Protein AF-A0A1G6CIU2-F1 (afdb_monomer)

InterPro domains:
  IPR025584 Carbohydrate-binding domain-containing protein Cthe_2159 [PF14262] (328-530)

Mean predicted aligned error: 15.53 Å

Radius of gyration: 34.11 Å; Cα contacts (8 Å, |Δi|>4): 2620; chains: 1; bounding box: 101×77×110 Å

Nearest PDB structures (foldseek):
  7skp-assembly1_A  TM=5.265E-01  e=2.917E+00  synthetic construct
  4tkx-assembly1_L  TM=5.436E-01  e=4.770E+00  Porphyromonas gingivalis
  3eb8-assembly3_B-2  TM=4.768E-01  e=6.522E+00  Shigella flexneri
  3p4g-assembly4_D  TM=2.470E-01  e=4.171E+00  Marinomonas primoryensis

Solvent-accessible surface area (backbone atoms only — not comparable to full-atom values): 42690 Å² total; per-residue (Å²): 132,91,84,93,81,88,84,81,89,86,84,86,86,85,80,90,81,92,79,95,77,94,74,90,77,75,74,53,44,83,54,62,42,79,55,99,52,35,37,30,67,43,41,62,39,47,30,59,48,55,48,75,36,42,42,33,22,32,80,63,14,25,31,34,39,33,62,53,87,59,74,56,43,71,87,42,61,42,54,57,60,36,72,47,79,50,73,39,65,58,66,36,38,38,38,41,37,75,44,58,56,87,61,93,78,48,51,74,55,49,71,32,67,76,40,55,78,60,41,48,75,38,52,36,40,41,46,72,74,84,77,82,89,79,92,82,90,85,89,80,89,83,82,90,78,90,89,86,82,90,87,83,83,91,81,91,78,97,75,91,76,90,75,86,66,74,88,65,54,42,40,73,85,71,78,70,71,45,78,45,46,70,69,79,62,69,73,45,77,63,85,50,36,35,31,48,73,55,97,78,31,37,40,36,37,41,68,44,66,44,26,38,35,38,28,29,49,33,100,92,52,50,39,60,32,63,32,39,37,30,71,37,50,34,34,41,32,40,37,38,23,21,38,42,22,43,90,38,83,38,46,66,35,38,36,36,34,47,33,40,37,36,40,34,23,27,53,61,25,34,48,31,20,29,28,42,72,51,99,89,53,85,54,23,74,5,36,34,25,36,68,32,61,88,29,40,42,36,38,16,4,21,68,88,36,65,81,12,28,40,38,35,32,51,44,48,59,90,84,64,84,60,83,96,52,74,56,41,16,17,40,21,23,32,5,23,35,35,34,26,25,21,36,39,36,27,36,10,41,8,28,20,32,32,8,35,55,57,2,37,35,31,54,24,29,41,36,41,28,29,9,71,61,18,16,35,35,37,13,76,53,14,36,34,40,35,52,27,31,38,39,37,34,75,25,12,42,27,25,37,31,30,8,62,62,21,38,34,34,30,53,27,32,37,40,37,37,32,57,14,43,19,20,35,31,30,14,21,25,33,41,30,52,25,32,39,40,39,27,35,30,54,53,98,62,59,83,64,55,63,65,49,91,87,56,96,52,100,54,40,28,46,78,50,76,62,82,80,35,45,41,36,42,51,48,78,87,66,72,90,30,24,30,31,34,12,34,38,65,50,45,38,33,31,25,67,38,63,64,99,84,53,99,69,53,54,73,43,80,46,76,44,80,56,41,50,26,31,41,37,49,36,26,33,38,40,29,30,12,52,28,34,16,34,41,19,14,29,36,39,33,32,40,69,43,62,83,59,78,28,49,34,41,24,18,3,62,28,28,14,29,37,17,58,32,36,31,36,39,40,22,15,30,40,41,24,30,14,52,29,29,20,31,37,16,61,31,40,29,40,37,22,34,49,15,28,40,34,28,70,31,16,28,35,17,34,40,13,16,35,35,34,32,24,77,63,83,43,49,14,38,42,36,28,27,11,19,25,26,19,33,32,10,44,30,66,51,64,38,37,41,22,56,34,86,84,52,88,48,38,39,40,40,36,32,73,48,85,81,12,21,36,36,31,32,19,22,37,39,40,28,35,36,31,62,80,46,81,46,69,45,69,37,54,44,90,97,46,81,47,76,50,72,46,67,22,81,30,24,18,31,34,15,58,18,33,37,36,39,47,21,33,35,41,39,25,34,9,25,36,79,43,78,84,25,17,31,33,46,48,66,64,52,26,38,35,34,63,54,22,32,39,41,34,33,5,18,68,44,59,66,68,50,64,46,60,76,40,63,62,37,22,31,32,58,41,73,65,90,74,72,66,99,79,69,90,74,78,86,87,76,86,69,53,88,50,80,44,55,53,67,29,28,37,33,41,22,57,83,93,41,66,78,47,24,40,49,35,80,44,29,18,44,33,40,41,41,32,29,74,88,49,50,62,76,41,72,31,35,44,31,32,46,49,46,70,58,57,58,74,57,100,53,92,76,51,46,31,78,33,71,46,75,55,76,46,77,46,83,37,59,20,44,102

Secondary structure (DSSP, 8-state):
--------------------------------EE-SSEEESS-SEEEES-EEEEEEEPTTEEEEEEESSPPP-SSSEEPTT-EEEEEESS-EEEEEEEEETTS---HHHHTSHHHHHT-EEEEEEEEPPP----------------------------------PPPPS-B---S-SEEEETTTPPPEE-SSEEEEEETTEEEEEE-S-EEEEEEE-BTTB-B-SEEEEESS-EEEEEEEEEEE-TTS-----SEEESS-EEEEEESEEEEE--SS--TTSPPPS-SEEE--TTSEEEEEEBSS-SS-EEEEE--S-TT---TTSPPPPSEEESSEEEE-SSEEEEEESS-SEEE-SS-EEE-S-EEEEEESSS-SEE-SSS-EEE-SSEEEEEEBSS-SEEEEEEEEEE-SSEEEEEEESS-SEEEEEEEE-SSEEEEEE--TTTT--S--TT---TT--EEEEETBEEEEEEP--S----SEEES---EEEEES---TT-SS-TT--EEE----EEEE-S--EEEEESS-SEEESEEEE--S-TTSS-EEEEE-SS-SEEESS-EEE-SSEEEEE-SS-SEEEEEEEEE-SS-EEEEEE-SSSEEEEEEEE--SS---EEEEEESS-SEEE--EEEEEEESSSS---EEEEEEE-S-EEEEE-SSEEEEEEPPSS---EEE--TT--EEE-------SEEESEEEEEEEEEEEEE--SS-SS--S---SS-EEEEEEEEEEEEE-SSSTTTTS-SEESS-EEES---PPSTT----PPPPP----B-TT-EEEEEETTEEEEEEE-SS-BSEEEEE-TT--TT-EEEEEESSEE--BSSSSTT--BS-EE--SEEEEEE-B-

Foldseek 3Di:
DDDDDDDDDDDDDDDDDDDDDDDDPPDPQDDKADDPFKIKRGAFDEDEQKDKIKIFGAAQKKKFKDKAPDFTAPVRIDAHGGIDIDMDRAWIKMKIAMDGRPDDDHRVNSPDPVNVVRIDIGIYHYDYDDDDDDDDDDDDDDDDDDDDDDDDDDDDDDDDDCPPDDPALADAQDPAPEEDEPAPDDQDDDQAWGWDDDPNAIEIEGEDEGEYEYEYAAPVGAAERAAYEYAYHYEYEDAHHGYAPQVDEEAEASYEYAAAYEYEFHAEYEQEDYAAYDPPDAHYLANHEHEYAPYEYEYAYHPVHQAGEYEFYYNYDLPDDNDPHAFHEGHEYNHEYEYREYAYEYETCEEPYEHERHAYEYNEYEYEAEHSNYEDGEYNAEEYYYAAYEHEYPAGAAENAYQANYEYAHAEYEAAAERYLAAPHHYQEYHAAAYAYEHAHDDPCQPPAPADPPDDDLQYKHWDDDPQKIKIWHDDPPSAYENYEHWAAKAWEAACDEDDPDPHDHPDIDIDDITGEYEAAFYEYHDAYSAEHEEYQEYYYHYDAPPDGAEYEAFYQAEPEEHSAEYEAAAGAYEAEYQAEPYEHQAEYEHEANYEHHYPEHQEYAEHQEYAYYDLPHAYHAEAEHQAENHAFWHWDWYWYHHYPPDPTTMIMIGTDPRTEHAYNEHEAEGEHDEFDWDWGQTDHPVDGDTDIDGRAYEQYHTAYEYHHNAYEHETETYADDQPYYNDAYDDFHADALHYWYKYFHECRPVPGVPGPHDRFKKWKQDDDPDPPPPPDDDDDDRQWDKAAAQKKKFKADVQHTPWIWGRNHIGRMMMTTHNPADAQDKIKIFIHFDFDAAPDPDHGGIGPDTDDTDDITITGIHD

pLDDT: mean 80.97, std 21.19, range [22.84, 98.88]

Sequence (864 aa):
MKNVRKLFALALAVVVVAGFTPMMNTQAATGKVNTTKYTISKKAGTYKDKVTIKIKAKKGYKIYYTTGSKKLTTKKVIKSGKTKKLTFTKTTKLKIYAVKSSKKVTNRKLKTTKVKKATKTYKYTIKKSSSTTDSSSSTSDDTTTDDTTTDDTETDDITTDDTTGTTENYLTVGTITESVDLESVADTTDDNMTIATSDEIRTITITAAGTYELTGGSLSNPLTGIEITSDVEVTLVLNDLYIDNSSFEGNNPVIQTSANTTIVLRGDSIIKGYGTYTNTSEPASGVIYQSAKKYSLILGADIEDKDASLSVIDAIDVTTDFGDYDPTDGITTKGGLTINSGAISITSNGDCLKGTNSGITVAGGELTLTSNLGGALKSKSSNITITDGTITTNGTYDDGINAKSGTATISGGTVTISNCYGDGIQAENVDISGGTINIETLYQYAATNFYASNSISSTANALSESGDTKTETINYDTGSHKGIKAGTKAKTYSYTSVEDGSDYTAGTQYTKEASGSLTISGGTITIDTTQTGVKANSLSTSGYSATGTGVYIIGSPECAIQANNSGSISGGTLTLAAADEGITAANDLSISGDTMVKVTTAYEGIEAKAITIGNGSDSPQVRVYSNDDGINASSKTLVYTYEDETEETYVKKSTSQDGNSLTINSGYVNVTIGADQTHSVTVPNGSSTKTITYSSDGDGLDCNGSLYIYGGTTIVYGVGASTSNSPIDKDDDFVLESGATVLTLGSSSMQGDGTPTTVNQAYISSSSQTGGPGSSGHGGQSSSSVSISSGAAVAILSGSTTLIAVKAPMSASSVFYSSPSLTNGSSYTLSTGGTLSSQYTDYTYDYYNGYTGGTSSTSLTAKQ

Structure (mmCIF, N/CA/C/O backbone):
data_AF-A0A1G6CIU2-F1
#
_entry.id   AF-A0A1G6CIU2-F1
#
loop_
_atom_site.group_PDB
_atom_site.id
_atom_site.type_symbol
_atom_site.label_atom_id
_atom_site.label_alt_id
_atom_site.label_comp_id
_atom_site.label_asym_id
_atom_site.label_entity_id
_atom_site.label_seq_id
_atom_site.pdbx_PDB_ins_code
_atom_site.Cartn_x
_atom_site.Cartn_y
_atom_site.Cartn_z
_atom_site.occupancy
_atom_site.B_iso_or_equiv
_atom_site.auth_seq_id
_atom_site.auth_comp_id
_atom_site.auth_asym_id
_atom_site.auth_atom_id
_atom_site.pdbx_PDB_model_num
ATOM 1 N N . MET A 1 1 ? -63.979 -30.522 17.120 1.00 32.69 1 MET A N 1
ATOM 2 C CA . MET A 1 1 ? -63.940 -31.944 16.686 1.00 32.69 1 MET A CA 1
ATOM 3 C C . MET A 1 1 ? -62.674 -32.174 15.860 1.00 32.69 1 MET A C 1
ATOM 5 O O . MET A 1 1 ? -62.225 -31.202 15.278 1.00 32.69 1 MET A O 1
ATOM 9 N N . LYS A 1 2 ? -62.140 -33.412 15.844 1.00 30.16 2 LYS A N 1
ATOM 10 C CA . LYS A 1 2 ? -61.256 -34.083 14.844 1.00 30.16 2 LYS A CA 1
ATOM 11 C C . LYS A 1 2 ? -60.442 -33.215 13.849 1.00 30.16 2 LYS A C 1
ATOM 13 O O . LYS A 1 2 ? -61.048 -32.444 13.121 1.00 30.16 2 LYS A O 1
ATOM 18 N N . ASN A 1 3 ? -59.133 -33.373 13.599 1.00 31.83 3 ASN A N 1
ATOM 19 C CA . ASN A 1 3 ? -57.992 -34.173 14.119 1.00 31.83 3 ASN A CA 1
ATOM 20 C C . ASN A 1 3 ? -56.718 -33.343 13.759 1.00 31.83 3 ASN A C 1
ATOM 22 O O . ASN A 1 3 ? -56.736 -32.695 12.721 1.00 31.83 3 ASN A O 1
ATOM 26 N N . VAL A 1 4 ? -55.619 -33.187 14.514 1.00 30.39 4 VAL A N 1
ATOM 27 C CA . VAL A 1 4 ? -54.755 -34.093 15.312 1.00 30.39 4 VAL A CA 1
ATOM 28 C C . VAL A 1 4 ? -53.824 -35.004 14.483 1.00 30.39 4 VAL A C 1
ATOM 30 O O . VAL A 1 4 ? -54.241 -36.093 14.096 1.00 30.39 4 VAL A O 1
ATOM 33 N N . ARG A 1 5 ? -52.553 -34.572 14.309 1.00 31.00 5 ARG A N 1
ATOM 34 C CA . ARG A 1 5 ? -51.242 -35.307 14.302 1.00 31.00 5 ARG A CA 1
ATOM 35 C C . ARG A 1 5 ? -50.157 -34.376 13.687 1.00 31.00 5 ARG A C 1
ATOM 37 O O . ARG A 1 5 ? -50.485 -33.690 12.730 1.00 31.00 5 ARG A O 1
ATOM 44 N N . LYS A 1 6 ? -48.940 -34.128 14.219 1.00 29.69 6 LYS A N 1
ATOM 45 C CA . LYS A 1 6 ? -47.893 -34.923 14.935 1.00 29.69 6 LYS A CA 1
ATOM 46 C C . LYS A 1 6 ? -47.238 -35.997 14.026 1.00 29.69 6 LYS A C 1
ATOM 48 O O . LYS A 1 6 ? -47.956 -36.594 13.240 1.00 29.69 6 LYS A O 1
ATOM 53 N N . LEU A 1 7 ? -45.925 -36.287 14.066 1.00 26.77 7 LEU A N 1
ATOM 54 C CA . LEU A 1 7 ? -44.898 -36.035 15.100 1.00 26.77 7 LEU A CA 1
ATOM 55 C C . LEU A 1 7 ? -43.454 -35.876 14.522 1.00 26.77 7 LEU A C 1
ATOM 57 O O . LEU A 1 7 ? -43.201 -36.155 13.359 1.00 26.77 7 LEU A O 1
ATOM 61 N N . PHE A 1 8 ? -42.560 -35.435 15.410 1.00 25.53 8 PHE A N 1
ATOM 62 C CA . PHE A 1 8 ? -41.096 -35.270 15.440 1.00 25.53 8 PHE A CA 1
ATOM 63 C C . PHE A 1 8 ? -40.160 -36.178 14.603 1.00 25.53 8 PHE A C 1
ATOM 65 O O . PHE A 1 8 ? -40.351 -37.383 14.507 1.00 25.53 8 PHE A O 1
ATOM 72 N N . ALA A 1 9 ? -39.076 -35.532 14.143 1.00 26.94 9 ALA A N 1
ATOM 73 C CA . ALA A 1 9 ? -37.638 -35.815 14.334 1.00 26.94 9 ALA A CA 1
ATOM 74 C C . ALA A 1 9 ? -37.084 -37.238 14.581 1.00 26.94 9 ALA A C 1
ATOM 76 O O . ALA A 1 9 ? -37.572 -37.991 15.418 1.00 26.94 9 ALA A O 1
ATOM 77 N N . LEU A 1 10 ? -35.873 -37.455 14.046 1.00 23.05 10 LEU A N 1
ATOM 78 C CA . LEU A 1 10 ? -34.769 -38.060 14.799 1.00 23.05 10 LEU A CA 1
ATOM 79 C C . LEU A 1 10 ? -33.438 -37.400 14.396 1.00 23.05 10 LEU A C 1
ATOM 81 O O . LEU A 1 10 ? -33.250 -37.059 13.229 1.00 23.05 10 LEU A O 1
ATOM 85 N N . ALA A 1 11 ? -32.526 -37.232 15.352 1.00 29.72 11 ALA A N 1
ATOM 86 C CA . ALA A 1 11 ? -31.128 -36.889 15.108 1.00 29.72 11 ALA A CA 1
ATOM 87 C C . ALA A 1 11 ? -30.247 -38.038 15.613 1.00 29.72 11 ALA A C 1
ATOM 89 O O . ALA A 1 11 ? -30.579 -38.662 16.620 1.00 29.72 11 ALA A O 1
ATOM 90 N N . LEU A 1 12 ? -29.122 -38.293 14.947 1.00 23.34 12 LEU A N 1
ATOM 91 C CA . LEU A 1 12 ? -28.055 -39.124 15.493 1.00 23.34 12 LEU A CA 1
ATOM 92 C C . LEU A 1 12 ? -26.711 -38.596 14.992 1.00 23.34 12 LEU A C 1
ATOM 94 O O . LEU A 1 12 ? -26.518 -38.436 13.788 1.00 23.34 12 LEU A O 1
ATOM 98 N N . ALA A 1 13 ? -25.808 -38.310 15.924 1.00 26.03 13 ALA A N 1
ATOM 99 C CA . ALA A 1 13 ? -24.435 -37.932 15.629 1.00 26.03 13 ALA A CA 1
ATOM 100 C C . ALA A 1 13 ? -23.514 -39.148 15.784 1.00 26.03 13 ALA A C 1
ATOM 102 O O . ALA A 1 13 ? -23.725 -39.983 16.662 1.00 26.03 13 ALA A O 1
ATOM 103 N N . VAL A 1 14 ? -22.463 -39.198 14.969 1.00 24.39 14 VAL A N 1
ATOM 104 C CA . VAL A 1 14 ? -21.259 -39.996 15.221 1.00 24.39 14 VAL A CA 1
ATOM 105 C C . VAL A 1 14 ? -20.070 -39.053 15.037 1.00 24.39 14 VAL A C 1
ATOM 107 O O . VAL A 1 14 ? -20.057 -38.239 14.115 1.00 24.39 14 VAL A O 1
ATOM 110 N N . VAL A 1 15 ? -19.124 -39.117 15.969 1.00 26.86 15 VAL A N 1
ATOM 111 C CA . VAL A 1 15 ? -17.919 -38.272 16.070 1.00 26.86 15 VAL A CA 1
ATOM 112 C C . VAL A 1 15 ? -16.689 -39.149 15.753 1.00 26.86 15 VAL A C 1
ATOM 114 O O . VAL A 1 15 ? -16.861 -40.352 15.578 1.00 26.86 15 VAL A O 1
ATOM 117 N N . VAL A 1 16 ? -15.472 -38.574 15.757 1.00 26.11 16 VAL A N 1
ATOM 118 C CA . VAL A 1 16 ? -14.146 -39.233 15.595 1.00 26.11 16 VAL A CA 1
ATOM 119 C C . VAL A 1 16 ? -13.745 -39.424 14.114 1.00 26.11 16 VAL A C 1
ATOM 121 O O . VAL A 1 16 ? -14.489 -40.025 13.352 1.00 26.11 16 VAL A O 1
ATOM 124 N N . VAL A 1 17 ? -12.592 -38.935 13.622 1.00 24.95 17 VAL A N 1
ATOM 125 C CA . VAL A 1 17 ? -11.563 -38.042 14.216 1.00 24.95 17 VAL A CA 1
ATOM 126 C C . VAL A 1 17 ? -10.917 -37.154 13.132 1.00 24.95 17 VAL A C 1
ATOM 128 O O . VAL A 1 17 ? -11.161 -37.348 11.943 1.00 24.95 17 VAL A O 1
ATOM 131 N N . ALA A 1 18 ? -10.119 -36.161 13.535 1.00 28.69 18 ALA A N 1
ATOM 132 C CA . ALA A 1 18 ? -9.419 -35.252 12.624 1.00 28.69 18 ALA A CA 1
ATOM 133 C C . ALA A 1 18 ? -8.295 -35.922 11.803 1.00 28.69 18 ALA A C 1
ATOM 135 O O . ALA A 1 18 ? -7.627 -36.843 12.268 1.00 28.69 18 ALA A O 1
ATOM 136 N N . GLY A 1 19 ? -8.032 -35.379 10.611 1.00 24.19 19 GLY A N 1
ATOM 137 C CA . GLY A 1 19 ? -6.866 -35.700 9.784 1.00 24.19 19 GLY A CA 1
ATOM 138 C C . GLY A 1 19 ? -6.549 -34.542 8.837 1.00 24.19 19 GLY A C 1
ATOM 139 O O . GLY A 1 19 ? -7.309 -34.276 7.909 1.00 24.19 19 GLY A O 1
ATOM 140 N N . PHE A 1 20 ? -5.449 -33.828 9.086 1.00 27.69 20 PHE A N 1
ATOM 141 C CA . PHE A 1 20 ? -5.001 -32.705 8.254 1.00 27.69 20 PHE A CA 1
ATOM 142 C C . PHE A 1 20 ? -4.415 -33.203 6.924 1.00 27.69 20 PHE A C 1
ATOM 144 O O . PHE A 1 20 ? -3.393 -33.878 6.926 1.00 27.69 20 PHE A O 1
ATOM 151 N N . THR A 1 21 ? -5.002 -32.804 5.791 1.00 29.05 21 THR A N 1
ATOM 152 C CA . THR A 1 21 ? -4.307 -32.673 4.491 1.00 29.05 21 THR A CA 1
ATOM 153 C C . THR A 1 21 ? -4.983 -31.581 3.642 1.00 29.05 21 THR A C 1
ATOM 155 O O . THR A 1 21 ? -6.212 -31.472 3.664 1.00 29.05 21 THR A O 1
ATOM 158 N N . PRO A 1 22 ? -4.231 -30.755 2.888 1.00 35.69 22 PRO A N 1
ATOM 159 C CA . PRO A 1 22 ? -4.811 -29.701 2.058 1.00 35.69 22 PRO A CA 1
ATOM 160 C C . PRO A 1 22 ? -5.094 -30.172 0.620 1.00 35.69 22 PRO A C 1
ATOM 162 O O . PRO A 1 22 ? -4.175 -30.412 -0.156 1.00 35.69 22 PRO A O 1
ATOM 165 N N . MET A 1 23 ? -6.366 -30.202 0.206 1.00 27.77 23 MET A N 1
ATOM 166 C CA . MET A 1 23 ? -6.737 -30.174 -1.220 1.00 27.77 23 MET A CA 1
ATOM 167 C C . MET A 1 23 ? -8.067 -29.446 -1.455 1.00 27.77 23 MET A C 1
ATOM 169 O O . MET A 1 23 ? -9.139 -29.927 -1.083 1.00 27.77 23 MET A O 1
ATOM 173 N N . MET A 1 24 ? -8.027 -28.310 -2.164 1.00 31.78 24 MET A N 1
ATOM 174 C CA . MET A 1 24 ? -9.236 -27.637 -2.660 1.00 31.78 24 MET A CA 1
ATOM 175 C C . MET A 1 24 ? -9.871 -28.422 -3.819 1.00 31.78 24 MET A C 1
ATOM 177 O O . MET A 1 24 ? -9.679 -28.100 -4.995 1.00 31.78 24 MET A O 1
ATOM 181 N N . ASN A 1 25 ? -10.689 -29.427 -3.503 1.00 32.97 25 ASN A N 1
ATOM 182 C CA . ASN A 1 25 ? -11.485 -30.136 -4.504 1.00 32.97 25 ASN A CA 1
ATOM 183 C C . ASN A 1 25 ? -12.592 -29.212 -5.062 1.00 32.97 25 ASN A C 1
ATOM 185 O O . ASN A 1 25 ? -13.671 -29.062 -4.485 1.00 32.97 25 ASN A O 1
ATOM 189 N N . THR A 1 26 ? -12.302 -28.535 -6.178 1.00 42.59 26 THR A N 1
ATOM 190 C CA . THR A 1 26 ? -13.120 -27.451 -6.756 1.00 42.59 26 THR A CA 1
ATOM 191 C C . THR A 1 26 ? -14.354 -27.966 -7.507 1.00 42.59 26 THR A C 1
ATOM 193 O O . THR A 1 26 ? -14.500 -27.813 -8.722 1.00 42.59 26 THR A O 1
ATOM 196 N N . GLN A 1 27 ? -15.284 -28.570 -6.764 1.00 45.38 27 GLN A N 1
ATOM 197 C CA . GLN A 1 27 ? -16.485 -29.191 -7.317 1.00 45.38 27 GLN A CA 1
ATOM 198 C C . GLN A 1 27 ? -17.341 -28.184 -8.113 1.00 45.38 27 GLN A C 1
ATOM 200 O O . GLN A 1 27 ? -17.818 -27.170 -7.597 1.00 45.38 27 GLN A O 1
ATOM 205 N N . ALA A 1 28 ? -17.545 -28.476 -9.399 1.00 54.25 28 ALA A N 1
ATOM 206 C CA . ALA A 1 28 ? -18.238 -27.588 -10.327 1.00 54.25 28 ALA A CA 1
ATOM 207 C C . ALA A 1 28 ? -19.715 -27.369 -9.947 1.00 54.25 28 ALA A C 1
ATOM 209 O O . ALA A 1 28 ? -20.428 -28.304 -9.585 1.00 54.25 28 ALA A O 1
ATOM 210 N N . ALA A 1 29 ? -20.213 -26.139 -10.098 1.00 57.88 29 ALA A N 1
ATOM 211 C CA . ALA A 1 29 ? -21.524 -25.739 -9.582 1.00 57.88 29 ALA A CA 1
ATOM 212 C C . ALA A 1 29 ? -22.722 -26.498 -10.222 1.00 57.88 29 ALA A C 1
ATOM 214 O O . ALA A 1 29 ? -23.270 -26.112 -11.256 1.00 57.88 29 ALA A O 1
ATOM 215 N N . THR A 1 30 ? -23.208 -27.552 -9.560 1.00 52.28 30 THR A N 1
ATOM 216 C CA . THR A 1 30 ? -24.313 -28.413 -10.029 1.00 52.28 30 THR A CA 1
ATOM 217 C C . THR A 1 30 ? -25.698 -27.755 -9.906 1.00 52.28 30 THR A C 1
ATOM 219 O O . THR A 1 30 ? -26.063 -27.207 -8.866 1.00 52.28 30 THR A O 1
ATOM 222 N N . GLY A 1 31 ? -26.508 -27.800 -10.971 1.00 68.38 31 GLY A N 1
ATOM 223 C CA . GLY A 1 31 ? -27.895 -27.297 -10.981 1.00 68.38 31 GLY A CA 1
ATOM 224 C C . GLY A 1 31 ? -28.271 -26.519 -12.248 1.00 68.38 31 GLY A C 1
ATOM 225 O O . GLY A 1 31 ? -27.417 -26.205 -13.071 1.00 68.38 31 GLY A O 1
ATOM 226 N N . LYS A 1 32 ? -29.562 -26.202 -12.423 1.00 81.75 32 LYS A N 1
ATOM 227 C CA . LYS A 1 32 ? -30.121 -25.496 -13.598 1.00 81.75 32 LYS A CA 1
ATOM 228 C C . LYS A 1 32 ? -30.952 -24.293 -13.150 1.00 81.75 32 LYS A C 1
ATOM 230 O O . LYS A 1 32 ? -31.732 -24.407 -12.211 1.00 81.75 32 LYS A O 1
ATOM 235 N N . VAL A 1 33 ? -30.858 -23.162 -13.852 1.00 89.75 33 VAL A N 1
ATOM 236 C CA . VAL A 1 33 ? -31.738 -22.005 -13.600 1.00 89.75 33 VAL A CA 1
ATOM 237 C C . VAL A 1 33 ? -33.054 -22.213 -14.348 1.00 89.75 33 VAL A C 1
ATOM 239 O O . VAL A 1 33 ? -33.047 -22.369 -15.570 1.00 89.75 33 VAL A O 1
ATOM 242 N N . ASN A 1 34 ? -34.188 -22.171 -13.648 1.00 91.50 34 ASN A N 1
ATOM 243 C CA . ASN A 1 34 ? -35.523 -22.306 -14.237 1.00 91.50 34 ASN A CA 1
ATOM 244 C C . ASN A 1 34 ? -36.443 -21.189 -13.723 1.00 91.50 34 ASN A C 1
ATOM 246 O O . ASN A 1 34 ? -36.792 -21.160 -12.551 1.00 91.50 34 ASN A O 1
ATOM 250 N N . THR A 1 35 ? -36.838 -20.260 -14.597 1.00 93.31 35 THR A N 1
ATOM 251 C CA . THR A 1 35 ? -37.759 -19.155 -14.266 1.00 93.31 35 THR A CA 1
ATOM 252 C C . THR A 1 35 ? -39.025 -19.243 -15.115 1.00 93.31 35 THR A C 1
ATOM 254 O O . THR A 1 35 ? -39.065 -19.958 -16.118 1.00 93.31 35 THR A O 1
ATOM 257 N N . THR A 1 36 ? -40.060 -18.462 -14.807 1.00 91.19 36 THR A N 1
ATOM 258 C CA . THR A 1 36 ? -41.257 -18.340 -15.666 1.00 91.19 36 THR A CA 1
ATOM 259 C C . THR A 1 36 ? -40.965 -17.762 -17.061 1.00 91.19 36 THR A C 1
ATOM 261 O O . THR A 1 36 ? -41.776 -17.925 -17.968 1.00 91.19 36 THR A O 1
ATOM 264 N N . LYS A 1 37 ? -39.795 -17.137 -17.273 1.00 95.44 37 LYS A N 1
ATOM 265 C CA . LYS A 1 37 ? -39.438 -16.407 -18.507 1.00 95.44 37 LYS A CA 1
ATOM 266 C C . LYS A 1 37 ? -38.372 -17.116 -19.358 1.00 95.44 37 LYS A C 1
ATOM 268 O O . LYS A 1 37 ? -38.373 -16.987 -20.582 1.00 95.44 37 LYS A O 1
ATOM 273 N N . TYR A 1 38 ? -37.450 -17.845 -18.727 1.00 97.44 38 TYR A N 1
ATOM 274 C CA . TYR A 1 38 ? -36.305 -18.501 -19.375 1.00 97.44 38 TYR A CA 1
ATOM 275 C C . TYR A 1 38 ? -35.685 -19.612 -18.517 1.00 97.44 38 TYR A C 1
ATOM 277 O O . TYR A 1 38 ? -35.947 -19.698 -17.315 1.00 97.44 38 TYR A O 1
ATOM 285 N N . THR A 1 39 ? -34.818 -20.425 -19.124 1.00 94.12 39 THR A N 1
ATOM 286 C CA . THR A 1 39 ? -33.961 -21.401 -18.427 1.00 94.12 39 THR A CA 1
ATOM 287 C C . THR A 1 39 ? -32.486 -21.237 -18.806 1.00 94.12 39 THR A C 1
ATOM 289 O O . THR A 1 39 ? -32.190 -20.815 -19.926 1.00 94.12 39 THR A O 1
ATOM 292 N N . ILE A 1 40 ? -31.569 -21.628 -17.915 1.00 96.75 40 ILE A N 1
ATOM 293 C CA . ILE A 1 40 ? -30.123 -21.749 -18.181 1.00 96.75 40 ILE A CA 1
ATOM 294 C C . ILE A 1 40 ? -29.653 -23.144 -17.743 1.00 96.75 40 ILE A C 1
ATOM 296 O O . ILE A 1 40 ? -29.996 -23.599 -16.652 1.00 96.75 40 ILE A O 1
ATOM 300 N N . SER A 1 41 ? -28.899 -23.842 -18.598 1.00 91.81 41 SER A N 1
ATOM 301 C CA . SER A 1 41 ? -28.574 -25.270 -18.414 1.00 91.81 41 SER A CA 1
ATOM 302 C C . SER A 1 41 ? -27.533 -25.605 -17.340 1.00 91.81 41 SER A C 1
ATOM 304 O O . SER A 1 41 ? -27.356 -26.787 -17.060 1.00 91.81 41 SER A O 1
ATOM 306 N N . LYS A 1 42 ? -26.844 -24.608 -16.777 1.00 91.06 42 LYS A N 1
ATOM 307 C CA . LYS A 1 42 ? -26.008 -24.719 -15.571 1.00 91.06 42 LYS A CA 1
ATOM 308 C C . LYS A 1 42 ? -26.249 -23.483 -14.682 1.00 91.06 42 LYS A C 1
ATOM 310 O O . LYS A 1 42 ? -26.756 -22.480 -15.196 1.00 91.06 42 LYS A O 1
ATOM 315 N N . LYS A 1 43 ? -25.944 -23.538 -13.378 1.00 89.50 43 LYS A N 1
ATOM 316 C CA . LYS A 1 43 ? -26.095 -22.396 -12.446 1.00 89.50 43 LYS A CA 1
ATOM 317 C C . LYS A 1 43 ? -24.852 -21.490 -12.427 1.00 89.50 43 LYS A C 1
ATOM 319 O O . LYS A 1 43 ? -23.788 -21.885 -12.896 1.00 89.50 43 LYS A O 1
ATOM 324 N N . ALA A 1 44 ? -24.991 -20.278 -11.890 1.00 91.25 44 ALA A N 1
ATOM 325 C CA . ALA A 1 44 ? -23.845 -19.429 -11.550 1.00 91.25 44 ALA A CA 1
ATOM 326 C C . ALA A 1 44 ? -22.967 -20.103 -10.475 1.00 91.25 44 ALA A C 1
ATOM 328 O O . ALA A 1 44 ? -23.478 -20.894 -9.681 1.00 91.25 44 ALA A O 1
ATOM 329 N N . GLY A 1 45 ? -21.671 -19.792 -10.459 1.00 85.94 45 GLY A N 1
ATOM 330 C CA . GLY A 1 45 ? -20.677 -20.429 -9.589 1.00 85.94 45 GLY A CA 1
ATOM 331 C C . GLY A 1 45 ? -19.374 -20.757 -10.323 1.00 85.94 45 GLY A C 1
ATOM 332 O O . GLY A 1 45 ? -19.160 -20.294 -11.447 1.00 85.94 45 GLY A O 1
ATOM 333 N N . THR A 1 46 ? -18.516 -21.542 -9.674 1.00 84.44 46 THR A N 1
ATOM 334 C CA . THR A 1 46 ? -17.181 -21.910 -10.171 1.00 84.44 46 THR A CA 1
ATOM 335 C C . THR A 1 46 ? -17.205 -23.178 -11.027 1.00 84.44 46 THR A C 1
ATOM 337 O O . THR A 1 46 ? -17.988 -24.100 -10.780 1.00 84.44 46 THR A O 1
ATOM 340 N N . TYR A 1 47 ? -16.341 -23.205 -12.041 1.00 85.31 47 TYR A N 1
ATOM 341 C CA . TYR A 1 47 ? -16.090 -24.327 -12.942 1.00 85.31 47 TYR A CA 1
ATOM 342 C C . TYR A 1 47 ? -14.593 -24.423 -13.251 1.00 85.31 47 TYR A C 1
ATOM 344 O O . TYR A 1 47 ? -13.909 -23.400 -13.308 1.00 85.31 47 TYR A O 1
ATOM 352 N N . LYS A 1 48 ? -14.110 -25.643 -13.491 1.00 88.69 48 LYS A N 1
ATOM 353 C CA . LYS A 1 48 ? -12.760 -25.899 -13.995 1.00 88.69 48 LYS A CA 1
ATOM 354 C C . LYS A 1 48 ? -12.708 -25.673 -15.515 1.00 88.69 48 LYS A C 1
ATOM 356 O O . LYS A 1 48 ? -13.649 -26.070 -16.207 1.00 88.69 48 LYS A O 1
ATOM 361 N N . ASP A 1 49 ? -11.654 -25.017 -15.997 1.00 88.75 49 ASP A N 1
ATOM 362 C CA . ASP A 1 49 ? -11.209 -24.813 -17.394 1.00 88.75 49 ASP A CA 1
ATOM 363 C C . ASP A 1 49 ? -12.190 -24.132 -18.374 1.00 88.75 49 ASP A C 1
ATOM 365 O O . ASP A 1 49 ? -11.838 -23.160 -19.040 1.00 88.75 49 ASP A O 1
ATOM 369 N N . LYS A 1 50 ? -13.436 -24.608 -18.497 1.00 92.31 50 LYS A N 1
ATOM 370 C CA . LYS A 1 50 ? -14.484 -23.985 -19.324 1.00 92.31 50 LYS A CA 1
ATOM 371 C C . LYS A 1 50 ? -15.896 -24.383 -18.901 1.00 92.31 50 LYS A C 1
ATOM 373 O O . LYS A 1 50 ? -16.202 -25.554 -18.677 1.00 92.31 50 LYS A O 1
ATOM 378 N N . VAL A 1 51 ? -16.828 -23.425 -18.914 1.00 94.25 51 VAL A N 1
ATOM 379 C CA . VAL A 1 51 ? -18.266 -23.705 -18.753 1.00 94.25 51 VAL A CA 1
ATOM 380 C C . VAL A 1 51 ? -19.039 -23.438 -20.039 1.00 94.25 51 VAL A C 1
ATOM 382 O O . VAL A 1 51 ? -19.047 -22.333 -20.569 1.00 94.25 51 VAL A O 1
ATOM 385 N N . THR A 1 52 ? -19.752 -24.454 -20.530 1.00 95.25 52 THR A N 1
ATOM 386 C CA . THR A 1 52 ? -20.756 -24.299 -21.594 1.00 95.25 52 THR A CA 1
ATOM 387 C C . THR A 1 52 ? -22.159 -24.236 -20.991 1.00 95.25 52 THR A C 1
ATOM 389 O O . THR A 1 52 ? -22.563 -25.133 -20.243 1.00 95.25 52 THR A O 1
ATOM 392 N N . ILE A 1 53 ? -22.930 -23.213 -21.364 1.00 95.56 53 ILE A N 1
ATOM 393 C CA . ILE A 1 53 ? -24.336 -23.029 -20.988 1.00 95.56 53 ILE A CA 1
ATOM 394 C C . ILE A 1 53 ? -25.246 -22.913 -22.217 1.00 95.56 53 ILE A C 1
ATOM 396 O O . ILE A 1 53 ? -24.865 -22.401 -23.268 1.00 95.56 53 ILE A O 1
ATOM 400 N N . LYS A 1 54 ? -26.496 -23.360 -22.073 1.00 96.12 54 LYS A N 1
ATOM 401 C CA . LYS A 1 54 ? -27.588 -23.161 -23.034 1.00 96.12 54 LYS A CA 1
ATOM 402 C C . LYS A 1 54 ? -28.663 -22.296 -22.369 1.00 96.12 54 LYS A C 1
ATOM 404 O O . LYS A 1 54 ? -29.255 -22.718 -21.374 1.00 96.12 54 LYS A O 1
ATOM 409 N N . ILE A 1 55 ? -28.912 -21.100 -22.903 1.00 97.25 55 ILE A N 1
ATOM 410 C CA . ILE A 1 55 ? -29.963 -20.172 -22.448 1.00 97.25 55 ILE A CA 1
ATOM 411 C C . ILE A 1 55 ? -31.171 -20.329 -23.377 1.00 97.25 55 ILE A C 1
ATOM 413 O O . ILE A 1 55 ? -31.024 -20.125 -24.582 1.00 97.25 55 ILE A O 1
ATOM 417 N N . LYS A 1 56 ? -32.359 -20.660 -22.852 1.00 96.06 56 LYS A N 1
ATOM 418 C CA . LYS A 1 56 ? -33.600 -20.826 -23.640 1.00 96.06 56 LYS A CA 1
ATOM 419 C C . LYS A 1 56 ? -34.681 -19.844 -23.197 1.00 96.06 56 LYS A C 1
ATOM 421 O O . LYS A 1 56 ? -35.027 -19.794 -22.016 1.00 96.06 56 LYS A O 1
ATOM 426 N N . ALA A 1 57 ? -35.251 -19.100 -24.143 1.00 96.81 57 ALA A N 1
ATOM 427 C CA . ALA A 1 57 ? -36.412 -18.243 -23.900 1.00 96.81 57 ALA A CA 1
ATOM 428 C C . ALA A 1 57 ? -37.698 -19.084 -23.877 1.00 96.81 57 ALA A C 1
ATOM 430 O O . ALA A 1 57 ? -37.952 -19.848 -24.812 1.00 96.81 57 ALA A O 1
ATOM 431 N N . LYS A 1 58 ? -38.537 -18.949 -22.840 1.00 93.75 58 LYS A N 1
ATOM 432 C CA . LYS A 1 58 ? -39.848 -19.626 -22.813 1.00 93.75 58 LYS A CA 1
ATOM 433 C C . LYS A 1 58 ? -40.808 -18.974 -23.823 1.00 93.75 58 LYS A C 1
ATOM 435 O O . LYS A 1 58 ? -40.641 -17.810 -24.192 1.00 93.75 58 LYS A O 1
ATOM 440 N N . LYS A 1 59 ? -41.788 -19.744 -24.316 1.00 92.94 59 LYS A N 1
ATOM 441 C CA . LYS A 1 59 ? -42.756 -19.293 -25.337 1.00 92.94 59 LYS A CA 1
ATOM 442 C C . LYS A 1 59 ? -43.466 -18.022 -24.841 1.00 92.94 59 LYS A C 1
ATOM 444 O O . LYS A 1 59 ? -43.925 -17.980 -23.706 1.00 92.94 59 LYS A O 1
ATOM 449 N N . GLY A 1 60 ? -43.495 -16.973 -25.665 1.00 90.94 60 GLY A N 1
ATOM 450 C CA . GLY A 1 60 ? -44.055 -15.660 -25.307 1.00 90.94 60 GLY A CA 1
ATOM 451 C C . GLY A 1 60 ? -43.060 -14.650 -24.711 1.00 90.94 60 GLY A C 1
ATOM 452 O O . GLY A 1 60 ? -43.429 -13.492 -24.512 1.00 90.94 60 GLY A O 1
ATOM 453 N N . TYR A 1 61 ? -41.796 -15.025 -24.482 1.00 96.94 61 TYR A N 1
ATOM 454 C CA . TYR A 1 61 ? -40.738 -14.129 -23.993 1.00 96.94 61 TYR A CA 1
ATOM 455 C C . TYR A 1 61 ? -39.582 -14.006 -24.990 1.00 96.94 61 TYR A C 1
ATOM 457 O O . TYR A 1 61 ? -39.335 -14.905 -25.784 1.00 96.94 61 TYR A O 1
ATOM 465 N N . LYS A 1 62 ? -38.843 -12.897 -24.938 1.00 96.56 62 LYS A N 1
ATOM 466 C CA . LYS A 1 62 ? -37.530 -12.734 -25.583 1.00 96.56 62 LYS A CA 1
ATOM 467 C C . LYS A 1 62 ? -36.508 -12.259 -24.556 1.00 96.56 62 LYS A C 1
ATOM 469 O O . LYS A 1 62 ? -36.871 -11.567 -23.601 1.00 96.56 62 LYS A O 1
ATOM 474 N N . ILE A 1 63 ? -35.253 -12.649 -24.748 1.00 97.75 63 ILE A N 1
ATOM 475 C CA . ILE A 1 63 ? -34.148 -12.332 -23.837 1.00 97.75 63 ILE A CA 1
ATOM 476 C C . ILE A 1 63 ? -33.162 -11.424 -24.558 1.00 97.75 63 ILE A C 1
ATOM 478 O O . ILE A 1 63 ? -32.623 -11.824 -25.583 1.00 97.75 63 ILE A O 1
ATOM 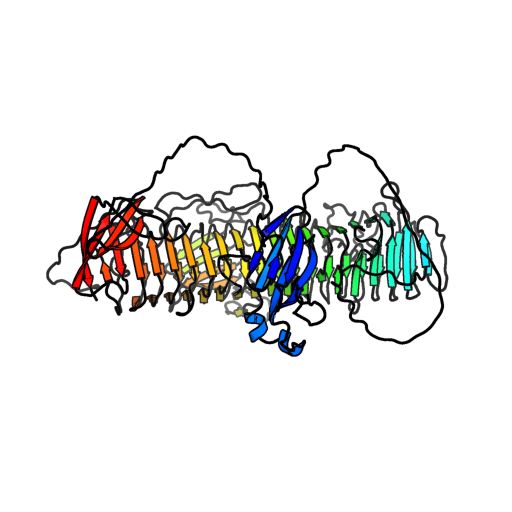482 N N . TYR A 1 64 ? -32.881 -10.255 -23.996 1.00 97.12 64 TYR A N 1
ATOM 483 C CA . TYR A 1 64 ? -31.685 -9.483 -24.329 1.00 97.12 64 TYR A CA 1
ATOM 484 C C . TYR A 1 64 ? -30.583 -9.889 -23.351 1.00 97.12 64 TYR A C 1
ATOM 486 O O . TYR A 1 64 ? -30.845 -9.991 -22.148 1.00 97.12 64 TYR A O 1
ATOM 494 N N . TYR A 1 65 ? -29.379 -10.165 -23.850 1.00 96.88 65 TYR A N 1
ATOM 495 C CA . TYR A 1 65 ? -28.269 -10.635 -23.019 1.00 96.88 65 TYR A CA 1
ATOM 496 C C . TYR A 1 65 ? -26.944 -9.966 -23.384 1.00 96.88 65 TYR A C 1
ATOM 498 O O . TYR A 1 65 ? -26.752 -9.490 -24.500 1.00 96.88 65 TYR A O 1
ATOM 506 N N . THR A 1 66 ? -26.022 -9.928 -22.428 1.00 95.06 66 THR A N 1
ATOM 507 C CA . THR A 1 66 ? -24.648 -9.446 -22.620 1.00 95.06 66 THR A CA 1
ATOM 508 C C . THR A 1 66 ? -23.711 -10.119 -21.613 1.00 95.06 66 THR A C 1
ATOM 510 O O . THR A 1 66 ? -24.163 -10.676 -20.609 1.00 95.06 66 THR A O 1
ATOM 513 N N . THR A 1 67 ? -22.415 -10.106 -21.901 1.00 92.62 67 THR A N 1
ATOM 514 C CA . THR A 1 67 ? -21.352 -10.792 -21.156 1.00 92.62 67 THR A CA 1
ATOM 515 C C . THR A 1 67 ? -20.257 -9.792 -20.791 1.00 92.62 67 THR A C 1
ATOM 517 O O . THR A 1 67 ? -19.900 -8.944 -21.606 1.00 92.62 67 THR A O 1
ATOM 520 N N . GLY A 1 68 ? -19.743 -9.877 -19.563 1.00 79.62 68 GLY A N 1
ATOM 521 C CA . GLY A 1 68 ? -18.753 -8.944 -19.022 1.00 79.62 68 GLY A CA 1
ATOM 522 C C . GLY A 1 68 ? -19.353 -7.598 -18.590 1.00 79.62 68 GLY A C 1
ATOM 523 O O . GLY A 1 68 ? -20.494 -7.507 -18.116 1.00 79.62 68 GLY A O 1
ATOM 524 N N . SER A 1 69 ? -18.568 -6.531 -18.735 1.00 73.12 69 SER A N 1
ATOM 525 C CA . SER A 1 69 ? -18.963 -5.149 -18.435 1.00 73.12 69 SER A CA 1
ATOM 526 C C . SER A 1 69 ? -20.029 -4.618 -19.409 1.00 73.12 69 SER A C 1
ATOM 528 O O . SER A 1 69 ? -21.002 -3.999 -18.960 1.00 73.12 69 SER A O 1
ATOM 530 N N . LYS A 1 70 ? -19.895 -4.930 -20.710 1.00 78.94 70 LYS A N 1
ATOM 531 C CA . LYS A 1 70 ? -20.630 -4.344 -21.853 1.00 78.94 70 LYS A CA 1
ATOM 532 C C . LYS A 1 70 ? -22.159 -4.246 -21.634 1.00 78.94 70 LYS A C 1
ATOM 534 O O . LYS A 1 70 ? -22.801 -5.159 -21.108 1.00 78.94 70 LYS A O 1
ATOM 539 N N . LYS A 1 71 ? -22.752 -3.109 -22.032 1.00 83.50 71 LYS A N 1
ATOM 540 C CA . LYS A 1 71 ? -24.174 -2.730 -21.818 1.00 83.50 71 LYS A CA 1
ATOM 541 C C . LYS A 1 71 ? -25.134 -3.578 -22.692 1.00 83.50 71 LYS A C 1
ATOM 543 O O . LYS A 1 71 ? -24.726 -4.133 -23.705 1.00 83.50 71 LYS A O 1
ATOM 548 N N . LEU A 1 72 ? -26.416 -3.695 -22.312 1.00 89.06 72 LEU A N 1
ATOM 549 C CA . LEU A 1 72 ? -27.426 -4.438 -23.095 1.00 89.06 72 LEU A CA 1
ATOM 550 C C . LEU A 1 72 ? -27.780 -3.711 -24.408 1.00 89.06 72 LEU A C 1
ATOM 552 O O . LEU A 1 72 ? -28.075 -2.516 -24.390 1.00 89.06 72 LEU A O 1
ATOM 556 N N . THR A 1 73 ? -27.832 -4.447 -25.523 1.00 91.31 73 THR A N 1
ATOM 557 C CA . THR A 1 73 ? -28.176 -3.929 -26.863 1.00 91.31 73 THR A CA 1
ATOM 558 C C . THR A 1 73 ? -29.220 -4.803 -27.562 1.00 91.31 73 THR A C 1
ATOM 560 O O . THR A 1 73 ? -29.482 -5.937 -27.155 1.00 91.31 73 THR A O 1
ATOM 563 N N . THR A 1 74 ? -29.824 -4.297 -28.640 1.00 90.62 74 THR A N 1
ATOM 564 C CA . THR A 1 74 ? -30.732 -5.080 -29.488 1.00 90.62 74 THR A CA 1
ATOM 565 C C . THR A 1 74 ? -30.013 -6.071 -30.406 1.00 90.62 74 THR A C 1
ATOM 567 O O . THR A 1 74 ? -30.674 -7.014 -30.835 1.00 90.62 74 THR A O 1
ATOM 570 N N . LYS A 1 75 ? -28.694 -5.919 -30.655 1.00 88.44 75 LYS A N 1
ATOM 571 C CA . LYS A 1 75 ? -27.880 -6.879 -31.436 1.00 88.44 75 LYS A CA 1
ATOM 572 C C . LYS A 1 75 ? -27.913 -8.286 -30.788 1.00 88.44 75 LYS A C 1
ATOM 574 O O . LYS A 1 75 ? -28.114 -9.280 -31.478 1.00 88.44 75 LYS A O 1
ATOM 579 N N . LYS A 1 76 ? -27.796 -8.395 -29.453 1.00 93.12 76 LYS A N 1
ATOM 580 C CA . LYS A 1 76 ? -27.729 -9.685 -28.720 1.00 93.12 76 LYS A CA 1
ATOM 581 C C . LYS A 1 76 ? -29.087 -10.097 -28.113 1.00 93.12 76 LYS A C 1
ATOM 583 O O . LYS A 1 76 ? -29.357 -9.873 -26.930 1.00 93.12 76 LYS A O 1
ATOM 588 N N . VAL A 1 77 ? -29.952 -10.719 -28.929 1.00 96.06 77 VAL A N 1
ATOM 589 C CA . VAL A 1 77 ? -31.317 -11.149 -28.541 1.00 96.06 77 VAL A CA 1
ATOM 590 C C . VAL A 1 77 ? -31.634 -12.621 -28.861 1.00 96.06 77 VAL A C 1
ATOM 592 O O . VAL A 1 77 ? -31.406 -13.104 -29.966 1.00 96.06 77 VAL A O 1
ATOM 595 N N . ILE A 1 78 ? -32.243 -13.335 -27.908 1.00 96.56 78 ILE A N 1
ATOM 596 C CA . ILE A 1 78 ? -32.799 -14.688 -28.086 1.00 96.56 78 ILE A CA 1
ATOM 597 C C . ILE A 1 78 ? -34.314 -14.568 -28.319 1.00 96.56 78 ILE A C 1
ATOM 599 O O . ILE A 1 78 ? -35.056 -14.103 -27.445 1.00 96.56 78 ILE A O 1
ATOM 603 N N . LYS A 1 79 ? -34.772 -14.979 -29.511 1.00 95.56 79 LYS A N 1
ATOM 604 C CA . LYS A 1 79 ? -36.190 -14.979 -29.927 1.00 95.56 79 LYS A CA 1
ATOM 605 C C . LYS A 1 79 ? -37.012 -16.027 -29.142 1.00 95.56 79 LYS A C 1
ATOM 607 O O . LYS A 1 79 ? -36.471 -17.005 -28.632 1.00 95.56 79 LYS A O 1
ATOM 612 N N . SER A 1 80 ? -38.333 -15.833 -29.059 1.00 96.25 80 SER A N 1
ATOM 613 C CA . SER A 1 80 ? -39.256 -16.697 -28.293 1.00 96.25 80 SER A CA 1
ATOM 614 C C . SER A 1 80 ? -39.149 -18.178 -28.658 1.00 96.25 80 SER A C 1
ATOM 616 O O . SER A 1 80 ? -39.209 -18.536 -29.830 1.00 96.25 80 SER A O 1
ATOM 618 N N . GLY A 1 81 ? -39.018 -19.038 -27.643 1.00 86.06 81 GLY A N 1
ATOM 619 C CA . GLY A 1 81 ? -38.881 -20.492 -27.789 1.00 86.06 81 GLY A CA 1
ATOM 620 C C . GLY A 1 81 ? -37.488 -20.980 -28.211 1.00 86.06 81 GLY A C 1
ATOM 621 O O . GLY A 1 81 ? -37.216 -22.176 -28.091 1.00 86.06 81 GLY A O 1
ATOM 622 N N . LYS A 1 82 ? -36.605 -20.088 -28.684 1.00 96.06 82 LYS A N 1
ATOM 623 C CA . LYS A 1 82 ? -35.262 -20.427 -29.178 1.00 96.06 82 LYS A CA 1
ATOM 624 C C . LYS A 1 82 ? -34.227 -20.469 -28.042 1.00 96.06 82 LYS A C 1
ATOM 626 O O . LYS A 1 82 ? -34.465 -19.996 -26.926 1.00 96.06 82 LYS A O 1
ATOM 631 N N . THR A 1 83 ? -33.065 -21.039 -28.358 1.00 94.44 83 THR A N 1
ATOM 632 C CA . THR A 1 83 ? -31.948 -21.296 -27.438 1.00 94.44 83 THR A CA 1
ATOM 633 C C . THR A 1 83 ? -30.652 -20.718 -28.013 1.00 94.44 83 THR A C 1
ATOM 635 O O . THR A 1 83 ? -30.457 -20.786 -29.223 1.00 94.44 83 THR A O 1
ATOM 638 N N . LYS A 1 84 ? -29.742 -20.210 -27.173 1.00 96.31 84 LYS A N 1
ATOM 639 C CA . LYS A 1 84 ? -28.354 -19.872 -27.549 1.00 96.31 84 LYS A CA 1
ATOM 640 C C . LYS A 1 84 ? -27.371 -20.630 -26.647 1.00 96.31 84 LYS A C 1
ATOM 642 O O . LYS A 1 84 ? -27.553 -20.655 -25.429 1.00 96.31 84 LYS A O 1
ATOM 647 N N . LYS A 1 85 ? -26.355 -21.256 -27.252 1.00 96.12 85 LYS A N 1
ATOM 648 C CA . LYS A 1 85 ? -25.162 -21.801 -26.575 1.00 96.12 85 LYS A CA 1
ATOM 649 C C . LYS A 1 85 ? -24.185 -20.644 -26.327 1.00 96.12 85 LYS A C 1
ATOM 651 O O . LYS A 1 85 ? -23.989 -19.833 -27.231 1.00 96.12 85 LYS A O 1
ATOM 656 N N . LEU A 1 86 ? -23.605 -20.572 -25.134 1.00 94.19 86 LEU A N 1
ATOM 657 C CA . LEU A 1 86 ? -22.454 -19.728 -24.799 1.00 94.19 86 LEU A CA 1
ATOM 658 C C . LEU A 1 86 ? -21.424 -20.597 -24.070 1.00 94.19 86 LEU A C 1
ATOM 660 O O . LEU A 1 86 ? -21.814 -21.473 -23.295 1.00 94.19 86 LEU A O 1
ATOM 664 N N . THR A 1 87 ? -20.144 -20.327 -24.294 1.00 94.44 87 THR A N 1
ATOM 665 C CA . THR A 1 87 ? -19.028 -20.955 -23.579 1.00 94.44 87 THR A CA 1
ATOM 666 C C . THR A 1 87 ? -18.191 -19.851 -22.947 1.00 94.44 87 THR A C 1
ATOM 668 O O . THR A 1 87 ? -17.981 -18.822 -23.586 1.00 94.44 87 THR A O 1
ATOM 671 N N . PHE A 1 88 ? -17.739 -20.045 -21.709 1.00 91.19 88 PHE A N 1
ATOM 672 C CA . PHE A 1 88 ? -16.812 -19.142 -21.026 1.00 91.19 88 PHE A CA 1
ATOM 673 C C . PHE A 1 88 ? -15.571 -19.931 -20.595 1.00 91.19 88 PHE A C 1
ATOM 675 O O . PHE A 1 88 ? -15.705 -20.925 -19.880 1.00 91.19 88 PHE A O 1
ATOM 682 N N . THR A 1 89 ? -14.400 -19.484 -21.045 1.00 91.56 89 THR A N 1
ATOM 683 C CA . THR A 1 89 ? -13.054 -19.947 -20.648 1.00 91.56 89 THR A CA 1
ATOM 684 C C . THR A 1 89 ? -12.408 -19.027 -19.605 1.00 91.56 89 THR A C 1
ATOM 686 O O . THR A 1 89 ? -11.525 -19.456 -18.880 1.00 91.56 89 THR A O 1
ATOM 689 N N . LYS A 1 90 ? -12.895 -17.784 -19.466 1.00 86.94 90 LYS A N 1
ATOM 690 C CA . LYS A 1 90 ? -12.523 -16.848 -18.391 1.00 86.94 90 LYS A CA 1
ATOM 691 C C . LYS A 1 90 ? -13.733 -16.365 -17.586 1.00 86.94 90 LYS A C 1
ATOM 693 O O . LYS A 1 90 ? -14.879 -16.431 -18.050 1.00 86.94 90 LYS A O 1
ATOM 698 N N . THR A 1 91 ? -13.490 -15.914 -16.355 1.00 91.44 91 THR A N 1
ATOM 699 C CA . THR A 1 91 ? -14.533 -15.534 -15.384 1.00 91.44 91 THR A CA 1
ATOM 700 C C . THR A 1 91 ? -15.477 -14.463 -15.947 1.00 91.44 91 THR A C 1
ATOM 702 O O . THR A 1 91 ? -15.087 -13.330 -16.205 1.00 91.44 91 THR A O 1
ATOM 705 N N . THR A 1 92 ? -16.753 -14.813 -16.139 1.00 91.19 92 THR A N 1
ATOM 706 C CA . THR A 1 92 ? -17.711 -14.023 -16.929 1.00 91.19 92 THR A CA 1
ATOM 707 C C . THR A 1 92 ? -18.983 -13.683 -16.147 1.00 91.19 92 THR A C 1
ATOM 709 O O . THR A 1 92 ? -19.712 -14.561 -15.681 1.00 91.19 92 THR A O 1
ATOM 712 N N . LYS A 1 93 ? -19.319 -12.386 -16.068 1.00 93.75 93 LYS A N 1
ATOM 713 C CA . LYS A 1 93 ? -20.632 -11.888 -15.608 1.00 93.75 93 LYS A CA 1
ATOM 714 C C . LYS A 1 93 ? -21.626 -11.886 -16.787 1.00 93.75 93 LYS A C 1
ATOM 716 O O . LYS A 1 93 ? -21.496 -11.078 -17.701 1.00 93.75 93 LYS A O 1
ATOM 721 N N . LEU A 1 94 ? -22.630 -12.763 -16.778 1.00 95.19 94 LEU A N 1
ATOM 722 C CA . LEU A 1 94 ? -23.726 -12.819 -17.760 1.00 95.19 94 LEU A CA 1
ATOM 723 C C . LEU A 1 94 ? -24.922 -11.991 -17.271 1.00 95.19 94 LEU A C 1
ATOM 725 O O . LEU A 1 94 ? -25.514 -12.318 -16.244 1.00 95.19 94 LEU A O 1
ATOM 729 N N . LYS A 1 95 ? -25.324 -10.960 -18.019 1.00 96.06 95 LYS A N 1
ATOM 730 C CA . LYS A 1 95 ? -26.479 -10.095 -17.713 1.00 96.06 95 LYS A CA 1
ATOM 731 C C . LYS A 1 95 ? -27.650 -10.446 -18.641 1.00 96.06 95 LYS A C 1
ATOM 733 O O . LYS A 1 95 ? -27.471 -10.514 -19.856 1.00 96.06 95 LYS A O 1
ATOM 738 N N . ILE A 1 96 ? -28.843 -10.659 -18.083 1.00 96.75 96 ILE A N 1
ATOM 739 C CA . ILE A 1 96 ? -30.061 -11.111 -18.780 1.00 96.75 96 ILE A CA 1
ATOM 740 C C . ILE A 1 96 ? -31.250 -10.199 -18.450 1.00 96.75 96 ILE A C 1
ATOM 742 O O . ILE A 1 96 ? -31.636 -10.055 -17.289 1.00 96.75 96 ILE A O 1
ATOM 746 N N . TYR A 1 97 ? -31.899 -9.659 -19.484 1.00 96.88 97 TYR A N 1
ATOM 747 C CA . TYR A 1 97 ? -33.189 -8.972 -19.391 1.00 96.88 97 TYR A CA 1
ATOM 748 C C . TYR A 1 97 ? -34.247 -9.703 -20.229 1.00 96.88 97 TYR A C 1
ATOM 750 O O . TYR A 1 97 ? -34.142 -9.788 -21.454 1.00 96.88 97 TYR A O 1
ATOM 758 N N . ALA A 1 98 ? -35.281 -10.234 -19.570 1.00 96.56 98 ALA A N 1
ATOM 759 C CA . ALA A 1 98 ? -36.327 -11.040 -20.203 1.00 96.56 98 ALA A CA 1
ATOM 760 C C . ALA A 1 98 ? -37.700 -10.347 -20.165 1.00 96.56 98 ALA A C 1
ATOM 762 O O . ALA A 1 98 ? -38.215 -10.003 -19.096 1.00 96.56 98 ALA A O 1
ATOM 763 N N . VAL A 1 99 ? -38.314 -10.187 -21.339 1.00 96.06 99 VAL A N 1
ATOM 764 C CA . VAL A 1 99 ? -39.521 -9.372 -21.570 1.00 96.06 99 VAL A CA 1
ATOM 765 C C . VAL A 1 99 ? -40.510 -10.099 -22.491 1.00 96.06 99 VAL A C 1
ATOM 767 O O . VAL A 1 99 ? -40.093 -10.940 -23.288 1.00 96.06 99 VAL A O 1
ATOM 770 N N . LYS A 1 100 ? -41.819 -9.803 -22.401 1.00 95.12 100 LYS A N 1
ATOM 771 C CA . LYS A 1 100 ? -42.824 -10.358 -23.333 1.00 95.12 100 LYS A CA 1
ATOM 772 C C . LYS A 1 100 ? -42.424 -10.050 -24.785 1.00 95.12 100 LYS A C 1
ATOM 774 O O . LYS A 1 100 ? -42.038 -8.919 -25.095 1.00 95.12 100 LYS A O 1
ATOM 779 N N . SER A 1 101 ? -42.521 -11.042 -25.670 1.00 91.19 101 SER A N 1
ATOM 780 C CA . SER A 1 101 ? -42.056 -10.965 -27.064 1.00 91.19 101 SER A CA 1
ATOM 781 C C . SER A 1 101 ? -42.677 -9.796 -27.839 1.00 91.19 101 SER A C 1
ATOM 783 O O . SER A 1 101 ? -41.963 -9.114 -28.577 1.00 91.19 101 SER A O 1
ATOM 785 N N . SER A 1 102 ? -43.958 -9.509 -27.589 1.00 87.50 102 SER A N 1
ATOM 786 C CA . SER A 1 102 ? -44.754 -8.440 -28.209 1.00 87.50 102 SER A CA 1
ATOM 787 C C . SER A 1 102 ? -44.365 -7.005 -27.821 1.00 87.50 102 SER A C 1
ATOM 789 O O . SER A 1 102 ? -44.798 -6.060 -28.474 1.00 87.50 102 SER A O 1
ATOM 791 N N . LYS A 1 103 ? -43.534 -6.774 -26.792 1.00 90.75 103 LYS A N 1
ATOM 792 C CA . LYS A 1 103 ? -43.108 -5.405 -26.437 1.00 90.75 103 LYS A CA 1
ATOM 793 C C . LYS A 1 103 ? -42.023 -4.897 -27.405 1.00 90.75 103 LYS A C 1
ATOM 795 O O . LYS A 1 103 ? -40.956 -5.508 -27.515 1.00 90.75 103 LYS A O 1
ATOM 800 N N . LYS A 1 104 ? -42.250 -3.751 -28.069 1.00 87.94 104 LYS A N 1
ATOM 801 C CA . LYS A 1 104 ? -41.240 -3.048 -28.894 1.00 87.94 104 LYS A CA 1
ATOM 802 C C . LYS A 1 104 ? -40.159 -2.427 -27.993 1.00 87.94 104 LYS A C 1
ATOM 804 O O . LYS A 1 104 ? -40.430 -1.500 -27.218 1.00 87.94 104 LYS A O 1
ATOM 809 N N . VAL A 1 105 ? -38.943 -2.966 -28.090 1.00 91.25 105 VAL A N 1
ATOM 810 C CA . VAL A 1 105 ? -37.754 -2.613 -27.296 1.00 91.25 105 VAL A CA 1
ATOM 811 C C . VAL A 1 105 ? -36.670 -2.092 -28.237 1.00 91.25 105 VAL A C 1
ATOM 813 O O . VAL A 1 105 ? -36.453 -2.670 -29.296 1.00 91.25 105 VAL A O 1
ATOM 816 N N . THR A 1 106 ? -36.013 -1.003 -27.845 1.00 91.94 106 THR A N 1
ATOM 817 C CA . THR A 1 106 ? -34.956 -0.310 -28.601 1.00 91.94 106 THR A CA 1
ATOM 818 C C . THR A 1 106 ? -33.705 -0.165 -27.733 1.00 91.94 106 THR A C 1
ATOM 820 O O . THR A 1 106 ? -33.796 -0.275 -26.507 1.00 91.94 106 THR A O 1
ATOM 823 N N . ASN A 1 107 ? -32.553 0.156 -28.335 1.00 88.12 107 ASN A N 1
ATOM 824 C CA . ASN A 1 107 ? -31.317 0.447 -27.594 1.00 88.12 107 ASN A CA 1
ATOM 825 C C . ASN A 1 107 ? -31.519 1.535 -26.519 1.00 88.12 107 ASN A C 1
ATOM 827 O O . ASN A 1 107 ? -31.062 1.364 -25.390 1.00 88.12 107 ASN A O 1
ATOM 831 N N . ARG A 1 108 ? -32.286 2.602 -26.812 1.00 84.44 108 ARG A N 1
ATOM 832 C CA . ARG A 1 108 ? -32.634 3.642 -25.821 1.00 84.44 108 ARG A CA 1
ATOM 833 C C . ARG A 1 108 ? -33.387 3.051 -24.617 1.00 84.44 108 ARG A C 1
ATOM 835 O O . ARG A 1 108 ? -33.023 3.335 -23.482 1.00 84.44 108 ARG A O 1
ATOM 842 N N . LYS A 1 109 ? -34.371 2.163 -24.836 1.00 88.56 109 LYS A N 1
ATOM 843 C CA . LYS A 1 109 ? -35.109 1.499 -23.739 1.00 88.56 109 LYS A CA 1
ATOM 844 C C . LYS A 1 109 ? -34.220 0.568 -22.905 1.00 88.56 109 LYS A C 1
ATOM 846 O O . LYS A 1 109 ? -34.356 0.565 -21.683 1.00 88.56 109 LYS A O 1
ATOM 851 N N . LEU A 1 110 ? -33.303 -0.179 -23.526 1.00 89.25 110 LEU A N 1
ATOM 852 C CA . LEU A 1 110 ? -32.401 -1.105 -22.819 1.00 89.25 110 LEU A CA 1
ATOM 853 C C . LEU A 1 110 ? -31.410 -0.404 -21.874 1.00 89.25 110 LEU A C 1
ATOM 855 O O . LEU A 1 110 ? -31.004 -1.000 -20.880 1.00 89.25 110 LEU A O 1
ATOM 859 N N . LYS A 1 111 ? -31.065 0.863 -22.139 1.00 85.75 111 LYS A N 1
ATOM 860 C CA . LYS A 1 111 ? -30.186 1.676 -21.279 1.00 85.75 111 LYS A CA 1
ATOM 861 C C . LYS A 1 111 ? -30.894 2.258 -20.032 1.00 85.75 111 LYS A C 1
ATOM 863 O O . LYS A 1 111 ? -30.213 2.716 -19.117 1.00 85.75 111 LYS A O 1
ATOM 868 N N . THR A 1 112 ? -32.233 2.230 -19.961 1.00 87.12 112 THR A N 1
ATOM 869 C CA . THR A 1 112 ? -33.016 2.876 -18.878 1.00 87.12 112 THR A CA 1
ATOM 870 C C . THR A 1 112 ? -32.855 2.213 -17.505 1.00 87.12 112 THR A C 1
ATOM 872 O O . THR A 1 112 ? -32.760 0.991 -17.392 1.00 87.12 112 THR A O 1
ATOM 875 N N . THR A 1 113 ? -32.947 3.004 -16.430 1.00 79.75 113 THR A N 1
ATOM 876 C CA . THR A 1 113 ? -32.883 2.531 -15.030 1.00 79.75 113 THR A CA 1
ATOM 877 C C . THR A 1 113 ? -33.931 1.459 -14.707 1.00 79.75 113 THR A C 1
ATOM 879 O O . THR A 1 113 ? -33.640 0.508 -13.982 1.00 79.75 113 THR A O 1
ATOM 882 N N . LYS A 1 114 ? -35.122 1.529 -15.320 1.00 83.19 114 LYS A N 1
ATOM 883 C CA . LYS A 1 114 ? -36.176 0.505 -15.190 1.00 83.19 114 LYS A CA 1
ATOM 884 C C . LYS A 1 114 ? -35.783 -0.844 -15.811 1.00 83.19 114 LYS A C 1
ATOM 886 O O . LYS A 1 114 ? -36.200 -1.881 -15.304 1.00 83.19 114 LYS A O 1
ATOM 891 N N . VAL A 1 115 ? -34.961 -0.853 -16.866 1.00 88.12 115 VAL A N 1
ATOM 892 C CA . VAL A 1 115 ? -34.362 -2.087 -17.409 1.00 88.12 115 VAL A CA 1
ATOM 893 C C . VAL A 1 115 ? -33.157 -2.529 -16.578 1.00 88.12 115 VAL A C 1
ATOM 895 O O . VAL A 1 115 ? -33.054 -3.723 -16.303 1.00 88.12 115 VAL A O 1
ATOM 898 N N . LYS A 1 116 ? -32.309 -1.604 -16.093 1.00 82.81 116 LYS A N 1
ATOM 899 C CA . LYS A 1 116 ? -31.205 -1.924 -15.162 1.00 82.81 116 LYS A CA 1
ATOM 900 C C . LYS A 1 116 ? -31.723 -2.696 -13.935 1.00 82.81 116 LYS A C 1
ATOM 902 O O . LYS A 1 116 ? -31.330 -3.843 -13.749 1.00 82.81 116 LYS A O 1
ATOM 907 N N . LYS A 1 117 ? -32.691 -2.140 -13.185 1.00 80.56 117 LYS A N 1
ATOM 908 C CA . LYS A 1 117 ? -33.309 -2.790 -12.002 1.00 80.56 117 LYS A CA 1
ATOM 909 C C . LYS A 1 117 ? -34.023 -4.121 -12.322 1.00 80.56 117 LYS A C 1
ATOM 911 O O . LYS A 1 117 ? -34.169 -4.965 -11.447 1.00 80.56 117 LYS A O 1
ATOM 916 N N . ALA A 1 118 ? -34.454 -4.335 -13.569 1.00 85.88 118 ALA A N 1
ATOM 917 C CA . ALA A 1 118 ? -35.129 -5.562 -14.014 1.00 85.88 118 ALA A CA 1
ATOM 918 C C . ALA A 1 118 ? -34.198 -6.602 -14.681 1.00 85.88 118 ALA A C 1
ATOM 920 O O . ALA A 1 118 ? -34.672 -7.648 -15.136 1.00 85.88 118 ALA A O 1
ATOM 921 N N . THR A 1 119 ? -32.896 -6.322 -14.770 1.00 93.56 119 THR A N 1
ATOM 922 C CA . THR A 1 119 ? -31.877 -7.232 -15.314 1.00 93.56 119 THR A CA 1
ATOM 923 C C . THR A 1 119 ? -31.372 -8.160 -14.207 1.00 93.56 119 THR A C 1
ATOM 925 O O . THR A 1 119 ? -31.195 -7.735 -13.069 1.00 93.56 119 THR A O 1
ATOM 928 N N . LYS A 1 120 ? -31.136 -9.439 -14.518 1.00 93.62 120 LYS A N 1
ATOM 929 C CA . LYS A 1 120 ? -30.491 -10.397 -13.603 1.00 93.62 120 LYS A CA 1
ATOM 930 C C . LYS A 1 120 ? -29.081 -10.723 -14.085 1.00 93.62 120 LYS A C 1
ATOM 932 O O . LYS A 1 120 ? -28.861 -10.863 -15.287 1.00 93.62 120 LYS A O 1
ATOM 937 N N . THR A 1 121 ? -28.149 -10.845 -13.145 1.00 93.38 121 THR A N 1
ATOM 938 C CA . THR A 1 121 ? -26.723 -11.078 -13.406 1.00 93.38 121 THR A CA 1
ATOM 939 C C . THR A 1 121 ? -26.302 -12.421 -12.816 1.00 93.38 121 THR A C 1
ATOM 941 O O . THR A 1 121 ? -26.719 -12.769 -11.717 1.00 93.38 121 THR A O 1
ATOM 944 N N . TYR A 1 122 ? -25.472 -13.163 -13.545 1.00 92.62 122 TYR A N 1
ATOM 945 C CA . TYR A 1 122 ? -24.969 -14.485 -13.181 1.00 92.62 122 TYR A CA 1
ATOM 946 C C . TYR A 1 122 ? -23.440 -14.497 -13.346 1.00 92.62 122 TYR A C 1
ATOM 948 O O . TYR A 1 122 ? -22.961 -14.340 -14.470 1.00 92.62 122 TYR A O 1
ATOM 956 N N . LYS A 1 123 ? -22.668 -14.648 -12.259 1.00 92.62 123 LYS A N 1
ATOM 957 C CA . LYS A 1 123 ? -21.198 -14.798 -12.311 1.00 92.62 123 LYS A CA 1
ATOM 958 C C . LYS A 1 123 ? -20.855 -16.272 -12.553 1.00 92.62 123 LYS A C 1
ATOM 960 O O . LYS A 1 123 ? -21.274 -17.138 -11.789 1.00 92.62 123 LYS A O 1
ATOM 965 N N . TYR A 1 124 ? -20.115 -16.547 -13.619 1.00 90.00 124 TYR A N 1
ATOM 966 C CA . TYR A 1 124 ? -19.499 -17.844 -13.882 1.00 90.00 124 TYR A CA 1
ATOM 967 C C . TYR A 1 124 ? -18.000 -17.670 -13.677 1.00 90.00 124 TYR A C 1
ATOM 969 O O . TYR A 1 124 ? -17.361 -16.992 -14.477 1.00 90.00 124 TYR A O 1
ATOM 977 N N . THR A 1 125 ? -17.462 -18.211 -12.590 1.00 86.88 125 THR A N 1
ATOM 978 C CA . THR A 1 125 ? -16.021 -18.181 -12.314 1.00 86.88 125 THR A CA 1
ATOM 979 C C . THR A 1 125 ? -15.376 -19.366 -13.019 1.00 86.88 125 THR A C 1
ATOM 981 O O . THR A 1 125 ? -15.881 -20.483 -12.903 1.00 86.88 125 THR A O 1
ATOM 984 N N . ILE A 1 126 ? -14.282 -19.134 -13.740 1.00 91.25 126 ILE A N 1
ATOM 985 C CA . ILE A 1 126 ? -13.449 -20.207 -14.287 1.00 91.25 126 ILE A CA 1
ATOM 986 C C . ILE A 1 126 ? -12.132 -20.213 -13.518 1.00 91.25 126 ILE A C 1
ATOM 988 O O . ILE A 1 126 ? -11.504 -19.163 -13.399 1.00 91.25 126 ILE A O 1
ATOM 992 N N . LYS A 1 127 ? -11.735 -21.377 -12.999 1.00 83.12 127 LYS A N 1
ATOM 993 C CA . LYS A 1 127 ? -10.357 -21.648 -12.570 1.00 83.12 127 LYS A CA 1
ATOM 994 C C . LYS A 1 127 ? -9.703 -22.526 -13.643 1.00 83.12 127 LYS A C 1
ATOM 996 O O . LYS A 1 127 ? -10.245 -23.591 -13.944 1.00 83.12 127 LYS A O 1
ATOM 1001 N N . LYS A 1 128 ? -8.593 -22.069 -14.229 1.00 74.12 128 LYS A N 1
ATOM 1002 C CA . LYS A 1 128 ? -7.703 -22.889 -15.074 1.00 74.12 128 LYS A CA 1
ATOM 1003 C C . LYS A 1 128 ? -7.055 -23.940 -14.161 1.00 74.12 128 LYS A C 1
ATOM 1005 O O . LYS A 1 128 ? -6.725 -23.613 -13.021 1.00 74.12 128 LYS A O 1
ATOM 1010 N N . SER A 1 129 ? -6.908 -25.183 -14.606 1.00 50.94 129 SER A N 1
ATOM 1011 C CA . SER A 1 129 ? -5.964 -26.101 -13.959 1.00 50.94 129 SER A CA 1
ATOM 1012 C C . SER A 1 129 ? -4.549 -25.552 -14.111 1.00 50.94 129 SER A C 1
ATOM 1014 O O . SER A 1 129 ? -4.183 -25.153 -15.215 1.00 50.94 129 SER A O 1
ATOM 1016 N N . SER A 1 130 ? -3.726 -25.631 -13.068 1.00 40.34 130 SER A N 1
ATOM 1017 C CA . SER A 1 130 ? -2.317 -25.930 -13.313 1.00 40.34 130 SER A CA 1
ATOM 1018 C C . SER A 1 130 ? -2.231 -27.336 -13.917 1.00 40.34 130 SER A C 1
ATOM 1020 O O . SER A 1 130 ? -3.036 -28.218 -13.588 1.00 40.34 130 SER A O 1
ATOM 1022 N N . SER A 1 131 ? -1.304 -27.528 -14.846 1.00 33.50 131 SER A N 1
ATOM 1023 C CA . SER A 1 131 ? -1.014 -28.813 -15.475 1.00 33.50 131 SER A CA 1
ATOM 1024 C C . SER A 1 131 ? 0.399 -29.228 -15.099 1.00 33.50 131 SER A C 1
ATOM 1026 O O . SER A 1 131 ? 1.354 -28.843 -15.765 1.00 33.50 131 SER A O 1
ATOM 1028 N N . THR A 1 132 ? 0.527 -30.017 -14.035 1.00 27.59 132 THR A N 1
ATOM 1029 C CA . THR A 1 132 ? 1.673 -30.920 -13.905 1.00 27.59 132 THR A CA 1
ATOM 1030 C C . THR A 1 132 ? 1.588 -31.931 -15.043 1.00 27.59 132 THR A C 1
ATOM 1032 O O . THR A 1 132 ? 0.547 -32.572 -15.213 1.00 27.59 132 THR A O 1
ATOM 1035 N N . THR A 1 133 ? 2.645 -32.027 -15.843 1.00 26.98 133 THR A N 1
ATOM 1036 C CA . THR A 1 133 ? 2.724 -32.945 -16.982 1.00 26.98 133 THR A CA 1
ATOM 1037 C C . THR A 1 133 ? 2.676 -34.390 -16.504 1.00 26.98 133 THR A C 1
ATOM 1039 O O . THR A 1 133 ? 3.444 -34.767 -15.627 1.00 26.98 133 THR A O 1
ATOM 1042 N N . ASP A 1 134 ? 1.819 -35.200 -17.122 1.00 26.02 134 ASP A N 1
ATOM 1043 C CA . ASP A 1 134 ? 1.935 -36.654 -17.066 1.00 26.02 134 ASP A CA 1
ATOM 1044 C C . ASP A 1 134 ? 1.448 -37.231 -18.403 1.00 26.02 134 ASP A C 1
ATOM 1046 O O . ASP A 1 134 ? 0.338 -36.933 -18.858 1.00 26.02 134 ASP A O 1
ATOM 1050 N N . SER A 1 135 ? 2.318 -37.967 -19.092 1.00 25.86 135 SER A N 1
ATOM 1051 C CA . SER A 1 135 ? 2.132 -38.322 -20.504 1.00 25.86 135 SER A CA 1
ATOM 1052 C C . SER A 1 135 ? 1.413 -39.655 -20.672 1.00 25.86 135 SER A C 1
ATOM 1054 O O . SER A 1 135 ? 1.885 -40.689 -20.207 1.00 25.86 135 SER A O 1
ATOM 1056 N N . SER A 1 136 ? 0.329 -39.674 -21.451 1.00 25.14 136 SER A N 1
ATOM 1057 C CA . SER A 1 136 ? -0.191 -40.919 -22.023 1.00 25.14 136 SER A CA 1
ATOM 1058 C C . SER A 1 136 ? -0.843 -40.687 -23.384 1.00 25.14 136 SER A C 1
ATOM 1060 O O . SER A 1 136 ? -1.586 -39.727 -23.583 1.00 25.14 136 SER A O 1
ATOM 1062 N N . SER A 1 137 ? -0.525 -41.567 -24.332 1.00 25.25 137 SER A N 1
ATOM 1063 C CA . SER A 1 137 ? -0.930 -41.472 -25.735 1.00 25.25 137 SER A CA 1
ATOM 1064 C C . SER A 1 137 ? -2.288 -42.125 -25.991 1.00 25.25 137 SER A C 1
ATOM 1066 O O . SER A 1 137 ? -2.572 -43.208 -25.482 1.00 25.25 137 SER A O 1
ATOM 1068 N N . SER A 1 138 ? -3.091 -41.520 -26.868 1.00 25.12 138 SER A N 1
ATOM 1069 C CA . SER A 1 138 ? -3.937 -42.280 -27.798 1.00 25.12 138 SER A CA 1
ATOM 1070 C C . SER A 1 138 ? -4.249 -41.449 -29.047 1.00 25.12 138 SER A C 1
ATOM 1072 O O . SER A 1 138 ? -4.495 -40.247 -28.965 1.00 25.12 138 SER A O 1
ATOM 1074 N N . THR A 1 139 ? -4.198 -42.097 -30.208 1.00 24.39 139 THR A N 1
ATOM 1075 C CA . THR A 1 139 ? -4.483 -41.537 -31.537 1.00 24.39 139 THR A CA 1
ATOM 1076 C C . THR A 1 139 ? -5.959 -41.692 -31.914 1.00 24.39 139 THR A C 1
ATOM 1078 O O . THR A 1 139 ? -6.628 -42.569 -31.363 1.00 24.39 139 THR A O 1
ATOM 1081 N N . SER A 1 140 ? -6.446 -40.884 -32.871 1.00 25.45 140 SER A N 1
ATOM 1082 C CA . SER A 1 140 ? -7.366 -41.250 -33.984 1.00 25.45 140 SER A CA 1
ATOM 1083 C C . SER A 1 140 ? -7.977 -39.993 -34.639 1.00 25.45 140 SER A C 1
ATOM 1085 O O . SER A 1 140 ? -8.581 -39.192 -33.931 1.00 25.45 140 SER A O 1
ATOM 1087 N N . ASP A 1 141 ? -7.809 -39.858 -35.961 1.00 23.23 141 ASP A N 1
ATOM 1088 C CA . ASP A 1 141 ? -8.837 -39.682 -37.017 1.00 23.23 141 ASP A CA 1
ATOM 1089 C C . ASP A 1 141 ? -10.031 -38.696 -36.846 1.00 23.23 141 ASP A C 1
ATOM 1091 O O . ASP A 1 141 ? -10.639 -38.598 -35.783 1.00 23.23 141 ASP A O 1
ATOM 1095 N N . ASP A 1 142 ? -10.546 -38.009 -37.884 1.00 23.59 142 ASP A N 1
ATOM 1096 C CA . ASP A 1 142 ? -10.141 -37.823 -39.303 1.00 23.59 142 ASP A CA 1
ATOM 1097 C C . ASP A 1 142 ? -11.065 -36.756 -39.981 1.00 23.59 142 ASP A C 1
ATOM 1099 O O . ASP A 1 142 ? -12.107 -36.384 -39.434 1.00 23.59 142 ASP A O 1
ATOM 1103 N N . THR A 1 143 ? -10.750 -36.353 -41.220 1.00 24.64 143 THR A N 1
ATOM 1104 C CA . THR A 1 143 ? -11.628 -35.841 -42.307 1.00 24.64 143 THR A CA 1
ATOM 1105 C C . THR A 1 143 ? -12.276 -34.441 -42.255 1.00 24.64 143 THR A C 1
ATOM 1107 O O . THR A 1 143 ? -13.345 -34.270 -41.679 1.00 24.64 143 THR A O 1
ATOM 1110 N N . THR A 1 144 ? -11.730 -33.531 -43.093 1.00 24.73 144 THR A N 1
ATOM 1111 C CA . THR A 1 144 ? -12.402 -32.735 -44.179 1.00 24.73 144 THR A CA 1
ATOM 1112 C C . THR A 1 144 ? -13.624 -31.824 -43.879 1.00 24.73 144 THR A C 1
ATOM 1114 O O . THR A 1 144 ? -14.297 -31.979 -42.870 1.00 24.73 144 THR A O 1
ATOM 1117 N N . THR A 1 145 ? -14.051 -30.870 -44.723 1.00 25.86 145 THR A N 1
ATOM 1118 C CA . THR A 1 145 ? -13.547 -30.231 -45.973 1.00 25.86 145 THR A CA 1
ATOM 1119 C C . THR A 1 145 ? -13.364 -28.721 -45.675 1.00 25.86 145 THR A C 1
ATOM 1121 O O . THR A 1 145 ? -14.009 -28.205 -44.762 1.00 25.86 145 THR A O 1
ATOM 1124 N N . ASP A 1 146 ? -12.433 -27.959 -46.250 1.00 23.59 146 ASP A N 1
ATOM 1125 C CA . ASP A 1 146 ? -12.230 -27.614 -47.672 1.00 23.59 146 ASP A CA 1
ATOM 1126 C C . ASP A 1 146 ? -13.449 -26.938 -48.347 1.00 23.59 146 ASP A C 1
ATOM 1128 O O . ASP A 1 146 ? -14.517 -27.541 -48.469 1.00 23.59 146 ASP A O 1
ATOM 1132 N N . ASP A 1 147 ? -13.262 -25.668 -48.727 1.00 25.33 147 ASP A N 1
ATOM 1133 C CA . ASP A 1 147 ? -13.836 -24.988 -49.900 1.00 25.33 147 ASP A CA 1
ATOM 1134 C C . ASP A 1 147 ? -13.007 -23.705 -50.165 1.00 25.33 147 ASP A C 1
ATOM 1136 O O . ASP A 1 147 ? -12.501 -23.085 -49.223 1.00 25.33 147 ASP A O 1
ATOM 1140 N N . THR A 1 148 ? -12.856 -23.299 -51.426 1.00 25.12 148 THR A N 1
ATOM 1141 C CA . THR A 1 148 ? -11.998 -22.176 -51.880 1.00 25.12 148 THR A CA 1
ATOM 1142 C C . THR A 1 148 ? -12.827 -21.184 -52.714 1.00 25.12 148 THR A C 1
ATOM 1144 O O . THR A 1 148 ? -13.861 -21.547 -53.263 1.00 25.12 148 THR A O 1
ATOM 1147 N N . THR A 1 149 ? -12.513 -19.886 -52.808 1.00 25.33 149 THR A N 1
ATOM 1148 C CA . THR A 1 149 ? -11.619 -19.322 -53.847 1.00 25.33 149 THR A CA 1
ATOM 1149 C C . THR A 1 149 ? -11.592 -17.773 -53.799 1.00 25.33 149 THR A C 1
ATOM 1151 O O . THR A 1 149 ? -12.582 -17.159 -53.407 1.00 25.33 149 THR A O 1
ATOM 1154 N N . THR A 1 150 ? -10.448 -17.194 -54.197 1.00 25.41 150 THR A N 1
ATOM 1155 C CA . THR A 1 150 ? -10.171 -15.949 -54.983 1.00 25.41 150 THR A CA 1
ATOM 1156 C C . THR A 1 150 ? -11.327 -15.022 -55.434 1.00 25.41 150 THR A C 1
ATOM 1158 O O . THR A 1 150 ? -12.377 -15.542 -55.807 1.00 25.41 150 THR A O 1
ATOM 1161 N N . ASP A 1 151 ? -11.228 -13.692 -55.635 1.00 24.28 151 ASP A N 1
ATOM 1162 C CA . ASP A 1 151 ? -10.251 -12.579 -55.389 1.00 24.28 151 ASP A CA 1
ATOM 1163 C C . ASP A 1 151 ? -11.084 -11.232 -55.483 1.00 24.28 151 ASP A C 1
ATOM 1165 O O . ASP A 1 151 ? -12.308 -11.320 -55.345 1.00 24.28 151 ASP A O 1
ATOM 1169 N N . ASP A 1 152 ? -10.654 -9.962 -55.670 1.00 24.48 152 ASP A N 1
ATOM 1170 C CA . ASP A 1 152 ? -9.391 -9.301 -56.089 1.00 24.48 152 ASP A CA 1
ATOM 1171 C C . ASP A 1 152 ? -9.353 -7.772 -55.721 1.00 24.48 152 ASP A C 1
ATOM 1173 O O . ASP A 1 152 ? -10.357 -7.230 -55.260 1.00 24.48 152 ASP A O 1
ATOM 1177 N N . THR A 1 153 ? -8.202 -7.106 -55.938 1.00 24.44 153 THR A N 1
ATOM 1178 C CA . THR A 1 153 ? -7.838 -5.648 -56.007 1.00 24.44 153 THR A CA 1
ATOM 1179 C C . THR A 1 153 ? -8.771 -4.494 -55.541 1.00 24.44 153 THR A C 1
ATOM 1181 O O . THR A 1 153 ? -9.867 -4.341 -56.069 1.00 24.44 153 THR A O 1
ATOM 1184 N N . GLU A 1 154 ? -8.174 -3.559 -54.762 1.00 24.72 154 GLU A N 1
ATOM 1185 C CA . GLU A 1 154 ? -8.263 -2.058 -54.802 1.00 24.72 154 GLU A CA 1
ATOM 1186 C C . GLU A 1 154 ? -9.630 -1.306 -54.691 1.00 24.72 154 GLU A C 1
ATOM 1188 O O . GLU A 1 154 ? -10.660 -1.779 -55.152 1.00 24.72 154 GLU A O 1
ATOM 1193 N N . THR A 1 155 ? -9.760 -0.078 -54.142 1.00 22.95 155 THR A N 1
ATOM 1194 C CA . THR A 1 155 ? -8.889 0.857 -53.368 1.00 22.95 155 THR A CA 1
ATOM 1195 C C . THR A 1 155 ? -9.763 1.764 -52.453 1.00 22.95 155 THR A C 1
ATOM 1197 O O . THR A 1 155 ? -10.966 1.879 -52.672 1.00 22.95 155 THR A O 1
ATOM 1200 N N . ASP A 1 156 ? -9.153 2.398 -51.438 1.00 24.62 156 ASP A N 1
ATOM 1201 C CA . ASP A 1 156 ? -9.574 3.575 -50.633 1.00 24.62 156 ASP A CA 1
ATOM 1202 C C . ASP A 1 156 ? -11.069 3.944 -50.410 1.00 24.62 156 ASP A C 1
ATOM 1204 O O . ASP A 1 156 ? -11.713 4.551 -51.263 1.00 24.62 156 ASP A O 1
ATOM 1208 N N . ASP A 1 157 ? -11.538 3.811 -49.155 1.00 22.84 157 ASP A N 1
ATOM 1209 C CA . ASP A 1 157 ? -12.108 4.943 -48.377 1.00 22.84 157 ASP A CA 1
ATOM 1210 C C . ASP A 1 157 ? -12.063 4.658 -46.854 1.00 22.84 157 ASP A C 1
ATOM 1212 O O . ASP A 1 157 ? -12.297 3.535 -46.395 1.00 22.84 157 ASP A O 1
ATOM 1216 N N . ILE A 1 158 ? -11.792 5.682 -46.037 1.00 35.56 158 ILE A N 1
ATOM 1217 C CA . ILE A 1 158 ? -11.645 5.564 -44.578 1.00 35.56 158 ILE A CA 1
ATOM 1218 C C . ILE A 1 158 ? -13.027 5.531 -43.910 1.00 35.56 158 ILE A C 1
ATOM 1220 O O . ILE A 1 158 ? -13.631 6.563 -43.607 1.00 35.56 158 ILE A O 1
ATOM 1224 N N . THR A 1 159 ? -13.510 4.329 -43.581 1.00 23.62 159 THR A N 1
ATOM 1225 C CA . THR A 1 159 ? -14.739 4.143 -42.789 1.00 23.62 159 THR A CA 1
ATOM 1226 C C . THR A 1 159 ? -14.516 3.283 -41.541 1.00 23.62 159 THR A C 1
ATOM 1228 O O . THR A 1 159 ? -13.870 2.241 -41.563 1.00 23.62 159 THR A O 1
ATOM 1231 N N . THR A 1 160 ? -15.039 3.748 -40.401 1.00 34.47 160 THR A N 1
ATOM 1232 C CA . THR A 1 160 ? -14.762 3.183 -39.068 1.00 34.47 160 THR A CA 1
ATOM 1233 C C . THR A 1 160 ? -15.762 2.084 -38.676 1.00 34.47 160 THR A C 1
ATOM 1235 O O . THR A 1 160 ? -16.928 2.378 -38.402 1.00 34.47 160 THR A O 1
ATOM 1238 N N . ASP A 1 161 ? -15.324 0.818 -38.600 1.00 23.34 161 ASP A N 1
ATOM 1239 C CA . ASP A 1 161 ? -16.195 -0.310 -38.206 1.00 23.34 161 ASP A CA 1
ATOM 1240 C C . ASP A 1 161 ? -16.217 -0.614 -36.685 1.00 23.34 161 ASP A C 1
ATOM 1242 O O . ASP A 1 161 ? -15.248 -0.443 -35.949 1.00 23.34 161 ASP A O 1
ATOM 1246 N N . ASP A 1 162 ? -17.366 -1.107 -36.207 1.00 35.62 162 ASP A N 1
ATOM 1247 C CA . ASP A 1 162 ? -17.697 -1.475 -34.817 1.00 35.62 162 ASP A CA 1
ATOM 1248 C C . ASP A 1 162 ? -17.155 -2.878 -34.464 1.00 35.62 162 ASP A C 1
ATOM 1250 O O . ASP A 1 162 ? -17.906 -3.779 -34.056 1.00 35.62 162 ASP A O 1
ATOM 1254 N N . THR A 1 163 ? -15.839 -3.085 -34.599 1.00 25.80 163 THR A N 1
ATOM 1255 C CA . THR A 1 163 ? -15.165 -4.321 -34.169 1.00 25.80 163 THR A CA 1
ATOM 1256 C C . THR A 1 163 ? -15.205 -4.434 -32.640 1.00 25.80 163 THR A C 1
ATOM 1258 O O . THR A 1 163 ? -14.518 -3.754 -31.883 1.00 25.80 163 THR A O 1
ATOM 1261 N N . THR A 1 164 ? -16.076 -5.310 -32.122 1.00 36.69 164 THR A N 1
ATOM 1262 C CA . THR A 1 164 ? -16.386 -5.351 -30.674 1.00 36.69 164 THR A CA 1
ATOM 1263 C C . THR A 1 164 ? -15.336 -6.039 -29.781 1.00 36.69 164 THR A C 1
ATOM 1265 O O . THR A 1 164 ? -15.713 -6.712 -28.806 1.00 36.69 164 THR A O 1
ATOM 1268 N N . GLY A 1 165 ? -14.048 -5.840 -30.065 1.00 23.55 165 GLY A N 1
ATOM 1269 C CA . GLY A 1 165 ? -12.914 -6.383 -29.319 1.00 23.55 165 GLY A CA 1
ATOM 1270 C C . GLY A 1 165 ? -12.928 -6.061 -27.820 1.00 23.55 165 GLY A C 1
ATOM 1271 O O . GLY A 1 165 ? -13.644 -5.182 -27.322 1.00 23.55 165 GLY A O 1
ATOM 1272 N N . THR A 1 166 ? -12.164 -6.828 -27.057 1.00 31.64 166 THR A N 1
ATOM 1273 C CA . THR A 1 166 ? -11.173 -6.184 -26.191 1.00 31.64 166 THR A CA 1
ATOM 1274 C C . THR A 1 166 ? -10.097 -5.641 -27.124 1.00 31.64 166 THR A C 1
ATOM 1276 O O . THR A 1 166 ? -9.702 -6.375 -28.024 1.00 31.64 166 THR A O 1
ATOM 1279 N N . THR A 1 167 ? -9.656 -4.395 -26.949 1.00 40.41 167 THR A N 1
ATOM 1280 C CA . THR A 1 167 ? -8.269 -4.083 -27.306 1.00 40.41 167 THR A CA 1
ATOM 1281 C C . THR A 1 167 ? -7.417 -5.040 -26.484 1.00 40.41 167 THR A C 1
ATOM 1283 O O . THR A 1 167 ? -7.634 -5.175 -25.277 1.00 40.41 167 THR A O 1
ATOM 1286 N N . GLU A 1 168 ? -6.584 -5.816 -27.160 1.00 59.09 168 GLU A N 1
ATOM 1287 C CA . GLU A 1 168 ? -5.534 -6.591 -26.512 1.00 59.09 168 GLU A CA 1
ATOM 1288 C C . GLU A 1 168 ? -4.285 -5.719 -26.590 1.00 59.09 168 GLU A C 1
ATOM 1290 O O . GLU A 1 168 ? -4.087 -5.048 -27.600 1.00 59.09 168 GLU A O 1
ATOM 1295 N N . ASN A 1 169 ? -3.488 -5.667 -25.526 1.00 86.44 169 ASN A N 1
ATOM 1296 C CA . ASN A 1 169 ? -2.406 -4.686 -25.405 1.00 86.44 169 ASN A CA 1
ATOM 1297 C C . ASN A 1 169 ? -1.129 -5.171 -26.119 1.00 86.44 169 ASN A C 1
ATOM 1299 O O . ASN A 1 169 ? -0.016 -4.932 -25.671 1.00 86.44 169 ASN A O 1
ATOM 1303 N N . TYR A 1 170 ? -1.297 -5.896 -27.219 1.00 91.56 170 TYR A N 1
ATOM 1304 C CA . TYR A 1 170 ? -0.215 -6.308 -28.103 1.00 91.56 170 TYR A CA 1
ATOM 1305 C C . TYR A 1 170 ? -0.027 -5.252 -29.184 1.00 91.56 170 TYR A C 1
ATOM 1307 O O . TYR A 1 170 ? -0.979 -4.560 -29.560 1.00 91.56 170 TYR A O 1
ATOM 1315 N N . LEU A 1 171 ? 1.207 -5.106 -29.646 1.00 94.56 171 LEU A N 1
ATOM 1316 C CA . LEU A 1 171 ? 1.538 -4.219 -30.752 1.00 94.56 171 LEU A CA 1
ATOM 1317 C C . LEU A 1 171 ? 1.161 -4.889 -32.080 1.00 94.56 171 LEU A C 1
ATOM 1319 O O . LEU A 1 171 ? 0.619 -5.989 -32.112 1.00 94.56 171 LEU A O 1
ATOM 1323 N N . THR A 1 172 ? 1.358 -4.207 -33.198 1.00 92.62 172 THR A N 1
ATOM 1324 C CA . THR A 1 172 ? 1.141 -4.797 -34.524 1.00 92.62 172 THR A CA 1
ATOM 1325 C C . THR A 1 172 ? 2.244 -4.288 -35.423 1.00 92.62 172 THR A C 1
ATOM 1327 O O . THR A 1 172 ? 2.395 -3.075 -35.571 1.00 92.62 172 THR A O 1
ATOM 1330 N N . VAL A 1 173 ? 3.027 -5.205 -35.983 1.00 92.69 173 VAL A N 1
ATOM 1331 C CA . VAL A 1 173 ? 4.084 -4.860 -36.936 1.00 92.69 173 VAL A CA 1
ATOM 1332 C C . VAL A 1 173 ? 3.442 -4.326 -38.219 1.00 92.69 173 VAL A C 1
ATOM 1334 O O . VAL A 1 173 ? 2.476 -4.894 -38.731 1.00 92.69 173 VAL A O 1
ATOM 1337 N N . GLY A 1 174 ? 3.936 -3.182 -38.698 1.00 88.88 174 GLY A N 1
ATOM 1338 C CA . GLY A 1 174 ? 3.502 -2.586 -39.962 1.00 88.88 174 GLY A CA 1
ATOM 1339 C C . GLY A 1 174 ? 4.151 -3.263 -41.171 1.00 88.88 174 GLY A C 1
ATOM 1340 O O . GLY A 1 174 ? 4.711 -4.352 -41.076 1.00 88.88 174 GLY A O 1
ATOM 1341 N N . THR A 1 175 ? 4.136 -2.589 -42.321 1.00 95.50 175 THR A N 1
ATOM 1342 C CA . THR A 1 175 ? 5.032 -2.970 -43.419 1.00 95.50 175 THR A CA 1
ATOM 1343 C C . THR A 1 175 ? 6.473 -2.787 -42.951 1.00 95.50 175 THR A C 1
ATOM 1345 O O . THR A 1 175 ? 6.861 -1.674 -42.594 1.00 95.50 175 THR A O 1
ATOM 1348 N N . ILE A 1 176 ? 7.250 -3.868 -42.952 1.00 97.38 176 ILE A N 1
ATOM 1349 C CA . ILE A 1 176 ? 8.682 -3.825 -42.658 1.00 97.38 176 ILE A CA 1
ATOM 1350 C C . ILE A 1 176 ? 9.375 -3.015 -43.763 1.00 97.38 176 ILE A C 1
ATOM 1352 O O . ILE A 1 176 ? 9.205 -3.297 -44.950 1.00 97.38 176 ILE A O 1
ATOM 1356 N N . THR A 1 177 ? 10.118 -1.988 -43.358 1.00 96.44 177 THR A N 1
ATOM 1357 C CA . THR A 1 177 ? 11.007 -1.191 -44.210 1.00 96.44 177 THR A CA 1
ATOM 1358 C C . THR A 1 177 ? 12.233 -2.015 -44.583 1.00 96.44 177 THR A C 1
ATOM 1360 O O . THR A 1 177 ? 12.609 -2.052 -45.751 1.00 96.44 177 THR A O 1
ATOM 1363 N N . GLU A 1 178 ? 12.819 -2.704 -43.600 1.00 96.31 178 GLU A N 1
ATOM 1364 C CA . GLU A 1 178 ? 14.014 -3.529 -43.771 1.00 96.31 178 GLU A CA 1
ATOM 1365 C C . GLU A 1 178 ? 14.095 -4.623 -42.691 1.00 96.31 178 GLU A C 1
ATOM 1367 O O . GLU A 1 178 ? 13.768 -4.364 -41.530 1.00 96.31 178 GLU A O 1
ATOM 1372 N N . SER A 1 179 ? 14.534 -5.832 -43.059 1.00 96.19 179 SER A N 1
ATOM 1373 C CA . SER A 1 179 ? 14.898 -6.897 -42.110 1.00 96.19 179 SER A CA 1
ATOM 1374 C C . SER A 1 179 ? 16.413 -7.091 -42.159 1.00 96.19 179 SER A C 1
ATOM 1376 O O . SER A 1 179 ? 16.966 -7.322 -43.236 1.00 96.19 179 SER A O 1
ATOM 1378 N N . VAL A 1 180 ? 17.077 -7.008 -41.007 1.00 96.19 180 VAL A N 1
ATOM 1379 C CA . VAL A 1 180 ? 18.537 -6.990 -40.864 1.00 96.19 180 VAL A CA 1
ATOM 1380 C C . VAL A 1 180 ? 18.973 -8.113 -39.921 1.00 96.19 180 VAL A C 1
ATOM 1382 O O . VAL A 1 180 ? 18.600 -8.147 -38.746 1.00 96.19 180 VAL A O 1
ATOM 1385 N N . ASP A 1 181 ? 19.781 -9.038 -40.434 1.00 97.00 181 ASP A N 1
ATOM 1386 C CA . ASP A 1 181 ? 20.498 -10.022 -39.620 1.00 97.00 181 ASP A CA 1
ATOM 1387 C C . ASP A 1 181 ? 21.852 -9.446 -39.202 1.00 97.00 181 ASP A C 1
ATOM 1389 O O . ASP A 1 181 ? 22.768 -9.311 -40.014 1.00 97.00 181 ASP A O 1
ATOM 1393 N N . LEU A 1 182 ? 21.970 -9.093 -37.924 1.00 95.69 182 LEU A N 1
ATOM 1394 C CA . LEU A 1 182 ? 23.156 -8.446 -37.371 1.00 95.69 182 LEU A CA 1
ATOM 1395 C C . LEU A 1 182 ? 24.372 -9.388 -37.295 1.00 95.69 182 LEU A C 1
ATOM 1397 O O . LEU A 1 182 ? 25.499 -8.896 -37.177 1.00 95.69 182 LEU A O 1
ATOM 1401 N N . GLU A 1 183 ? 24.172 -10.707 -37.424 1.00 94.12 183 GLU A N 1
ATOM 1402 C CA . GLU A 1 183 ? 25.252 -11.699 -37.495 1.00 94.12 183 GLU A CA 1
ATOM 1403 C C . GLU A 1 183 ? 25.940 -11.701 -38.870 1.00 94.12 183 GLU A C 1
ATOM 1405 O O . GLU A 1 183 ? 27.171 -11.718 -38.944 1.00 94.12 183 GLU A O 1
ATOM 1410 N N . SER A 1 184 ? 25.167 -11.642 -39.964 1.00 91.50 184 SER A N 1
ATOM 1411 C CA . SER A 1 184 ? 25.694 -11.755 -41.335 1.00 91.50 184 SER A CA 1
ATOM 1412 C C . SER A 1 184 ? 25.792 -10.446 -42.128 1.00 91.50 184 SER A C 1
ATOM 1414 O O . SER A 1 184 ? 26.469 -10.421 -43.162 1.00 91.50 184 SER A O 1
ATOM 1416 N N . VAL A 1 185 ? 25.176 -9.350 -41.666 1.00 89.38 185 VAL A N 1
ATOM 1417 C CA . VAL A 1 185 ? 25.267 -8.042 -42.334 1.00 89.38 185 VAL A CA 1
ATOM 1418 C C . VAL A 1 185 ? 26.703 -7.493 -42.332 1.00 89.38 185 VAL A C 1
ATOM 1420 O O . VAL A 1 185 ? 27.484 -7.692 -41.394 1.00 89.38 185 VAL A O 1
ATOM 1423 N N . ALA A 1 186 ? 27.054 -6.794 -43.410 1.00 91.25 186 ALA A N 1
ATOM 1424 C CA . ALA A 1 186 ? 28.328 -6.103 -43.577 1.00 91.25 186 ALA A CA 1
ATOM 1425 C C . ALA A 1 186 ? 28.177 -4.593 -43.338 1.00 91.25 186 ALA A C 1
ATOM 1427 O O . ALA A 1 186 ? 27.085 -4.044 -43.490 1.00 91.25 186 ALA A O 1
ATOM 1428 N N . ASP A 1 187 ? 29.286 -3.920 -43.027 1.00 93.06 187 ASP A N 1
ATOM 1429 C CA . ASP A 1 187 ? 29.358 -2.459 -42.979 1.00 93.06 187 ASP A CA 1
ATOM 1430 C C . ASP A 1 187 ? 28.808 -1.847 -44.288 1.00 93.06 187 ASP A C 1
ATOM 1432 O O . ASP A 1 187 ? 29.217 -2.224 -45.391 1.00 93.06 187 ASP A O 1
ATOM 1436 N N . THR A 1 188 ? 27.857 -0.919 -44.160 1.00 91.94 188 THR A N 1
ATOM 1437 C CA . THR A 1 188 ? 27.066 -0.349 -45.265 1.00 91.94 188 THR A CA 1
ATOM 1438 C C . THR A 1 188 ? 26.732 1.122 -45.011 1.00 91.94 188 THR A C 1
ATOM 1440 O O . THR A 1 188 ? 26.836 1.630 -43.893 1.00 91.94 188 THR A O 1
ATOM 1443 N N . THR A 1 189 ? 26.331 1.839 -46.056 1.00 92.81 189 THR A N 1
ATOM 1444 C CA . THR A 1 189 ? 25.802 3.205 -45.973 1.00 92.81 189 THR A CA 1
ATOM 1445 C C . THR A 1 189 ? 24.840 3.417 -47.135 1.00 92.81 189 THR A C 1
ATOM 1447 O O . THR A 1 189 ? 25.262 3.446 -48.294 1.00 92.81 189 THR A O 1
ATOM 1450 N N . ASP A 1 190 ? 23.560 3.568 -46.823 1.00 91.62 190 ASP A N 1
ATOM 1451 C CA . ASP A 1 190 ? 22.471 3.763 -47.779 1.00 91.62 190 ASP A CA 1
ATOM 1452 C C . ASP A 1 190 ? 21.453 4.796 -47.251 1.00 91.62 190 ASP A C 1
ATOM 1454 O O . ASP A 1 190 ? 21.721 5.518 -46.288 1.00 91.62 190 ASP A O 1
ATOM 1458 N N . ASP A 1 191 ? 20.312 4.933 -47.931 1.00 91.44 191 ASP A N 1
ATOM 1459 C CA . ASP A 1 191 ? 19.284 5.923 -47.587 1.00 91.44 191 ASP A CA 1
ATOM 1460 C C . ASP A 1 191 ? 18.539 5.587 -46.275 1.00 91.44 191 ASP A C 1
ATOM 1462 O O . ASP A 1 191 ? 17.985 6.493 -45.646 1.00 91.44 191 ASP A O 1
ATOM 1466 N N . ASN A 1 192 ? 18.515 4.313 -45.859 1.00 93.88 192 ASN A N 1
ATOM 1467 C CA . ASN A 1 192 ? 17.799 3.837 -44.672 1.00 93.88 192 ASN A CA 1
ATOM 1468 C C . ASN A 1 192 ? 18.689 3.775 -43.429 1.00 93.88 192 ASN A C 1
ATOM 1470 O O . ASN A 1 192 ? 18.199 4.002 -42.315 1.00 93.88 192 ASN A O 1
ATOM 1474 N N . MET A 1 193 ? 19.949 3.370 -43.609 1.00 96.06 193 MET A N 1
ATOM 1475 C CA . MET A 1 193 ? 20.811 2.920 -42.522 1.00 96.06 193 MET A CA 1
ATOM 1476 C C . MET A 1 193 ? 22.306 3.104 -42.836 1.00 96.06 193 MET A C 1
ATOM 1478 O O . MET A 1 193 ? 22.763 3.126 -43.978 1.00 96.06 193 MET A O 1
ATOM 1482 N N . THR A 1 194 ? 23.107 3.220 -41.782 1.00 97.31 194 THR A N 1
ATOM 1483 C CA . THR A 1 194 ? 24.571 3.145 -41.822 1.00 97.31 194 THR A CA 1
ATOM 1484 C C . THR A 1 194 ? 25.039 2.115 -40.804 1.00 97.31 194 THR A C 1
ATOM 1486 O O . THR A 1 194 ? 24.679 2.209 -39.634 1.00 97.31 194 THR A O 1
ATOM 1489 N N . ILE A 1 195 ? 25.853 1.148 -41.223 1.00 96.44 195 ILE A N 1
ATOM 1490 C CA . ILE A 1 195 ? 26.514 0.186 -40.332 1.00 96.44 195 ILE A CA 1
ATOM 1491 C C . ILE A 1 195 ? 28.015 0.398 -40.468 1.00 96.44 195 ILE A C 1
ATOM 1493 O O . ILE A 1 195 ? 28.545 0.308 -41.575 1.00 96.44 195 ILE A O 1
ATOM 1497 N N . ALA A 1 196 ? 28.690 0.671 -39.356 1.00 96.56 196 ALA A N 1
ATOM 1498 C CA . ALA A 1 196 ? 30.132 0.876 -39.321 1.00 96.56 196 ALA A CA 1
ATOM 1499 C C . ALA A 1 196 ? 30.749 0.188 -38.100 1.00 96.56 196 ALA A C 1
ATOM 1501 O O . ALA A 1 196 ? 30.214 0.280 -36.995 1.00 96.56 196 ALA A O 1
ATOM 1502 N N . THR A 1 197 ? 31.887 -0.470 -38.302 1.00 94.62 197 THR A N 1
ATOM 1503 C CA . THR A 1 197 ? 32.655 -1.135 -37.247 1.00 94.62 197 THR A CA 1
ATOM 1504 C C . THR A 1 197 ? 33.913 -0.319 -36.900 1.00 94.62 197 THR A C 1
ATOM 1506 O O . THR A 1 197 ? 34.764 -0.093 -37.762 1.00 94.62 197 THR A O 1
ATOM 1509 N N . SER A 1 198 ? 34.059 0.105 -35.639 1.00 92.75 198 SER A N 1
ATOM 1510 C CA . SER A 1 198 ? 35.250 0.775 -35.082 1.00 92.75 198 SER A CA 1
ATOM 1511 C C . SER A 1 198 ? 35.594 0.180 -33.722 1.00 92.75 198 SER A C 1
ATOM 1513 O O . SER A 1 198 ? 34.703 -0.044 -32.913 1.00 92.75 198 SER A O 1
ATOM 1515 N N . ASP A 1 199 ? 36.881 -0.059 -33.462 1.00 88.19 199 ASP A N 1
ATOM 1516 C CA . ASP A 1 199 ? 37.384 -0.498 -32.148 1.00 88.19 199 ASP A CA 1
ATOM 1517 C C . ASP A 1 199 ? 36.628 -1.719 -31.573 1.00 88.19 199 ASP A C 1
ATOM 1519 O O . ASP A 1 199 ? 36.271 -1.774 -30.401 1.00 88.19 199 ASP A O 1
ATOM 1523 N N . GLU A 1 200 ? 36.366 -2.696 -32.452 1.00 90.75 200 GLU A N 1
ATOM 1524 C CA . GLU A 1 200 ? 35.594 -3.931 -32.208 1.00 90.75 200 GLU A CA 1
ATOM 1525 C C . GLU A 1 200 ? 34.094 -3.734 -31.878 1.00 90.75 200 GLU A C 1
ATOM 1527 O O . GLU A 1 200 ? 33.368 -4.720 -31.759 1.00 90.75 200 GLU A O 1
ATOM 1532 N N . ILE A 1 201 ? 33.594 -2.492 -31.859 1.00 93.19 201 ILE A N 1
ATOM 1533 C CA . ILE A 1 201 ? 32.165 -2.150 -31.802 1.00 93.19 201 ILE A CA 1
ATOM 1534 C C . ILE A 1 201 ? 31.599 -1.948 -33.215 1.00 93.19 201 ILE A C 1
ATOM 1536 O O . ILE A 1 201 ? 32.131 -1.177 -34.012 1.00 93.19 201 ILE A O 1
ATOM 1540 N N . ARG A 1 202 ? 30.476 -2.601 -33.522 1.00 95.69 202 ARG A N 1
ATOM 1541 C CA . ARG A 1 202 ? 29.647 -2.371 -34.712 1.00 95.69 202 ARG A CA 1
ATOM 1542 C C . ARG A 1 202 ? 28.431 -1.528 -34.331 1.00 95.69 202 ARG A C 1
ATOM 1544 O O . ARG A 1 202 ? 27.501 -2.026 -33.694 1.00 95.69 202 ARG A O 1
ATOM 1551 N N . THR A 1 203 ? 28.413 -0.277 -34.780 1.00 97.00 203 THR A N 1
ATOM 1552 C CA . THR A 1 203 ? 27.291 0.646 -34.574 1.00 97.00 203 THR A CA 1
ATOM 1553 C C . THR A 1 203 ? 26.368 0.639 -35.795 1.00 97.00 203 THR A C 1
ATOM 1555 O O . THR A 1 203 ? 26.778 0.951 -36.916 1.00 97.00 203 THR A O 1
ATOM 1558 N N . ILE A 1 204 ? 25.098 0.305 -35.571 1.00 97.94 204 ILE A N 1
ATOM 1559 C CA . ILE A 1 204 ? 24.000 0.367 -36.537 1.00 97.94 204 ILE A CA 1
ATOM 1560 C C . ILE A 1 204 ? 23.250 1.681 -36.314 1.00 97.94 204 ILE A C 1
ATOM 1562 O O . ILE A 1 204 ? 22.662 1.889 -35.260 1.00 97.94 204 ILE A O 1
ATOM 1566 N N . THR A 1 205 ? 23.254 2.577 -37.295 1.00 98.12 205 THR A N 1
ATOM 1567 C CA . THR A 1 205 ? 22.594 3.890 -37.240 1.00 98.12 205 THR A CA 1
ATOM 1568 C C . THR A 1 205 ? 21.453 3.927 -38.245 1.00 98.12 205 THR A C 1
ATOM 1570 O O . THR A 1 205 ? 21.694 3.953 -39.450 1.00 98.12 205 THR A O 1
ATOM 1573 N N . ILE A 1 206 ? 20.210 3.932 -37.768 1.00 98.44 206 ILE A N 1
ATOM 1574 C CA . ILE A 1 206 ? 19.018 4.039 -38.616 1.00 98.44 206 ILE A CA 1
ATOM 1575 C C . ILE A 1 206 ? 18.754 5.521 -38.907 1.00 98.44 206 ILE A C 1
ATOM 1577 O O . ILE A 1 206 ? 18.586 6.316 -37.982 1.00 98.44 206 ILE A O 1
ATOM 1581 N N . THR A 1 207 ? 18.716 5.883 -40.190 1.00 97.12 207 THR A N 1
ATOM 1582 C CA . THR A 1 207 ? 18.634 7.270 -40.684 1.00 97.12 207 THR A CA 1
ATOM 1583 C C . THR A 1 207 ? 17.304 7.604 -41.364 1.00 97.12 207 THR A C 1
ATOM 1585 O O . THR A 1 207 ? 16.981 8.786 -41.506 1.00 97.12 207 THR A O 1
ATOM 1588 N N . ALA A 1 208 ? 16.490 6.606 -41.732 1.00 97.94 208 ALA A N 1
ATOM 1589 C CA . ALA A 1 208 ? 15.123 6.803 -42.225 1.00 97.94 208 ALA A CA 1
ATOM 1590 C C . ALA A 1 208 ? 14.053 6.335 -41.221 1.00 97.94 208 ALA A C 1
ATOM 1592 O O . ALA A 1 208 ? 14.230 5.384 -40.463 1.00 97.94 208 ALA A O 1
ATOM 1593 N N . ALA A 1 209 ? 12.909 7.024 -41.206 1.00 98.12 209 ALA A N 1
ATOM 1594 C CA . ALA A 1 209 ? 11.771 6.638 -40.375 1.00 98.12 209 ALA A CA 1
ATOM 1595 C C . ALA A 1 209 ? 11.065 5.406 -40.971 1.00 98.12 209 ALA A C 1
ATOM 1597 O O . ALA A 1 209 ? 10.704 5.412 -42.150 1.00 98.12 209 ALA A O 1
ATOM 1598 N N . GLY A 1 210 ? 10.834 4.365 -40.167 1.00 97.88 210 GLY A N 1
ATOM 1599 C CA . GLY A 1 210 ? 10.375 3.075 -40.690 1.00 97.88 210 GLY A CA 1
ATOM 1600 C C . GLY A 1 210 ? 10.161 1.980 -39.645 1.00 97.88 210 GLY A C 1
ATOM 1601 O O . GLY A 1 210 ? 10.206 2.222 -38.437 1.00 97.88 210 GLY A O 1
ATOM 1602 N N . THR A 1 211 ? 9.911 0.762 -40.130 1.00 98.56 211 THR A N 1
ATOM 1603 C CA . THR A 1 211 ? 9.830 -0.462 -39.315 1.00 98.56 211 THR A CA 1
ATOM 1604 C C . THR A 1 211 ? 11.007 -1.367 -39.659 1.00 98.56 211 THR A C 1
ATOM 1606 O O . THR A 1 211 ? 11.087 -1.853 -40.783 1.00 98.56 211 THR A O 1
ATOM 1609 N N . TYR A 1 212 ? 11.898 -1.601 -38.704 1.00 98.44 212 TYR A N 1
ATOM 1610 C CA . TYR A 1 212 ? 13.137 -2.353 -38.889 1.00 98.44 212 TYR A CA 1
ATOM 1611 C C . TYR A 1 212 ? 13.078 -3.632 -38.065 1.00 98.44 212 TYR A C 1
ATOM 1613 O O . TYR A 1 212 ? 12.909 -3.568 -36.848 1.00 98.44 212 TYR A O 1
ATOM 1621 N N . GLU A 1 213 ? 13.183 -4.786 -38.712 1.00 98.56 213 GLU A N 1
ATOM 1622 C CA . GLU A 1 213 ? 13.243 -6.083 -38.037 1.00 98.56 213 GLU A CA 1
ATOM 1623 C C . GLU A 1 213 ? 14.700 -6.491 -37.837 1.00 98.56 213 GLU A C 1
ATOM 1625 O O . GLU A 1 213 ? 15.464 -6.540 -38.796 1.00 98.56 213 GLU A O 1
ATOM 1630 N N . LEU A 1 214 ? 15.095 -6.742 -36.590 1.00 98.56 214 LEU A N 1
ATOM 1631 C CA . LEU A 1 214 ? 16.475 -6.996 -36.187 1.00 98.56 214 LEU A CA 1
ATOM 1632 C C . LEU A 1 214 ? 16.577 -8.405 -35.595 1.00 98.56 214 LEU A C 1
ATOM 1634 O O . LEU A 1 214 ? 15.868 -8.731 -34.641 1.00 98.56 214 LEU A O 1
ATOM 1638 N N . THR A 1 215 ? 17.467 -9.214 -36.167 1.00 98.50 215 THR A N 1
ATOM 1639 C CA . THR A 1 215 ? 17.704 -10.626 -35.811 1.00 98.50 215 THR A CA 1
ATOM 1640 C C . THR A 1 215 ? 19.201 -10.874 -35.588 1.00 98.50 215 THR A C 1
ATOM 1642 O O . THR A 1 215 ? 20.024 -10.063 -36.024 1.00 98.50 215 THR A O 1
ATOM 1645 N N . GLY A 1 216 ? 19.565 -11.984 -34.936 1.00 96.88 216 GLY A N 1
ATOM 1646 C CA . GLY A 1 216 ? 20.934 -12.520 -34.969 1.00 96.88 216 GLY A CA 1
ATOM 1647 C C . GLY A 1 216 ? 21.476 -12.990 -33.615 1.00 96.88 216 GLY A C 1
ATOM 1648 O O . GLY A 1 216 ? 21.039 -12.538 -32.551 1.00 96.88 216 GLY A O 1
ATOM 1649 N N . GLY A 1 217 ? 22.462 -13.890 -33.656 1.00 97.06 217 GLY A N 1
ATOM 1650 C CA . GLY A 1 217 ? 23.018 -14.541 -32.474 1.00 97.06 217 GLY A CA 1
ATOM 1651 C C . GLY A 1 217 ? 22.106 -15.623 -31.885 1.00 97.06 217 GLY A C 1
ATOM 1652 O O . GLY A 1 217 ? 21.079 -16.010 -32.439 1.00 97.06 217 GLY A O 1
ATOM 1653 N N . SER A 1 218 ? 22.505 -16.158 -30.731 1.00 95.94 218 SER A N 1
ATOM 1654 C CA . SER A 1 218 ? 21.729 -17.141 -29.966 1.00 95.94 218 SER A CA 1
ATOM 1655 C C . SER A 1 218 ? 22.111 -17.128 -28.485 1.00 95.94 218 SER A C 1
ATOM 1657 O O . SER A 1 218 ? 23.206 -16.699 -28.130 1.00 95.94 218 SER A O 1
ATOM 1659 N N . LEU A 1 219 ? 21.285 -17.720 -27.616 1.00 91.31 219 LEU A N 1
ATOM 1660 C CA . LEU A 1 219 ? 21.612 -17.920 -26.192 1.00 91.31 219 LEU A CA 1
ATOM 1661 C C . LEU A 1 219 ? 22.959 -18.648 -25.961 1.00 91.31 219 LEU A C 1
ATOM 1663 O O . LEU A 1 219 ? 23.598 -18.462 -24.930 1.00 91.31 219 LEU A O 1
ATOM 1667 N N . SER A 1 220 ? 23.391 -19.486 -26.908 1.00 95.12 220 SER A N 1
ATOM 1668 C CA . SER A 1 220 ? 24.671 -20.213 -26.866 1.00 95.12 220 SER A CA 1
ATOM 1669 C C . SER A 1 220 ? 25.854 -19.477 -27.504 1.00 95.12 220 SER A C 1
ATOM 1671 O O . SER A 1 220 ? 26.993 -19.895 -27.311 1.00 95.12 220 SER A O 1
ATOM 1673 N N . ASN A 1 221 ? 25.587 -18.444 -28.302 1.00 96.75 221 ASN A N 1
ATOM 1674 C CA . ASN A 1 221 ? 26.565 -17.672 -29.066 1.00 96.75 221 ASN A CA 1
ATOM 1675 C C . ASN A 1 221 ? 25.932 -16.305 -29.401 1.00 96.75 221 ASN A C 1
ATOM 1677 O O . ASN A 1 221 ? 25.377 -16.156 -30.496 1.00 96.75 221 ASN A O 1
ATOM 1681 N N . PRO A 1 222 ? 25.899 -15.356 -28.448 1.00 97.81 222 PRO A N 1
ATOM 1682 C CA . PRO A 1 222 ? 25.343 -14.027 -28.678 1.00 97.81 222 PRO A CA 1
ATOM 1683 C C . PRO A 1 222 ? 26.265 -13.204 -29.584 1.00 97.81 222 PRO A C 1
ATOM 1685 O O . PRO A 1 222 ? 27.459 -13.482 -29.697 1.00 97.81 222 PRO A O 1
ATOM 1688 N N . LEU A 1 223 ? 25.711 -12.164 -30.199 1.00 98.19 223 LEU A N 1
ATOM 1689 C CA . LEU A 1 223 ? 26.485 -11.112 -30.849 1.00 98.19 223 LEU A CA 1
ATOM 1690 C C . LEU A 1 223 ? 27.176 -10.257 -29.786 1.00 98.19 223 LEU A C 1
ATOM 1692 O O . LEU A 1 223 ? 26.616 -10.011 -28.720 1.00 98.19 223 LEU A O 1
ATOM 1696 N N . THR A 1 224 ? 28.382 -9.781 -30.073 1.00 96.62 224 THR A N 1
ATOM 1697 C CA . THR A 1 224 ? 29.223 -9.076 -29.099 1.00 96.62 224 THR A CA 1
ATOM 1698 C C . THR A 1 224 ? 29.746 -7.783 -29.707 1.00 96.62 224 THR A C 1
ATOM 1700 O O . THR A 1 224 ? 30.260 -7.816 -30.824 1.00 96.62 224 THR A O 1
ATOM 1703 N N . GLY A 1 225 ? 29.648 -6.667 -28.984 1.00 95.31 225 GLY A N 1
ATOM 1704 C CA . GLY A 1 225 ? 30.098 -5.360 -29.472 1.00 95.31 225 GLY A CA 1
ATOM 1705 C C . GLY A 1 225 ? 29.098 -4.718 -30.431 1.00 95.31 225 GLY A C 1
ATOM 1706 O O . GLY A 1 225 ? 29.493 -4.155 -31.444 1.00 95.31 225 GLY A O 1
ATOM 1707 N N . ILE A 1 226 ? 27.797 -4.835 -30.155 1.00 97.50 226 ILE A N 1
ATOM 1708 C CA . ILE A 1 226 ? 26.734 -4.257 -30.990 1.00 97.50 226 ILE A CA 1
ATOM 1709 C C . ILE A 1 226 ? 26.170 -2.997 -30.329 1.00 97.50 226 ILE A C 1
ATOM 1711 O O . ILE A 1 226 ? 25.839 -3.015 -29.144 1.00 97.50 226 ILE A O 1
ATOM 1715 N N . GLU A 1 227 ? 25.990 -1.932 -31.105 1.00 97.31 227 GLU A N 1
ATOM 1716 C CA . GLU A 1 227 ? 25.218 -0.742 -30.728 1.00 97.31 227 GLU A CA 1
ATOM 1717 C C . GLU A 1 227 ? 24.158 -0.447 -31.796 1.00 97.31 227 GLU A C 1
ATOM 1719 O O . GLU A 1 227 ? 24.435 -0.534 -32.991 1.00 97.31 227 GLU A O 1
ATOM 1724 N N . ILE A 1 228 ? 22.950 -0.050 -31.394 1.00 98.38 228 ILE A N 1
ATOM 1725 C CA . ILE A 1 228 ? 21.857 0.331 -32.301 1.00 98.38 228 ILE A CA 1
ATOM 1726 C C . ILE A 1 228 ? 21.413 1.757 -31.966 1.00 98.38 228 ILE A C 1
ATOM 1728 O O . ILE A 1 228 ? 21.049 2.048 -30.826 1.00 98.38 228 ILE A O 1
ATOM 1732 N N . THR A 1 229 ? 21.409 2.658 -32.949 1.00 98.06 229 THR A N 1
ATOM 1733 C CA . THR A 1 229 ? 21.093 4.079 -32.763 1.00 98.06 229 THR A CA 1
ATOM 1734 C C . THR A 1 229 ? 20.074 4.619 -33.773 1.00 98.06 229 THR A C 1
ATOM 1736 O O . THR A 1 229 ? 19.974 4.128 -34.897 1.00 98.06 229 THR A O 1
ATOM 1739 N N . SER A 1 230 ? 19.286 5.626 -33.372 1.00 98.25 230 SER A N 1
ATOM 1740 C CA . SER A 1 230 ? 18.366 6.357 -34.265 1.00 98.25 230 SER A CA 1
ATOM 1741 C C . SER A 1 230 ? 17.983 7.745 -33.728 1.00 98.25 230 SER A C 1
ATOM 1743 O O . SER A 1 230 ? 17.670 7.905 -32.541 1.00 98.25 230 SER A O 1
ATOM 1745 N N . ASP A 1 231 ? 17.933 8.754 -34.600 1.00 97.69 231 ASP A N 1
ATOM 1746 C CA . ASP A 1 231 ? 17.342 10.076 -34.330 1.00 97.69 231 ASP A CA 1
ATOM 1747 C C . ASP A 1 231 ? 16.010 10.335 -35.065 1.00 97.69 231 ASP A C 1
ATOM 1749 O O . ASP A 1 231 ? 15.421 11.414 -34.943 1.00 97.69 231 ASP A O 1
ATOM 1753 N N . VAL A 1 232 ? 15.476 9.311 -35.736 1.00 98.12 232 VAL A N 1
ATOM 1754 C CA . VAL A 1 232 ? 14.222 9.327 -36.505 1.00 98.12 232 VAL A CA 1
ATOM 1755 C C . VAL A 1 232 ? 13.155 8.410 -35.895 1.00 98.12 232 VAL A C 1
ATOM 1757 O O . VAL A 1 232 ? 13.445 7.527 -35.090 1.00 98.12 232 VAL A O 1
ATOM 1760 N N . GLU A 1 233 ? 11.880 8.641 -36.225 1.00 98.19 233 GLU A N 1
ATOM 1761 C CA . GLU A 1 233 ? 10.768 7.853 -35.671 1.00 98.19 233 GLU A CA 1
ATOM 1762 C C . GLU A 1 233 ? 10.796 6.412 -36.204 1.00 98.19 233 GLU A C 1
ATOM 1764 O O . GLU A 1 233 ? 10.643 6.186 -37.404 1.00 98.19 233 GLU A O 1
ATOM 1769 N N . VAL A 1 234 ? 10.998 5.441 -35.309 1.00 98.44 234 VAL A N 1
ATOM 1770 C CA . VAL A 1 234 ? 11.228 4.032 -35.670 1.00 98.44 234 VAL A CA 1
ATOM 1771 C C . VAL A 1 234 ? 10.345 3.063 -34.891 1.00 98.44 234 VAL A C 1
ATOM 1773 O O . VAL A 1 234 ? 10.063 3.244 -33.702 1.00 98.44 234 VAL A O 1
ATOM 1776 N N . THR A 1 235 ? 9.968 1.979 -35.566 1.00 98.75 235 THR A N 1
ATOM 1777 C CA . THR A 1 235 ? 9.542 0.731 -34.928 1.00 98.75 235 THR A CA 1
ATOM 1778 C C . THR A 1 235 ? 10.659 -0.294 -35.085 1.00 98.75 235 THR A C 1
ATOM 1780 O O . THR A 1 235 ? 10.992 -0.657 -36.207 1.00 98.75 235 THR A O 1
ATOM 1783 N N . LEU A 1 236 ? 11.240 -0.752 -33.980 1.00 98.81 236 LEU A N 1
ATOM 1784 C CA . LEU A 1 236 ? 12.231 -1.826 -33.950 1.00 98.81 236 LEU A CA 1
ATOM 1785 C C . LEU A 1 236 ? 11.509 -3.128 -33.596 1.00 98.81 236 LEU A C 1
ATOM 1787 O O . LEU A 1 236 ? 10.916 -3.226 -32.524 1.00 98.81 236 LEU A O 1
ATOM 1791 N N . VAL A 1 237 ? 11.528 -4.116 -34.483 1.00 98.81 237 VAL A N 1
ATOM 1792 C CA . VAL A 1 237 ? 11.021 -5.464 -34.205 1.00 98.81 237 VAL A CA 1
ATOM 1793 C C . VAL A 1 237 ? 12.218 -6.314 -33.806 1.00 98.81 237 VAL A C 1
ATOM 1795 O O . VAL A 1 237 ? 13.017 -6.680 -34.662 1.00 98.81 237 VAL A O 1
ATOM 1798 N N . LEU A 1 238 ? 12.376 -6.585 -32.512 1.00 98.75 238 LEU A N 1
ATOM 1799 C CA . LEU A 1 238 ? 13.413 -7.492 -32.020 1.00 98.75 238 LEU A CA 1
ATOM 1800 C C . LEU A 1 238 ? 12.876 -8.912 -32.184 1.00 98.75 238 LEU A C 1
ATOM 1802 O O . LEU A 1 238 ? 11.832 -9.236 -31.612 1.00 98.75 238 LEU A O 1
ATOM 1806 N N . ASN A 1 239 ? 13.534 -9.706 -33.024 1.00 98.00 239 ASN A N 1
ATOM 1807 C CA . ASN A 1 239 ? 13.066 -11.022 -33.441 1.00 98.00 239 ASN A CA 1
ATOM 1808 C C . ASN A 1 239 ? 14.204 -12.035 -33.253 1.00 98.00 239 ASN A C 1
ATOM 1810 O O . ASN A 1 239 ? 15.140 -12.058 -34.048 1.00 98.00 239 ASN A O 1
ATOM 1814 N N . ASP A 1 240 ? 14.159 -12.795 -32.152 1.00 98.00 240 ASP A N 1
ATOM 1815 C CA . ASP A 1 240 ? 15.246 -13.689 -31.711 1.00 98.00 240 ASP A CA 1
ATOM 1816 C C . ASP A 1 240 ? 16.645 -13.016 -31.762 1.00 98.00 240 ASP A C 1
ATOM 1818 O O . ASP A 1 240 ? 17.591 -13.535 -32.358 1.00 98.00 240 ASP A O 1
ATOM 1822 N N . LEU A 1 241 ? 16.775 -11.821 -31.164 1.00 98.62 241 LEU A N 1
ATOM 1823 C CA . LEU A 1 241 ? 18.024 -11.044 -31.143 1.00 98.62 241 LEU A CA 1
ATOM 1824 C C . LEU A 1 241 ? 18.789 -11.222 -29.823 1.00 98.62 241 LEU A C 1
ATOM 1826 O O . LEU A 1 241 ? 18.279 -10.886 -28.753 1.00 98.62 241 LEU A O 1
ATOM 1830 N N . TYR A 1 242 ? 20.045 -11.667 -29.902 1.00 98.75 242 TYR A N 1
ATOM 1831 C CA . TYR A 1 242 ? 20.896 -11.954 -28.743 1.00 98.75 242 TYR A CA 1
ATOM 1832 C C . TYR A 1 242 ? 22.187 -11.128 -28.789 1.00 98.75 242 TYR A C 1
ATOM 1834 O O . TYR A 1 242 ? 23.074 -11.417 -29.589 1.00 98.75 242 TYR A O 1
ATOM 1842 N N . ILE A 1 243 ? 22.316 -10.132 -27.908 1.00 98.69 243 ILE A N 1
ATOM 1843 C CA . ILE A 1 243 ? 23.493 -9.260 -27.771 1.00 98.69 243 ILE A CA 1
ATOM 1844 C C . ILE A 1 243 ? 24.066 -9.365 -26.351 1.00 98.69 243 ILE A C 1
ATOM 1846 O O . ILE A 1 243 ? 23.331 -9.254 -25.368 1.00 98.69 243 ILE A O 1
ATOM 1850 N N . ASP A 1 244 ? 25.386 -9.523 -26.249 1.00 98.12 244 ASP A N 1
ATOM 1851 C CA . ASP A 1 244 ? 26.155 -9.500 -25.006 1.00 98.12 244 ASP A CA 1
ATOM 1852 C C . ASP A 1 244 ? 27.441 -8.668 -25.166 1.00 98.12 244 ASP A C 1
ATOM 1854 O O . ASP A 1 244 ? 28.464 -9.145 -25.657 1.00 98.12 244 ASP A O 1
ATOM 1858 N N . ASN A 1 245 ? 27.400 -7.411 -24.718 1.00 96.62 245 ASN A N 1
ATOM 1859 C CA . ASN A 1 245 ? 28.550 -6.502 -24.735 1.00 96.62 245 ASN A CA 1
ATOM 1860 C C . ASN A 1 245 ? 29.429 -6.613 -23.470 1.00 96.62 245 ASN A C 1
ATOM 1862 O O . ASN A 1 245 ? 30.320 -5.789 -23.272 1.00 96.62 245 ASN A O 1
ATOM 1866 N N . SER A 1 246 ? 29.238 -7.619 -22.607 1.00 95.62 246 SER A N 1
ATOM 1867 C CA . SER A 1 246 ? 29.913 -7.666 -21.294 1.00 95.62 246 SER A CA 1
ATOM 1868 C C . SER A 1 246 ? 31.431 -7.863 -21.333 1.00 95.62 246 SER A C 1
ATOM 1870 O O . SER A 1 246 ? 32.099 -7.671 -20.321 1.00 95.62 246 SER A O 1
ATOM 1872 N N . SER A 1 247 ? 31.995 -8.226 -22.485 1.00 94.31 247 SER A N 1
ATOM 1873 C CA . SER A 1 247 ? 33.444 -8.276 -22.704 1.00 94.31 247 SER A CA 1
ATOM 1874 C C . SER A 1 247 ? 34.080 -6.909 -22.980 1.00 94.31 247 SER A C 1
ATOM 1876 O O . SER A 1 247 ? 35.304 -6.831 -23.043 1.00 94.31 247 SER A O 1
ATOM 1878 N N . PHE A 1 248 ? 33.282 -5.855 -23.181 1.00 91.75 248 PHE A N 1
ATOM 1879 C CA . PHE A 1 248 ? 33.752 -4.533 -23.592 1.00 91.75 248 PHE A CA 1
ATOM 1880 C C . PHE A 1 248 ? 33.821 -3.545 -22.428 1.00 91.75 248 PHE A C 1
ATOM 1882 O O . PHE A 1 248 ? 32.994 -3.568 -21.511 1.00 91.75 248 PHE A O 1
ATOM 1889 N N . GLU A 1 249 ? 34.787 -2.630 -22.519 1.00 88.50 249 GLU A N 1
ATOM 1890 C CA . GLU A 1 249 ? 34.871 -1.444 -21.670 1.00 88.50 249 GLU A CA 1
ATOM 1891 C C . GLU A 1 249 ? 34.011 -0.314 -22.242 1.00 88.50 249 GLU A C 1
ATOM 1893 O O . GLU A 1 249 ? 33.989 -0.091 -23.453 1.00 88.50 249 GLU A O 1
ATOM 1898 N N . GLY A 1 250 ? 33.311 0.412 -21.374 1.00 85.62 250 GLY A N 1
ATOM 1899 C CA . GLY A 1 250 ? 32.481 1.546 -21.771 1.00 85.62 250 GLY A CA 1
ATOM 1900 C C . GLY A 1 250 ? 31.176 1.623 -20.994 1.00 85.62 250 GLY A C 1
ATOM 1901 O O . GLY A 1 250 ? 30.879 0.795 -20.144 1.00 85.62 250 GLY A O 1
ATOM 1902 N N . ASN A 1 251 ? 30.389 2.652 -21.285 1.00 85.19 251 ASN A N 1
ATOM 1903 C CA . ASN A 1 251 ? 29.103 2.898 -20.638 1.00 85.19 251 ASN A CA 1
ATOM 1904 C C . ASN A 1 251 ? 28.138 3.565 -21.631 1.00 85.19 251 ASN A C 1
ATOM 1906 O O . ASN A 1 251 ? 27.554 4.614 -21.352 1.00 85.19 251 ASN A O 1
ATOM 1910 N N . ASN A 1 252 ? 27.997 2.938 -22.802 1.00 90.12 252 ASN A N 1
ATOM 1911 C CA . ASN A 1 252 ? 27.041 3.310 -23.843 1.00 90.12 252 ASN A CA 1
ATOM 1912 C C . ASN A 1 252 ? 25.769 2.440 -23.741 1.00 90.12 252 ASN A C 1
ATOM 1914 O O . ASN A 1 252 ? 25.857 1.271 -23.352 1.00 90.12 252 ASN A O 1
ATOM 1918 N N . PRO A 1 253 ? 24.581 2.954 -24.110 1.00 95.00 253 PRO A N 1
ATOM 1919 C CA . PRO A 1 253 ? 23.400 2.119 -24.315 1.00 95.00 253 PRO A CA 1
ATOM 1920 C C . PRO A 1 253 ? 23.592 1.187 -25.516 1.00 95.00 253 PRO A C 1
ATOM 1922 O O . PRO A 1 253 ? 24.030 1.628 -26.576 1.00 95.00 253 PRO A O 1
ATOM 1925 N N . VAL A 1 254 ? 23.158 -0.068 -25.395 1.00 97.81 254 VAL A N 1
ATOM 1926 C CA . VAL A 1 254 ? 23.126 -1.024 -26.519 1.00 97.81 254 VAL A CA 1
ATOM 1927 C C . VAL A 1 254 ? 22.074 -0.607 -27.553 1.00 97.81 254 VAL A C 1
ATOM 1929 O O . VAL A 1 254 ? 22.252 -0.829 -28.748 1.00 97.81 254 VAL A O 1
ATOM 1932 N N . ILE A 1 255 ? 20.987 0.040 -27.111 1.00 98.50 255 ILE A N 1
ATOM 1933 C CA . ILE A 1 255 ? 19.986 0.661 -27.989 1.00 98.50 255 ILE A CA 1
ATOM 1934 C C . ILE A 1 255 ? 19.758 2.113 -27.545 1.00 98.50 255 ILE A C 1
ATOM 1936 O O . ILE A 1 255 ? 19.175 2.345 -26.484 1.00 98.50 255 ILE A O 1
ATOM 1940 N N . GLN A 1 256 ? 20.167 3.095 -28.356 1.00 97.81 256 GLN A N 1
ATOM 1941 C CA . GLN A 1 256 ? 19.983 4.527 -28.084 1.00 97.81 256 GLN A CA 1
ATOM 1942 C C . GLN A 1 256 ? 19.089 5.216 -29.124 1.00 97.81 256 GLN A C 1
ATOM 1944 O O . GLN A 1 256 ? 19.387 5.243 -30.311 1.00 97.81 256 GLN A O 1
ATOM 1949 N N . THR A 1 257 ? 18.026 5.885 -28.685 1.00 98.06 257 THR A N 1
ATOM 1950 C CA . THR A 1 257 ? 17.111 6.615 -29.582 1.00 98.06 257 THR A CA 1
ATOM 1951 C C . THR A 1 257 ? 16.908 8.066 -29.154 1.00 98.06 257 THR A C 1
ATOM 1953 O O . THR A 1 257 ? 17.093 8.411 -27.985 1.00 98.06 257 THR A O 1
ATOM 1956 N N . SER A 1 258 ? 16.538 8.960 -30.078 1.00 96.94 258 SER A N 1
ATOM 1957 C CA . SER A 1 258 ? 16.203 10.364 -29.755 1.00 96.94 258 SER A CA 1
ATOM 1958 C C . SER A 1 258 ? 14.888 10.887 -30.362 1.00 96.94 258 SER A C 1
ATOM 1960 O O . SER A 1 258 ? 14.516 12.040 -30.136 1.00 96.94 258 SER A O 1
ATOM 1962 N N . ALA A 1 259 ? 14.119 10.022 -31.029 1.00 97.81 259 ALA A N 1
ATOM 1963 C CA . ALA A 1 259 ? 12.769 10.298 -31.527 1.00 97.81 259 ALA A CA 1
ATOM 1964 C C . ALA A 1 259 ? 11.690 9.542 -30.719 1.00 97.81 259 ALA A C 1
ATOM 1966 O O . ALA A 1 259 ? 11.932 9.121 -29.584 1.00 97.81 259 ALA A O 1
ATOM 1967 N N . ASN A 1 260 ? 10.488 9.394 -31.291 1.00 97.94 260 ASN A N 1
ATOM 1968 C CA . ASN A 1 260 ? 9.528 8.377 -30.858 1.00 97.94 260 ASN A CA 1
ATOM 1969 C C . ASN A 1 260 ? 10.049 6.991 -31.255 1.00 97.94 260 ASN A C 1
ATOM 1971 O O . ASN A 1 260 ? 10.548 6.805 -32.367 1.00 97.94 260 ASN A O 1
ATOM 1975 N N . THR A 1 261 ? 9.896 6.015 -30.366 1.00 98.56 261 THR A N 1
ATOM 1976 C CA . THR A 1 261 ? 10.395 4.656 -30.581 1.00 98.56 261 THR A CA 1
ATOM 1977 C C . THR A 1 261 ? 9.377 3.641 -30.096 1.00 98.56 261 THR A C 1
ATOM 1979 O O . THR A 1 261 ? 8.924 3.693 -28.952 1.00 98.56 261 THR A O 1
ATOM 1982 N N . THR A 1 262 ? 9.045 2.690 -30.961 1.00 98.69 262 THR A N 1
ATOM 1983 C CA . THR A 1 262 ? 8.283 1.494 -30.593 1.00 98.69 262 THR A CA 1
ATOM 1984 C C . THR A 1 262 ? 9.201 0.283 -30.701 1.00 98.69 262 THR A C 1
ATOM 1986 O O . THR A 1 262 ? 9.858 0.114 -31.719 1.00 98.69 262 THR A O 1
ATOM 1989 N N . ILE A 1 263 ? 9.249 -0.557 -29.673 1.00 98.81 263 ILE A N 1
ATOM 1990 C CA . ILE A 1 263 ? 9.928 -1.851 -29.683 1.00 98.81 263 ILE A CA 1
ATOM 1991 C C . ILE A 1 263 ? 8.848 -2.935 -29.665 1.00 98.81 263 ILE A C 1
ATOM 1993 O O . ILE A 1 263 ? 8.065 -3.021 -28.715 1.00 98.81 263 ILE A O 1
ATOM 1997 N N . VAL A 1 264 ? 8.797 -3.741 -30.724 1.00 98.81 264 VAL A N 1
ATOM 1998 C CA . VAL A 1 264 ? 7.935 -4.923 -30.831 1.00 98.81 264 VAL A CA 1
ATOM 1999 C C . VAL A 1 264 ? 8.781 -6.167 -30.591 1.00 98.81 264 VAL A C 1
ATOM 2001 O O . VAL A 1 264 ? 9.881 -6.264 -31.127 1.00 98.81 264 VAL A O 1
ATOM 2004 N N . LEU A 1 265 ? 8.278 -7.108 -29.796 1.00 98.62 265 LEU A N 1
ATOM 2005 C CA . LEU A 1 265 ? 8.964 -8.367 -29.496 1.00 98.62 265 LEU A CA 1
ATOM 2006 C C . LEU A 1 265 ? 8.384 -9.523 -30.320 1.00 98.62 265 LEU A C 1
ATOM 2008 O O . LEU A 1 265 ? 7.159 -9.666 -30.403 1.00 98.62 265 LEU A O 1
ATOM 2012 N N . ARG A 1 266 ? 9.279 -10.341 -30.876 1.00 97.25 266 ARG A N 1
ATOM 2013 C CA . ARG A 1 266 ? 9.047 -11.653 -31.498 1.00 97.25 266 ARG A CA 1
ATOM 2014 C C . ARG A 1 266 ? 10.118 -12.625 -30.994 1.00 97.25 266 ARG A C 1
ATOM 2016 O O . ARG A 1 266 ? 11.275 -12.227 -30.841 1.00 97.25 266 ARG A O 1
ATOM 2023 N N . GLY A 1 267 ? 9.745 -13.875 -30.737 1.00 94.38 267 GLY A N 1
ATOM 2024 C CA . GLY A 1 267 ? 10.660 -14.854 -30.147 1.00 94.38 267 GLY A CA 1
ATOM 2025 C C . GLY A 1 267 ? 11.214 -14.400 -28.791 1.00 94.38 267 GLY A C 1
ATOM 2026 O O . GLY A 1 267 ? 10.558 -13.660 -28.050 1.00 94.38 267 GLY A O 1
ATOM 2027 N N . ASP A 1 268 ? 12.431 -14.828 -28.471 1.00 96.31 268 ASP A N 1
ATOM 2028 C CA . ASP A 1 268 ? 13.124 -14.487 -27.227 1.00 96.31 268 ASP A CA 1
ATOM 2029 C C . ASP A 1 268 ? 14.346 -13.606 -27.529 1.00 96.31 268 ASP A C 1
ATOM 2031 O O . ASP A 1 268 ? 15.290 -14.041 -28.184 1.00 96.31 268 ASP A O 1
ATOM 2035 N N . SER A 1 269 ? 14.352 -12.358 -27.047 1.00 98.56 269 SER A N 1
ATOM 2036 C CA . SER A 1 269 ? 15.479 -11.428 -27.233 1.00 98.56 269 SER A CA 1
ATOM 2037 C C . SER A 1 269 ? 16.238 -11.154 -25.929 1.00 98.56 269 SER A C 1
ATOM 2039 O O . SER A 1 269 ? 15.640 -10.994 -24.862 1.00 98.56 269 SER A O 1
ATOM 2041 N N . ILE A 1 270 ? 17.566 -11.045 -26.003 1.00 98.75 270 ILE A N 1
ATOM 2042 C CA . ILE A 1 270 ? 18.451 -10.742 -24.867 1.00 98.75 270 ILE A CA 1
ATOM 2043 C C . ILE A 1 270 ? 19.374 -9.584 -25.245 1.00 98.75 270 ILE A C 1
ATOM 2045 O O . ILE A 1 270 ? 20.100 -9.664 -26.229 1.00 98.75 270 ILE A O 1
ATOM 2049 N N . ILE A 1 271 ? 19.362 -8.520 -24.443 1.00 98.75 271 ILE A N 1
ATOM 2050 C CA . ILE A 1 271 ? 20.147 -7.297 -24.638 1.00 98.75 271 ILE A CA 1
ATOM 2051 C C . ILE A 1 271 ? 20.968 -7.055 -23.367 1.00 98.75 271 ILE A C 1
ATOM 2053 O O . ILE A 1 271 ? 20.450 -6.559 -22.361 1.00 98.75 271 ILE A O 1
ATOM 2057 N N . LYS A 1 272 ? 22.246 -7.441 -23.393 1.00 98.12 272 LYS A N 1
ATOM 2058 C CA . LYS A 1 272 ? 23.162 -7.360 -22.249 1.00 98.12 272 LYS A CA 1
ATOM 2059 C C . LYS A 1 272 ? 24.274 -6.336 -22.501 1.00 98.12 272 LYS A C 1
ATOM 2061 O O . LYS A 1 272 ? 24.939 -6.373 -23.535 1.00 98.12 272 LYS A O 1
ATOM 2066 N N . GLY A 1 273 ? 24.416 -5.394 -21.569 1.00 96.06 273 GLY A N 1
ATOM 2067 C CA . GLY A 1 273 ? 25.291 -4.224 -21.667 1.00 96.06 273 GLY A CA 1
ATOM 2068 C C . GLY A 1 273 ? 26.777 -4.503 -21.426 1.00 96.06 273 GLY A C 1
ATOM 2069 O O . GLY A 1 273 ? 27.217 -5.650 -21.377 1.00 96.06 273 GLY A O 1
ATOM 2070 N N . TYR A 1 274 ? 27.537 -3.416 -21.284 1.00 93.81 274 TYR A N 1
ATOM 2071 C CA . TYR A 1 274 ? 28.976 -3.410 -20.998 1.00 93.81 274 TYR A CA 1
ATOM 2072 C C . TYR A 1 274 ? 29.285 -4.005 -19.614 1.00 93.81 274 TYR A C 1
ATOM 2074 O O . TYR A 1 274 ? 28.446 -3.957 -18.716 1.00 93.81 274 TYR A O 1
ATOM 2082 N N . GLY A 1 275 ? 30.472 -4.602 -19.453 1.00 88.81 275 GLY A N 1
ATOM 2083 C CA . GLY A 1 275 ? 30.869 -5.313 -18.224 1.00 88.81 275 GLY A CA 1
ATOM 2084 C C . GLY A 1 275 ? 31.706 -4.494 -17.240 1.00 88.81 275 GLY A C 1
ATOM 2085 O O . GLY A 1 275 ? 31.958 -4.937 -16.121 1.00 88.81 275 GLY A O 1
ATOM 2086 N N . THR A 1 276 ? 32.148 -3.303 -17.642 1.00 86.31 276 THR A N 1
ATOM 2087 C CA . THR A 1 276 ? 32.864 -2.335 -16.797 1.00 86.31 276 THR A CA 1
ATOM 2088 C C . THR A 1 276 ? 32.243 -0.945 -16.976 1.00 86.31 276 THR A C 1
ATOM 2090 O O . THR A 1 276 ? 31.260 -0.797 -17.696 1.00 86.31 276 THR A O 1
ATOM 2093 N N . TYR A 1 277 ? 32.782 0.080 -16.313 1.00 84.50 277 TYR A N 1
ATOM 2094 C CA . TYR A 1 277 ? 32.348 1.470 -16.478 1.00 84.50 277 TYR A CA 1
ATOM 2095 C C . TYR A 1 277 ? 33.564 2.403 -16.530 1.00 84.50 277 TYR A C 1
ATOM 2097 O O . TYR A 1 277 ? 34.641 2.046 -16.041 1.00 84.50 277 TYR A O 1
ATOM 2105 N N . THR A 1 278 ? 33.411 3.605 -17.097 1.00 79.31 278 THR A N 1
ATOM 2106 C CA . THR A 1 278 ? 34.507 4.582 -17.178 1.00 79.31 278 THR A CA 1
ATOM 2107 C C . THR A 1 278 ? 34.213 5.837 -16.352 1.00 79.31 278 THR A C 1
ATOM 2109 O O . THR A 1 278 ? 33.322 6.620 -16.664 1.00 79.31 278 THR A O 1
ATOM 2112 N N . ASN A 1 279 ? 35.033 6.083 -15.322 1.00 72.25 279 ASN A N 1
ATOM 2113 C CA . ASN A 1 279 ? 34.972 7.266 -14.437 1.00 72.25 279 ASN A CA 1
ATOM 2114 C C . ASN A 1 279 ? 35.170 8.630 -15.143 1.00 72.25 279 ASN A C 1
ATOM 2116 O O . ASN A 1 279 ? 35.182 9.680 -14.499 1.00 72.25 279 ASN A O 1
ATOM 2120 N N . THR A 1 280 ? 35.385 8.625 -16.458 1.00 68.75 280 THR A N 1
ATOM 2121 C CA . THR A 1 280 ? 35.622 9.801 -17.306 1.00 68.75 280 THR A CA 1
ATOM 2122 C C . THR A 1 280 ? 34.355 10.372 -17.942 1.00 68.75 280 THR A C 1
ATOM 2124 O O . THR A 1 280 ? 34.428 11.397 -18.621 1.00 68.75 280 THR A O 1
ATOM 2127 N N . SER A 1 281 ? 33.206 9.728 -17.743 1.00 61.38 281 SER A N 1
ATOM 2128 C CA . SER A 1 281 ? 31.906 10.159 -18.259 1.00 61.38 281 SER A CA 1
ATOM 2129 C C . SER A 1 281 ? 30.786 9.740 -17.317 1.00 61.38 281 SER A C 1
ATOM 2131 O O . SER A 1 281 ? 30.870 8.669 -16.725 1.00 61.38 281 SER A O 1
ATOM 2133 N N . GLU A 1 282 ? 29.710 10.528 -17.264 1.00 66.06 282 GLU A N 1
ATOM 2134 C CA . GLU A 1 282 ? 28.435 10.069 -16.701 1.00 66.06 282 GLU A CA 1
ATOM 2135 C C . GLU A 1 282 ? 28.042 8.723 -17.352 1.00 66.06 282 GLU A C 1
ATOM 2137 O O . GLU A 1 282 ? 28.062 8.633 -18.588 1.00 66.06 282 GLU A O 1
ATOM 2142 N N . PRO A 1 283 ? 27.706 7.684 -16.569 1.00 66.94 283 PRO A N 1
ATOM 2143 C CA . PRO A 1 283 ? 27.393 6.357 -17.091 1.00 66.94 283 PRO A CA 1
ATOM 2144 C C . PRO A 1 283 ? 26.136 6.333 -17.974 1.00 66.94 283 PRO A C 1
ATOM 2146 O O . PRO A 1 283 ? 25.361 7.294 -18.059 1.00 66.94 283 PRO A O 1
ATOM 2149 N N . ALA A 1 284 ? 25.927 5.199 -18.654 1.00 70.31 284 ALA A N 1
ATOM 2150 C CA . ALA A 1 284 ? 24.766 4.987 -19.505 1.00 70.31 284 ALA A CA 1
ATOM 2151 C C . ALA A 1 284 ? 23.491 5.276 -18.712 1.00 70.31 284 ALA A C 1
ATOM 2153 O O . ALA A 1 284 ? 23.174 4.589 -17.744 1.00 70.31 284 ALA A O 1
ATOM 2154 N N . SER A 1 285 ? 22.694 6.236 -19.187 1.00 83.19 285 SER A N 1
ATOM 2155 C CA . SER A 1 285 ? 21.374 6.481 -18.602 1.00 83.19 285 SER A CA 1
ATOM 2156 C C . SER A 1 285 ? 20.440 5.270 -18.734 1.00 83.19 285 SER A C 1
ATOM 2158 O O . SER A 1 285 ? 19.349 5.320 -18.195 1.00 83.19 285 SER A O 1
ATOM 2160 N N . GLY A 1 286 ? 20.817 4.227 -19.476 1.00 94.00 286 GLY A N 1
ATOM 2161 C CA . GLY A 1 286 ? 20.262 2.879 -19.392 1.00 94.00 286 GLY A CA 1
ATOM 2162 C C . GLY A 1 286 ? 20.821 1.969 -20.490 1.00 94.00 286 GLY A C 1
ATOM 2163 O O . GLY A 1 286 ? 21.303 2.474 -21.504 1.00 94.00 286 GLY A O 1
ATOM 2164 N N . VAL A 1 287 ? 20.734 0.644 -20.327 1.00 97.81 287 VAL A N 1
ATOM 2165 C CA . VAL A 1 287 ? 21.119 -0.340 -21.368 1.00 97.81 287 VAL A CA 1
ATOM 2166 C C . VAL A 1 287 ? 20.281 -0.148 -22.642 1.00 97.81 287 VAL A C 1
ATOM 2168 O O . VAL A 1 287 ? 20.806 -0.227 -23.753 1.00 97.81 287 VAL A O 1
ATOM 2171 N N . ILE A 1 288 ? 18.994 0.183 -22.487 1.00 98.56 288 ILE A N 1
ATOM 2172 C CA . ILE A 1 288 ? 18.139 0.735 -23.549 1.00 98.56 288 ILE A CA 1
ATOM 2173 C C . ILE A 1 288 ? 17.751 2.164 -23.156 1.00 98.56 288 ILE A C 1
ATOM 2175 O O . ILE A 1 288 ? 17.161 2.380 -22.094 1.00 98.56 288 ILE A O 1
ATOM 2179 N N . TYR A 1 289 ? 18.042 3.146 -24.013 1.00 97.56 289 TYR A N 1
ATOM 2180 C CA . TYR A 1 289 ? 17.890 4.565 -23.689 1.00 97.56 289 TYR A CA 1
ATOM 2181 C C . TYR A 1 289 ? 17.174 5.380 -24.770 1.00 97.56 289 TYR A C 1
ATOM 2183 O O . TYR A 1 289 ? 17.678 5.581 -25.873 1.00 97.56 289 TYR A O 1
ATOM 2191 N N . GLN A 1 290 ? 16.029 5.963 -24.413 1.00 97.00 290 GLN A N 1
ATOM 2192 C CA . GLN A 1 290 ? 15.424 7.065 -25.162 1.00 97.00 290 GLN A CA 1
ATOM 2193 C C . GLN A 1 290 ? 15.903 8.399 -24.565 1.00 97.00 290 GLN A C 1
ATOM 2195 O O . GLN A 1 290 ? 15.683 8.711 -23.395 1.00 97.00 290 GLN A O 1
ATOM 2200 N N . SER A 1 291 ? 16.579 9.209 -25.372 1.00 94.94 291 SER A N 1
ATOM 2201 C CA . SER A 1 291 ? 17.404 10.330 -24.908 1.00 94.94 291 SER A CA 1
ATOM 2202 C C . SER A 1 291 ? 16.723 11.710 -24.937 1.00 94.94 291 SER A C 1
ATOM 2204 O O . SER A 1 291 ? 17.291 12.669 -24.397 1.00 94.94 291 SER A O 1
ATOM 2206 N N . ALA A 1 292 ? 15.513 11.840 -25.500 1.00 94.06 292 ALA A N 1
ATOM 2207 C CA . ALA A 1 292 ? 14.877 13.128 -25.805 1.00 94.06 292 ALA A CA 1
ATOM 2208 C C . ALA A 1 292 ? 13.494 13.333 -25.150 1.00 94.06 292 ALA A C 1
ATOM 2210 O O . ALA A 1 292 ? 12.502 12.704 -25.515 1.00 94.06 292 ALA A O 1
ATOM 2211 N N . LYS A 1 293 ? 13.415 14.335 -24.258 1.00 93.19 293 LYS A N 1
ATOM 2212 C CA . LYS A 1 293 ? 12.294 14.649 -23.337 1.00 93.19 293 LYS A CA 1
ATOM 2213 C C . LYS A 1 293 ? 10.875 14.755 -23.924 1.00 93.19 293 LYS A C 1
ATOM 2215 O O . LYS A 1 293 ? 9.918 14.770 -23.159 1.00 93.19 293 LYS A O 1
ATOM 2220 N N . LYS A 1 294 ? 10.730 14.923 -25.240 1.00 92.62 294 LYS A N 1
ATOM 2221 C CA . LYS A 1 294 ? 9.447 15.178 -25.921 1.00 92.62 294 LYS A CA 1
ATOM 2222 C C . LYS A 1 294 ? 8.719 13.893 -26.337 1.00 92.62 294 LYS A C 1
ATOM 2224 O O . LYS A 1 294 ? 7.510 13.931 -26.550 1.00 92.62 294 LYS A O 1
ATOM 2229 N N . TYR A 1 295 ? 9.453 12.800 -26.515 1.00 95.06 295 TYR A N 1
ATOM 2230 C CA . TYR A 1 295 ? 8.989 11.623 -27.246 1.00 95.06 295 TYR A CA 1
ATOM 2231 C C . TYR A 1 295 ? 8.777 10.414 -26.330 1.00 95.06 295 TYR A C 1
ATOM 2233 O O . TYR A 1 295 ? 9.157 10.433 -25.160 1.00 95.06 295 TYR A O 1
ATOM 2241 N N . SER A 1 296 ? 8.124 9.372 -26.841 1.00 94.69 296 SER A N 1
ATOM 2242 C CA . SER A 1 296 ? 7.830 8.161 -26.062 1.00 94.69 296 SER A CA 1
ATOM 2243 C C . SER A 1 296 ? 8.646 6.960 -26.522 1.00 94.69 296 SER A C 1
ATOM 2245 O O . SER A 1 296 ? 8.888 6.794 -27.717 1.00 94.69 296 SER A O 1
ATOM 2247 N N . LEU A 1 297 ? 9.002 6.108 -25.560 1.00 98.44 297 LEU A N 1
ATOM 2248 C CA . LEU A 1 297 ? 9.448 4.737 -25.780 1.00 98.44 297 LEU A CA 1
ATOM 2249 C C . LEU A 1 297 ? 8.297 3.793 -25.404 1.00 98.44 297 LEU A C 1
ATOM 2251 O O . LEU A 1 297 ? 7.792 3.836 -24.279 1.00 98.44 297 LEU A O 1
ATOM 2255 N N . ILE A 1 298 ? 7.866 2.962 -26.348 1.00 98.44 298 ILE A N 1
ATOM 2256 C CA . ILE A 1 298 ? 6.773 1.997 -26.182 1.00 98.44 298 ILE A CA 1
ATOM 2257 C C . ILE A 1 298 ? 7.339 0.592 -26.391 1.00 98.44 298 ILE A C 1
ATOM 2259 O O . ILE A 1 298 ? 8.010 0.368 -27.389 1.00 98.44 298 ILE A O 1
ATOM 2263 N N . LEU A 1 299 ? 7.051 -0.352 -25.494 1.00 98.62 299 LEU A N 1
ATOM 2264 C CA . LEU A 1 299 ? 7.433 -1.762 -25.621 1.00 98.62 299 LEU A CA 1
ATOM 2265 C C . LEU A 1 299 ? 6.198 -2.672 -25.587 1.00 98.62 299 LEU A C 1
ATOM 2267 O O . LEU A 1 299 ? 5.242 -2.407 -24.851 1.00 98.62 299 LEU A O 1
ATOM 2271 N N . GLY A 1 300 ? 6.218 -3.765 -26.348 1.00 98.19 300 GLY A N 1
ATOM 2272 C CA . GLY A 1 300 ? 5.198 -4.812 -26.275 1.00 98.19 300 GLY A CA 1
ATOM 2273 C C . GLY A 1 300 ? 5.470 -5.995 -27.199 1.00 98.19 300 GLY A C 1
ATOM 2274 O O . GLY A 1 300 ? 6.188 -5.869 -28.184 1.00 98.19 300 GLY A O 1
ATOM 2275 N N . ALA A 1 301 ? 4.862 -7.141 -26.906 1.00 97.88 301 ALA A N 1
ATOM 2276 C CA . ALA A 1 301 ? 4.874 -8.288 -27.810 1.00 97.88 301 ALA A CA 1
ATOM 2277 C C . ALA A 1 301 ? 3.946 -8.056 -29.016 1.00 97.88 301 ALA A C 1
ATOM 2279 O O . ALA A 1 301 ? 2.993 -7.266 -28.939 1.00 97.88 301 ALA A O 1
ATOM 2280 N N . ASP A 1 302 ? 4.228 -8.730 -30.130 1.00 97.25 302 ASP A N 1
ATOM 2281 C CA . ASP A 1 302 ? 3.401 -8.684 -31.337 1.00 97.25 302 ASP A CA 1
ATOM 2282 C C . ASP A 1 302 ? 1.996 -9.278 -31.080 1.00 97.25 302 ASP A C 1
ATOM 2284 O O . ASP A 1 302 ? 1.762 -10.103 -30.194 1.00 97.25 302 ASP A O 1
ATOM 2288 N N . ILE A 1 303 ? 1.002 -8.856 -31.861 1.00 95.00 303 ILE A N 1
ATOM 2289 C CA . ILE A 1 303 ? -0.339 -9.460 -31.852 1.00 95.00 303 ILE A CA 1
ATOM 2290 C C . ILE A 1 303 ? -0.315 -10.859 -32.481 1.00 95.00 303 ILE A C 1
ATOM 2292 O O . ILE A 1 303 ? -1.226 -11.652 -32.226 1.00 95.00 303 ILE A O 1
ATOM 2296 N N . GLU A 1 304 ? 0.710 -11.162 -33.278 1.00 94.00 304 GLU A N 1
ATOM 2297 C CA . GLU A 1 304 ? 0.929 -12.477 -33.887 1.00 94.00 304 GLU A CA 1
ATOM 2298 C C . GLU A 1 304 ? 1.768 -13.405 -32.992 1.00 94.00 304 GLU A C 1
ATOM 2300 O O . GLU A 1 304 ? 1.446 -14.591 -32.902 1.00 94.00 304 GLU A O 1
ATOM 2305 N N . ASP A 1 305 ? 2.732 -12.861 -32.238 1.00 93.56 305 ASP A N 1
ATOM 2306 C CA . ASP A 1 305 ? 3.527 -13.580 -31.235 1.00 93.56 305 ASP A CA 1
ATOM 2307 C C . ASP A 1 305 ? 3.406 -12.931 -29.846 1.00 93.56 305 ASP A C 1
ATOM 2309 O O . ASP A 1 305 ? 4.014 -11.909 -29.542 1.00 93.56 305 ASP A O 1
ATOM 2313 N N . LYS A 1 306 ? 2.562 -13.538 -29.007 1.00 90.69 306 LYS A N 1
ATOM 2314 C CA . LYS A 1 306 ? 2.062 -12.960 -27.746 1.00 90.69 306 LYS A CA 1
ATOM 2315 C C . LYS A 1 306 ? 2.826 -13.385 -26.504 1.00 90.69 306 LYS A C 1
ATOM 2317 O O . LYS A 1 306 ? 2.605 -12.795 -25.442 1.00 90.69 306 LYS A O 1
ATOM 2322 N N . ASP A 1 307 ? 3.633 -14.428 -26.642 1.00 88.75 307 ASP A N 1
ATOM 2323 C CA . ASP A 1 307 ? 4.408 -15.025 -25.559 1.00 88.75 307 ASP A CA 1
ATOM 2324 C C . ASP A 1 307 ? 5.893 -14.588 -25.641 1.00 88.75 307 ASP A C 1
ATOM 2326 O O . ASP A 1 307 ? 6.656 -14.887 -24.726 1.00 88.75 307 ASP A O 1
ATOM 2330 N N . ALA A 1 308 ? 6.262 -13.818 -26.681 1.00 93.06 308 ALA A N 1
ATOM 2331 C CA . ALA A 1 308 ? 7.582 -13.230 -26.921 1.00 93.06 308 ALA A CA 1
ATOM 2332 C C . ALA A 1 308 ? 8.161 -12.440 -25.733 1.00 93.06 308 ALA A C 1
ATOM 2334 O O . ALA A 1 308 ? 7.435 -11.748 -24.995 1.00 93.06 308 ALA A O 1
ATOM 2335 N N . SER A 1 309 ? 9.489 -12.499 -25.589 1.00 97.62 309 SER A N 1
ATOM 2336 C CA . SER A 1 309 ? 10.204 -11.981 -24.422 1.00 97.62 309 SER A CA 1
ATOM 2337 C C . SER A 1 309 ? 11.385 -11.055 -24.732 1.00 97.62 309 SER A C 1
ATOM 2339 O O . SER A 1 309 ? 11.953 -11.044 -25.825 1.00 97.62 309 SER A O 1
ATOM 2341 N N . LEU A 1 310 ? 11.744 -10.247 -23.731 1.00 98.81 310 LEU A N 1
ATOM 2342 C CA . LEU A 1 310 ? 12.933 -9.400 -23.718 1.00 98.81 310 LEU A CA 1
ATOM 2343 C C . LEU A 1 310 ? 13.619 -9.496 -22.352 1.00 98.81 310 LEU A C 1
ATOM 2345 O O . LEU A 1 310 ? 13.018 -9.163 -21.330 1.00 98.81 310 LEU A O 1
ATOM 2349 N N . SER A 1 311 ? 14.893 -9.879 -22.337 1.00 98.81 311 SER A N 1
ATOM 2350 C CA . SER A 1 311 ? 15.764 -9.761 -21.163 1.00 98.81 311 SER A CA 1
ATOM 2351 C C . SER A 1 311 ? 16.739 -8.601 -21.343 1.00 98.81 311 SER A C 1
ATOM 2353 O O . SER A 1 311 ? 17.551 -8.631 -22.265 1.00 98.81 311 SER A O 1
ATOM 2355 N N . VAL A 1 312 ? 16.690 -7.598 -20.464 1.00 98.88 312 VAL A N 1
ATOM 2356 C CA . VAL A 1 312 ? 17.658 -6.486 -20.424 1.00 98.88 312 VAL A CA 1
ATOM 2357 C C . VAL A 1 312 ? 18.559 -6.646 -19.206 1.00 98.88 312 VAL A C 1
ATOM 2359 O O . VAL A 1 312 ? 18.069 -6.799 -18.087 1.00 98.88 312 VAL A O 1
ATOM 2362 N N . ILE A 1 313 ? 19.873 -6.655 -19.421 1.00 98.19 313 ILE A N 1
ATOM 2363 C CA . ILE A 1 313 ? 20.849 -7.000 -18.381 1.00 98.19 313 ILE A CA 1
ATOM 2364 C C . ILE A 1 313 ? 21.973 -5.960 -18.362 1.00 98.19 313 ILE A C 1
ATOM 2366 O O . ILE A 1 313 ? 22.722 -5.839 -19.329 1.00 98.19 313 ILE A O 1
ATOM 2370 N N . ASP A 1 314 ? 22.123 -5.244 -17.251 1.00 95.12 314 ASP A N 1
ATOM 2371 C CA . ASP A 1 314 ? 23.397 -4.607 -16.906 1.00 95.12 314 ASP A CA 1
ATOM 2372 C C . ASP A 1 314 ? 24.412 -5.705 -16.559 1.00 95.12 314 ASP A C 1
ATOM 2374 O O . ASP A 1 314 ? 24.092 -6.629 -15.806 1.00 95.12 314 ASP A O 1
ATOM 2378 N N . ALA A 1 315 ? 25.609 -5.643 -17.141 1.00 93.75 315 ALA A N 1
ATOM 2379 C CA . ALA A 1 315 ? 26.648 -6.651 -16.941 1.00 93.75 315 ALA A CA 1
ATOM 2380 C C . ALA A 1 315 ? 27.786 -6.188 -16.019 1.00 93.75 315 ALA A C 1
ATOM 2382 O O . ALA A 1 315 ? 28.689 -6.982 -15.750 1.00 93.75 315 ALA A O 1
ATOM 2383 N N . ILE A 1 316 ? 27.736 -4.947 -15.526 1.00 91.25 316 ILE A N 1
ATOM 2384 C CA . ILE A 1 316 ? 28.668 -4.427 -14.523 1.00 91.25 316 ILE A CA 1
ATOM 2385 C C . ILE A 1 316 ? 28.488 -5.201 -13.205 1.00 91.25 316 ILE A C 1
ATOM 2387 O O . ILE A 1 316 ? 27.364 -5.485 -12.782 1.00 91.25 316 ILE A O 1
ATOM 2391 N N . ASP A 1 317 ? 29.594 -5.553 -12.542 1.00 90.69 317 ASP A N 1
ATOM 2392 C CA . ASP A 1 317 ? 29.560 -6.304 -11.281 1.00 90.69 317 ASP A CA 1
ATOM 2393 C C . ASP A 1 317 ? 28.873 -5.498 -10.165 1.00 90.69 317 ASP A C 1
ATOM 2395 O O . ASP A 1 317 ? 29.133 -4.306 -9.992 1.00 90.69 317 ASP A O 1
ATOM 2399 N N . VAL A 1 318 ? 28.026 -6.160 -9.372 1.00 87.69 318 VAL A N 1
ATOM 2400 C CA . VAL A 1 318 ? 27.201 -5.528 -8.324 1.00 87.69 318 VAL A CA 1
ATOM 2401 C C . VAL A 1 318 ? 28.018 -4.930 -7.171 1.00 87.69 318 VAL A C 1
ATOM 2403 O O . VAL A 1 318 ? 27.488 -4.166 -6.369 1.00 87.69 318 VAL A O 1
ATOM 2406 N N . THR A 1 319 ? 29.300 -5.295 -7.066 1.00 88.81 319 THR A N 1
ATOM 2407 C CA . THR A 1 319 ? 30.266 -4.782 -6.081 1.00 88.81 319 THR A CA 1
ATOM 2408 C C . THR A 1 319 ? 31.131 -3.639 -6.617 1.00 88.81 319 THR A C 1
ATOM 2410 O O . THR A 1 319 ? 32.047 -3.184 -5.930 1.00 88.81 319 THR A O 1
ATOM 2413 N N . THR A 1 320 ? 30.844 -3.161 -7.831 1.00 88.25 320 THR A N 1
ATOM 2414 C CA . THR A 1 320 ? 31.494 -1.993 -8.427 1.00 88.25 320 THR A CA 1
ATOM 2415 C C . THR A 1 320 ? 31.227 -0.748 -7.582 1.00 88.25 320 THR A C 1
ATOM 2417 O O . THR A 1 320 ? 30.082 -0.363 -7.362 1.00 88.25 320 THR A O 1
ATOM 2420 N N . ASP A 1 321 ? 32.299 -0.095 -7.138 1.00 86.88 321 ASP A N 1
ATOM 2421 C CA . ASP A 1 321 ? 32.249 1.260 -6.593 1.00 86.88 321 ASP A CA 1
ATOM 2422 C C . ASP A 1 321 ? 32.099 2.242 -7.761 1.00 86.88 321 ASP A C 1
ATOM 2424 O O . ASP A 1 321 ? 32.990 2.314 -8.610 1.00 86.88 321 ASP A O 1
ATOM 2428 N N . PHE A 1 322 ? 30.969 2.952 -7.825 1.00 83.81 322 PHE A N 1
ATOM 2429 C CA . PHE A 1 322 ? 30.656 3.959 -8.849 1.00 83.81 322 PHE A CA 1
ATOM 2430 C C . PHE A 1 322 ? 31.061 5.388 -8.429 1.00 83.81 322 PHE A C 1
ATOM 2432 O O . PHE A 1 322 ? 30.907 6.322 -9.217 1.00 83.81 322 PHE A O 1
ATOM 2439 N N . GLY A 1 323 ? 31.577 5.587 -7.208 1.00 84.19 323 GLY A N 1
ATOM 2440 C CA . GLY A 1 323 ? 31.892 6.914 -6.675 1.00 84.19 323 GLY A CA 1
ATOM 2441 C C . GLY A 1 323 ? 30.658 7.822 -6.590 1.00 84.19 323 GLY A C 1
ATOM 2442 O O . GLY A 1 323 ? 29.641 7.445 -6.013 1.00 84.19 323 GLY A O 1
ATOM 2443 N N . ASP A 1 324 ? 30.752 9.018 -7.177 1.00 81.56 324 ASP A N 1
ATOM 2444 C CA . ASP A 1 324 ? 29.673 10.019 -7.198 1.00 81.56 324 ASP A CA 1
ATOM 2445 C C . ASP A 1 324 ? 28.625 9.792 -8.323 1.00 81.56 324 ASP A C 1
ATOM 2447 O O . ASP A 1 324 ? 27.707 10.602 -8.475 1.00 81.56 324 ASP A O 1
ATOM 2451 N N . TYR A 1 325 ? 28.749 8.732 -9.137 1.00 83.75 325 TYR A N 1
ATOM 2452 C CA . TYR A 1 325 ? 27.912 8.498 -10.327 1.00 83.75 325 TYR A CA 1
ATOM 2453 C C . TYR A 1 325 ? 26.725 7.531 -10.085 1.00 83.75 325 TYR A C 1
ATOM 2455 O O . TYR A 1 325 ? 26.861 6.514 -9.408 1.00 83.75 325 TYR A O 1
ATOM 2463 N N . ASP A 1 326 ? 25.565 7.805 -10.708 1.00 84.94 326 ASP A N 1
ATOM 2464 C CA . ASP A 1 326 ? 24.383 6.911 -10.724 1.00 84.94 326 ASP A CA 1
ATOM 2465 C C . ASP A 1 326 ? 24.726 5.571 -11.438 1.00 84.94 326 ASP A C 1
ATOM 2467 O O . ASP A 1 326 ? 25.145 5.613 -12.593 1.00 84.94 326 ASP A O 1
ATOM 2471 N N . PRO A 1 327 ? 24.507 4.375 -10.856 1.00 89.88 327 PRO A N 1
ATOM 2472 C CA . PRO A 1 327 ? 24.745 3.104 -11.554 1.00 89.88 327 PRO A CA 1
ATOM 2473 C C . PRO A 1 327 ? 23.800 2.887 -12.756 1.00 89.88 327 PRO A C 1
ATOM 2475 O O . PRO A 1 327 ? 22.678 3.393 -12.780 1.00 89.88 327 PRO A O 1
ATOM 2478 N N . THR A 1 328 ? 24.237 2.094 -13.745 1.00 92.19 328 THR A N 1
ATOM 2479 C CA . THR A 1 328 ? 23.534 1.896 -15.030 1.00 92.19 328 THR A CA 1
ATOM 2480 C C . THR A 1 328 ? 22.113 1.342 -14.871 1.00 92.19 328 THR A C 1
ATOM 2482 O O . THR A 1 328 ? 21.889 0.277 -14.291 1.00 92.19 328 THR A O 1
ATOM 2485 N N . ASP A 1 329 ? 21.142 2.049 -15.448 1.00 95.25 329 ASP A N 1
ATOM 2486 C CA . ASP A 1 329 ? 19.728 1.662 -15.460 1.00 95.25 329 ASP A CA 1
ATOM 2487 C C . ASP A 1 329 ? 19.411 0.572 -16.509 1.00 95.25 329 ASP A C 1
ATOM 2489 O O . ASP A 1 329 ? 20.136 0.379 -17.486 1.00 95.25 329 ASP A O 1
ATOM 2493 N N . GLY A 1 330 ? 18.277 -0.117 -16.368 1.00 97.75 330 GLY A N 1
ATOM 2494 C CA . GLY A 1 330 ? 17.803 -1.109 -17.342 1.00 97.75 330 GLY A CA 1
ATOM 2495 C C . GLY A 1 330 ? 17.245 -0.474 -18.622 1.00 97.75 330 GLY A C 1
ATOM 2496 O O . GLY A 1 330 ? 17.909 -0.432 -19.660 1.00 97.75 330 GLY A O 1
ATOM 2497 N N . ILE A 1 331 ? 16.002 0.018 -18.559 1.00 98.44 331 ILE A N 1
ATOM 2498 C CA . ILE A 1 331 ? 15.339 0.734 -19.661 1.00 98.44 331 ILE A CA 1
ATOM 2499 C C . ILE A 1 331 ? 14.932 2.134 -19.198 1.00 98.44 331 ILE A C 1
ATOM 2501 O O . ILE A 1 331 ? 14.072 2.298 -18.326 1.00 98.44 331 ILE A O 1
ATOM 2505 N N . THR A 1 332 ? 15.482 3.153 -19.856 1.00 96.75 332 THR A N 1
ATOM 2506 C CA . THR A 1 332 ? 15.291 4.557 -19.475 1.00 96.75 332 THR A CA 1
ATOM 2507 C C . THR A 1 332 ? 14.769 5.408 -20.617 1.00 96.75 332 THR A C 1
ATOM 2509 O O . THR A 1 332 ? 15.120 5.242 -21.784 1.00 96.75 332 THR A O 1
ATOM 2512 N N . THR A 1 333 ? 13.961 6.405 -20.266 1.00 95.88 333 THR A N 1
ATOM 2513 C CA . THR A 1 333 ? 13.528 7.457 -21.181 1.00 95.88 333 THR A CA 1
ATOM 2514 C C . THR A 1 333 ? 13.639 8.845 -20.559 1.00 95.88 333 THR A C 1
ATOM 2516 O O . THR A 1 333 ? 13.295 9.096 -19.392 1.00 95.88 333 THR A O 1
ATOM 2519 N N . LYS A 1 334 ? 14.083 9.802 -21.376 1.00 93.38 334 LYS A N 1
ATOM 2520 C CA . LYS A 1 334 ? 13.956 11.219 -21.051 1.00 93.38 334 LYS A CA 1
ATOM 2521 C C . LYS A 1 334 ? 12.507 11.690 -21.159 1.00 93.38 334 LYS A C 1
ATOM 2523 O O . LYS A 1 334 ? 12.137 12.592 -20.412 1.00 93.38 334 LYS A O 1
ATOM 2528 N N . GLY A 1 335 ? 11.701 11.119 -22.050 1.00 92.88 335 GLY A N 1
ATOM 2529 C CA . GLY A 1 335 ? 10.276 11.425 -22.187 1.00 92.88 335 GLY A CA 1
ATOM 2530 C C . GLY A 1 335 ? 9.386 10.483 -21.374 1.00 92.88 335 GLY A C 1
ATOM 2531 O O . GLY A 1 335 ? 9.454 10.485 -20.140 1.00 92.88 335 GLY A O 1
ATOM 2532 N N . GLY A 1 336 ? 8.517 9.731 -22.058 1.00 94.62 336 GLY A N 1
ATOM 2533 C CA . GLY A 1 336 ? 7.548 8.803 -21.453 1.00 94.62 336 GLY A CA 1
ATOM 2534 C C . GLY A 1 336 ? 7.807 7.340 -21.813 1.00 94.62 336 GLY A C 1
ATOM 2535 O O . GLY A 1 336 ? 8.233 7.047 -22.931 1.00 94.62 336 GLY A O 1
ATOM 2536 N N . LEU A 1 337 ? 7.570 6.428 -20.864 1.00 97.75 337 LEU A N 1
ATOM 2537 C CA . LEU A 1 337 ? 7.752 4.980 -21.027 1.00 97.75 337 LEU A CA 1
ATOM 2538 C C . LEU A 1 337 ? 6.394 4.280 -21.002 1.00 97.75 337 LEU A C 1
ATOM 2540 O O . LEU A 1 337 ? 5.588 4.547 -20.111 1.00 97.75 337 LEU A O 1
ATOM 2544 N N . THR A 1 338 ? 6.126 3.377 -21.944 1.00 98.12 338 THR A N 1
ATOM 2545 C CA . THR A 1 338 ? 4.898 2.563 -21.946 1.00 98.12 338 THR A CA 1
ATOM 2546 C C . THR A 1 338 ? 5.210 1.092 -22.184 1.00 98.12 338 THR A C 1
ATOM 2548 O O . THR A 1 338 ? 5.713 0.736 -23.244 1.00 98.12 338 THR A O 1
ATOM 2551 N N . ILE A 1 339 ? 4.852 0.234 -21.229 1.00 98.56 339 ILE A N 1
ATOM 2552 C CA . ILE A 1 339 ? 4.892 -1.224 -21.370 1.00 98.56 339 ILE A CA 1
ATOM 2553 C C . ILE A 1 339 ? 3.473 -1.723 -21.649 1.00 98.56 339 ILE A C 1
ATOM 2555 O O . ILE A 1 339 ? 2.591 -1.635 -20.791 1.00 98.56 339 ILE A O 1
ATOM 2559 N N . ASN A 1 340 ? 3.234 -2.218 -22.861 1.00 97.50 340 ASN A N 1
ATOM 2560 C CA . ASN A 1 340 ? 1.922 -2.683 -23.307 1.00 97.50 340 ASN A CA 1
ATOM 2561 C C . ASN A 1 340 ? 1.713 -4.190 -23.063 1.00 97.50 340 ASN A C 1
ATOM 2563 O O . ASN A 1 340 ? 0.633 -4.595 -22.626 1.00 97.50 340 ASN A O 1
ATOM 2567 N N . SER A 1 341 ? 2.724 -5.020 -23.334 1.00 96.75 341 SER A N 1
ATOM 2568 C CA . SER A 1 341 ? 2.672 -6.493 -23.243 1.00 96.75 341 SER A CA 1
ATOM 2569 C C . SER A 1 341 ? 4.077 -7.119 -23.311 1.00 96.75 341 SER A C 1
ATOM 2571 O O . SER A 1 341 ? 5.066 -6.403 -23.180 1.00 96.75 341 SER A O 1
ATOM 2573 N N . GLY A 1 342 ? 4.156 -8.439 -23.520 1.00 94.25 342 GLY A N 1
ATOM 2574 C CA . GLY A 1 342 ? 5.396 -9.222 -23.540 1.00 94.25 342 GLY A CA 1
ATOM 2575 C C . GLY A 1 342 ? 5.835 -9.695 -22.155 1.00 94.25 342 GLY A C 1
ATOM 2576 O O . GLY A 1 342 ? 5.335 -9.211 -21.133 1.00 94.25 342 GLY A O 1
ATOM 2577 N N . ALA A 1 343 ? 6.754 -10.657 -22.133 1.00 96.94 343 ALA A N 1
ATOM 2578 C CA . ALA A 1 343 ? 7.485 -11.048 -20.932 1.00 96.94 343 ALA A CA 1
ATOM 2579 C C . ALA A 1 343 ? 8.799 -10.254 -20.880 1.00 96.94 343 ALA A C 1
ATOM 2581 O O . ALA A 1 343 ? 9.656 -10.420 -21.741 1.00 96.94 343 ALA A O 1
ATOM 2582 N N . ILE A 1 344 ? 8.952 -9.350 -19.912 1.00 98.75 344 ILE A N 1
ATOM 2583 C CA . ILE A 1 344 ? 10.102 -8.437 -19.838 1.00 98.75 344 ILE A CA 1
ATOM 2584 C C . ILE A 1 344 ? 10.848 -8.677 -18.526 1.00 98.75 344 ILE A C 1
ATOM 2586 O O . ILE A 1 344 ? 10.344 -8.367 -17.446 1.00 98.75 344 ILE A O 1
ATOM 2590 N N . SER A 1 345 ? 12.055 -9.228 -18.621 1.00 98.56 345 SER A N 1
ATOM 2591 C CA . SER A 1 345 ? 12.960 -9.408 -17.486 1.00 98.56 345 SER A CA 1
ATOM 2592 C C . SER A 1 345 ? 14.019 -8.313 -17.493 1.00 98.56 345 SER A C 1
ATOM 2594 O O . SER A 1 345 ? 14.609 -8.035 -18.536 1.00 98.56 345 SER A O 1
ATOM 2596 N N . ILE A 1 346 ? 14.283 -7.693 -16.344 1.00 98.81 346 ILE A N 1
ATOM 2597 C CA . ILE A 1 346 ? 15.327 -6.673 -16.206 1.00 98.81 346 ILE A CA 1
ATOM 2598 C C . ILE A 1 346 ? 16.151 -6.941 -14.953 1.00 98.81 346 ILE A C 1
ATOM 2600 O O . ILE A 1 346 ? 15.600 -7.045 -13.855 1.00 98.81 346 ILE A O 1
ATOM 2604 N N . THR A 1 347 ? 17.468 -6.993 -15.134 1.00 98.00 347 THR A N 1
ATOM 2605 C CA . THR A 1 347 ? 18.456 -6.978 -14.051 1.00 98.00 347 THR A CA 1
ATOM 2606 C C . THR A 1 347 ? 19.380 -5.789 -14.273 1.00 98.00 347 THR A C 1
ATOM 2608 O O . THR A 1 347 ? 20.019 -5.703 -15.320 1.00 98.00 347 THR A O 1
ATOM 2611 N N . SER A 1 348 ? 19.444 -4.866 -13.318 1.00 95.81 348 SER A N 1
ATOM 2612 C CA . SER A 1 348 ? 20.242 -3.638 -13.416 1.00 95.81 348 SER A CA 1
ATOM 2613 C C . SER A 1 348 ? 20.912 -3.299 -12.087 1.00 95.81 348 SER A C 1
ATOM 2615 O O . SER A 1 348 ? 20.385 -3.636 -11.026 1.00 95.81 348 SER A O 1
ATOM 2617 N N . ASN A 1 349 ? 22.054 -2.607 -12.106 1.00 93.25 349 ASN A N 1
ATOM 2618 C CA . ASN A 1 349 ? 22.574 -2.015 -10.873 1.00 93.25 349 ASN A CA 1
ATOM 2619 C C . ASN A 1 349 ? 21.767 -0.761 -10.511 1.00 93.25 349 ASN A C 1
ATOM 2621 O O . ASN A 1 349 ? 21.267 -0.663 -9.392 1.00 93.25 349 ASN A O 1
ATOM 2625 N N . GLY A 1 350 ? 21.539 0.124 -11.484 1.00 92.81 350 GLY A N 1
ATOM 2626 C CA . GLY A 1 350 ? 20.578 1.225 -11.407 1.00 92.81 350 GLY A CA 1
ATOM 2627 C C . GLY A 1 350 ? 19.120 0.779 -11.518 1.00 92.81 350 GLY A C 1
ATOM 2628 O O . GLY A 1 350 ? 18.774 -0.397 -11.348 1.00 92.81 350 GLY A O 1
ATOM 2629 N N . ASP A 1 351 ? 18.234 1.727 -11.807 1.00 96.00 351 ASP A N 1
ATOM 2630 C CA . ASP A 1 351 ? 16.788 1.512 -11.820 1.00 96.00 351 ASP A CA 1
ATOM 2631 C C . ASP A 1 351 ? 16.355 0.625 -12.999 1.00 96.00 351 ASP A C 1
ATOM 2633 O O . ASP A 1 351 ? 16.783 0.839 -14.133 1.00 96.00 351 ASP A O 1
ATOM 2637 N N . CYS A 1 352 ? 15.461 -0.347 -12.788 1.00 98.19 352 CYS A N 1
ATOM 2638 C CA . CYS A 1 352 ? 15.074 -1.254 -13.880 1.00 98.19 352 CYS A CA 1
ATOM 2639 C C . CYS A 1 352 ? 14.274 -0.537 -14.983 1.00 98.19 352 CYS A C 1
ATOM 2641 O O . CYS A 1 352 ? 14.513 -0.758 -16.171 1.00 98.19 352 CYS A O 1
ATOM 2643 N N . LEU A 1 353 ? 13.322 0.320 -14.597 1.00 98.06 353 LEU A N 1
ATOM 2644 C CA . LEU A 1 353 ? 12.498 1.135 -15.495 1.00 98.06 353 LEU A CA 1
ATOM 2645 C C . LEU A 1 353 ? 12.499 2.597 -15.023 1.00 98.06 353 LEU A C 1
ATOM 2647 O O . LEU A 1 353 ? 11.996 2.890 -13.934 1.00 98.06 353 LEU A O 1
ATOM 2651 N N . LYS A 1 354 ? 12.997 3.533 -15.845 1.00 95.75 354 LYS A N 1
ATOM 2652 C CA . LYS A 1 354 ? 13.188 4.946 -15.448 1.00 95.75 354 LYS A CA 1
ATOM 2653 C C . LYS A 1 354 ? 12.541 5.925 -16.434 1.00 95.75 354 LYS A C 1
ATOM 2655 O O . LYS A 1 354 ? 12.983 6.097 -17.568 1.00 95.75 354 LYS A O 1
ATOM 2660 N N . GLY A 1 355 ? 11.476 6.605 -16.004 1.00 93.19 355 GLY A N 1
ATOM 2661 C CA . GLY A 1 355 ? 10.710 7.558 -16.823 1.00 93.19 355 GLY A CA 1
ATOM 2662 C C . GLY A 1 355 ? 10.818 8.983 -16.291 1.00 93.19 355 GLY A C 1
ATOM 2663 O O . GLY A 1 355 ? 10.062 9.366 -15.398 1.00 93.19 355 GLY A O 1
ATOM 2664 N N . THR A 1 356 ? 11.759 9.784 -16.796 1.00 85.25 356 THR A N 1
ATOM 2665 C CA . THR A 1 356 ? 12.177 11.009 -16.080 1.00 85.25 356 THR A CA 1
ATOM 2666 C C . THR A 1 356 ? 11.208 12.196 -16.181 1.00 85.25 356 THR A C 1
ATOM 2668 O O . THR A 1 356 ? 10.899 12.770 -15.138 1.00 85.25 356 THR A O 1
ATOM 2671 N N . ASN A 1 357 ? 10.718 12.578 -17.375 1.00 83.62 357 ASN A N 1
ATOM 2672 C CA . ASN A 1 357 ? 9.887 13.792 -17.546 1.00 83.62 357 ASN A CA 1
ATOM 2673 C C . ASN A 1 357 ? 8.395 13.495 -17.811 1.00 83.62 357 ASN A C 1
ATOM 2675 O O . ASN A 1 357 ? 7.553 14.307 -17.435 1.00 83.62 357 ASN A O 1
ATOM 2679 N N . SER A 1 358 ? 8.036 12.365 -18.436 1.00 88.12 358 SER A N 1
ATOM 2680 C CA . SER A 1 358 ? 6.631 12.022 -18.756 1.00 88.12 358 SER A CA 1
ATOM 2681 C C . SER A 1 358 ? 6.157 10.684 -18.178 1.00 88.12 358 SER A C 1
ATOM 2683 O O . SER A 1 358 ? 5.078 10.212 -18.529 1.00 88.12 358 SER A O 1
ATOM 2685 N N . GLY A 1 359 ? 6.932 10.104 -17.258 1.00 93.75 359 GLY A N 1
ATOM 2686 C CA . GLY A 1 359 ? 6.483 9.002 -16.411 1.00 93.75 359 GLY A CA 1
ATOM 2687 C C . GLY A 1 359 ? 6.567 7.614 -17.038 1.00 93.75 359 GLY A C 1
ATOM 2688 O O . GLY A 1 359 ? 7.165 7.416 -18.098 1.00 93.75 359 GLY A O 1
ATOM 2689 N N . ILE A 1 360 ? 5.972 6.647 -16.338 1.00 98.06 360 ILE A N 1
ATOM 2690 C CA . ILE A 1 360 ? 5.923 5.231 -16.728 1.00 98.06 360 ILE A CA 1
ATOM 2691 C C . ILE A 1 360 ? 4.465 4.771 -16.734 1.00 98.06 360 ILE A C 1
ATOM 2693 O O . ILE A 1 360 ? 3.744 4.962 -15.756 1.00 98.06 360 ILE A O 1
ATOM 2697 N N . THR A 1 361 ? 4.034 4.122 -17.813 1.00 98.19 361 THR A N 1
ATOM 2698 C CA . THR A 1 361 ? 2.735 3.446 -17.906 1.00 98.19 361 THR A CA 1
ATOM 2699 C C . THR A 1 361 ? 2.937 1.949 -18.106 1.00 98.19 361 THR A C 1
ATOM 2701 O O . THR A 1 361 ? 3.578 1.539 -19.068 1.00 98.19 361 THR A O 1
ATOM 2704 N N . VAL A 1 362 ? 2.343 1.124 -17.244 1.00 98.50 362 VAL A N 1
ATOM 2705 C CA . VAL A 1 362 ? 2.208 -0.323 -17.458 1.00 98.50 362 VAL A CA 1
ATOM 2706 C C . VAL A 1 362 ? 0.745 -0.619 -17.785 1.00 98.50 362 VAL A C 1
ATOM 2708 O O . VAL A 1 362 ? -0.160 -0.479 -16.954 1.00 98.50 362 VAL A O 1
ATOM 2711 N N . ALA A 1 363 ? 0.506 -0.977 -19.042 1.00 97.06 363 ALA A N 1
ATOM 2712 C CA . ALA A 1 363 ? -0.793 -1.385 -19.560 1.00 97.06 363 ALA A CA 1
ATOM 2713 C C . ALA A 1 363 ? -0.951 -2.910 -19.625 1.00 97.06 363 ALA A C 1
ATOM 2715 O O . ALA A 1 363 ? -2.075 -3.399 -19.731 1.00 97.06 363 ALA A O 1
ATOM 2716 N N . GLY A 1 364 ? 0.135 -3.674 -19.543 1.00 94.44 364 GLY A N 1
ATOM 2717 C CA . GLY A 1 364 ? 0.107 -5.131 -19.547 1.00 94.44 364 GLY A CA 1
ATOM 2718 C C . GLY A 1 364 ? 1.508 -5.731 -19.503 1.00 94.44 364 GLY A C 1
ATOM 2719 O O . GLY A 1 364 ? 2.472 -5.040 -19.189 1.00 94.44 364 GLY A O 1
ATOM 2720 N N . GLY A 1 365 ? 1.596 -7.020 -19.834 1.00 94.56 365 GLY A N 1
ATOM 2721 C CA . GLY A 1 365 ? 2.841 -7.793 -19.811 1.00 94.56 365 GLY A CA 1
ATOM 2722 C C . GLY A 1 365 ? 3.078 -8.534 -18.495 1.00 94.56 365 GLY A C 1
ATOM 2723 O O . GLY A 1 365 ? 2.268 -8.459 -17.564 1.00 94.56 365 GLY A O 1
ATOM 2724 N N . GLU A 1 366 ? 4.182 -9.270 -18.452 1.00 97.75 366 GLU A N 1
ATOM 2725 C CA . GLU A 1 366 ? 4.725 -9.933 -17.266 1.00 97.75 366 GLU A CA 1
ATOM 2726 C C . GLU A 1 366 ? 6.153 -9.421 -17.050 1.00 97.75 366 GLU A C 1
ATOM 2728 O O . GLU A 1 366 ? 7.051 -9.709 -17.835 1.00 97.75 366 GLU A O 1
ATOM 2733 N N . LEU A 1 367 ? 6.332 -8.576 -16.036 1.00 98.69 367 LEU A N 1
ATOM 2734 C CA . LEU A 1 367 ? 7.558 -7.837 -15.755 1.00 98.69 367 LEU A CA 1
ATOM 2735 C C . LEU A 1 367 ? 8.248 -8.466 -14.542 1.00 98.69 367 LEU A C 1
ATOM 2737 O O . LEU A 1 367 ? 7.654 -8.522 -13.464 1.00 98.69 367 LEU A O 1
ATOM 2741 N N . THR A 1 368 ? 9.498 -8.894 -14.704 1.00 98.44 368 THR A N 1
ATOM 2742 C CA . THR A 1 368 ? 10.340 -9.425 -13.619 1.00 98.44 368 THR A CA 1
ATOM 2743 C C . THR A 1 368 ? 11.551 -8.519 -13.453 1.00 98.44 368 THR A C 1
ATOM 2745 O O . THR A 1 368 ? 12.369 -8.415 -14.360 1.00 98.44 368 THR A O 1
ATOM 2748 N N . LEU A 1 369 ? 11.644 -7.823 -12.322 1.00 98.62 369 LEU A N 1
ATOM 2749 C CA . LEU A 1 369 ? 12.562 -6.699 -12.130 1.00 98.62 369 LEU A CA 1
ATOM 2750 C C . LEU A 1 369 ? 13.488 -6.958 -10.932 1.00 98.62 369 LEU A C 1
ATOM 2752 O O . LEU A 1 369 ? 13.031 -7.346 -9.854 1.00 98.62 369 LEU A O 1
ATOM 2756 N N . THR A 1 370 ? 14.788 -6.750 -11.120 1.00 97.25 370 THR A N 1
ATOM 2757 C CA . THR A 1 370 ? 15.818 -6.915 -10.085 1.00 97.25 370 THR A CA 1
ATOM 2758 C C . THR A 1 370 ? 16.778 -5.735 -10.162 1.00 97.25 370 THR A C 1
ATOM 2760 O O . THR A 1 370 ? 17.468 -5.582 -11.170 1.00 97.25 370 THR A O 1
ATOM 2763 N N . SER A 1 371 ? 16.815 -4.899 -9.123 1.00 94.75 371 SER A N 1
ATOM 2764 C CA . SER A 1 371 ? 17.743 -3.768 -9.045 1.00 94.75 371 SER A CA 1
ATOM 2765 C C . SER A 1 371 ? 18.687 -3.945 -7.862 1.00 94.75 371 SER A C 1
ATOM 2767 O O . SER A 1 371 ? 18.235 -4.113 -6.729 1.00 94.75 371 SER A O 1
ATOM 2769 N N . ASN A 1 372 ? 19.994 -3.936 -8.124 1.00 92.06 372 ASN A N 1
ATOM 2770 C CA . ASN A 1 372 ? 20.994 -4.247 -7.099 1.00 92.06 372 ASN A CA 1
ATOM 2771 C C . ASN A 1 372 ? 21.309 -3.044 -6.193 1.00 92.06 372 ASN A C 1
ATOM 2773 O O . ASN A 1 372 ? 21.639 -3.250 -5.029 1.00 92.06 372 ASN A O 1
ATOM 2777 N N . LEU A 1 373 ? 21.197 -1.813 -6.714 1.00 90.38 373 LEU A N 1
ATOM 2778 C CA . LEU A 1 373 ? 21.491 -0.553 -6.009 1.00 90.38 373 LEU A CA 1
ATOM 2779 C C . LEU A 1 373 ? 20.383 0.515 -6.180 1.00 90.38 373 LEU A C 1
ATOM 2781 O O . LEU A 1 373 ? 20.282 1.424 -5.358 1.00 90.38 373 LEU A O 1
ATOM 2785 N N . GLY A 1 374 ? 19.537 0.408 -7.211 1.00 91.81 374 GLY A N 1
ATOM 2786 C CA . GLY A 1 374 ? 18.395 1.293 -7.478 1.00 91.81 374 GLY A CA 1
ATOM 2787 C C . GLY A 1 374 ? 17.024 0.675 -7.161 1.00 91.81 374 GLY A C 1
ATOM 2788 O O . GLY A 1 374 ? 16.893 -0.227 -6.325 1.00 91.81 374 GLY A O 1
ATOM 2789 N N . GLY A 1 375 ? 15.982 1.197 -7.821 1.00 94.81 375 GLY A N 1
ATOM 2790 C CA . GLY A 1 375 ? 14.580 0.784 -7.666 1.00 94.81 375 GLY A CA 1
ATOM 2791 C C . GLY A 1 375 ? 14.005 0.096 -8.911 1.00 94.81 375 GLY A C 1
ATOM 2792 O O . GLY A 1 375 ? 14.575 0.153 -9.999 1.00 94.81 375 GLY A O 1
ATOM 2793 N N . ALA A 1 376 ? 12.842 -0.555 -8.804 1.00 97.69 376 ALA A N 1
ATOM 2794 C CA . ALA A 1 376 ? 12.278 -1.280 -9.953 1.00 97.69 376 ALA A CA 1
ATOM 2795 C C . ALA A 1 376 ? 11.544 -0.360 -10.951 1.00 97.69 376 ALA A C 1
ATOM 2797 O O . ALA A 1 376 ? 11.707 -0.513 -12.162 1.00 97.69 376 ALA A O 1
ATOM 2798 N N . LEU A 1 377 ? 10.745 0.604 -10.475 1.00 98.19 377 LEU A N 1
ATOM 2799 C CA . LEU A 1 377 ? 10.120 1.636 -11.318 1.00 98.19 377 LEU A CA 1
ATOM 2800 C C . LEU A 1 377 ? 10.352 3.029 -10.715 1.00 98.19 377 LEU A C 1
ATOM 2802 O O . LEU A 1 377 ? 9.782 3.330 -9.669 1.00 98.19 377 LEU A O 1
ATOM 2806 N N . LYS A 1 378 ? 11.100 3.915 -11.391 1.00 96.06 378 LYS A N 1
ATOM 2807 C CA . LYS A 1 378 ? 11.373 5.290 -10.921 1.00 96.06 378 LYS A CA 1
ATOM 2808 C C . LYS A 1 378 ? 10.913 6.368 -11.912 1.00 96.06 378 LYS A C 1
ATOM 2810 O O . LYS A 1 378 ? 11.268 6.361 -13.091 1.00 96.06 378 LYS A O 1
ATOM 2815 N N . SER A 1 379 ? 10.180 7.372 -11.428 1.00 93.75 379 SER A N 1
ATOM 2816 C CA . SER A 1 379 ? 9.889 8.611 -12.158 1.00 93.75 379 SER A CA 1
ATOM 2817 C C . SER A 1 379 ? 10.339 9.842 -11.373 1.00 93.75 379 SER A C 1
ATOM 2819 O O . SER A 1 379 ? 9.775 10.198 -10.341 1.00 93.75 379 SER A O 1
ATOM 2821 N N . LYS A 1 380 ? 11.362 10.525 -11.904 1.00 84.44 380 LYS A N 1
ATOM 2822 C CA . LYS A 1 380 ? 12.037 11.662 -11.251 1.00 84.44 380 LYS A CA 1
ATOM 2823 C C . LYS A 1 380 ? 11.136 12.899 -11.098 1.00 84.44 380 LYS A C 1
ATOM 2825 O O . LYS A 1 380 ? 11.325 13.694 -10.175 1.00 84.44 380 LYS A O 1
ATOM 2830 N N . SER A 1 381 ? 10.177 13.096 -12.005 1.00 82.62 381 SER A N 1
ATOM 2831 C CA . SER A 1 381 ? 9.360 14.323 -12.073 1.00 82.62 381 SER A CA 1
ATOM 2832 C C . SER A 1 381 ? 7.945 14.103 -12.631 1.00 82.62 381 SER A C 1
ATOM 2834 O O . SER A 1 381 ? 7.350 15.032 -13.173 1.00 82.62 381 SER A O 1
ATOM 2836 N N . SER A 1 382 ? 7.413 12.877 -12.573 1.00 92.25 382 SER A N 1
ATOM 2837 C CA . SER A 1 382 ? 6.131 12.537 -13.202 1.00 92.25 382 SER A CA 1
ATOM 2838 C C . SER A 1 382 ? 5.437 11.343 -12.530 1.00 92.25 382 SER A C 1
ATOM 2840 O O . SER A 1 382 ? 5.823 10.907 -11.446 1.00 92.25 382 SER A O 1
ATOM 2842 N N . ASN A 1 383 ? 4.378 10.837 -13.163 1.00 96.00 383 ASN A N 1
ATOM 2843 C CA . ASN A 1 383 ? 3.525 9.779 -12.625 1.00 96.00 383 ASN A CA 1
ATOM 2844 C C . ASN A 1 383 ? 4.009 8.370 -13.009 1.00 96.00 383 ASN A C 1
ATOM 2846 O O . ASN A 1 383 ? 4.580 8.158 -14.080 1.00 96.00 383 ASN A O 1
ATOM 2850 N N . ILE A 1 384 ? 3.663 7.383 -12.182 1.00 98.50 384 ILE A N 1
ATOM 2851 C CA . ILE A 1 384 ? 3.710 5.957 -12.534 1.00 98.50 384 ILE A CA 1
ATOM 2852 C C . ILE A 1 384 ? 2.269 5.441 -12.568 1.00 98.50 384 ILE A C 1
ATOM 2854 O O . ILE A 1 384 ? 1.507 5.663 -11.633 1.00 98.50 384 ILE A O 1
ATOM 2858 N N . THR A 1 385 ? 1.859 4.797 -13.660 1.00 98.38 385 THR A N 1
ATOM 2859 C CA . THR A 1 385 ? 0.461 4.405 -13.905 1.00 98.38 385 THR A CA 1
ATOM 2860 C C . THR A 1 385 ? 0.359 2.936 -14.300 1.00 98.38 385 THR A C 1
ATOM 2862 O O . THR A 1 385 ? 0.788 2.549 -15.382 1.00 98.38 385 THR A O 1
ATOM 2865 N N . ILE A 1 386 ? -0.254 2.114 -13.450 1.00 98.62 386 ILE A N 1
ATOM 2866 C CA . ILE A 1 386 ? -0.449 0.674 -13.656 1.00 98.62 386 ILE A CA 1
ATOM 2867 C C . ILE A 1 386 ? -1.944 0.403 -13.882 1.00 98.62 386 ILE A C 1
ATOM 2869 O O . ILE A 1 386 ? -2.799 0.753 -13.058 1.00 98.62 386 ILE A O 1
ATOM 2873 N N . THR A 1 387 ? -2.282 -0.202 -15.024 1.00 97.62 387 THR A N 1
ATOM 2874 C CA . THR A 1 387 ? -3.682 -0.420 -15.452 1.00 97.62 387 THR A CA 1
ATOM 2875 C C . THR A 1 387 ? -4.035 -1.880 -15.732 1.00 97.62 387 THR A C 1
ATOM 2877 O O . THR A 1 387 ? -5.176 -2.273 -15.485 1.00 97.62 387 THR A O 1
ATOM 2880 N N . ASP A 1 388 ? -3.077 -2.700 -16.163 1.00 95.62 388 ASP A N 1
ATOM 2881 C CA . ASP A 1 388 ? -3.141 -4.166 -16.134 1.00 95.62 388 ASP A CA 1
ATOM 2882 C C . ASP A 1 388 ? -1.709 -4.743 -16.153 1.00 95.62 388 ASP A C 1
ATOM 2884 O O . ASP A 1 388 ? -0.743 -3.980 -16.152 1.00 95.62 388 ASP A O 1
ATOM 2888 N N . GLY A 1 389 ? -1.571 -6.072 -16.171 1.00 94.88 389 GLY A N 1
ATOM 2889 C CA . GLY A 1 389 ? -0.276 -6.774 -16.228 1.00 94.88 389 GLY A CA 1
ATOM 2890 C C . GLY A 1 389 ? 0.129 -7.435 -14.910 1.00 94.88 389 GLY A C 1
ATOM 2891 O O . GLY A 1 389 ? -0.623 -7.409 -13.935 1.00 94.88 389 GLY A O 1
ATOM 2892 N N . THR A 1 390 ? 1.308 -8.049 -14.885 1.00 97.50 390 THR A N 1
ATOM 2893 C CA . THR A 1 390 ? 1.932 -8.622 -13.682 1.00 97.50 390 THR A CA 1
ATOM 2894 C C . THR A 1 390 ? 3.309 -7.998 -13.521 1.00 97.50 390 THR A C 1
ATOM 2896 O O . THR A 1 390 ? 4.092 -8.039 -14.459 1.00 97.50 390 THR A O 1
ATOM 2899 N N . ILE A 1 391 ? 3.599 -7.418 -12.360 1.00 98.69 391 ILE A N 1
ATOM 2900 C CA . ILE A 1 391 ? 4.905 -6.851 -12.016 1.00 98.69 391 ILE A CA 1
ATOM 2901 C C . ILE A 1 391 ? 5.409 -7.577 -10.773 1.00 98.69 391 ILE A C 1
ATOM 2903 O O . ILE A 1 391 ? 4.699 -7.615 -9.765 1.00 98.69 391 ILE A O 1
ATOM 2907 N N . THR A 1 392 ? 6.617 -8.121 -10.846 1.00 98.06 392 THR A N 1
ATOM 2908 C CA . THR A 1 392 ? 7.299 -8.805 -9.745 1.00 98.06 392 THR A CA 1
ATOM 2909 C C . THR A 1 392 ? 8.675 -8.178 -9.545 1.00 98.06 392 THR A C 1
ATOM 2911 O O . THR A 1 392 ? 9.461 -8.146 -10.491 1.00 98.06 392 THR A O 1
ATOM 2914 N N . THR A 1 393 ? 8.991 -7.711 -8.334 1.00 96.00 393 THR A N 1
ATOM 2915 C CA . THR A 1 393 ? 10.376 -7.397 -7.947 1.00 96.00 393 THR A CA 1
ATOM 2916 C C . THR A 1 393 ? 10.969 -8.573 -7.182 1.00 96.00 393 THR A C 1
ATOM 2918 O O . THR A 1 393 ? 10.352 -9.075 -6.241 1.00 96.00 393 THR A O 1
ATOM 2921 N N . ASN A 1 394 ? 12.164 -9.012 -7.576 1.00 87.75 394 ASN A N 1
ATOM 2922 C CA . ASN A 1 394 ? 12.902 -10.060 -6.859 1.00 87.75 394 ASN A CA 1
ATOM 2923 C C . ASN A 1 394 ? 13.864 -9.480 -5.808 1.00 87.75 394 ASN A C 1
ATOM 2925 O O . ASN A 1 394 ? 14.266 -10.192 -4.888 1.00 87.75 394 ASN A O 1
ATOM 2929 N N . GLY A 1 395 ? 14.205 -8.198 -5.949 1.00 87.81 395 GLY A N 1
ATOM 2930 C CA . GLY A 1 395 ? 14.927 -7.373 -4.986 1.00 87.81 395 GLY A CA 1
ATOM 2931 C C . GLY A 1 395 ? 15.118 -5.956 -5.529 1.00 87.81 395 GLY A C 1
ATOM 2932 O O . GLY A 1 395 ? 15.249 -5.778 -6.744 1.00 87.81 395 GLY A O 1
ATOM 2933 N N . THR A 1 396 ? 15.088 -4.965 -4.638 1.00 91.69 396 THR A N 1
ATOM 2934 C CA . THR A 1 396 ? 15.443 -3.561 -4.918 1.00 91.69 396 THR A CA 1
ATOM 2935 C C . THR A 1 396 ? 16.141 -2.969 -3.702 1.00 91.69 396 THR A C 1
ATOM 2937 O O . THR A 1 396 ? 15.713 -3.212 -2.571 1.00 91.69 396 THR A O 1
ATOM 2940 N N . TYR A 1 397 ? 17.206 -2.198 -3.910 1.00 87.88 397 TYR A N 1
ATOM 2941 C CA . TYR A 1 397 ? 17.907 -1.529 -2.810 1.00 87.88 397 TYR A CA 1
ATOM 2942 C C . TYR A 1 397 ? 17.251 -0.182 -2.457 1.00 87.88 397 TYR A C 1
ATOM 2944 O O . TYR A 1 397 ? 17.057 0.129 -1.284 1.00 87.88 397 TYR A O 1
ATOM 2952 N N . ASP A 1 398 ? 16.822 0.566 -3.476 1.00 89.94 398 ASP A N 1
ATOM 2953 C CA . ASP A 1 398 ? 15.903 1.706 -3.358 1.00 89.94 398 ASP A CA 1
ATOM 2954 C C . ASP A 1 398 ? 14.434 1.215 -3.393 1.00 89.94 398 ASP A C 1
ATOM 2956 O O . ASP A 1 398 ? 14.143 0.010 -3.376 1.00 89.94 398 ASP A O 1
ATOM 2960 N N . ASP A 1 399 ? 13.490 2.155 -3.426 1.00 94.12 399 ASP A N 1
ATOM 2961 C CA . ASP A 1 399 ? 12.051 1.896 -3.458 1.00 94.12 399 ASP A CA 1
ATOM 2962 C C . ASP A 1 399 ? 11.629 0.959 -4.615 1.00 94.12 399 ASP A C 1
ATOM 2964 O O . ASP A 1 399 ? 12.082 1.083 -5.760 1.00 94.12 399 ASP A O 1
ATOM 2968 N N . GLY A 1 400 ? 10.653 0.084 -4.363 1.00 96.81 400 GLY A N 1
ATOM 2969 C CA . GLY A 1 400 ? 10.062 -0.776 -5.393 1.00 96.81 400 GLY A CA 1
ATOM 2970 C C . GLY A 1 400 ? 9.350 0.030 -6.489 1.00 96.81 400 GLY A C 1
ATOM 2971 O O . GLY A 1 400 ? 9.538 -0.215 -7.684 1.00 96.81 400 GLY A O 1
ATOM 2972 N N . ILE A 1 401 ? 8.558 1.034 -6.098 1.00 97.94 401 ILE A N 1
ATOM 2973 C CA . ILE A 1 401 ? 7.928 2.004 -7.009 1.00 97.94 401 ILE A CA 1
ATOM 2974 C C . ILE A 1 401 ? 8.132 3.423 -6.466 1.00 97.94 401 ILE A C 1
ATOM 2976 O O . ILE A 1 401 ? 7.506 3.807 -5.480 1.00 97.94 401 ILE A O 1
ATOM 2980 N N . ASN A 1 402 ? 8.944 4.226 -7.156 1.00 96.00 402 ASN A N 1
ATOM 2981 C CA . ASN A 1 402 ? 9.263 5.609 -6.805 1.00 96.00 402 ASN A CA 1
ATOM 2982 C C . ASN A 1 402 ? 8.636 6.607 -7.799 1.00 96.00 402 ASN A C 1
ATOM 2984 O O . ASN A 1 402 ? 9.135 6.811 -8.904 1.00 96.00 402 ASN A O 1
ATOM 2988 N N . ALA A 1 403 ? 7.568 7.285 -7.387 1.00 94.94 403 ALA A N 1
ATOM 2989 C CA . ALA A 1 403 ? 7.014 8.473 -8.039 1.00 94.94 403 ALA A CA 1
ATOM 2990 C C . ALA A 1 403 ? 7.051 9.676 -7.074 1.00 94.94 403 ALA A C 1
ATOM 2992 O O . ALA A 1 403 ? 6.061 10.391 -6.919 1.00 94.94 403 ALA A O 1
ATOM 2993 N N . LYS A 1 404 ? 8.177 9.882 -6.373 1.00 83.62 404 LYS A N 1
ATOM 2994 C CA . LYS A 1 404 ? 8.344 10.833 -5.247 1.00 83.62 404 LYS A CA 1
ATOM 2995 C C . LYS A 1 404 ? 7.892 12.276 -5.523 1.00 83.62 404 LYS A C 1
ATOM 2997 O O . LYS A 1 404 ? 7.513 12.970 -4.588 1.00 83.62 404 LYS A O 1
ATOM 3002 N N . SER A 1 405 ? 7.882 12.704 -6.787 1.00 86.44 405 SER A N 1
ATOM 3003 C CA . SER A 1 405 ? 7.449 14.043 -7.231 1.00 86.44 405 SER A CA 1
ATOM 3004 C C . SER A 1 405 ? 6.083 14.058 -7.949 1.00 86.44 405 SER A C 1
ATOM 3006 O O . SER A 1 405 ? 5.740 15.054 -8.584 1.00 86.44 405 SER A O 1
ATOM 3008 N N . GLY A 1 406 ? 5.327 12.956 -7.925 1.00 92.38 406 GLY A N 1
ATOM 3009 C CA . GLY A 1 406 ? 4.092 12.770 -8.694 1.00 92.38 406 GLY A CA 1
ATOM 3010 C C . GLY A 1 406 ? 3.159 11.703 -8.109 1.00 92.38 406 GLY A C 1
ATOM 3011 O O . GLY A 1 406 ? 3.190 11.412 -6.913 1.00 92.38 406 GLY A O 1
ATOM 3012 N N . THR A 1 407 ? 2.295 11.132 -8.951 1.00 96.50 407 THR A N 1
ATOM 3013 C CA . THR A 1 407 ? 1.285 10.147 -8.532 1.00 96.50 407 THR A CA 1
ATOM 3014 C C . THR A 1 407 ? 1.641 8.726 -8.972 1.00 96.50 407 THR A C 1
ATOM 3016 O O . THR A 1 407 ? 1.830 8.474 -10.164 1.00 96.50 407 THR A O 1
ATOM 3019 N N . ALA A 1 408 ? 1.622 7.773 -8.038 1.00 98.12 408 ALA A N 1
ATOM 3020 C CA . ALA A 1 408 ? 1.572 6.338 -8.318 1.00 98.12 408 ALA A CA 1
ATOM 3021 C C . ALA A 1 408 ? 0.102 5.873 -8.394 1.00 98.12 408 ALA A C 1
ATOM 3023 O O . ALA A 1 408 ? -0.571 5.718 -7.376 1.00 98.12 408 ALA A O 1
ATOM 3024 N N . THR A 1 409 ? -0.421 5.670 -9.605 1.00 98.38 409 THR A N 1
ATOM 3025 C CA . THR A 1 409 ? -1.807 5.230 -9.851 1.00 98.38 409 THR A CA 1
ATOM 3026 C C . THR A 1 409 ? -1.853 3.731 -10.132 1.00 98.38 409 THR A C 1
ATOM 3028 O O . THR A 1 409 ? -1.251 3.280 -11.104 1.00 98.38 409 THR A O 1
ATOM 3031 N N . ILE A 1 410 ? -2.621 2.954 -9.362 1.00 97.81 410 ILE A N 1
ATOM 3032 C CA . ILE A 1 410 ? -2.823 1.512 -9.593 1.00 97.81 410 ILE A CA 1
ATOM 3033 C C . ILE A 1 410 ? -4.319 1.215 -9.738 1.00 97.81 410 ILE A C 1
ATOM 3035 O O . ILE A 1 410 ? -5.109 1.368 -8.808 1.00 97.81 410 ILE A O 1
ATOM 3039 N N . SER A 1 411 ? -4.735 0.782 -10.928 1.00 96.12 411 SER A N 1
ATOM 3040 C CA . SER A 1 411 ? -6.153 0.555 -11.273 1.00 96.12 411 SER A CA 1
ATOM 3041 C C . SER A 1 411 ? -6.480 -0.873 -11.728 1.00 96.12 411 SER A C 1
ATOM 3043 O O . SER A 1 411 ? -7.654 -1.241 -11.846 1.00 96.12 411 SER A O 1
ATOM 3045 N N . GLY A 1 412 ? -5.460 -1.709 -11.914 1.00 92.00 412 GLY A N 1
ATOM 3046 C CA . GLY A 1 412 ? -5.574 -3.104 -12.326 1.00 92.00 412 GLY A CA 1
ATOM 3047 C C . GLY A 1 412 ? -4.248 -3.843 -12.160 1.00 92.00 412 GLY A C 1
ATOM 3048 O O . GLY A 1 412 ? -3.370 -3.373 -11.442 1.00 92.00 412 GLY A O 1
ATOM 3049 N N . GLY A 1 413 ? -4.128 -5.006 -12.801 1.00 94.25 413 GLY A N 1
ATOM 3050 C CA . GLY A 1 413 ? -2.924 -5.834 -12.757 1.00 94.25 413 GLY A CA 1
ATOM 3051 C C . GLY A 1 413 ? -2.645 -6.509 -11.409 1.00 94.25 413 GLY A C 1
ATOM 3052 O O . GLY A 1 413 ? -3.486 -6.537 -10.503 1.00 94.25 413 GLY A O 1
ATOM 3053 N N . THR A 1 414 ? -1.449 -7.075 -11.302 1.00 96.50 414 THR A N 1
ATOM 3054 C CA . THR A 1 414 ? -0.852 -7.617 -10.077 1.00 96.50 414 THR A CA 1
ATOM 3055 C C . THR A 1 414 ? 0.507 -6.960 -9.876 1.00 96.50 414 THR A C 1
ATOM 3057 O O . THR A 1 414 ? 1.284 -6.878 -10.821 1.00 96.50 414 THR A O 1
ATOM 3060 N N . VAL A 1 415 ? 0.797 -6.516 -8.659 1.00 98.19 415 VAL A N 1
ATOM 3061 C CA . VAL A 1 415 ? 2.095 -5.967 -8.253 1.00 98.19 415 VAL A CA 1
ATOM 3062 C C . VAL A 1 415 ? 2.566 -6.780 -7.054 1.00 98.19 415 VAL A C 1
ATOM 3064 O O . VAL A 1 415 ? 1.841 -6.887 -6.069 1.00 98.19 415 VAL A O 1
ATOM 3067 N N . THR A 1 416 ? 3.741 -7.390 -7.144 1.00 97.19 416 THR A N 1
ATOM 3068 C CA . THR A 1 416 ? 4.384 -8.124 -6.050 1.00 97.19 416 THR A CA 1
ATOM 3069 C C . THR A 1 416 ? 5.774 -7.548 -5.866 1.00 97.19 416 THR A C 1
ATOM 3071 O O . THR A 1 416 ? 6.586 -7.603 -6.783 1.00 97.19 416 THR A O 1
ATOM 3074 N N . ILE A 1 417 ? 6.025 -6.959 -4.705 1.00 95.62 417 ILE A N 1
ATOM 3075 C CA . ILE A 1 417 ? 7.301 -6.348 -4.352 1.00 95.62 417 ILE A CA 1
ATOM 3076 C C . ILE A 1 417 ? 7.891 -7.189 -3.228 1.00 95.62 417 ILE A C 1
ATOM 3078 O O . ILE A 1 417 ? 7.307 -7.219 -2.149 1.00 95.62 417 ILE A O 1
ATOM 3082 N N . SER A 1 418 ? 8.999 -7.879 -3.490 1.00 90.50 418 SER A N 1
ATOM 3083 C CA . SER A 1 418 ? 9.729 -8.681 -2.501 1.00 90.50 418 SER A CA 1
ATOM 3084 C C . SER A 1 418 ? 11.195 -8.264 -2.432 1.00 90.50 418 SER A C 1
ATOM 3086 O O . SER A 1 418 ? 11.761 -7.771 -3.411 1.00 90.50 418 SER A O 1
ATOM 3088 N N . ASN A 1 419 ? 11.795 -8.475 -1.255 1.00 84.75 419 ASN A N 1
ATOM 3089 C CA . ASN A 1 419 ? 13.178 -8.119 -0.916 1.00 84.75 419 ASN A CA 1
ATOM 3090 C C . ASN A 1 419 ? 13.525 -6.644 -1.218 1.00 84.75 419 ASN A C 1
ATOM 3092 O O . ASN A 1 419 ? 14.595 -6.339 -1.742 1.00 84.75 419 ASN A O 1
ATOM 3096 N N . CYS A 1 420 ? 12.593 -5.735 -0.922 1.00 89.50 420 CYS A N 1
ATOM 3097 C CA . CYS A 1 420 ? 12.757 -4.294 -1.119 1.00 89.50 420 CYS A CA 1
ATOM 3098 C C . CYS A 1 420 ? 13.366 -3.648 0.137 1.00 89.50 420 CYS A C 1
ATOM 3100 O O . CYS A 1 420 ? 12.795 -3.773 1.219 1.00 89.50 420 CYS A O 1
ATOM 3102 N N . TYR A 1 421 ? 14.505 -2.968 0.011 1.00 86.81 421 TYR A N 1
ATOM 3103 C CA . TYR A 1 421 ? 15.173 -2.272 1.123 1.00 86.81 421 TYR A CA 1
ATOM 3104 C C . TYR A 1 421 ? 14.761 -0.785 1.222 1.00 86.81 421 TYR A C 1
ATOM 3106 O O . TYR A 1 421 ? 14.852 -0.196 2.301 1.00 86.81 421 TYR A O 1
ATOM 3114 N N . GLY A 1 422 ? 14.240 -0.194 0.137 1.00 88.19 422 GLY A N 1
ATOM 3115 C CA . GLY A 1 422 ? 13.495 1.073 0.150 1.00 88.19 422 GLY A CA 1
ATOM 3116 C C . GLY A 1 422 ? 12.001 0.890 0.455 1.00 88.19 422 GLY A C 1
ATOM 3117 O O . GLY A 1 422 ? 11.561 -0.193 0.855 1.00 88.19 422 GLY A O 1
ATOM 3118 N N . ASP A 1 423 ? 11.185 1.937 0.276 1.00 92.12 423 ASP A N 1
ATOM 3119 C CA . ASP A 1 423 ? 9.727 1.808 0.401 1.00 92.12 423 ASP A CA 1
ATOM 3120 C C . ASP A 1 423 ? 9.162 0.874 -0.678 1.00 92.12 423 ASP A C 1
ATOM 3122 O O . ASP A 1 423 ? 9.562 0.925 -1.840 1.00 92.12 423 ASP A O 1
ATOM 3126 N N . GLY A 1 424 ? 8.116 0.110 -0.359 1.00 94.94 424 GLY A N 1
ATOM 3127 C CA . GLY A 1 424 ? 7.389 -0.642 -1.384 1.00 94.94 424 GLY A CA 1
ATOM 3128 C C . GLY A 1 424 ? 6.803 0.282 -2.460 1.00 94.94 424 GLY A C 1
ATOM 3129 O O . GLY A 1 424 ? 6.981 0.056 -3.656 1.00 94.94 424 GLY A O 1
ATOM 3130 N N . ILE A 1 425 ? 6.134 1.361 -2.042 1.00 96.31 425 ILE A N 1
ATOM 3131 C CA . ILE A 1 425 ? 5.659 2.430 -2.935 1.00 96.31 425 ILE A CA 1
ATOM 3132 C C . ILE A 1 425 ? 5.899 3.795 -2.277 1.00 96.31 425 ILE A C 1
ATOM 3134 O O . ILE A 1 425 ? 5.234 4.115 -1.293 1.00 96.31 425 ILE A O 1
ATOM 3138 N N . GLN A 1 426 ? 6.766 4.623 -2.862 1.00 94.94 426 GLN A N 1
ATOM 3139 C CA . GLN A 1 426 ? 6.986 6.027 -2.501 1.00 94.94 426 GLN A CA 1
ATOM 3140 C C . GLN A 1 426 ? 6.398 6.939 -3.579 1.00 94.94 426 GLN A C 1
ATOM 3142 O O . GLN A 1 426 ? 6.843 6.927 -4.725 1.00 94.94 426 GLN A O 1
ATOM 3147 N N . ALA A 1 427 ? 5.451 7.808 -3.227 1.00 95.44 427 ALA A N 1
ATOM 3148 C CA . ALA A 1 427 ? 5.000 8.876 -4.126 1.00 95.44 427 ALA A CA 1
ATOM 3149 C C . ALA A 1 427 ? 4.565 10.136 -3.369 1.00 95.44 427 ALA A C 1
ATOM 3151 O O . ALA A 1 427 ? 4.419 10.101 -2.149 1.00 95.44 427 ALA A O 1
ATOM 3152 N N . GLU A 1 428 ? 4.318 11.235 -4.083 1.00 93.19 428 GLU A N 1
ATOM 3153 C CA . GLU A 1 428 ? 3.588 12.381 -3.519 1.00 93.19 428 GLU A CA 1
ATOM 3154 C C . GLU A 1 428 ? 2.098 12.017 -3.372 1.00 93.19 428 GLU A C 1
ATOM 3156 O O . GLU A 1 428 ? 1.510 12.234 -2.318 1.00 93.19 428 GLU A O 1
ATOM 3161 N N . ASN A 1 429 ? 1.488 11.356 -4.362 1.00 95.44 429 ASN A N 1
ATOM 3162 C CA . ASN A 1 429 ? 0.154 10.757 -4.207 1.00 95.44 429 ASN A CA 1
ATOM 3163 C C . ASN A 1 429 ? 0.139 9.279 -4.607 1.00 95.44 429 ASN A C 1
ATOM 3165 O O . ASN A 1 429 ? 0.790 8.884 -5.572 1.00 95.44 429 ASN A O 1
ATOM 3169 N N . VAL A 1 430 ? -0.641 8.462 -3.903 1.00 97.19 430 VAL A N 1
ATOM 3170 C CA . VAL A 1 430 ? -0.829 7.038 -4.215 1.00 97.19 430 VAL A CA 1
ATOM 3171 C C . VAL A 1 430 ? -2.323 6.767 -4.401 1.00 97.19 430 VAL A C 1
ATOM 3173 O O . VAL A 1 430 ? -3.092 6.834 -3.445 1.00 97.19 430 VAL A O 1
ATOM 3176 N N . ASP A 1 431 ? -2.737 6.465 -5.633 1.00 96.31 431 ASP A N 1
ATOM 3177 C CA . ASP A 1 431 ? -4.142 6.322 -6.040 1.00 96.31 431 ASP A CA 1
ATOM 3178 C C . ASP A 1 431 ? -4.454 4.870 -6.435 1.00 96.31 431 ASP A C 1
ATOM 3180 O O . ASP A 1 431 ? -4.236 4.446 -7.574 1.00 96.31 431 ASP A O 1
ATOM 3184 N N . ILE A 1 432 ? -4.998 4.089 -5.501 1.00 94.62 432 ILE A N 1
ATOM 3185 C CA . ILE A 1 432 ? -5.284 2.659 -5.684 1.00 94.62 432 ILE A CA 1
ATOM 3186 C C . ILE A 1 432 ? -6.793 2.454 -5.864 1.00 94.62 432 ILE A C 1
ATOM 3188 O O . ILE A 1 432 ? -7.602 2.712 -4.975 1.00 94.62 432 ILE A O 1
ATOM 3192 N N . SER A 1 433 ? -7.200 1.983 -7.040 1.00 92.56 433 SER A N 1
ATOM 3193 C CA . SER A 1 433 ? -8.606 1.757 -7.423 1.00 92.56 433 SER A CA 1
ATOM 3194 C C . SER A 1 433 ? -8.904 0.327 -7.886 1.00 92.56 433 SER A C 1
ATOM 3196 O O . SER A 1 433 ? -10.064 -0.035 -8.119 1.00 92.56 433 SER A O 1
ATOM 3198 N N . GLY A 1 434 ? -7.875 -0.514 -7.990 1.00 88.62 434 GLY A N 1
ATOM 3199 C CA . GLY A 1 434 ? -7.987 -1.899 -8.418 1.00 88.62 434 GLY A CA 1
ATOM 3200 C C . GLY A 1 434 ? -6.674 -2.663 -8.268 1.00 88.62 434 GLY A C 1
ATOM 3201 O O . GLY A 1 434 ? -5.789 -2.262 -7.522 1.00 88.62 434 GLY A O 1
ATOM 3202 N N . GLY A 1 435 ? -6.580 -3.785 -8.978 1.00 89.19 435 GLY A N 1
ATOM 3203 C CA . GLY A 1 435 ? -5.418 -4.672 -8.947 1.00 89.19 435 GLY A CA 1
ATOM 3204 C C . GLY A 1 435 ? -5.331 -5.573 -7.710 1.00 89.19 435 GLY A C 1
ATOM 3205 O O . GLY A 1 435 ? -6.285 -5.719 -6.937 1.00 89.19 435 GLY A O 1
ATOM 3206 N N . THR A 1 436 ? -4.190 -6.238 -7.563 1.00 92.12 436 THR A N 1
ATOM 3207 C CA . THR A 1 436 ? -3.769 -6.985 -6.367 1.00 92.12 436 THR A CA 1
ATOM 3208 C C . THR A 1 436 ? -2.322 -6.617 -6.084 1.00 92.12 436 THR A C 1
ATOM 3210 O O . THR A 1 436 ? -1.486 -6.757 -6.969 1.00 92.12 436 THR A O 1
ATOM 3213 N N . ILE A 1 437 ? -2.047 -6.110 -4.888 1.00 94.38 437 ILE A N 1
ATOM 3214 C CA . ILE A 1 437 ? -0.745 -5.568 -4.501 1.00 94.38 437 ILE A CA 1
ATOM 3215 C C . ILE A 1 437 ? -0.239 -6.384 -3.311 1.00 94.38 437 ILE A C 1
ATOM 3217 O O . ILE A 1 437 ? -0.960 -6.544 -2.328 1.00 94.38 437 ILE A O 1
ATOM 3221 N N . ASN A 1 438 ? 0.979 -6.904 -3.394 1.00 91.69 438 ASN A N 1
ATOM 3222 C CA . ASN A 1 438 ? 1.681 -7.558 -2.295 1.00 91.69 438 ASN A CA 1
ATOM 3223 C C . ASN A 1 438 ? 3.027 -6.852 -2.122 1.00 91.69 438 ASN A C 1
ATOM 3225 O O . ASN A 1 438 ? 3.699 -6.596 -3.120 1.00 91.69 438 ASN A O 1
ATOM 3229 N N . ILE A 1 439 ? 3.394 -6.517 -0.892 1.00 90.94 439 ILE A N 1
ATOM 3230 C CA . ILE A 1 439 ? 4.626 -5.796 -0.563 1.00 90.94 439 ILE A CA 1
ATOM 3231 C C . ILE A 1 439 ? 5.303 -6.506 0.608 1.00 90.94 439 ILE A C 1
ATOM 3233 O O . ILE A 1 439 ? 4.628 -6.840 1.579 1.00 90.94 439 ILE A O 1
ATOM 3237 N N . GLU A 1 440 ? 6.609 -6.715 0.492 1.00 87.00 440 GLU A N 1
ATOM 3238 C CA . GLU A 1 440 ? 7.523 -7.282 1.482 1.00 87.00 440 GLU A CA 1
ATOM 3239 C C . GLU A 1 440 ? 8.823 -6.452 1.459 1.00 87.00 440 GLU A C 1
ATOM 3241 O O . GLU A 1 440 ? 9.656 -6.593 0.557 1.00 87.00 440 GLU A O 1
ATOM 3246 N N . THR A 1 441 ? 8.974 -5.544 2.433 1.00 83.94 441 THR A N 1
ATOM 3247 C CA . THR A 1 441 ? 10.185 -4.705 2.594 1.00 83.94 441 THR A CA 1
ATOM 3248 C C . THR A 1 441 ? 11.035 -5.152 3.784 1.00 83.94 441 THR A C 1
ATOM 3250 O O . THR A 1 441 ? 10.470 -5.443 4.843 1.00 83.94 441 THR A O 1
ATOM 3253 N N . LEU A 1 442 ? 12.366 -5.134 3.661 1.00 75.50 442 LEU A N 1
ATOM 3254 C CA . LEU A 1 442 ? 13.312 -5.747 4.601 1.00 75.50 442 LEU A CA 1
ATOM 3255 C C . LEU A 1 442 ? 14.346 -4.763 5.179 1.00 75.50 442 LEU A C 1
ATOM 3257 O O . LEU A 1 442 ? 15.195 -4.262 4.449 1.00 75.50 442 LEU A O 1
ATOM 3261 N N . TYR A 1 443 ? 14.398 -4.637 6.512 1.00 63.41 443 TYR A N 1
ATOM 3262 C CA . TYR A 1 443 ? 15.544 -4.053 7.220 1.00 63.41 443 TYR A CA 1
ATOM 3263 C C . TYR A 1 443 ? 16.294 -5.085 8.062 1.00 63.41 443 TYR A C 1
ATOM 3265 O O . TYR A 1 443 ? 15.721 -5.756 8.933 1.00 63.41 443 TYR A O 1
ATOM 3273 N N . GLN A 1 444 ? 17.614 -5.132 7.878 1.00 48.38 444 GLN A N 1
ATOM 3274 C CA . GLN A 1 444 ? 18.510 -6.015 8.628 1.00 48.38 444 GLN A CA 1
ATOM 3275 C C . GLN A 1 444 ? 18.620 -5.671 10.126 1.00 48.38 444 GLN A C 1
ATOM 3277 O O . GLN A 1 444 ? 18.911 -6.563 10.920 1.00 48.38 444 GLN A O 1
ATOM 3282 N N . TYR A 1 445 ? 18.318 -4.428 10.531 1.00 45.88 445 TYR A N 1
ATOM 3283 C CA . TYR A 1 445 ? 18.360 -3.988 11.938 1.00 45.88 445 TYR A CA 1
ATOM 3284 C C . TYR A 1 445 ? 16.987 -3.642 12.542 1.00 45.88 445 TYR A C 1
ATOM 3286 O O . TYR A 1 445 ? 16.909 -3.127 13.654 1.00 45.88 445 TYR A O 1
ATOM 3294 N N . ALA A 1 446 ? 15.869 -3.940 11.870 1.00 45.81 446 ALA A N 1
ATOM 3295 C CA . ALA A 1 446 ? 14.552 -3.634 12.440 1.00 45.81 446 ALA A CA 1
ATOM 3296 C C . ALA A 1 446 ? 14.362 -4.295 13.821 1.00 45.81 446 ALA A C 1
ATOM 3298 O O . ALA A 1 446 ? 14.575 -5.505 13.960 1.00 45.81 446 ALA A O 1
ATOM 3299 N N . ALA A 1 447 ? 13.901 -3.496 14.790 1.00 41.62 447 ALA A N 1
ATOM 3300 C CA . ALA A 1 447 ? 13.831 -3.757 16.235 1.00 41.62 447 ALA A CA 1
ATOM 3301 C C . ALA A 1 447 ? 15.115 -3.547 17.082 1.00 41.62 447 ALA A C 1
ATOM 3303 O O . ALA A 1 447 ? 15.065 -3.814 18.281 1.00 41.62 447 ALA A O 1
ATOM 3304 N N . THR A 1 448 ? 16.221 -2.987 16.564 1.00 41.19 448 THR A N 1
ATOM 3305 C CA . THR A 1 448 ? 17.326 -2.494 17.434 1.00 41.19 448 THR A CA 1
ATOM 3306 C C . THR A 1 448 ? 17.068 -1.124 18.068 1.00 41.19 448 THR A C 1
ATOM 3308 O O . THR A 1 448 ? 17.830 -0.700 18.931 1.00 41.19 448 THR A O 1
ATOM 3311 N N . ASN A 1 449 ? 16.004 -0.430 17.655 1.00 44.75 449 ASN A N 1
ATOM 3312 C CA . ASN A 1 449 ? 15.833 1.010 17.895 1.00 44.75 449 ASN A CA 1
ATOM 3313 C C . ASN A 1 449 ? 14.943 1.336 19.111 1.00 44.75 449 ASN A C 1
ATOM 3315 O O . ASN A 1 449 ? 14.649 2.502 19.366 1.00 44.75 449 ASN A O 1
ATOM 3319 N N . PHE A 1 450 ? 14.520 0.317 19.868 1.00 49.59 450 PHE A N 1
ATOM 3320 C CA . PHE A 1 450 ? 13.835 0.504 21.147 1.00 49.59 450 PHE A CA 1
ATOM 3321 C C . PHE A 1 450 ? 14.776 1.157 22.168 1.00 49.59 450 PHE A C 1
ATOM 3323 O O . PHE A 1 450 ? 15.947 0.788 22.268 1.00 49.59 450 PHE A O 1
ATOM 3330 N N . TYR A 1 451 ? 14.253 2.117 22.936 1.00 48.00 451 TYR A N 1
ATOM 3331 C CA . TYR A 1 451 ? 15.024 2.960 23.853 1.00 48.00 451 TYR A CA 1
ATOM 3332 C C . TYR A 1 451 ? 15.925 2.159 24.807 1.00 48.00 451 TYR A C 1
ATOM 3334 O O . TYR A 1 451 ? 15.464 1.499 25.743 1.00 48.00 451 TYR A O 1
ATOM 3342 N N . ALA A 1 452 ? 17.238 2.251 24.597 1.00 45.62 452 ALA A N 1
ATOM 3343 C CA . ALA A 1 452 ? 18.225 1.495 25.358 1.00 45.62 452 ALA A CA 1
ATOM 3344 C C . ALA A 1 452 ? 18.481 2.140 26.731 1.00 45.62 452 ALA A C 1
ATOM 3346 O O . ALA A 1 452 ? 19.419 2.918 26.904 1.00 45.62 452 ALA A O 1
ATOM 3347 N N . SER A 1 453 ? 17.676 1.773 27.734 1.00 43.75 453 SER A N 1
ATOM 3348 C CA . SER A 1 453 ? 17.688 2.376 29.082 1.00 43.75 453 SER A CA 1
ATOM 3349 C C . SER A 1 453 ? 19.040 2.372 29.816 1.00 43.75 453 SER A C 1
ATOM 3351 O O . SER A 1 453 ? 19.188 3.092 30.799 1.00 43.75 453 SER A O 1
ATOM 3353 N N . ASN A 1 454 ? 20.024 1.579 29.367 1.00 44.69 454 ASN A N 1
ATOM 3354 C CA . ASN A 1 454 ? 21.387 1.526 29.913 1.00 44.69 454 ASN A CA 1
ATOM 3355 C C . ASN A 1 454 ? 22.468 1.191 28.852 1.00 44.69 454 ASN A C 1
ATOM 3357 O O . ASN A 1 454 ? 23.402 0.439 29.139 1.00 44.69 454 ASN A O 1
ATOM 3361 N N . SER A 1 455 ? 22.381 1.683 27.607 1.00 39.66 455 SER A N 1
ATOM 3362 C CA . SER A 1 455 ? 23.477 1.488 26.628 1.00 39.66 455 SER A CA 1
ATOM 3363 C C . SER A 1 455 ? 23.606 2.611 25.600 1.00 39.66 455 SER A C 1
ATOM 3365 O O . SER A 1 455 ? 22.749 2.790 24.742 1.00 39.66 455 SER A O 1
ATOM 3367 N N . ILE A 1 456 ? 24.743 3.313 25.647 1.00 41.59 456 ILE A N 1
ATOM 3368 C CA . ILE A 1 456 ? 25.136 4.327 24.661 1.00 41.59 456 ILE A CA 1
ATOM 3369 C C . ILE A 1 456 ? 25.705 3.610 23.426 1.00 41.59 456 ILE A C 1
ATOM 3371 O O . ILE A 1 456 ? 26.917 3.444 23.291 1.00 41.59 456 ILE A O 1
ATOM 3375 N N . SER A 1 457 ? 24.816 3.158 22.540 1.00 45.97 457 SER A N 1
ATOM 3376 C CA . SER A 1 457 ? 25.156 2.891 21.136 1.00 45.97 457 SER A CA 1
ATOM 3377 C C . SER A 1 457 ? 24.915 4.159 20.323 1.00 45.97 457 SER A C 1
ATOM 3379 O O . SER A 1 457 ? 23.894 4.816 20.517 1.00 45.97 457 SER A O 1
ATOM 3381 N N . SER A 1 458 ? 25.785 4.469 19.361 1.00 47.94 458 SER A N 1
ATOM 3382 C CA . SER A 1 458 ? 25.648 5.613 18.438 1.00 47.94 458 SER A CA 1
ATOM 3383 C C . SER A 1 458 ? 24.538 5.439 17.383 1.00 47.94 458 SER A C 1
ATOM 3385 O O . SER A 1 458 ? 24.561 6.086 16.345 1.00 47.94 458 SER A O 1
ATOM 3387 N N . THR A 1 459 ? 23.601 4.522 17.629 1.00 46.53 459 THR A N 1
ATOM 3388 C CA . THR A 1 459 ? 22.506 4.110 16.736 1.00 46.53 459 THR A CA 1
ATOM 3389 C C . THR A 1 459 ? 21.163 3.969 17.462 1.00 46.53 459 THR A C 1
ATOM 3391 O O . THR A 1 459 ? 20.154 3.681 16.830 1.00 46.53 459 THR A O 1
ATOM 3394 N N . ALA A 1 460 ? 21.125 4.139 18.790 1.00 50.03 460 ALA A N 1
ATOM 3395 C CA . ALA A 1 460 ? 19.909 3.963 19.584 1.00 50.03 460 ALA A CA 1
ATOM 3396 C C . ALA A 1 460 ? 19.206 5.305 19.832 1.00 50.03 460 ALA A C 1
ATOM 3398 O O . ALA A 1 460 ? 19.869 6.317 20.064 1.00 50.03 460 ALA A O 1
ATOM 3399 N N . ASN A 1 461 ? 17.873 5.309 19.845 1.00 51.47 461 ASN A N 1
ATOM 3400 C CA . ASN A 1 461 ? 17.097 6.470 20.283 1.00 51.47 461 ASN A CA 1
ATOM 3401 C C . ASN A 1 461 ? 17.128 6.591 21.816 1.00 51.47 461 ASN A C 1
ATOM 3403 O O . ASN A 1 461 ? 17.243 5.589 22.530 1.00 51.47 461 ASN A O 1
ATOM 3407 N N . ALA A 1 462 ? 16.972 7.813 22.330 1.00 57.19 462 ALA A N 1
ATOM 3408 C CA . ALA A 1 462 ? 16.908 8.094 23.766 1.00 57.19 462 ALA A CA 1
ATOM 3409 C C . ALA A 1 462 ? 15.640 8.884 24.124 1.00 57.19 462 ALA A C 1
ATOM 3411 O O . ALA A 1 462 ? 15.271 9.814 23.410 1.00 57.19 462 ALA A O 1
ATOM 3412 N N . LEU A 1 463 ? 15.003 8.536 25.246 1.00 52.25 463 LEU A N 1
ATOM 3413 C CA . LEU A 1 463 ? 13.804 9.197 25.770 1.00 52.25 463 LEU A CA 1
ATOM 3414 C C . LEU A 1 463 ? 14.078 9.792 27.153 1.00 52.25 463 LEU A C 1
ATOM 3416 O O . LEU A 1 463 ? 14.765 9.188 27.977 1.00 52.25 463 LEU A O 1
ATOM 3420 N N . SER A 1 464 ? 13.499 10.959 27.421 1.00 66.56 464 SER A N 1
ATOM 3421 C CA . SER A 1 464 ? 13.463 11.579 28.747 1.00 66.56 464 SER A CA 1
ATOM 3422 C C . SER A 1 464 ? 12.144 12.323 28.965 1.00 66.56 464 SER A C 1
ATOM 3424 O O . SER A 1 464 ? 11.546 12.841 28.021 1.00 66.56 464 SER A O 1
ATOM 3426 N N . GLU A 1 465 ? 11.682 12.374 30.212 1.00 62.22 465 GLU A N 1
ATOM 3427 C CA . GLU A 1 465 ? 10.376 12.930 30.585 1.00 62.22 465 GLU A CA 1
ATOM 3428 C C . GLU A 1 465 ? 10.534 13.974 31.697 1.00 62.22 465 GLU A C 1
ATOM 3430 O O . GLU A 1 465 ? 11.364 13.819 32.597 1.00 62.22 465 GLU A O 1
ATOM 3435 N N . SER A 1 466 ? 9.763 15.061 31.627 1.00 65.44 466 SER A N 1
ATOM 3436 C CA . SER A 1 466 ? 9.776 16.135 32.626 1.00 65.44 466 SER A CA 1
ATOM 3437 C C . SER A 1 466 ? 8.435 16.871 32.624 1.00 65.44 466 SER A C 1
ATOM 3439 O O . SER A 1 466 ? 8.186 17.736 31.780 1.00 65.44 466 SER A O 1
ATOM 3441 N N . GLY A 1 467 ? 7.546 16.484 33.546 1.00 74.19 467 GLY A N 1
ATOM 3442 C CA . GLY A 1 467 ? 6.130 16.862 33.486 1.00 74.19 467 GLY A CA 1
ATOM 3443 C C . GLY A 1 467 ? 5.490 16.389 32.178 1.00 74.19 467 GLY A C 1
ATOM 3444 O O . GLY A 1 467 ? 5.876 15.357 31.633 1.00 74.19 467 GLY A O 1
ATOM 3445 N N . ASP A 1 468 ? 4.588 17.194 31.623 1.00 55.97 468 ASP A N 1
ATOM 3446 C CA . ASP A 1 468 ? 3.820 16.893 30.399 1.00 55.97 468 ASP A CA 1
ATOM 3447 C C . ASP A 1 468 ? 4.659 16.996 29.101 1.00 55.97 468 ASP A C 1
ATOM 3449 O O . ASP A 1 468 ? 4.132 17.033 27.989 1.00 55.97 468 ASP A O 1
ATOM 3453 N N . THR A 1 469 ? 5.988 17.097 29.226 1.00 49.47 469 THR A N 1
ATOM 3454 C CA . THR A 1 469 ? 6.942 17.126 28.113 1.00 49.47 469 THR A CA 1
ATOM 3455 C C . THR A 1 469 ? 7.729 15.820 28.052 1.00 49.47 469 THR A C 1
ATOM 3457 O O . THR A 1 469 ? 8.565 15.552 28.921 1.00 49.47 469 THR A O 1
ATOM 3460 N N . LYS A 1 470 ? 7.554 15.067 26.958 1.00 60.75 470 LYS A N 1
ATOM 3461 C CA . LYS A 1 470 ? 8.479 13.992 26.564 1.00 60.75 470 LYS A CA 1
ATOM 3462 C C . LYS A 1 470 ? 9.446 14.513 25.498 1.00 60.75 470 LYS A C 1
ATOM 3464 O O . LYS A 1 470 ? 9.023 15.147 24.523 1.00 60.75 470 LYS A O 1
ATOM 3469 N N . THR A 1 471 ? 10.735 14.262 25.711 1.00 56.28 471 THR A N 1
ATOM 3470 C CA . THR A 1 471 ? 11.851 14.706 24.864 1.00 56.28 471 THR A CA 1
ATOM 3471 C C . THR A 1 471 ? 12.599 13.488 24.340 1.00 56.28 471 THR A C 1
ATOM 3473 O O . THR A 1 471 ? 13.124 12.694 25.122 1.00 56.28 471 THR A O 1
ATOM 3476 N N . GLU A 1 472 ? 12.641 13.355 23.019 1.00 57.41 472 GLU A N 1
ATOM 3477 C CA . GLU A 1 472 ? 13.205 12.215 22.299 1.00 57.41 472 GLU A CA 1
ATOM 3478 C C . GLU A 1 472 ? 14.375 12.666 21.415 1.00 57.41 472 GLU A C 1
ATOM 3480 O O . GLU A 1 472 ? 14.234 13.586 20.604 1.00 57.41 472 GLU A O 1
ATOM 3485 N N . THR A 1 473 ? 15.520 12.001 21.548 1.00 58.06 473 THR A N 1
ATOM 3486 C CA . THR A 1 473 ? 16.673 12.155 20.650 1.00 58.06 473 THR A CA 1
ATOM 3487 C C . THR A 1 473 ? 16.667 11.006 19.648 1.00 58.06 473 THR A C 1
ATOM 3489 O O . THR A 1 473 ? 16.746 9.841 20.048 1.00 58.06 473 THR A O 1
ATOM 3492 N N . ILE A 1 474 ? 16.583 11.340 18.358 1.00 52.50 474 ILE A N 1
ATOM 3493 C CA . ILE A 1 474 ? 16.583 10.379 17.249 1.00 52.50 474 ILE A CA 1
ATOM 3494 C C . ILE A 1 474 ? 17.981 10.280 16.637 1.00 52.50 474 ILE A C 1
ATOM 3496 O O . ILE A 1 474 ? 18.532 11.291 16.205 1.00 52.50 474 ILE A O 1
ATOM 3500 N N . ASN A 1 475 ? 18.501 9.059 16.507 1.00 53.31 475 ASN A N 1
ATOM 3501 C CA . ASN A 1 475 ? 19.585 8.759 15.570 1.00 53.31 475 ASN A CA 1
ATOM 3502 C C . ASN A 1 475 ? 18.950 8.281 14.254 1.00 53.31 475 ASN A C 1
ATOM 3504 O O . ASN A 1 475 ? 18.156 7.343 14.261 1.00 53.31 475 ASN A O 1
ATOM 3508 N N . TYR A 1 476 ? 19.218 8.964 13.136 1.00 46.22 476 TYR A N 1
ATOM 3509 C CA . TYR A 1 476 ? 18.378 8.823 11.936 1.00 46.22 476 TYR A CA 1
ATOM 3510 C C . TYR A 1 476 ? 18.678 7.580 11.074 1.00 46.22 476 TYR A C 1
ATOM 3512 O O . TYR A 1 476 ? 17.762 7.084 10.411 1.00 46.22 476 TYR A O 1
ATOM 3520 N N . ASP A 1 477 ? 19.897 7.021 11.119 1.00 40.78 477 ASP A N 1
ATOM 3521 C CA . ASP A 1 477 ? 20.263 5.822 10.343 1.00 40.78 477 ASP A CA 1
ATOM 3522 C C . ASP A 1 477 ? 19.582 4.550 10.881 1.00 40.78 477 ASP A C 1
ATOM 3524 O O . ASP A 1 477 ? 20.092 3.817 11.727 1.00 40.78 477 ASP A O 1
ATOM 3528 N N . THR A 1 478 ? 18.355 4.349 10.408 1.00 42.34 478 THR A N 1
ATOM 3529 C CA . THR A 1 478 ? 17.424 3.305 10.853 1.00 42.34 478 THR A CA 1
ATOM 3530 C C . THR A 1 478 ? 16.627 2.699 9.694 1.00 42.34 478 THR A C 1
ATOM 3532 O O . THR A 1 478 ? 15.618 2.035 9.928 1.00 42.34 478 THR A O 1
ATOM 3535 N N . GLY A 1 479 ? 17.053 2.938 8.443 1.00 50.97 479 GLY A N 1
ATOM 3536 C CA . GLY A 1 479 ? 16.428 2.382 7.235 1.00 50.97 479 GLY A CA 1
ATOM 3537 C C . GLY A 1 479 ? 14.930 2.673 7.156 1.00 50.97 479 GLY A C 1
ATOM 3538 O O . GLY A 1 479 ? 14.113 1.761 7.232 1.00 50.97 479 GLY A O 1
ATOM 3539 N N . SER A 1 480 ? 14.541 3.949 7.053 1.00 64.81 480 SER A N 1
ATOM 3540 C CA . SER A 1 480 ? 13.147 4.378 7.268 1.00 64.81 480 SER A CA 1
ATOM 3541 C C . SER A 1 480 ? 12.170 4.071 6.112 1.00 64.81 480 SER A C 1
ATOM 3543 O O . SER A 1 480 ? 11.268 4.868 5.824 1.00 64.81 480 SER A O 1
ATOM 3545 N N . HIS A 1 481 ? 12.283 2.895 5.496 1.00 76.50 481 HIS A N 1
ATOM 3546 C CA . HIS A 1 481 ? 11.335 2.387 4.509 1.00 76.50 481 HIS A CA 1
ATOM 3547 C C . HIS A 1 481 ? 9.960 2.056 5.107 1.00 76.50 481 HIS A C 1
ATOM 3549 O O . HIS A 1 481 ? 9.786 1.954 6.326 1.00 76.50 481 HIS A O 1
ATOM 3555 N N . LYS A 1 482 ? 8.957 1.949 4.238 1.00 87.44 482 LYS A N 1
ATOM 3556 C CA . LYS A 1 482 ? 7.539 1.729 4.546 1.00 87.44 482 LYS A CA 1
ATOM 3557 C C . LYS A 1 482 ? 6.925 0.797 3.507 1.00 87.44 482 LYS A C 1
ATOM 3559 O O . LYS A 1 482 ? 7.387 0.748 2.370 1.00 87.44 482 LYS A O 1
ATOM 3564 N N . GLY A 1 483 ? 5.815 0.141 3.837 1.00 90.81 483 GLY A N 1
ATOM 3565 C CA . GLY A 1 483 ? 5.037 -0.574 2.820 1.00 90.81 483 GLY A CA 1
ATOM 3566 C C . GLY A 1 483 ? 4.522 0.375 1.731 1.00 90.81 483 GLY A C 1
ATOM 3567 O O . GLY A 1 483 ? 4.743 0.157 0.542 1.00 90.81 483 GLY A O 1
ATOM 3568 N N . ILE A 1 484 ? 3.884 1.475 2.143 1.00 93.81 484 ILE A N 1
ATOM 3569 C CA . ILE A 1 484 ? 3.513 2.600 1.269 1.00 93.81 484 ILE A CA 1
ATOM 3570 C C . ILE A 1 484 ? 3.842 3.920 1.982 1.00 93.81 484 ILE A C 1
ATOM 3572 O O . ILE A 1 484 ? 3.340 4.154 3.085 1.00 93.81 484 ILE A O 1
ATOM 3576 N N . LYS A 1 485 ? 4.618 4.803 1.337 1.00 92.81 485 LYS A N 1
ATOM 3577 C CA . LYS A 1 485 ? 4.872 6.191 1.756 1.00 92.81 485 LYS A CA 1
ATOM 3578 C C . LYS A 1 485 ? 4.236 7.170 0.760 1.00 92.81 485 LYS A C 1
ATOM 3580 O O . LYS A 1 485 ? 4.605 7.220 -0.413 1.00 92.81 485 LYS A O 1
ATOM 3585 N N . ALA A 1 486 ? 3.256 7.943 1.224 1.00 92.69 486 ALA A N 1
ATOM 3586 C CA . ALA A 1 486 ? 2.460 8.841 0.386 1.00 92.69 486 ALA A CA 1
ATOM 3587 C C . ALA A 1 486 ? 2.487 10.285 0.911 1.00 92.69 486 ALA A C 1
ATOM 3589 O O . ALA A 1 486 ? 1.878 10.601 1.938 1.00 92.69 486 ALA A O 1
ATOM 3590 N N . GLY A 1 487 ? 3.170 11.163 0.181 1.00 87.56 487 GLY A N 1
ATOM 3591 C CA . GLY A 1 487 ? 3.316 12.575 0.516 1.00 87.56 487 GLY A CA 1
ATOM 3592 C C . GLY A 1 487 ? 4.433 12.875 1.515 1.00 87.56 487 GLY A C 1
ATOM 3593 O O . GLY A 1 487 ? 5.306 12.047 1.788 1.00 87.56 487 GLY A O 1
ATOM 3594 N N . THR A 1 488 ? 4.400 14.083 2.078 1.00 78.50 488 THR A N 1
ATOM 3595 C CA . THR A 1 488 ? 5.391 14.580 3.044 1.00 78.50 488 THR A CA 1
ATOM 3596 C C . THR A 1 488 ? 4.763 14.846 4.413 1.00 78.50 488 THR A C 1
ATOM 3598 O O . THR A 1 488 ? 3.587 15.191 4.512 1.00 78.50 488 THR A O 1
ATOM 3601 N N . LYS A 1 489 ? 5.540 14.692 5.496 1.00 72.31 489 LYS A N 1
ATOM 3602 C CA . LYS A 1 489 ? 5.084 15.066 6.845 1.00 72.31 489 LYS A CA 1
ATOM 3603 C C . LYS A 1 489 ? 5.071 16.588 7.005 1.00 72.31 489 LYS A C 1
ATOM 3605 O O . LYS A 1 489 ? 6.009 17.252 6.560 1.00 72.31 489 LYS A O 1
ATOM 3610 N N . ALA A 1 490 ? 4.076 17.117 7.718 1.00 73.50 490 ALA A N 1
ATOM 3611 C CA . ALA A 1 490 ? 4.198 18.453 8.291 1.00 73.50 490 ALA A CA 1
ATOM 3612 C C . ALA A 1 490 ? 5.386 18.461 9.264 1.00 73.50 490 ALA A C 1
ATOM 3614 O O . ALA A 1 490 ? 5.640 17.465 9.953 1.00 73.50 490 ALA A O 1
ATOM 3615 N N . LYS A 1 491 ? 6.118 19.574 9.341 1.00 74.25 491 LYS A N 1
ATOM 3616 C CA . LYS A 1 491 ? 7.074 19.789 10.434 1.00 74.25 491 LYS A CA 1
ATOM 3617 C C . LYS A 1 491 ? 7.059 21.226 10.933 1.00 74.25 491 LYS A C 1
ATOM 3619 O O . LYS A 1 491 ? 7.196 22.158 10.145 1.00 74.25 491 LYS A O 1
ATOM 3624 N N . THR A 1 492 ? 6.980 21.374 12.251 1.00 83.06 492 THR A N 1
ATOM 3625 C CA . THR A 1 492 ? 7.338 22.598 12.972 1.00 83.06 492 THR A CA 1
ATOM 3626 C C . THR A 1 492 ? 8.764 22.420 13.481 1.00 83.06 492 THR A C 1
ATOM 3628 O O . THR A 1 492 ? 9.048 21.428 14.152 1.00 83.06 492 THR A O 1
ATOM 3631 N N . TYR A 1 493 ? 9.681 23.314 13.120 1.00 85.12 493 TYR A N 1
ATOM 3632 C CA . TYR A 1 493 ? 11.114 23.126 13.354 1.00 85.12 493 TYR A CA 1
ATOM 3633 C C . TYR A 1 493 ? 11.855 24.427 13.660 1.00 85.12 493 TYR A C 1
ATOM 3635 O O . TYR A 1 493 ? 11.376 25.511 13.343 1.00 85.12 493 TYR A O 1
ATOM 3643 N N . SER A 1 494 ? 13.023 24.309 14.282 1.00 89.56 494 SER A N 1
ATOM 3644 C CA . SER A 1 494 ? 13.930 25.420 14.592 1.00 89.56 494 SER A CA 1
ATOM 3645 C C . SER A 1 494 ? 15.375 24.928 14.608 1.00 89.56 494 SER A C 1
ATOM 3647 O O . SER A 1 494 ? 15.611 23.787 15.000 1.00 89.56 494 SER A O 1
ATOM 3649 N N . TYR A 1 495 ? 16.319 25.791 14.239 1.00 87.44 495 TYR A N 1
ATOM 3650 C CA . TYR A 1 495 ? 17.760 25.513 14.282 1.00 87.44 495 TYR A CA 1
ATOM 3651 C C . TYR A 1 495 ? 18.408 26.162 15.519 1.00 87.44 495 TYR A C 1
ATOM 3653 O O . TYR A 1 495 ? 17.960 27.243 15.921 1.00 87.44 495 TYR A O 1
ATOM 3661 N N . THR A 1 496 ? 19.440 25.565 16.130 1.00 89.00 496 THR A N 1
ATOM 3662 C CA . THR A 1 496 ? 20.207 26.210 17.222 1.00 89.00 496 THR A CA 1
ATOM 3663 C C . THR A 1 496 ? 21.264 27.185 16.683 1.00 89.00 496 THR A C 1
ATOM 3665 O O . THR A 1 496 ? 21.478 28.234 17.297 1.00 89.00 496 THR A O 1
ATOM 3668 N N . SER A 1 497 ? 21.814 26.933 15.489 1.00 89.00 497 SER A N 1
ATOM 3669 C CA . SER A 1 497 ? 22.618 27.858 14.670 1.00 89.00 497 SER A CA 1
ATOM 3670 C C . SER A 1 497 ? 22.223 27.832 13.182 1.00 89.00 497 SER A C 1
ATOM 3672 O O . SER A 1 497 ? 21.520 26.936 12.735 1.00 89.00 497 SER A O 1
ATOM 3674 N N . VAL A 1 498 ? 22.637 28.848 12.418 1.00 88.12 498 VAL A N 1
ATOM 3675 C CA . VAL A 1 498 ? 22.407 28.986 10.961 1.00 88.12 498 VAL A CA 1
ATOM 3676 C C . VAL A 1 498 ? 23.651 29.584 10.297 1.00 88.12 498 VAL A C 1
ATOM 3678 O O . VAL A 1 498 ? 24.442 30.241 10.982 1.00 88.12 498 VAL A O 1
ATOM 3681 N N . GLU A 1 499 ? 23.832 29.377 8.994 1.00 90.75 499 GLU A N 1
ATOM 3682 C CA . GLU A 1 499 ? 24.974 29.909 8.238 1.00 90.75 499 GLU A CA 1
ATOM 3683 C C . GLU A 1 499 ? 24.843 31.410 7.903 1.00 90.75 499 GLU A C 1
ATOM 3685 O O . GLU A 1 499 ? 23.751 31.985 7.820 1.00 90.75 499 GLU A O 1
ATOM 3690 N N . ASP A 1 500 ? 25.992 32.060 7.679 1.00 86.38 500 ASP A N 1
ATOM 3691 C CA . ASP A 1 500 ? 26.094 33.484 7.339 1.00 86.38 500 ASP A CA 1
ATOM 3692 C C . ASP A 1 500 ? 25.483 33.756 5.946 1.00 86.38 500 ASP A C 1
ATOM 3694 O O . ASP A 1 500 ? 26.118 33.568 4.907 1.00 86.38 500 ASP A O 1
ATOM 3698 N N . GLY A 1 501 ? 24.229 34.220 5.928 1.00 85.50 501 GLY A N 1
ATOM 3699 C CA . GLY A 1 501 ? 23.454 34.476 4.706 1.00 85.50 501 GLY A CA 1
ATOM 3700 C C . GLY A 1 501 ? 22.268 33.535 4.473 1.00 85.50 501 GLY A C 1
ATOM 3701 O O . GLY A 1 501 ? 21.641 33.632 3.419 1.00 85.50 501 GLY A O 1
ATOM 3702 N N . SER A 1 502 ? 21.945 32.664 5.434 1.00 88.94 502 SER A N 1
ATOM 3703 C CA . SER A 1 502 ? 20.739 31.827 5.419 1.00 88.94 502 SER A CA 1
ATOM 3704 C C . SER A 1 502 ? 19.426 32.636 5.351 1.00 88.94 502 SER A C 1
ATOM 3706 O O . SER A 1 502 ? 19.326 33.744 5.884 1.00 88.94 502 SER A O 1
ATOM 3708 N N . ASP A 1 503 ? 18.389 32.045 4.739 1.00 91.12 503 ASP A N 1
ATOM 3709 C CA . ASP A 1 503 ? 16.987 32.502 4.819 1.00 91.12 503 ASP A CA 1
ATOM 3710 C C . ASP A 1 503 ? 16.353 32.235 6.209 1.00 91.12 503 ASP A C 1
ATOM 3712 O O . ASP A 1 503 ? 15.268 32.740 6.522 1.00 91.12 503 ASP A O 1
ATOM 3716 N N . TYR A 1 504 ? 17.007 31.425 7.047 1.00 89.94 504 TYR A N 1
ATOM 3717 C CA . TYR A 1 504 ? 16.569 31.052 8.390 1.00 89.94 504 TYR A CA 1
ATOM 3718 C C . TYR A 1 504 ? 17.271 31.885 9.479 1.00 89.94 504 TYR A C 1
ATOM 3720 O O . TYR A 1 504 ? 18.058 32.797 9.232 1.00 89.94 504 TYR A O 1
ATOM 3728 N N . THR A 1 505 ? 16.921 31.646 10.741 1.00 91.94 505 THR A N 1
ATOM 3729 C CA . THR A 1 505 ? 17.438 32.388 11.895 1.00 91.94 505 THR A CA 1
ATOM 3730 C C . THR A 1 505 ? 17.446 31.481 13.119 1.00 91.94 505 THR A C 1
ATOM 3732 O O . THR A 1 505 ? 16.421 30.897 13.477 1.00 91.94 505 THR A O 1
ATOM 3735 N N . ALA A 1 506 ? 18.599 31.388 13.783 1.00 91.00 506 ALA A N 1
ATOM 3736 C CA . ALA A 1 506 ? 18.790 30.599 14.997 1.00 91.00 506 ALA A CA 1
ATOM 3737 C C . ALA A 1 506 ? 17.712 30.892 16.062 1.00 91.00 506 ALA A C 1
ATOM 3739 O O . ALA A 1 506 ? 17.350 32.046 16.309 1.00 91.00 506 ALA A O 1
ATOM 3740 N N . GLY A 1 507 ? 17.169 29.840 16.675 1.00 87.50 507 GLY A N 1
ATOM 3741 C CA . GLY A 1 507 ? 16.093 29.906 17.668 1.00 87.50 507 GLY A CA 1
ATOM 3742 C C . GLY A 1 507 ? 14.710 30.307 17.132 1.00 87.50 507 GLY A C 1
ATOM 3743 O O . GLY A 1 507 ? 13.749 30.311 17.902 1.00 87.50 507 GLY A O 1
ATOM 3744 N N . THR A 1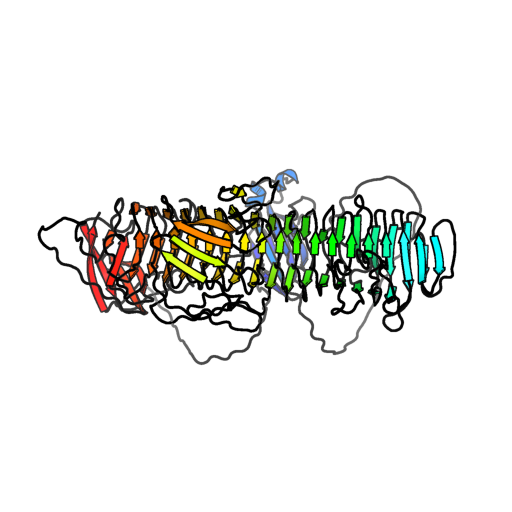 508 ? 14.570 30.632 15.842 1.00 91.19 508 THR A N 1
ATOM 3745 C CA . THR A 1 508 ? 13.269 30.952 15.231 1.00 91.19 508 THR A CA 1
ATOM 3746 C C . THR A 1 508 ? 12.539 29.674 14.825 1.00 91.19 508 THR A C 1
ATOM 3748 O O . THR A 1 508 ? 13.151 28.711 14.366 1.00 91.19 508 THR A O 1
ATOM 3751 N N . GLN A 1 509 ? 11.217 29.661 15.010 1.00 88.62 509 GLN A N 1
ATOM 3752 C CA . GLN A 1 509 ? 10.363 28.535 14.648 1.00 88.62 509 GLN A CA 1
ATOM 3753 C C . GLN A 1 509 ? 9.765 28.724 13.248 1.00 88.62 509 GLN A C 1
ATOM 3755 O O . GLN A 1 509 ? 9.174 29.759 12.943 1.00 88.62 509 GLN A O 1
ATOM 3760 N N . TYR A 1 510 ? 9.880 27.681 12.434 1.00 87.25 510 TYR A N 1
ATOM 3761 C CA . TYR A 1 510 ? 9.407 27.583 11.059 1.00 87.25 510 TYR A CA 1
ATOM 3762 C C . TYR A 1 510 ? 8.399 26.443 10.932 1.00 87.25 510 TYR A C 1
ATOM 3764 O O . TYR A 1 510 ? 8.497 25.437 11.637 1.00 87.25 510 TYR A O 1
ATOM 3772 N N . THR A 1 511 ? 7.458 26.560 9.996 1.00 85.00 511 THR A N 1
ATOM 3773 C CA . THR A 1 511 ? 6.582 25.452 9.598 1.00 85.00 511 THR A CA 1
ATOM 3774 C C . THR A 1 511 ? 6.837 25.059 8.149 1.00 85.00 511 THR A C 1
ATOM 3776 O O . THR A 1 511 ? 7.186 25.881 7.300 1.00 85.00 511 THR A O 1
ATOM 3779 N N . LYS A 1 512 ? 6.669 23.771 7.857 1.00 80.44 512 LYS A N 1
ATOM 3780 C CA . LYS A 1 512 ? 6.471 23.256 6.505 1.00 80.44 512 LYS A CA 1
ATOM 3781 C C . LYS A 1 512 ? 5.192 22.434 6.511 1.00 80.44 512 LYS A C 1
ATOM 3783 O O . LYS A 1 512 ? 5.108 21.448 7.243 1.00 80.44 512 LYS A O 1
ATOM 3788 N N . GLU A 1 513 ? 4.228 22.855 5.701 1.00 79.12 513 GLU A N 1
ATOM 3789 C CA . GLU A 1 513 ? 2.956 22.154 5.531 1.00 79.12 513 GLU A CA 1
ATOM 3790 C C . GLU A 1 513 ? 3.154 20.767 4.913 1.00 79.12 513 GLU A C 1
ATOM 3792 O O . GLU A 1 513 ? 4.057 20.555 4.097 1.00 79.12 513 GLU A O 1
ATOM 3797 N N . ALA A 1 514 ? 2.289 19.830 5.297 1.00 80.31 514 ALA A N 1
ATOM 3798 C CA . ALA A 1 514 ? 2.266 18.490 4.728 1.00 80.31 514 ALA A CA 1
ATOM 3799 C C . ALA A 1 514 ? 1.699 18.496 3.300 1.00 80.31 514 ALA A C 1
ATOM 3801 O O . ALA A 1 514 ? 0.728 19.196 3.003 1.00 80.31 514 ALA A O 1
ATOM 3802 N N . SER A 1 515 ? 2.259 17.657 2.431 1.00 84.50 515 SER A N 1
ATOM 3803 C CA . SER A 1 515 ? 1.817 17.479 1.043 1.00 84.50 515 SER A CA 1
ATOM 3804 C C . SER A 1 515 ? 1.397 16.032 0.772 1.00 84.50 515 SER A C 1
ATOM 3806 O O . SER A 1 515 ? 1.708 15.138 1.558 1.00 84.50 515 SER A O 1
ATOM 3808 N N . GLY A 1 516 ? 0.669 15.790 -0.316 1.00 87.56 516 GLY A N 1
ATOM 3809 C CA . GLY A 1 516 ? 0.355 14.438 -0.778 1.00 87.56 516 GLY A CA 1
ATOM 3810 C C . GLY A 1 516 ? -0.745 13.674 -0.031 1.00 87.56 516 GLY A C 1
ATOM 3811 O O . GLY A 1 516 ? -1.303 14.145 0.964 1.00 87.56 516 GLY A O 1
ATOM 3812 N N . SER A 1 517 ? -1.092 12.486 -0.538 1.00 92.44 517 SER A N 1
ATOM 3813 C CA . SER A 1 517 ? -2.188 11.651 -0.017 1.00 92.44 517 SER A CA 1
ATOM 3814 C C . SER A 1 517 ? -2.149 10.189 -0.489 1.00 92.44 517 SER A C 1
ATOM 3816 O O . SER A 1 517 ? -1.608 9.875 -1.549 1.00 92.44 517 SER A O 1
ATOM 3818 N N . LEU A 1 518 ? -2.770 9.289 0.282 1.00 94.38 518 LEU A N 1
ATOM 3819 C CA . LEU A 1 518 ? -3.088 7.917 -0.134 1.00 94.38 518 LEU A CA 1
ATOM 3820 C C . LEU A 1 518 ? -4.606 7.770 -0.292 1.00 94.38 518 LEU A C 1
ATOM 3822 O O . LEU A 1 518 ? -5.341 7.804 0.698 1.00 94.38 518 LEU A O 1
ATOM 3826 N N . THR A 1 519 ? -5.065 7.553 -1.525 1.00 93.88 519 THR A N 1
ATOM 3827 C CA . THR A 1 519 ? -6.472 7.294 -1.850 1.00 93.88 519 THR A CA 1
ATOM 3828 C C . THR A 1 519 ? -6.662 5.837 -2.253 1.00 93.88 519 THR A C 1
ATOM 3830 O O . THR A 1 519 ? -6.150 5.373 -3.269 1.00 93.88 519 THR A O 1
ATOM 3833 N N . ILE A 1 520 ? -7.473 5.111 -1.492 1.00 91.31 520 ILE A N 1
ATOM 3834 C CA . ILE A 1 520 ? -7.844 3.720 -1.748 1.00 91.31 520 ILE A CA 1
ATOM 3835 C C . ILE A 1 520 ? -9.345 3.666 -2.057 1.00 91.31 520 ILE A C 1
ATOM 3837 O O . ILE A 1 520 ? -10.179 4.004 -1.224 1.00 91.31 520 ILE A O 1
ATOM 3841 N N . SER A 1 521 ? -9.714 3.224 -3.257 1.00 89.62 521 SER A N 1
ATOM 3842 C CA . SER A 1 521 ? -11.109 3.094 -3.724 1.00 89.62 521 SER A CA 1
ATOM 3843 C C . SER A 1 521 ? -11.485 1.679 -4.191 1.00 89.62 521 SER A C 1
ATOM 3845 O O . SER A 1 521 ? -12.646 1.397 -4.512 1.00 89.62 521 SER A O 1
ATOM 3847 N N . GLY A 1 522 ? -10.513 0.765 -4.214 1.00 84.56 522 GLY A N 1
ATOM 3848 C CA . GLY A 1 522 ? -10.681 -0.640 -4.574 1.00 84.56 522 GLY A CA 1
ATOM 3849 C C . GLY A 1 522 ? -9.338 -1.348 -4.746 1.00 84.56 522 GLY A C 1
ATOM 3850 O O . GLY A 1 522 ? -8.297 -0.705 -4.754 1.00 84.56 522 GLY A O 1
ATOM 3851 N N . GLY A 1 523 ? -9.374 -2.672 -4.904 1.00 84.19 523 GLY A N 1
ATOM 3852 C CA . GLY A 1 523 ? -8.183 -3.519 -5.023 1.00 84.19 523 GLY A CA 1
ATOM 3853 C C . GLY A 1 523 ? -8.131 -4.581 -3.926 1.00 84.19 523 GLY A C 1
ATOM 3854 O O . GLY A 1 523 ? -9.162 -5.012 -3.399 1.00 84.19 523 GLY A O 1
ATOM 3855 N N . THR A 1 524 ? -6.930 -5.048 -3.611 1.00 86.50 524 THR A N 1
ATOM 3856 C CA . THR A 1 524 ? -6.588 -5.886 -2.450 1.00 86.50 524 THR A CA 1
ATOM 3857 C C . THR A 1 524 ? -5.101 -5.666 -2.204 1.00 86.50 524 THR A C 1
ATOM 3859 O O . THR A 1 524 ? -4.338 -5.734 -3.168 1.00 86.50 524 THR A O 1
ATOM 3862 N N . ILE A 1 525 ? -4.713 -5.360 -0.966 1.00 87.69 525 ILE A N 1
ATOM 3863 C CA . ILE A 1 525 ? -3.321 -5.054 -0.612 1.00 87.69 525 ILE A CA 1
ATOM 3864 C C . ILE A 1 525 ? -2.902 -5.952 0.551 1.00 87.69 525 ILE A C 1
ATOM 3866 O O . ILE A 1 525 ? -3.601 -6.031 1.564 1.00 87.69 525 ILE A O 1
ATOM 3870 N N . THR A 1 526 ? -1.759 -6.604 0.401 1.00 87.44 526 THR A N 1
ATOM 3871 C CA . THR A 1 526 ? -1.039 -7.281 1.479 1.00 87.44 526 THR A CA 1
ATOM 3872 C C . THR A 1 526 ? 0.259 -6.518 1.695 1.00 87.44 526 THR A C 1
ATOM 3874 O O . THR A 1 526 ? 1.011 -6.338 0.739 1.00 87.44 526 THR A O 1
ATOM 3877 N N . ILE A 1 527 ? 0.516 -6.061 2.915 1.00 85.31 527 ILE A N 1
ATOM 3878 C CA . ILE A 1 527 ? 1.788 -5.449 3.296 1.00 85.31 527 ILE A CA 1
ATOM 3879 C C . ILE A 1 527 ? 2.380 -6.262 4.445 1.00 85.31 527 ILE A C 1
ATOM 3881 O O . ILE A 1 527 ? 1.789 -6.355 5.525 1.00 85.31 527 ILE A O 1
ATOM 3885 N N . ASP A 1 528 ? 3.546 -6.829 4.176 1.00 79.94 528 ASP A N 1
ATOM 3886 C CA . ASP A 1 528 ? 4.523 -7.314 5.137 1.00 79.94 528 ASP A CA 1
ATOM 3887 C C . ASP A 1 528 ? 5.701 -6.318 5.116 1.00 79.94 528 ASP A C 1
ATOM 3889 O O . ASP A 1 528 ? 6.112 -5.833 4.058 1.00 79.94 528 ASP A O 1
ATOM 3893 N N . THR A 1 529 ? 6.184 -5.892 6.277 1.00 76.38 529 THR A N 1
ATOM 3894 C CA . THR A 1 529 ? 7.211 -4.848 6.374 1.00 76.38 529 THR A CA 1
ATOM 3895 C C . THR A 1 529 ? 7.846 -4.854 7.749 1.00 76.38 529 THR A C 1
ATOM 3897 O O . THR A 1 529 ? 7.191 -5.083 8.764 1.00 76.38 529 THR A O 1
ATOM 3900 N N . THR A 1 530 ? 9.138 -4.540 7.794 1.00 68.38 530 THR A N 1
ATOM 3901 C CA . THR A 1 530 ? 9.887 -4.434 9.045 1.00 68.38 530 THR A CA 1
ATOM 3902 C C . THR A 1 530 ? 9.897 -3.031 9.661 1.00 68.38 530 THR A C 1
ATOM 3904 O O . THR A 1 530 ? 10.685 -2.812 10.570 1.00 68.38 530 THR A O 1
ATOM 3907 N N . GLN A 1 531 ? 9.060 -2.112 9.170 1.00 73.50 531 GLN A N 1
ATOM 3908 C CA . GLN A 1 531 ? 8.791 -0.743 9.658 1.00 73.50 531 GLN A CA 1
ATOM 3909 C C . GLN A 1 531 ? 7.325 -0.361 9.312 1.00 73.50 531 GLN A C 1
ATOM 3911 O O . GLN A 1 531 ? 6.628 -1.182 8.719 1.00 73.50 531 GLN A O 1
ATOM 3916 N N . THR A 1 532 ? 6.837 0.848 9.635 1.00 78.62 532 THR A N 1
ATOM 3917 C CA . THR A 1 532 ? 5.421 1.277 9.472 1.00 78.62 532 THR A CA 1
ATOM 3918 C C . THR A 1 532 ? 4.774 0.828 8.150 1.00 78.62 532 THR A C 1
ATOM 3920 O O . THR A 1 532 ? 5.286 1.089 7.057 1.00 78.62 532 THR A O 1
ATOM 3923 N N . GLY A 1 533 ? 3.594 0.209 8.258 1.00 86.88 533 GLY A N 1
ATOM 3924 C CA . GLY A 1 533 ? 2.823 -0.368 7.150 1.00 86.88 533 GLY A CA 1
ATOM 3925 C C . GLY A 1 533 ? 2.443 0.632 6.063 1.00 86.88 533 GLY A C 1
ATOM 3926 O O . GLY A 1 533 ? 2.882 0.546 4.915 1.00 86.88 533 GLY A O 1
ATOM 3927 N N . VAL A 1 534 ? 1.617 1.600 6.442 1.00 91.12 534 VAL A N 1
ATOM 3928 C CA . VAL A 1 534 ? 1.188 2.718 5.600 1.00 91.12 534 VAL A CA 1
ATOM 3929 C C . VAL A 1 534 ? 1.543 4.014 6.307 1.00 91.12 534 VAL A C 1
ATOM 3931 O O . VAL A 1 534 ? 1.051 4.260 7.405 1.00 91.12 534 VAL A O 1
ATOM 3934 N N . LYS A 1 535 ? 2.332 4.873 5.657 1.00 90.31 535 LYS A N 1
ATOM 3935 C CA . LYS A 1 535 ? 2.601 6.241 6.109 1.00 90.31 535 LYS A CA 1
ATOM 3936 C C . LYS A 1 535 ? 2.137 7.235 5.052 1.00 90.31 535 LYS A C 1
ATOM 3938 O O . LYS A 1 535 ? 2.794 7.419 4.031 1.00 90.31 535 LYS A O 1
ATOM 3943 N N . ALA A 1 536 ? 1.014 7.895 5.302 1.00 90.06 536 ALA A N 1
ATOM 3944 C CA . ALA A 1 536 ? 0.470 8.927 4.422 1.00 90.06 536 ALA A CA 1
ATOM 3945 C C . ALA A 1 536 ? 0.472 10.289 5.122 1.00 90.06 536 ALA A C 1
ATOM 3947 O O . ALA A 1 536 ? 0.416 10.356 6.346 1.00 90.06 536 ALA A O 1
ATOM 3948 N N . ASN A 1 537 ? 0.494 11.398 4.386 1.00 86.69 537 ASN A N 1
ATOM 3949 C CA . ASN A 1 537 ? 0.045 12.678 4.942 1.00 86.69 537 ASN A CA 1
ATOM 3950 C C . ASN A 1 537 ? -1.442 12.574 5.322 1.00 86.69 537 ASN A C 1
ATOM 3952 O O . ASN A 1 537 ? -1.789 12.474 6.497 1.00 86.69 537 ASN A O 1
ATOM 3956 N N . SER A 1 538 ? -2.302 12.515 4.305 1.00 86.50 538 SER A N 1
ATOM 3957 C CA . SER A 1 538 ? -3.741 12.296 4.454 1.00 86.50 538 SER A CA 1
ATOM 3958 C C . SER A 1 538 ? -4.124 10.927 3.892 1.00 86.50 538 SER A C 1
ATOM 3960 O O . SER A 1 538 ? -3.684 10.562 2.797 1.00 86.50 538 SER A O 1
ATOM 3962 N N . LEU A 1 539 ? -4.954 10.176 4.618 1.00 89.19 539 LEU A N 1
ATOM 3963 C CA . LEU A 1 539 ? -5.465 8.866 4.193 1.00 89.19 539 LEU A CA 1
ATOM 3964 C C . LEU A 1 539 ? -6.950 8.956 3.833 1.00 89.19 539 LEU A C 1
ATOM 3966 O O . LEU A 1 539 ? -7.752 9.444 4.627 1.00 89.19 539 LEU A O 1
ATOM 3970 N N . SER A 1 540 ? -7.341 8.394 2.689 1.00 89.06 540 SER A N 1
ATOM 3971 C CA . SER A 1 540 ? -8.745 8.158 2.348 1.00 89.06 540 SER A CA 1
ATOM 3972 C C . SER A 1 540 ? -8.963 6.729 1.853 1.00 89.06 540 SER A C 1
ATOM 3974 O O . SER A 1 540 ? -8.421 6.342 0.821 1.00 89.06 540 SER A O 1
ATOM 3976 N N . THR A 1 541 ? -9.796 5.942 2.539 1.00 79.44 541 THR A N 1
ATOM 3977 C CA . THR A 1 541 ? -10.350 4.689 2.004 1.00 79.44 541 THR A CA 1
ATOM 3978 C C . THR A 1 541 ? -11.825 4.852 1.659 1.00 79.44 541 THR A C 1
ATOM 3980 O O . THR A 1 541 ? -12.589 5.532 2.346 1.00 79.44 541 THR A O 1
ATOM 3983 N N . SER A 1 542 ? -12.247 4.192 0.588 1.00 71.19 542 SER A N 1
ATOM 3984 C CA . SER A 1 542 ? -13.622 4.100 0.110 1.00 71.19 542 SER A CA 1
ATOM 3985 C C . SER A 1 542 ? -13.809 2.777 -0.643 1.00 71.19 542 SER A C 1
ATOM 3987 O O . SER A 1 542 ? -12.844 2.145 -1.072 1.00 71.19 542 SER A O 1
ATOM 3989 N N . GLY A 1 543 ? -15.051 2.313 -0.796 1.00 52.91 543 GLY A N 1
ATOM 3990 C CA . GLY A 1 543 ? -15.340 1.070 -1.521 1.00 52.91 543 GLY A CA 1
ATOM 3991 C C . GLY A 1 543 ? -16.344 0.154 -0.822 1.00 52.91 543 GLY A C 1
ATOM 3992 O O . GLY A 1 543 ? -16.568 0.218 0.382 1.00 52.91 543 GLY A O 1
ATOM 3993 N N . TYR A 1 544 ? -17.004 -0.692 -1.611 1.00 46.91 544 TYR A N 1
ATOM 3994 C CA . TYR A 1 544 ? -18.206 -1.418 -1.196 1.00 46.91 544 TYR A CA 1
ATOM 3995 C C . TYR A 1 544 ? -17.950 -2.527 -0.161 1.00 46.91 544 TYR A C 1
ATOM 3997 O O . TYR A 1 544 ? -17.280 -3.497 -0.489 1.00 46.91 544 TYR A O 1
ATOM 4005 N N . SER A 1 545 ? -18.682 -2.463 0.958 1.00 43.19 545 SER A N 1
ATOM 4006 C CA . SER A 1 545 ? -19.104 -3.574 1.835 1.00 43.19 545 SER A CA 1
ATOM 4007 C C . SER A 1 545 ? -18.026 -4.516 2.393 1.00 43.19 545 SER A C 1
ATOM 4009 O O . SER A 1 545 ? -17.386 -5.274 1.665 1.00 43.19 545 SER A O 1
ATOM 4011 N N . ALA A 1 546 ? -18.014 -4.621 3.724 1.00 43.12 546 ALA A N 1
ATOM 4012 C CA . ALA A 1 546 ? -17.265 -5.564 4.566 1.00 43.12 546 ALA A CA 1
ATOM 4013 C C . ALA A 1 546 ? -17.441 -7.089 4.296 1.00 43.12 546 ALA A C 1
ATOM 4015 O O . ALA A 1 546 ? -17.227 -7.912 5.183 1.00 43.12 546 ALA A O 1
ATOM 4016 N N . THR A 1 547 ? -17.871 -7.510 3.100 1.00 42.59 547 THR A N 1
ATOM 4017 C CA . THR A 1 547 ? -18.071 -8.924 2.725 1.00 42.59 547 THR A CA 1
ATOM 4018 C C . THR A 1 547 ? -17.510 -9.314 1.348 1.00 42.59 547 THR A C 1
ATOM 4020 O O . THR A 1 547 ? -17.720 -10.450 0.907 1.00 42.59 547 THR A O 1
ATOM 4023 N N . GLY A 1 548 ? -16.780 -8.441 0.633 1.00 43.81 548 GLY A N 1
ATOM 4024 C CA . GLY A 1 548 ? -16.131 -8.883 -0.608 1.00 43.81 548 GLY A CA 1
ATOM 4025 C C . GLY A 1 548 ? -15.231 -7.898 -1.358 1.00 43.81 548 GLY A C 1
ATOM 4026 O O . GLY A 1 548 ? -15.697 -6.884 -1.864 1.00 43.81 548 GLY A O 1
ATOM 4027 N N . THR A 1 549 ? -13.988 -8.339 -1.602 1.00 46.38 549 THR A N 1
ATOM 4028 C CA . THR A 1 549 ? -12.963 -7.711 -2.470 1.00 46.38 549 THR A CA 1
ATOM 4029 C C . THR A 1 549 ? -12.582 -6.286 -2.069 1.00 46.38 549 THR A C 1
ATOM 4031 O O . THR A 1 549 ? -13.023 -5.318 -2.681 1.00 46.38 549 THR A O 1
ATOM 4034 N N . GLY A 1 550 ? -11.744 -6.216 -1.038 1.00 50.03 550 GLY A N 1
ATOM 4035 C CA . GLY A 1 550 ? -11.188 -4.999 -0.453 1.00 50.03 550 GLY A CA 1
ATOM 4036 C C . GLY A 1 550 ? -10.561 -5.325 0.899 1.00 50.03 550 GLY A C 1
ATOM 4037 O O . GLY A 1 550 ? -10.896 -4.678 1.884 1.00 50.03 550 GLY A O 1
ATOM 4038 N N . VAL A 1 551 ? -9.772 -6.407 0.956 1.00 47.50 551 VAL A N 1
ATOM 4039 C CA . VAL A 1 551 ? -9.044 -6.797 2.169 1.00 47.50 551 VAL A CA 1
ATOM 4040 C C . VAL A 1 551 ? -7.683 -6.113 2.131 1.00 47.50 551 VAL A C 1
ATOM 4042 O O . VAL A 1 551 ? -6.983 -6.207 1.121 1.00 47.50 551 VAL A O 1
ATOM 4045 N N . TYR A 1 552 ? -7.348 -5.435 3.221 1.00 62.03 552 TYR A N 1
ATOM 4046 C CA . TYR A 1 552 ? -6.057 -4.801 3.450 1.00 62.03 552 TYR A CA 1
ATOM 4047 C C . TYR A 1 552 ? -5.451 -5.492 4.666 1.00 62.03 552 TYR A C 1
ATOM 4049 O O . TYR A 1 552 ? -5.940 -5.284 5.777 1.00 62.03 552 TYR A O 1
ATOM 4057 N N . ILE A 1 553 ? -4.477 -6.378 4.451 1.00 56.28 553 ILE A N 1
ATOM 4058 C CA . ILE A 1 553 ? -3.694 -6.966 5.546 1.00 56.28 553 ILE A CA 1
ATOM 4059 C C . ILE A 1 553 ? -2.424 -6.143 5.665 1.00 56.28 553 ILE A C 1
ATOM 4061 O O . ILE A 1 553 ? -1.704 -6.008 4.678 1.00 56.28 553 ILE A O 1
ATOM 4065 N N . ILE A 1 554 ? -2.173 -5.592 6.848 1.00 60.12 554 ILE A N 1
ATOM 4066 C CA . ILE A 1 554 ? -0.973 -4.806 7.126 1.00 60.12 554 ILE A CA 1
ATOM 4067 C C . ILE A 1 554 ? -0.350 -5.333 8.417 1.00 60.12 554 ILE A C 1
ATOM 4069 O O . ILE A 1 554 ? -0.964 -5.225 9.481 1.00 60.12 554 ILE A O 1
ATOM 4073 N N . GLY A 1 555 ? 0.838 -5.926 8.298 1.00 58.62 555 GLY A N 1
ATOM 4074 C CA . GLY A 1 555 ? 1.744 -6.204 9.411 1.00 58.62 555 GLY A CA 1
ATOM 4075 C C . GLY A 1 555 ? 2.785 -5.093 9.539 1.00 58.62 555 GLY A C 1
ATOM 4076 O O . GLY A 1 555 ? 3.213 -4.553 8.523 1.00 58.62 555 GLY A O 1
ATOM 4077 N N . SER A 1 556 ? 3.167 -4.731 10.763 1.00 66.56 556 SER A N 1
ATOM 4078 C CA . SER A 1 556 ? 4.192 -3.717 11.039 1.00 66.56 556 SER A CA 1
ATOM 4079 C C . SER A 1 556 ? 4.754 -3.854 12.464 1.00 66.56 556 SER A C 1
ATOM 4081 O O . SER A 1 556 ? 3.975 -4.119 13.381 1.00 66.56 556 SER A O 1
ATOM 4083 N N . PRO A 1 557 ? 6.068 -3.655 12.691 1.00 61.62 557 PRO A N 1
ATOM 4084 C CA . PRO A 1 557 ? 6.666 -3.496 14.019 1.00 61.62 557 PRO A CA 1
ATOM 4085 C C . PRO A 1 557 ? 6.709 -2.040 14.522 1.00 61.62 557 PRO A C 1
ATOM 4087 O O . PRO A 1 557 ? 7.186 -1.805 15.626 1.00 61.62 557 PRO A O 1
ATOM 4090 N N . GLU A 1 558 ? 6.217 -1.085 13.734 1.00 76.62 558 GLU A N 1
ATOM 4091 C CA . GLU A 1 558 ? 5.799 0.248 14.191 1.00 76.62 558 GLU A CA 1
ATOM 4092 C C . GLU A 1 558 ? 4.251 0.278 14.125 1.00 76.62 558 GLU A C 1
ATOM 4094 O O . GLU A 1 558 ? 3.597 -0.755 14.331 1.00 76.62 558 GLU A O 1
ATOM 4099 N N . CYS A 1 559 ? 3.646 1.410 13.754 1.00 84.44 559 CYS A N 1
ATOM 4100 C CA . CYS A 1 559 ? 2.219 1.510 13.453 1.00 84.44 559 CYS A CA 1
ATOM 4101 C C . CYS A 1 559 ? 1.843 0.712 12.192 1.00 84.44 559 CYS A C 1
ATOM 4103 O O . CYS A 1 559 ? 2.611 0.638 11.224 1.00 84.44 559 CYS A O 1
ATOM 4105 N N . ALA A 1 560 ? 0.630 0.158 12.130 1.00 87.38 560 ALA A N 1
ATOM 4106 C CA . ALA A 1 560 ? 0.126 -0.428 10.880 1.00 87.38 560 ALA A CA 1
ATOM 4107 C C . ALA A 1 560 ? -0.348 0.663 9.899 1.00 87.38 560 ALA A C 1
ATOM 4109 O O . ALA A 1 560 ? -0.069 0.588 8.701 1.00 87.38 560 ALA A O 1
ATOM 4110 N N . ILE A 1 561 ? -1.014 1.710 10.395 1.00 91.44 561 ILE A N 1
ATOM 4111 C CA . ILE A 1 561 ? -1.409 2.887 9.610 1.00 91.44 561 ILE A CA 1
ATOM 4112 C C . ILE A 1 561 ? -1.039 4.156 10.377 1.00 91.44 561 ILE A C 1
ATOM 4114 O O . ILE A 1 561 ? -1.455 4.321 11.518 1.00 91.44 561 ILE A O 1
ATOM 4118 N N . GLN A 1 562 ? -0.338 5.076 9.717 1.00 89.75 562 GLN A N 1
ATOM 4119 C CA . GLN A 1 562 ? -0.004 6.400 10.229 1.00 89.75 562 GLN A CA 1
ATOM 4120 C C . GLN A 1 562 ? -0.403 7.489 9.225 1.00 89.75 562 GLN A C 1
ATOM 4122 O O . GLN A 1 562 ? 0.102 7.532 8.097 1.00 89.75 562 GLN A O 1
ATOM 4127 N N . ALA A 1 563 ? -1.288 8.393 9.647 1.00 90.19 563 ALA A N 1
ATOM 4128 C CA . ALA A 1 563 ? -1.604 9.629 8.938 1.00 90.19 563 ALA A CA 1
ATOM 4129 C C . ALA A 1 563 ? -0.908 10.816 9.629 1.00 90.19 563 ALA A C 1
ATOM 4131 O O . ALA A 1 563 ? -1.210 11.144 10.772 1.00 90.19 563 ALA A O 1
ATOM 4132 N N . ASN A 1 564 ? 0.007 11.497 8.931 1.00 85.62 564 ASN A N 1
ATOM 4133 C CA . ASN A 1 564 ? 0.699 12.684 9.465 1.00 85.62 564 ASN A CA 1
ATOM 4134 C C . ASN A 1 564 ? -0.222 13.928 9.559 1.00 85.62 564 ASN A C 1
ATOM 4136 O O . ASN A 1 564 ? 0.230 14.991 9.975 1.00 85.62 564 ASN A O 1
ATOM 4140 N N . ASN A 1 565 ? -1.485 13.802 9.140 1.00 87.50 565 ASN A N 1
ATOM 4141 C CA . ASN A 1 565 ? -2.558 14.783 9.270 1.00 87.50 565 ASN A CA 1
ATOM 4142 C C . ASN A 1 565 ? -3.871 14.054 9.644 1.00 87.50 565 ASN A C 1
ATOM 4144 O O . ASN A 1 565 ? -3.951 13.479 10.726 1.00 87.50 565 ASN A O 1
ATOM 4148 N N . SER A 1 566 ? -4.877 14.022 8.760 1.00 90.44 566 SER A N 1
ATOM 4149 C CA . SER A 1 566 ? -6.184 13.400 9.020 1.00 90.44 566 SER A CA 1
ATOM 4150 C C . SER A 1 566 ? -6.407 12.117 8.208 1.00 90.44 566 SER A C 1
ATOM 4152 O O . SER A 1 566 ? -5.929 11.969 7.077 1.00 90.44 566 SER A O 1
ATOM 4154 N N . GLY A 1 567 ? -7.190 11.195 8.768 1.00 93.00 567 GLY A N 1
ATOM 4155 C CA . GLY A 1 567 ? -7.603 9.939 8.145 1.00 93.00 567 GLY A CA 1
ATOM 4156 C C . GLY A 1 567 ? -9.115 9.838 7.928 1.00 93.00 567 GLY A C 1
ATOM 4157 O O . GLY A 1 567 ? -9.928 10.254 8.756 1.00 93.00 567 GLY A O 1
ATOM 4158 N N . SER A 1 568 ? -9.522 9.221 6.819 1.00 95.12 568 SER A N 1
ATOM 4159 C CA . SER A 1 568 ? -10.913 8.839 6.580 1.00 95.12 568 SER A CA 1
ATOM 4160 C C . SER A 1 568 ? -11.016 7.428 6.016 1.00 95.12 568 SER A C 1
ATOM 4162 O O . SER A 1 568 ? -10.456 7.116 4.971 1.00 95.12 568 SER A O 1
ATOM 4164 N N . ILE A 1 569 ? -11.744 6.562 6.712 1.00 93.50 569 ILE A N 1
ATOM 4165 C CA . ILE A 1 569 ? -11.904 5.140 6.421 1.00 93.50 569 ILE A CA 1
ATOM 4166 C C . ILE A 1 569 ? -13.395 4.895 6.159 1.00 93.50 569 ILE A C 1
ATOM 4168 O O . ILE A 1 569 ? -14.175 4.628 7.071 1.00 93.50 569 ILE A O 1
ATOM 4172 N N . SER A 1 570 ? -13.814 5.061 4.899 1.00 91.50 570 SER A N 1
ATOM 4173 C CA . SER A 1 570 ? -15.226 5.022 4.464 1.00 91.50 570 SER A CA 1
ATOM 4174 C C . SER A 1 570 ? -15.598 3.784 3.631 1.00 91.50 570 SER A C 1
ATOM 4176 O O . SER A 1 570 ? -16.724 3.667 3.134 1.00 91.50 570 SER A O 1
ATOM 4178 N N . GLY A 1 571 ? -14.658 2.848 3.452 1.00 84.94 571 GLY A N 1
ATOM 4179 C CA . GLY A 1 571 ? -14.930 1.563 2.811 1.00 84.94 571 GLY A CA 1
ATOM 4180 C C . GLY A 1 571 ? -13.849 0.500 3.005 1.00 84.94 571 GLY A C 1
ATOM 4181 O O . GLY A 1 571 ? -12.707 0.794 3.359 1.00 84.94 571 GLY A O 1
ATOM 4182 N N . GLY A 1 572 ? -14.214 -0.750 2.701 1.00 83.25 572 GLY A N 1
ATOM 4183 C CA . GLY A 1 572 ? -13.307 -1.904 2.677 1.00 83.25 572 GLY A CA 1
ATOM 4184 C C . GLY A 1 572 ? -13.308 -2.777 3.939 1.00 83.25 572 GLY A C 1
ATOM 4185 O O . GLY A 1 572 ? -14.267 -2.820 4.713 1.00 83.25 572 GLY A O 1
ATOM 4186 N N . THR A 1 573 ? -12.241 -3.558 4.100 1.00 86.56 573 THR A N 1
ATOM 4187 C CA . THR A 1 573 ? -12.000 -4.467 5.229 1.00 86.56 573 THR A CA 1
ATOM 4188 C C . THR A 1 573 ? -10.519 -4.437 5.588 1.00 86.56 573 THR A C 1
ATOM 4190 O O . THR A 1 573 ? -9.695 -5.055 4.919 1.00 86.56 573 THR A O 1
ATOM 4193 N N . LEU A 1 574 ? -10.175 -3.696 6.634 1.00 88.81 574 LEU A N 1
ATOM 4194 C CA . LEU A 1 574 ? -8.813 -3.555 7.134 1.00 88.81 574 LEU A CA 1
ATOM 4195 C C . LEU A 1 574 ? -8.579 -4.617 8.215 1.00 88.81 574 LEU A C 1
ATOM 4197 O O . LEU A 1 574 ? -9.406 -4.773 9.111 1.00 88.81 574 LEU A O 1
ATOM 4201 N N . THR A 1 575 ? -7.480 -5.361 8.125 1.00 87.19 575 THR A N 1
ATOM 4202 C CA . THR A 1 575 ? -6.997 -6.298 9.150 1.00 87.19 575 THR A CA 1
ATOM 4203 C C . THR A 1 575 ? -5.556 -5.939 9.470 1.00 87.19 575 THR A C 1
ATOM 4205 O O . THR A 1 575 ? -4.666 -6.114 8.644 1.00 87.19 575 THR A O 1
ATOM 4208 N N . LEU A 1 576 ? -5.355 -5.383 10.657 1.00 86.56 576 LEU A N 1
ATOM 4209 C CA . LEU A 1 576 ? -4.147 -4.671 11.048 1.00 86.56 576 LEU A CA 1
ATOM 4210 C C . LEU A 1 576 ? -3.460 -5.428 12.184 1.00 86.56 576 LEU A C 1
ATOM 4212 O O . LEU A 1 576 ? -4.129 -5.901 13.109 1.00 86.56 576 LEU A O 1
ATOM 4216 N N . ALA A 1 577 ? -2.142 -5.550 12.098 1.00 79.94 577 ALA A N 1
ATOM 4217 C CA . ALA A 1 577 ? -1.275 -6.069 13.143 1.00 79.94 577 ALA A CA 1
ATOM 4218 C C . ALA A 1 577 ? -0.094 -5.104 13.283 1.00 79.94 577 ALA A C 1
ATOM 4220 O O . ALA A 1 577 ? 0.747 -5.023 12.388 1.00 79.94 577 ALA A O 1
ATOM 4221 N N . ALA A 1 578 ? -0.071 -4.365 14.383 1.00 77.81 578 ALA A N 1
ATOM 4222 C CA . ALA A 1 578 ? 1.006 -3.459 14.749 1.00 77.81 578 ALA A CA 1
ATOM 4223 C C . ALA A 1 578 ? 1.776 -4.025 15.950 1.00 77.81 578 ALA A C 1
ATOM 4225 O O . ALA A 1 578 ? 1.257 -4.873 16.690 1.00 77.81 578 ALA A O 1
ATOM 4226 N N . ALA A 1 579 ? 2.996 -3.539 16.161 1.00 74.94 579 ALA A N 1
ATOM 4227 C CA . ALA A 1 579 ? 3.643 -3.619 17.468 1.00 74.94 579 ALA A CA 1
ATOM 4228 C C . ALA A 1 579 ? 3.583 -2.284 18.219 1.00 74.94 579 ALA A C 1
ATOM 4230 O O . ALA A 1 579 ? 3.618 -2.323 19.443 1.00 74.94 579 ALA A O 1
ATOM 4231 N N . ASP A 1 580 ? 3.423 -1.168 17.497 1.00 78.75 580 ASP A N 1
ATOM 4232 C CA . ASP A 1 580 ? 3.004 0.134 18.030 1.00 78.75 580 ASP A CA 1
ATOM 4233 C C . ASP A 1 580 ? 1.499 0.338 17.731 1.00 78.75 580 ASP A C 1
ATOM 4235 O O . ASP A 1 580 ? 0.721 -0.596 17.957 1.00 78.75 580 ASP A O 1
ATOM 4239 N N . GLU A 1 581 ? 1.051 1.474 17.187 1.00 87.38 581 GLU A N 1
ATOM 4240 C CA . GLU A 1 581 ? -0.373 1.797 17.024 1.00 87.38 581 GLU A CA 1
ATOM 4241 C C . GLU A 1 581 ? -1.063 1.040 15.866 1.00 87.38 581 GLU A C 1
ATOM 4243 O O . GLU A 1 581 ? -0.584 0.972 14.725 1.00 87.38 581 GLU A O 1
ATOM 4248 N N . GLY A 1 582 ? -2.269 0.515 16.103 1.00 90.12 582 GLY A N 1
ATOM 4249 C CA . GLY A 1 582 ? -3.078 -0.105 15.045 1.00 90.12 582 GLY A CA 1
ATOM 4250 C C . GLY A 1 582 ? -3.461 0.892 13.942 1.00 90.12 582 GLY A C 1
ATOM 4251 O O . GLY A 1 582 ? -3.349 0.581 12.753 1.00 90.12 582 GLY A O 1
ATOM 4252 N N . ILE A 1 583 ? -3.877 2.099 14.330 1.00 93.88 583 ILE A N 1
ATOM 4253 C CA . ILE A 1 583 ? -4.042 3.278 13.465 1.00 93.88 583 ILE A CA 1
ATOM 4254 C C . ILE A 1 583 ? -3.690 4.517 14.299 1.00 93.88 583 ILE A C 1
ATOM 4256 O O . ILE A 1 583 ? -4.325 4.713 15.325 1.00 93.88 583 ILE A O 1
ATOM 4260 N N . THR A 1 584 ? -2.782 5.380 13.840 1.00 91.44 584 THR A N 1
ATOM 4261 C CA . THR A 1 584 ? -2.588 6.739 14.390 1.00 91.44 584 THR A CA 1
ATOM 4262 C C . THR A 1 584 ? -2.879 7.813 13.330 1.00 91.44 584 THR A C 1
ATOM 4264 O O . THR A 1 584 ? -2.577 7.635 12.138 1.00 91.44 584 THR A O 1
ATOM 4267 N N . ALA A 1 585 ? -3.492 8.928 13.735 1.00 91.06 585 ALA A N 1
ATOM 4268 C CA . ALA A 1 585 ? -3.683 10.121 12.910 1.00 91.06 585 ALA A CA 1
ATOM 4269 C C . ALA A 1 585 ? -3.433 11.406 13.717 1.00 91.06 585 ALA A C 1
ATOM 4271 O O . ALA A 1 585 ? -4.095 11.654 14.719 1.00 91.06 585 ALA A O 1
ATOM 4272 N N . ALA A 1 586 ? -2.525 12.266 13.247 1.00 85.19 586 ALA A N 1
ATOM 4273 C CA . ALA A 1 586 ? -2.096 13.459 13.989 1.00 85.19 586 ALA A CA 1
ATOM 4274 C C . ALA A 1 586 ? -3.218 14.484 14.277 1.00 85.19 586 ALA A C 1
ATOM 4276 O O . ALA A 1 586 ? -3.109 15.251 15.233 1.00 85.19 586 ALA A O 1
ATOM 4277 N N . ASN A 1 587 ? -4.277 14.506 13.458 1.00 88.62 587 ASN A N 1
ATOM 4278 C CA . ASN A 1 587 ? -5.479 15.324 13.647 1.00 88.62 587 ASN A CA 1
ATOM 4279 C C . ASN A 1 587 ? -6.744 14.442 13.701 1.00 88.62 587 ASN A C 1
ATOM 4281 O O . ASN A 1 587 ? -6.944 13.701 14.661 1.00 88.62 587 ASN A O 1
ATOM 4285 N N . ASP A 1 588 ? -7.620 14.515 12.696 1.00 93.25 588 ASP A N 1
ATOM 4286 C CA . ASP A 1 588 ? -8.947 13.891 12.749 1.00 93.25 588 ASP A CA 1
ATOM 4287 C C . ASP A 1 588 ? -8.933 12.486 12.131 1.00 93.25 588 ASP A C 1
ATOM 4289 O O . ASP A 1 588 ? -8.428 12.298 11.021 1.00 93.25 588 ASP A O 1
ATOM 4293 N N . LEU A 1 589 ? -9.581 11.510 12.772 1.00 96.50 589 LEU A N 1
ATOM 4294 C CA . LEU A 1 589 ? -9.816 10.176 12.214 1.00 96.50 589 LEU A CA 1
ATOM 4295 C C . LEU A 1 589 ? -11.314 9.876 12.113 1.00 96.50 589 LEU A C 1
ATOM 4297 O O . LEU A 1 589 ? -12.020 9.756 13.111 1.00 96.50 589 LEU A O 1
ATOM 4301 N N . SER A 1 590 ? -11.806 9.679 10.892 1.00 97.44 590 SER A N 1
ATOM 4302 C CA . SER A 1 590 ? -13.203 9.308 10.628 1.00 97.44 590 SER A CA 1
ATOM 4303 C C . SER A 1 590 ? -13.322 7.869 10.122 1.00 97.44 590 SER A C 1
ATOM 4305 O O . SER A 1 590 ? -12.696 7.505 9.131 1.00 97.44 590 SER A O 1
ATOM 4307 N N . ILE A 1 591 ? -14.156 7.039 10.753 1.00 97.12 591 ILE A N 1
ATOM 4308 C CA . ILE A 1 591 ? -14.431 5.653 10.335 1.00 97.12 591 ILE A CA 1
ATOM 4309 C C . ILE A 1 591 ? -15.930 5.515 10.064 1.00 97.12 591 ILE A C 1
ATOM 4311 O O . ILE A 1 591 ? -16.738 5.599 10.980 1.00 97.12 591 ILE A O 1
ATOM 4315 N N . SER A 1 592 ? -16.331 5.317 8.810 1.00 95.38 592 SER A N 1
ATOM 4316 C CA . SER A 1 592 ? -17.733 5.424 8.367 1.00 95.38 592 SER A CA 1
ATOM 4317 C C . SER A 1 592 ? -18.097 4.399 7.284 1.00 95.38 592 SER A C 1
ATOM 4319 O O . SER A 1 592 ? -17.260 3.613 6.841 1.00 95.38 592 SER A O 1
ATOM 4321 N N . GLY A 1 593 ? -19.358 4.382 6.849 1.00 89.88 593 GLY A N 1
ATOM 4322 C CA . GLY A 1 593 ? -19.863 3.496 5.793 1.00 89.88 593 GLY A CA 1
ATOM 4323 C C . GLY A 1 593 ? -20.047 2.034 6.226 1.00 89.88 593 GLY A C 1
ATOM 4324 O O . GLY A 1 593 ? -20.043 1.707 7.409 1.00 89.88 593 GLY A O 1
ATOM 4325 N N . ASP A 1 594 ? -20.204 1.131 5.251 1.00 84.38 594 ASP A N 1
ATOM 4326 C CA . ASP A 1 594 ? -20.313 -0.329 5.464 1.00 84.38 594 ASP A CA 1
ATOM 4327 C C . ASP A 1 594 ? -18.919 -0.983 5.655 1.00 84.38 594 ASP A C 1
ATOM 4329 O O . ASP A 1 594 ? -18.605 -2.012 5.038 1.00 84.38 594 ASP A O 1
ATOM 4333 N N . THR A 1 595 ? -18.051 -0.340 6.439 1.00 88.12 595 THR A N 1
ATOM 4334 C CA . THR A 1 595 ? -16.614 -0.646 6.551 1.00 88.12 595 THR A CA 1
ATOM 4335 C C . THR A 1 595 ? -16.318 -1.575 7.717 1.00 88.12 595 THR A C 1
ATOM 4337 O O . THR A 1 595 ? -16.980 -1.505 8.748 1.00 88.12 595 THR A O 1
ATOM 4340 N N . MET A 1 596 ? -15.290 -2.415 7.588 1.00 90.31 596 MET A N 1
ATOM 4341 C CA . MET A 1 596 ? -14.745 -3.193 8.703 1.00 90.31 596 MET A CA 1
ATOM 4342 C C . MET A 1 596 ? -13.299 -2.794 8.986 1.00 90.31 596 MET A C 1
ATOM 4344 O O . MET A 1 596 ? -12.463 -2.825 8.086 1.00 90.31 596 MET A O 1
ATOM 4348 N N . VAL A 1 597 ? -13.015 -2.463 10.243 1.00 92.81 597 VAL A N 1
ATOM 4349 C CA . VAL A 1 597 ? -11.669 -2.237 10.778 1.00 92.81 597 VAL A CA 1
ATOM 4350 C C . VAL A 1 597 ? -11.429 -3.283 11.857 1.00 92.81 597 VAL A C 1
ATOM 4352 O O . VAL A 1 597 ? -12.258 -3.460 12.749 1.00 92.81 597 VAL A O 1
ATOM 4355 N N . LYS A 1 598 ? -10.321 -4.010 11.745 1.00 91.31 598 LYS A N 1
ATOM 4356 C CA . LYS A 1 598 ? -9.957 -5.113 12.629 1.00 91.31 598 LYS A CA 1
ATOM 4357 C C . LYS A 1 598 ? -8.494 -4.965 13.048 1.00 91.31 598 LYS A C 1
ATOM 4359 O O . LYS A 1 598 ? -7.617 -5.477 12.356 1.00 91.31 598 LYS A O 1
ATOM 4364 N N . VAL A 1 599 ? -8.232 -4.307 14.172 1.00 91.31 599 VAL A N 1
ATOM 4365 C CA . VAL A 1 599 ? -6.921 -4.382 14.832 1.00 91.31 599 VAL A CA 1
ATOM 4366 C C . VAL A 1 599 ? -6.861 -5.728 15.561 1.00 91.31 599 VAL A C 1
ATOM 4368 O O . VAL A 1 599 ? -7.751 -6.062 16.343 1.00 91.31 599 VAL A O 1
ATOM 4371 N N . THR A 1 600 ? -5.877 -6.556 15.209 1.00 86.88 600 THR A N 1
ATOM 4372 C CA . THR A 1 600 ? -5.696 -7.923 15.745 1.00 86.88 600 THR A CA 1
ATOM 4373 C C . THR A 1 600 ? -4.699 -7.996 16.885 1.00 86.88 600 THR A C 1
ATOM 4375 O O . THR A 1 600 ? -4.795 -8.893 17.716 1.00 86.88 600 THR A O 1
ATOM 4378 N N . THR A 1 601 ? -3.744 -7.077 16.869 1.00 80.94 601 THR A N 1
ATOM 4379 C CA . THR A 1 601 ? -2.723 -6.831 17.876 1.00 80.94 601 THR A CA 1
ATOM 4380 C C . THR A 1 601 ? -2.145 -5.453 17.575 1.00 80.94 601 THR A C 1
ATOM 4382 O O . THR A 1 601 ? -2.035 -5.079 16.402 1.00 80.94 601 THR A O 1
ATOM 4385 N N . ALA A 1 602 ? -1.831 -4.715 18.627 1.00 83.56 602 ALA A N 1
ATOM 4386 C CA . ALA A 1 602 ? -1.174 -3.416 18.631 1.00 83.56 602 ALA A CA 1
ATOM 4387 C C . ALA A 1 602 ? -0.715 -3.134 20.071 1.00 83.56 602 ALA A C 1
ATOM 4389 O O . ALA A 1 602 ? -1.161 -3.835 20.988 1.00 83.56 602 ALA A O 1
ATOM 4390 N N . TYR A 1 603 ? 0.141 -2.138 20.283 1.00 82.44 603 TYR A N 1
ATOM 4391 C CA . TYR A 1 603 ? 0.311 -1.554 21.613 1.00 82.44 603 TYR A CA 1
ATOM 4392 C C . TYR A 1 603 ? -0.943 -0.723 21.931 1.00 82.44 603 TYR A C 1
ATOM 4394 O O . TYR A 1 603 ? -1.853 -1.263 22.563 1.00 82.44 603 TYR A O 1
ATOM 4402 N N . GLU A 1 604 ? -1.076 0.476 21.357 1.00 89.12 604 GLU A N 1
ATOM 4403 C CA . GLU A 1 604 ? -2.335 1.241 21.292 1.00 89.12 604 GLU A CA 1
ATOM 4404 C C . GLU A 1 604 ? -3.196 0.817 20.081 1.00 89.12 604 GLU A C 1
ATOM 4406 O O . GLU A 1 604 ? -2.704 0.563 18.982 1.00 89.12 604 GLU A O 1
ATOM 4411 N N . GLY A 1 605 ? -4.515 0.735 20.232 1.00 93.75 605 GLY A N 1
ATOM 4412 C CA . GLY A 1 605 ? -5.417 0.254 19.185 1.00 93.75 605 GLY A CA 1
ATOM 4413 C C . GLY A 1 605 ? -5.688 1.267 18.071 1.00 93.75 605 GLY A C 1
ATOM 4414 O O . GLY A 1 605 ? -5.472 0.963 16.893 1.00 93.75 605 GLY A O 1
ATOM 4415 N N . ILE A 1 606 ? -6.211 2.443 18.428 1.00 96.69 606 ILE A N 1
ATOM 4416 C CA . ILE A 1 606 ? -6.527 3.551 17.512 1.00 96.69 606 ILE A CA 1
ATOM 4417 C C . ILE A 1 606 ? -6.283 4.884 18.238 1.00 96.69 606 ILE A C 1
ATOM 4419 O O . ILE A 1 606 ? -6.987 5.163 19.202 1.00 96.69 606 ILE A O 1
ATOM 4423 N N . GLU A 1 607 ? -5.370 5.716 17.738 1.00 95.06 607 GLU A N 1
ATOM 4424 C CA . GLU A 1 607 ? -5.024 7.042 18.276 1.00 95.06 607 GLU A CA 1
ATOM 4425 C C . GLU A 1 607 ? -5.398 8.164 17.280 1.00 95.06 607 GLU A C 1
ATOM 4427 O O . GLU A 1 607 ? -5.112 8.051 16.083 1.00 95.06 607 GLU A O 1
ATOM 4432 N N . ALA A 1 608 ? -6.032 9.251 17.741 1.00 94.25 608 ALA A N 1
ATOM 4433 C CA . ALA A 1 608 ? -6.115 10.530 17.010 1.00 94.25 608 ALA A CA 1
ATOM 4434 C C . ALA A 1 608 ? -6.608 11.689 17.898 1.00 94.25 608 ALA A C 1
ATOM 4436 O O . ALA A 1 608 ? -7.260 11.447 18.911 1.00 94.25 608 ALA A O 1
ATOM 4437 N N . LYS A 1 609 ? -6.456 12.951 17.458 1.00 93.06 609 LYS A N 1
ATOM 4438 C CA . LYS A 1 609 ? -7.049 14.119 18.153 1.00 93.06 609 LYS A CA 1
ATOM 4439 C C . LYS A 1 609 ? -8.565 13.990 18.295 1.00 93.06 609 LYS A C 1
ATOM 4441 O O . LYS A 1 609 ? -9.128 14.195 19.370 1.00 93.06 609 LYS A O 1
ATOM 4446 N N . ALA A 1 610 ? -9.232 13.703 17.181 1.00 95.12 610 ALA A N 1
ATOM 4447 C CA . ALA A 1 610 ? -10.685 13.642 17.101 1.00 95.12 610 ALA A CA 1
ATOM 4448 C C . ALA A 1 610 ? -11.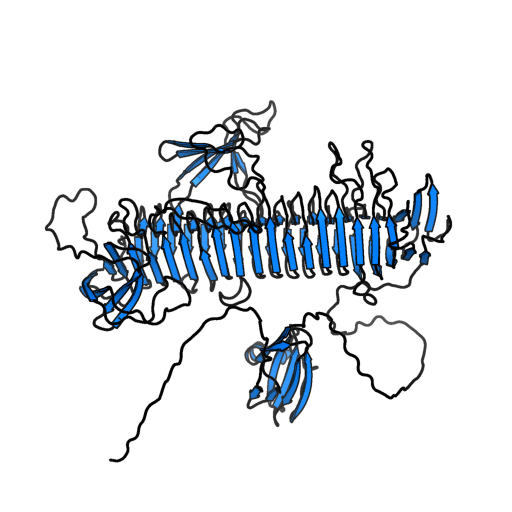115 12.389 16.335 1.00 95.12 610 ALA A C 1
ATOM 4450 O O . ALA A 1 610 ? -10.999 12.315 15.109 1.00 95.12 610 ALA A O 1
ATOM 4451 N N . ILE A 1 611 ? -11.625 11.393 17.057 1.00 98.06 611 ILE A N 1
ATOM 4452 C CA . ILE A 1 611 ? -12.036 10.102 16.501 1.00 98.06 611 ILE A CA 1
ATOM 4453 C C . ILE A 1 611 ? -13.555 10.099 16.318 1.00 98.06 611 ILE A C 1
ATOM 4455 O O . ILE A 1 611 ? -14.308 10.220 17.279 1.00 98.06 611 ILE A O 1
ATOM 4459 N N . THR A 1 612 ? -14.032 9.930 15.084 1.00 98.19 612 THR A N 1
ATOM 4460 C CA . THR A 1 612 ? -15.466 9.862 14.756 1.00 98.19 612 THR A CA 1
ATOM 4461 C C . THR A 1 612 ? -15.821 8.530 14.102 1.00 98.19 612 THR A C 1
ATOM 4463 O O . THR A 1 612 ? -15.426 8.259 12.967 1.00 98.19 612 THR A O 1
ATOM 4466 N N . ILE A 1 613 ? -16.621 7.712 14.785 1.00 98.25 613 ILE A N 1
ATOM 4467 C CA . ILE A 1 613 ? -17.113 6.418 14.301 1.00 98.25 613 ILE A CA 1
ATOM 4468 C C . ILE A 1 613 ? -18.589 6.539 13.895 1.00 98.25 613 ILE A C 1
ATOM 4470 O O . ILE A 1 613 ? -19.472 6.808 14.710 1.00 98.25 613 ILE A O 1
ATOM 4474 N N . GLY A 1 614 ? -18.855 6.306 12.612 1.00 96.81 614 GLY A N 1
ATOM 4475 C CA . GLY A 1 614 ? -20.169 6.377 11.984 1.00 96.81 614 GLY A CA 1
ATOM 4476 C C . GLY A 1 614 ? -20.663 7.803 11.719 1.00 96.81 614 GLY A C 1
ATOM 4477 O O . GLY A 1 614 ? -20.059 8.788 12.140 1.00 96.81 614 GLY A O 1
ATOM 4478 N N . ASN A 1 615 ? -21.797 7.914 11.026 1.00 94.12 615 ASN A N 1
ATOM 4479 C CA . ASN A 1 615 ? -22.480 9.180 10.713 1.00 94.12 615 ASN A CA 1
ATOM 4480 C C . ASN A 1 615 ? -23.983 9.196 11.072 1.00 94.12 615 ASN A C 1
ATOM 4482 O O . ASN A 1 615 ? -24.740 10.028 10.573 1.00 94.12 615 ASN A O 1
ATOM 4486 N N . GLY A 1 616 ? -24.441 8.241 11.883 1.00 92.06 616 GLY A N 1
ATOM 4487 C CA . GLY A 1 616 ? -25.841 8.069 12.285 1.00 92.06 616 GLY A CA 1
ATOM 4488 C C . GLY A 1 616 ? -26.723 7.351 11.253 1.00 92.06 616 GLY A C 1
ATOM 4489 O O . GLY A 1 616 ? -27.840 6.955 11.581 1.00 92.06 616 GLY A O 1
ATOM 4490 N N . SER A 1 617 ? -26.248 7.154 10.016 1.00 90.69 617 SER A N 1
ATOM 4491 C CA . SER A 1 617 ? -27.002 6.498 8.928 1.00 90.69 617 SER A CA 1
ATOM 4492 C C . SER A 1 617 ? -26.331 5.250 8.337 1.00 90.69 617 SER A C 1
ATOM 4494 O O . SER A 1 617 ? -26.937 4.547 7.526 1.00 90.69 617 SER A O 1
ATOM 4496 N N . ASP A 1 618 ? -25.097 4.972 8.751 1.00 93.31 618 ASP A N 1
ATOM 4497 C CA . ASP A 1 618 ? -24.250 3.856 8.333 1.00 93.31 618 ASP A CA 1
ATOM 4498 C C . ASP A 1 618 ? -24.063 2.811 9.452 1.00 93.31 618 ASP A C 1
ATOM 4500 O O . ASP A 1 618 ? -24.689 2.879 10.513 1.00 93.31 618 ASP A O 1
ATOM 4504 N N . SER A 1 619 ? -23.234 1.791 9.204 1.00 91.12 619 SER A N 1
ATOM 4505 C CA . SER A 1 619 ? -22.951 0.748 10.194 1.00 91.12 619 SER A CA 1
ATOM 4506 C C . SER A 1 619 ? -21.506 0.229 10.103 1.00 91.12 619 SER A C 1
ATOM 4508 O O . SER A 1 619 ? -21.293 -0.935 9.741 1.00 91.12 619 SER A O 1
ATOM 4510 N N . PRO A 1 620 ? -20.499 1.069 10.422 1.00 94.31 620 PRO A N 1
ATOM 4511 C CA . PRO A 1 620 ? -19.113 0.625 10.490 1.00 94.31 620 PRO A CA 1
ATOM 4512 C C . PRO A 1 620 ? -18.930 -0.456 11.563 1.00 94.31 620 PRO A C 1
ATOM 4514 O O . PRO A 1 620 ? -19.709 -0.580 12.509 1.00 94.31 620 PRO A O 1
ATOM 4517 N N . GLN A 1 621 ? -17.900 -1.274 11.384 1.00 93.94 621 GLN A N 1
ATOM 4518 C CA . GLN A 1 621 ? -17.601 -2.462 12.177 1.00 93.94 621 GLN A CA 1
ATOM 4519 C C . GLN A 1 621 ? -16.159 -2.364 12.681 1.00 93.94 621 GLN A C 1
ATOM 4521 O O . GLN A 1 621 ? -15.250 -2.902 12.048 1.00 93.94 621 GLN A O 1
ATOM 4526 N N . VAL A 1 622 ? -15.950 -1.662 13.794 1.00 95.75 622 VAL A N 1
ATOM 4527 C CA . VAL A 1 622 ? -14.634 -1.461 14.415 1.00 95.75 622 VAL A CA 1
ATOM 4528 C C . VAL A 1 622 ? -14.419 -2.527 15.483 1.00 95.75 622 VAL A C 1
ATOM 4530 O O . VAL A 1 622 ? -15.246 -2.699 16.377 1.00 95.75 622 VAL A O 1
ATOM 4533 N N . ARG A 1 623 ? -13.322 -3.276 15.373 1.00 94.38 623 ARG A N 1
ATOM 4534 C CA . ARG A 1 623 ? -12.896 -4.269 16.361 1.00 94.38 623 ARG A CA 1
ATOM 4535 C C . ARG A 1 623 ? -11.425 -4.072 16.678 1.00 94.38 623 ARG A C 1
ATOM 4537 O O . ARG A 1 623 ? -10.609 -4.062 15.756 1.00 94.38 623 ARG A O 1
ATOM 4544 N N . VAL A 1 624 ? -11.112 -3.945 17.959 1.00 95.00 624 VAL A N 1
ATOM 4545 C CA . VAL A 1 624 ? -9.759 -3.717 18.462 1.00 95.00 624 VAL A CA 1
ATOM 4546 C C . VAL A 1 624 ? -9.386 -4.794 19.470 1.00 95.00 624 VAL A C 1
ATOM 4548 O O . VAL A 1 624 ? -10.138 -5.067 20.406 1.00 95.00 624 VAL A O 1
ATOM 4551 N N . TYR A 1 625 ? -8.204 -5.370 19.269 1.00 91.00 625 TYR A N 1
ATOM 4552 C CA . TYR A 1 625 ? -7.403 -5.964 20.328 1.00 91.00 625 TYR A CA 1
ATOM 4553 C C . TYR A 1 625 ? -6.101 -5.162 20.443 1.00 91.00 625 TYR A C 1
ATOM 4555 O O . TYR A 1 625 ? -5.319 -5.131 19.487 1.00 91.00 625 TYR A O 1
ATOM 4563 N N . SER A 1 626 ? -5.910 -4.511 21.585 1.00 88.88 626 SER A N 1
ATOM 4564 C CA . SER A 1 626 ? -4.731 -3.722 21.964 1.00 88.88 626 SER A CA 1
ATOM 4565 C C . SER A 1 626 ? -4.139 -4.289 23.257 1.00 88.88 626 SER A C 1
ATOM 4567 O O . SER A 1 626 ? -4.660 -5.265 23.808 1.00 88.88 626 SER A O 1
ATOM 4569 N N . ASN A 1 627 ? -3.048 -3.707 23.743 1.00 86.00 627 ASN A N 1
ATOM 4570 C CA . ASN A 1 627 ? -2.437 -4.100 25.013 1.00 86.00 627 ASN A CA 1
ATOM 4571 C C . ASN A 1 627 ? -2.271 -2.889 25.940 1.00 86.00 627 ASN A C 1
ATOM 4573 O O . ASN A 1 627 ? -2.575 -3.008 27.122 1.00 86.00 627 ASN A O 1
ATOM 4577 N N . ASP A 1 628 ? -1.918 -1.728 25.394 1.00 85.94 628 ASP A N 1
ATOM 4578 C CA . ASP A 1 628 ? -2.293 -0.440 25.981 1.00 85.94 628 ASP A CA 1
ATOM 4579 C C . ASP A 1 628 ? -3.681 -0.025 25.442 1.00 85.94 628 ASP A C 1
ATOM 4581 O O . ASP A 1 628 ? -4.491 -0.895 25.084 1.00 85.94 628 ASP A O 1
ATOM 4585 N N . ASP A 1 629 ? -3.984 1.272 25.398 1.00 91.38 629 ASP A N 1
ATOM 4586 C CA . ASP A 1 629 ? -5.319 1.808 25.117 1.00 91.38 629 ASP A CA 1
ATOM 4587 C C . ASP A 1 629 ? -6.001 1.223 23.878 1.00 91.38 629 ASP A C 1
ATOM 4589 O O . ASP A 1 629 ? -5.404 1.039 22.816 1.00 91.38 629 ASP A O 1
ATOM 4593 N N . GLY A 1 630 ? -7.302 0.960 23.981 1.00 94.25 630 GLY A N 1
ATOM 4594 C CA . GLY A 1 630 ? -8.084 0.419 22.871 1.00 94.25 630 GLY A CA 1
ATOM 4595 C C . GLY A 1 630 ? -8.429 1.456 21.808 1.00 94.25 630 GLY A C 1
ATOM 4596 O O . GLY A 1 630 ? -8.274 1.217 20.609 1.00 94.25 630 GLY A O 1
ATOM 4597 N N . ILE A 1 631 ? -8.913 2.616 22.239 1.00 96.81 631 ILE A N 1
ATOM 4598 C CA . ILE A 1 631 ? -9.117 3.793 21.393 1.00 96.81 631 ILE A CA 1
ATOM 4599 C C . ILE A 1 631 ? -8.733 4.998 22.249 1.00 96.81 631 ILE A C 1
ATOM 4601 O O . ILE A 1 631 ? -9.439 5.265 23.217 1.00 96.81 631 ILE A O 1
ATOM 4605 N N . ASN A 1 632 ? -7.647 5.689 21.903 1.00 93.81 632 ASN A N 1
ATOM 4606 C CA . ASN A 1 632 ? -7.146 6.868 22.605 1.00 93.81 632 ASN A CA 1
ATOM 4607 C C . ASN A 1 632 ? -7.455 8.132 21.785 1.00 93.81 632 ASN A C 1
ATOM 4609 O O . ASN A 1 632 ? -6.944 8.315 20.677 1.00 93.81 632 ASN A O 1
ATOM 4613 N N . ALA A 1 633 ? -8.295 9.019 22.319 1.00 94.38 633 ALA A N 1
ATOM 4614 C CA . ALA A 1 633 ? -8.426 10.371 21.791 1.00 94.38 633 ALA A CA 1
ATOM 4615 C C . ALA A 1 633 ? -7.474 11.335 22.524 1.00 94.38 633 ALA A C 1
ATOM 4617 O O . ALA A 1 633 ? -7.850 11.956 23.522 1.00 94.38 633 ALA A O 1
ATOM 4618 N N . SER A 1 634 ? -6.257 11.496 22.000 1.00 89.19 634 SER A N 1
ATOM 4619 C CA . SER A 1 634 ? -5.267 12.484 22.446 1.00 89.19 634 SER A CA 1
ATOM 4620 C C . SER A 1 634 ? -4.584 13.159 21.254 1.00 89.19 634 SER A C 1
ATOM 4622 O O . SER A 1 634 ? -4.630 12.680 20.120 1.00 89.19 634 SER A O 1
ATOM 4624 N N . SER A 1 635 ? -3.953 14.312 21.483 1.00 83.31 635 SER A N 1
ATOM 4625 C CA . SER A 1 635 ? -3.148 14.976 20.456 1.00 83.31 635 SER A CA 1
ATOM 4626 C C . SER A 1 635 ? -1.905 15.632 21.025 1.00 83.31 635 SER A C 1
ATOM 4628 O O . SER A 1 635 ? -1.905 16.208 22.114 1.00 83.31 635 SER A O 1
ATOM 4630 N N . LYS A 1 636 ? -0.817 15.509 20.263 1.00 76.44 636 LYS A N 1
ATOM 4631 C CA . LYS A 1 636 ? 0.555 15.777 20.695 1.00 76.44 636 LYS A CA 1
ATOM 4632 C C . LYS A 1 636 ? 1.185 16.761 19.700 1.00 76.44 636 LYS A C 1
ATOM 4634 O O . LYS A 1 636 ? 1.414 16.427 18.541 1.00 76.44 636 LYS A O 1
ATOM 4639 N N . THR A 1 637 ? 1.476 17.987 20.135 1.00 74.94 637 THR A N 1
ATOM 4640 C CA . THR A 1 637 ? 2.232 18.964 19.329 1.00 74.94 637 THR A CA 1
ATOM 4641 C C . THR A 1 637 ? 3.667 18.476 19.191 1.00 74.94 637 THR A C 1
ATOM 4643 O O . THR A 1 637 ? 4.316 18.253 20.211 1.00 74.94 637 THR A O 1
ATOM 4646 N N . LEU A 1 638 ? 4.181 18.346 17.965 1.00 75.62 638 LEU A N 1
ATOM 4647 C CA . LEU A 1 638 ? 5.572 17.963 17.712 1.00 75.62 638 LEU A CA 1
ATOM 4648 C C . LEU A 1 638 ? 6.396 19.154 17.213 1.00 75.62 638 LEU A C 1
ATOM 4650 O O . LEU A 1 638 ? 6.034 19.800 16.228 1.00 75.62 638 LEU A O 1
ATOM 4654 N N . VAL A 1 639 ? 7.529 19.408 17.869 1.00 78.38 639 VAL A N 1
ATOM 4655 C CA . VAL A 1 639 ? 8.538 20.390 17.442 1.00 78.38 639 VAL A CA 1
ATOM 4656 C C . VAL A 1 639 ? 9.883 19.686 17.282 1.00 78.38 639 VAL A C 1
ATOM 4658 O O . VAL A 1 639 ? 10.293 18.927 18.160 1.00 78.38 639 VAL A O 1
ATOM 4661 N N . TYR A 1 640 ? 10.556 19.942 16.161 1.00 80.62 640 TYR A N 1
ATOM 4662 C CA . TYR A 1 640 ? 11.864 19.381 15.822 1.00 80.62 640 TYR A CA 1
ATOM 4663 C C . TYR A 1 640 ? 12.956 20.451 15.950 1.00 80.62 640 TYR A C 1
ATOM 4665 O O . TYR A 1 640 ? 13.015 21.372 15.132 1.00 80.62 640 TYR A O 1
ATOM 4673 N N . THR A 1 641 ? 13.827 20.332 16.949 1.00 82.44 641 THR A N 1
ATOM 4674 C CA . THR A 1 641 ? 15.014 21.189 17.069 1.00 82.44 641 THR A CA 1
ATOM 4675 C C . THR A 1 641 ? 16.198 20.497 16.407 1.00 82.44 641 THR A C 1
ATOM 4677 O O . THR A 1 641 ? 16.608 19.437 16.869 1.00 82.44 641 THR A O 1
ATOM 4680 N N . TYR A 1 642 ? 16.715 21.094 15.341 1.00 79.38 642 TYR A N 1
ATOM 4681 C CA . TYR A 1 642 ? 17.959 20.710 14.668 1.00 79.38 642 TYR A CA 1
ATOM 4682 C C . TYR A 1 642 ? 19.105 21.561 15.229 1.00 79.38 642 TYR A C 1
ATOM 4684 O O . TYR A 1 642 ? 18.850 22.690 15.656 1.00 79.38 642 TYR A O 1
ATOM 4692 N N . GLU A 1 643 ? 20.344 21.068 15.225 1.00 82.50 643 GLU A N 1
ATOM 4693 C CA . GLU A 1 643 ? 21.485 21.896 15.647 1.00 82.50 643 GLU A CA 1
ATOM 4694 C C . GLU A 1 643 ? 21.784 22.977 14.594 1.00 82.50 643 GLU A C 1
ATOM 4696 O O . GLU A 1 643 ? 21.640 24.164 14.878 1.00 82.50 643 GLU A O 1
ATOM 4701 N N . ASP A 1 644 ? 22.044 22.600 13.342 1.00 80.88 644 ASP A N 1
ATOM 4702 C CA . ASP A 1 644 ? 22.151 23.544 12.222 1.00 80.88 644 ASP A CA 1
ATOM 4703 C C . ASP A 1 644 ? 21.387 23.080 10.968 1.00 80.88 644 ASP A C 1
ATOM 4705 O O . ASP A 1 644 ? 20.576 22.155 11.014 1.00 80.88 644 ASP A O 1
ATOM 4709 N N . GLU A 1 645 ? 21.568 23.801 9.862 1.00 77.56 645 GLU A N 1
ATOM 4710 C CA . GLU A 1 645 ? 20.867 23.590 8.590 1.00 77.56 645 GLU A CA 1
ATOM 4711 C C . GLU A 1 645 ? 21.386 22.397 7.775 1.00 77.56 645 GLU A C 1
ATOM 4713 O O . GLU A 1 645 ? 20.700 21.944 6.855 1.00 77.56 645 GLU A O 1
ATOM 4718 N N . THR A 1 646 ? 22.588 21.912 8.090 1.00 68.94 646 THR A N 1
ATOM 4719 C CA . THR A 1 646 ? 23.263 20.789 7.424 1.00 68.94 646 THR A CA 1
ATOM 4720 C C . THR A 1 646 ? 23.047 19.467 8.161 1.00 68.94 646 THR A C 1
ATOM 4722 O O . THR A 1 646 ? 23.039 18.406 7.536 1.00 68.94 646 THR A O 1
ATOM 4725 N N . GLU A 1 647 ? 22.817 19.529 9.472 1.00 62.84 647 GLU A N 1
ATOM 4726 C CA . GLU A 1 647 ? 22.536 18.380 10.330 1.00 62.84 647 GLU A CA 1
ATOM 4727 C C . GLU A 1 647 ? 21.148 17.762 10.075 1.00 62.84 647 GLU A C 1
ATOM 4729 O O . GLU A 1 647 ? 20.107 18.412 10.199 1.00 62.84 647 GLU A O 1
ATOM 4734 N N . GLU A 1 648 ? 21.103 16.453 9.797 1.00 52.50 648 GLU A N 1
ATOM 4735 C CA . GLU A 1 648 ? 19.837 15.698 9.762 1.00 52.50 648 GLU A CA 1
ATOM 4736 C C . GLU A 1 648 ? 19.349 15.290 11.167 1.00 52.50 648 GLU A C 1
ATOM 4738 O O . GLU A 1 648 ? 18.190 14.886 11.335 1.00 52.50 648 GLU A O 1
ATOM 4743 N N . THR A 1 649 ? 20.212 15.401 12.184 1.00 60.22 649 THR A N 1
ATOM 4744 C CA . THR A 1 649 ? 19.905 15.048 13.576 1.00 60.22 649 THR A CA 1
ATOM 4745 C C . THR A 1 649 ? 18.963 16.061 14.236 1.00 60.22 649 THR A C 1
ATOM 4747 O O . THR A 1 649 ? 19.027 17.266 13.993 1.00 60.22 649 THR A O 1
ATOM 4750 N N . TYR A 1 650 ? 18.041 15.576 15.078 1.00 63.25 650 TYR A N 1
ATOM 4751 C CA . TYR A 1 650 ? 17.094 16.443 15.782 1.00 63.25 650 TYR A CA 1
ATOM 4752 C C . TYR A 1 650 ? 16.674 15.920 17.159 1.00 63.25 650 TYR A C 1
ATOM 4754 O O . TYR A 1 650 ? 16.561 14.715 17.406 1.00 63.25 650 TYR A O 1
ATOM 4762 N N . VAL A 1 651 ? 16.312 16.861 18.030 1.00 74.00 651 VAL A N 1
ATOM 4763 C CA . VAL A 1 651 ? 15.530 16.620 19.247 1.00 74.00 651 VAL A CA 1
ATOM 4764 C C . VAL A 1 651 ? 14.048 16.817 18.927 1.00 74.00 651 VAL A C 1
ATOM 4766 O O . VAL A 1 651 ? 13.627 17.897 18.505 1.00 74.00 651 VAL A O 1
ATOM 4769 N N . LYS A 1 652 ? 13.232 15.781 19.138 1.00 71.44 652 LYS A N 1
ATOM 4770 C CA . LYS A 1 652 ? 11.766 15.843 19.056 1.00 71.44 652 LYS A CA 1
ATOM 4771 C C . LYS A 1 652 ? 11.215 16.175 20.441 1.00 71.44 652 LYS A C 1
ATOM 4773 O O . LYS A 1 652 ? 11.308 15.373 21.370 1.00 71.44 652 LYS A O 1
ATOM 4778 N N . LYS A 1 653 ? 10.595 17.348 20.571 1.00 72.06 653 LYS A N 1
ATOM 4779 C CA . LYS A 1 653 ? 9.764 17.695 21.728 1.00 72.06 653 LYS A CA 1
ATOM 4780 C C . LYS A 1 653 ? 8.304 17.376 21.422 1.00 72.06 653 LYS A C 1
ATOM 4782 O O . LYS A 1 653 ? 7.804 17.755 20.362 1.00 72.06 653 LYS A O 1
ATOM 4787 N N . SER A 1 654 ? 7.627 16.736 22.372 1.00 66.75 654 SER A N 1
ATOM 4788 C CA . SER A 1 654 ? 6.177 16.522 22.353 1.00 66.75 654 SER A CA 1
ATOM 4789 C C . SER A 1 654 ? 5.495 17.184 23.555 1.00 66.75 654 SER A C 1
ATOM 4791 O O . SER A 1 654 ? 6.059 17.198 24.651 1.00 66.75 654 SER A O 1
ATOM 4793 N N . THR A 1 655 ? 4.304 17.752 23.340 1.00 70.19 655 THR A N 1
ATOM 4794 C CA . THR A 1 655 ? 3.426 18.309 24.390 1.00 70.19 655 THR A CA 1
ATOM 4795 C C . THR A 1 655 ? 1.958 18.109 24.020 1.00 70.19 655 THR A C 1
ATOM 4797 O O . THR A 1 655 ? 1.583 18.406 22.881 1.00 70.19 655 THR A O 1
ATOM 4800 N N . SER A 1 656 ? 1.128 17.668 24.964 1.00 71.75 656 SER A N 1
ATOM 4801 C CA . SER A 1 656 ? -0.320 17.484 24.769 1.00 71.75 656 SER A CA 1
ATOM 4802 C C . SER A 1 656 ? -1.041 18.770 24.325 1.00 71.75 656 SER A C 1
ATOM 4804 O O . SER A 1 656 ? -0.535 19.877 24.528 1.00 71.75 656 SER A O 1
ATOM 4806 N N . GLN A 1 657 ? -2.221 18.633 23.715 1.00 74.62 657 GLN A N 1
ATOM 4807 C CA . GLN A 1 657 ? -3.143 19.739 23.424 1.00 74.62 657 GLN A CA 1
ATOM 4808 C C . GLN A 1 657 ?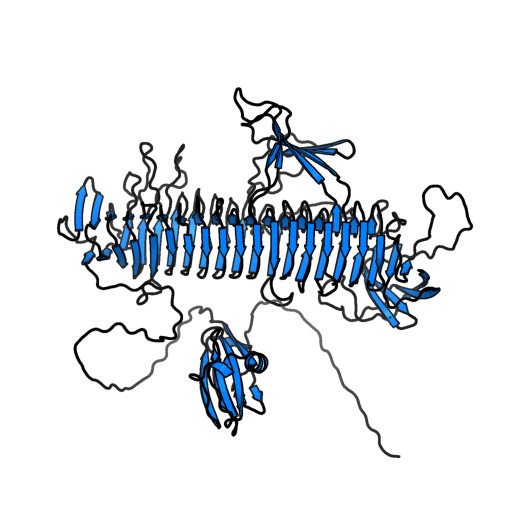 -4.561 19.454 23.920 1.00 74.62 657 GLN A C 1
ATOM 4810 O O . GLN A 1 657 ? -5.035 18.322 23.841 1.00 74.62 657 GLN A O 1
ATOM 4815 N N . ASP A 1 658 ? -5.265 20.526 24.275 1.00 78.94 658 ASP A N 1
ATOM 4816 C CA . ASP A 1 658 ? -6.695 20.539 24.582 1.00 78.94 658 ASP A CA 1
ATOM 4817 C C . ASP A 1 658 ? -7.574 20.164 23.368 1.00 78.94 658 ASP A C 1
ATOM 4819 O O . ASP A 1 658 ? -7.169 20.258 22.198 1.00 78.94 658 ASP A O 1
ATOM 4823 N N . GLY A 1 659 ? -8.840 19.837 23.648 1.00 84.56 659 GLY A N 1
ATOM 4824 C CA . GLY A 1 659 ? -9.884 19.682 22.631 1.00 84.56 659 GLY A CA 1
ATOM 4825 C C . GLY A 1 659 ? -9.840 18.351 21.883 1.00 84.56 659 GLY A C 1
ATOM 4826 O O . GLY A 1 659 ? -10.155 18.314 20.692 1.00 84.56 659 GLY A O 1
ATOM 4827 N N . ASN A 1 660 ? -9.431 17.277 22.559 1.00 92.69 660 ASN A N 1
ATOM 4828 C CA . ASN A 1 660 ? -9.534 15.920 22.027 1.00 92.69 660 ASN A CA 1
ATOM 4829 C C . ASN A 1 660 ? -10.976 15.402 22.162 1.00 92.69 660 ASN A C 1
ATOM 4831 O O . ASN A 1 660 ? -11.742 15.875 23.009 1.00 92.69 660 ASN A O 1
ATOM 4835 N N . SER A 1 661 ? -11.388 14.459 21.311 1.00 96.06 661 SER A N 1
ATOM 4836 C CA . SER A 1 661 ? -12.729 13.867 21.425 1.00 96.06 661 SER A CA 1
ATOM 4837 C C . SER A 1 661 ? -12.878 12.494 20.778 1.00 96.06 661 SER A C 1
ATOM 4839 O O . SER A 1 661 ? -12.308 12.213 19.722 1.00 96.06 661 SER A O 1
ATOM 4841 N N . LEU A 1 662 ? -13.743 11.668 21.368 1.00 97.50 662 LEU A N 1
ATOM 4842 C CA . LEU A 1 662 ? -14.208 10.407 20.794 1.00 97.50 662 LEU A CA 1
ATOM 4843 C C . LEU A 1 662 ? -15.727 10.465 20.588 1.00 97.50 662 LEU A C 1
ATOM 4845 O O . LEU A 1 662 ? -16.493 10.602 21.536 1.00 97.50 662 LEU A O 1
ATOM 4849 N N . THR A 1 663 ? -16.181 10.345 19.341 1.00 98.06 663 THR A N 1
ATOM 4850 C CA . THR A 1 663 ? -17.599 10.380 18.955 1.00 98.06 663 THR A CA 1
ATOM 4851 C C . THR A 1 663 ? -18.022 9.073 18.290 1.00 98.06 663 THR A C 1
ATOM 4853 O O . THR A 1 663 ? -17.506 8.709 17.236 1.00 98.06 663 THR A O 1
ATOM 4856 N N . ILE A 1 664 ? -19.024 8.390 18.846 1.00 98.06 664 ILE A N 1
ATOM 4857 C CA . ILE A 1 664 ? -19.625 7.169 18.293 1.00 98.06 664 ILE A CA 1
ATOM 4858 C C . ILE A 1 664 ? -21.080 7.466 17.900 1.00 98.06 664 ILE A C 1
ATOM 4860 O O . ILE A 1 664 ? -21.992 7.456 18.728 1.00 98.06 664 ILE A O 1
ATOM 4864 N N . ASN A 1 665 ? -21.303 7.739 16.613 1.00 97.38 665 ASN A N 1
ATOM 4865 C CA . ASN A 1 665 ? -22.622 8.030 16.044 1.00 97.38 665 ASN A CA 1
ATOM 4866 C C . ASN A 1 665 ? -23.442 6.763 15.754 1.00 97.38 665 ASN A C 1
ATOM 4868 O O . ASN A 1 665 ? -24.664 6.752 15.906 1.00 97.38 665 ASN A O 1
ATOM 4872 N N . SER A 1 666 ? -22.789 5.719 15.241 1.00 95.75 666 SER A N 1
ATOM 4873 C CA . SER A 1 666 ? -23.450 4.533 14.680 1.00 95.75 666 SER A CA 1
ATOM 4874 C C . SER A 1 666 ? -22.469 3.384 14.443 1.00 95.75 666 SER A C 1
ATOM 4876 O O . SER A 1 666 ? -21.253 3.549 14.488 1.00 95.75 666 SER A O 1
ATOM 4878 N N . GLY A 1 667 ? -23.016 2.203 14.142 1.00 94.50 667 GLY A N 1
ATOM 4879 C CA . GLY A 1 667 ? -22.239 1.000 13.852 1.00 94.50 667 GLY A CA 1
ATOM 4880 C C . GLY A 1 667 ? -22.050 0.094 15.060 1.00 94.50 667 GLY A C 1
ATOM 4881 O O . GLY A 1 667 ? -22.913 0.013 15.936 1.00 94.50 667 GLY A O 1
ATOM 4882 N N . TYR A 1 668 ? -20.945 -0.638 15.047 1.00 94.75 668 TYR A N 1
ATOM 4883 C CA . TYR A 1 668 ? -20.550 -1.585 16.075 1.00 94.75 668 TYR A CA 1
ATOM 4884 C C . TYR A 1 668 ? -19.074 -1.380 16.411 1.00 94.75 668 TYR A C 1
ATOM 4886 O O . TYR A 1 668 ? -18.224 -1.461 15.521 1.00 94.75 668 TYR A O 1
ATOM 4894 N N . VAL A 1 669 ? -18.796 -1.136 17.688 1.00 96.88 669 VAL A N 1
ATOM 4895 C CA . VAL A 1 669 ? -17.459 -0.961 18.256 1.00 96.88 669 VAL A CA 1
ATOM 4896 C C . VAL A 1 669 ? -17.250 -2.060 19.294 1.00 96.88 669 VAL A C 1
ATOM 4898 O O . VAL A 1 669 ? -18.054 -2.209 20.212 1.00 96.88 669 VAL A O 1
ATOM 4901 N N . ASN A 1 670 ? -16.190 -2.849 19.145 1.00 95.38 670 ASN A N 1
ATOM 4902 C CA . ASN A 1 670 ? -15.776 -3.852 20.124 1.00 95.38 670 ASN A CA 1
ATOM 4903 C C . ASN A 1 670 ? -14.301 -3.644 20.452 1.00 95.38 670 ASN A C 1
ATOM 4905 O O . ASN A 1 670 ? -13.464 -3.679 19.551 1.00 95.38 670 ASN A O 1
ATOM 4909 N N . VAL A 1 671 ? -13.997 -3.424 21.723 1.00 95.81 671 VAL A N 1
ATOM 4910 C CA . VAL A 1 671 ? -12.641 -3.177 22.205 1.00 95.81 671 VAL A CA 1
ATOM 4911 C C . VAL A 1 671 ? -12.313 -4.189 23.291 1.00 95.81 671 VAL A C 1
ATOM 4913 O O . VAL A 1 671 ? -13.084 -4.374 24.233 1.00 95.81 671 VAL A O 1
ATOM 4916 N N . THR A 1 672 ? -11.174 -4.856 23.145 1.00 93.25 672 THR A N 1
ATOM 4917 C CA . THR A 1 672 ? -10.619 -5.786 24.130 1.00 93.25 672 THR A CA 1
ATOM 4918 C C . THR A 1 672 ? -9.182 -5.385 24.421 1.00 93.25 672 THR A C 1
ATOM 4920 O O . THR A 1 672 ? -8.355 -5.433 23.513 1.00 93.25 672 THR A O 1
ATOM 4923 N N . ILE A 1 673 ? -8.888 -5.029 25.668 1.00 89.50 673 ILE A N 1
ATOM 4924 C CA . ILE A 1 673 ? -7.508 -4.814 26.118 1.00 89.50 673 ILE A CA 1
ATOM 4925 C C . ILE A 1 673 ? -6.887 -6.171 26.478 1.00 89.50 673 ILE A C 1
ATOM 4927 O O . ILE A 1 673 ? -7.601 -7.125 26.818 1.00 89.50 673 ILE A O 1
ATOM 4931 N N . GLY A 1 674 ? -5.563 -6.277 26.387 1.00 83.38 674 GLY A N 1
ATOM 4932 C CA . GLY A 1 674 ? -4.805 -7.399 26.932 1.00 83.38 674 GLY A CA 1
ATOM 4933 C C . GLY A 1 674 ? -5.048 -7.587 28.435 1.00 83.38 674 GLY A C 1
ATOM 4934 O O . GLY A 1 674 ? -5.415 -6.660 29.152 1.00 83.38 674 GLY A O 1
ATOM 4935 N N . ALA A 1 675 ? -4.862 -8.811 28.927 1.00 74.69 675 ALA A N 1
ATOM 4936 C CA . ALA A 1 675 ? -4.815 -9.065 30.368 1.00 74.69 675 ALA A CA 1
ATOM 4937 C C . ALA A 1 675 ? -3.395 -8.797 30.870 1.00 74.69 675 ALA A C 1
ATOM 4939 O O . ALA A 1 675 ? -2.489 -9.294 30.216 1.00 74.69 675 ALA A O 1
ATOM 4940 N N . ASP A 1 676 ? -3.199 -8.110 32.005 1.00 68.19 676 ASP A N 1
ATOM 4941 C CA . ASP A 1 676 ? -1.857 -7.844 32.564 1.00 68.19 676 ASP A CA 1
ATOM 4942 C C . ASP A 1 676 ? -1.020 -9.133 32.690 1.00 68.19 676 ASP A C 1
ATOM 4944 O O . ASP A 1 676 ? -1.230 -9.993 33.554 1.00 68.19 676 ASP A O 1
ATOM 4948 N N . GLN A 1 677 ? -0.120 -9.280 31.723 1.00 64.38 677 GLN A N 1
ATOM 4949 C CA . GLN A 1 677 ? 0.898 -10.304 31.580 1.00 64.38 677 GLN A CA 1
ATOM 4950 C C . GLN A 1 677 ? 1.799 -9.914 30.401 1.00 64.38 677 GLN A C 1
ATOM 4952 O O . GLN A 1 677 ? 1.423 -9.168 29.498 1.00 64.38 677 GLN A O 1
ATOM 4957 N N . THR A 1 678 ? 2.997 -10.489 30.391 1.00 60.97 678 THR A N 1
ATOM 4958 C CA . THR A 1 678 ? 3.979 -10.362 29.315 1.00 60.97 678 THR A CA 1
ATOM 4959 C C . THR A 1 678 ? 3.423 -10.892 27.985 1.00 60.97 678 THR A C 1
ATOM 4961 O O . THR A 1 678 ? 3.326 -12.104 27.781 1.00 60.97 678 THR A O 1
ATOM 4964 N N . HIS A 1 679 ? 3.066 -9.989 27.073 1.00 58.06 679 HIS A N 1
ATOM 4965 C CA . HIS A 1 679 ? 2.593 -10.320 25.730 1.00 58.06 679 HIS A CA 1
ATOM 4966 C C . HIS A 1 679 ? 3.753 -10.601 24.761 1.00 58.06 679 HIS A C 1
ATOM 4968 O O . HIS A 1 679 ? 4.931 -10.463 25.089 1.00 58.06 679 HIS A O 1
ATOM 4974 N N . SER A 1 680 ? 3.423 -11.081 23.562 1.00 56.19 680 SER A N 1
ATOM 4975 C CA . SER A 1 680 ? 4.398 -11.434 22.526 1.00 56.19 680 SER A CA 1
ATOM 4976 C C . SER A 1 680 ? 3.780 -11.247 21.145 1.00 56.19 680 SER A C 1
ATOM 4978 O O . SER A 1 680 ? 3.114 -12.146 20.625 1.00 56.19 680 SER A O 1
ATOM 4980 N N . VAL A 1 681 ? 3.986 -10.073 20.547 1.00 53.28 681 VAL A N 1
ATOM 4981 C CA . VAL A 1 681 ? 3.546 -9.796 19.174 1.00 53.28 681 VAL A CA 1
ATOM 4982 C C . VAL A 1 681 ? 4.439 -10.570 18.217 1.00 53.28 681 VAL A C 1
ATOM 4984 O O . VAL A 1 681 ? 5.644 -10.344 18.188 1.00 53.28 681 VAL A O 1
ATOM 4987 N N . THR A 1 682 ? 3.846 -11.456 17.415 1.00 52.91 682 THR A N 1
ATOM 4988 C CA . THR A 1 682 ? 4.468 -11.947 16.179 1.00 52.91 682 THR A CA 1
ATOM 4989 C C . THR A 1 682 ? 4.024 -11.042 15.043 1.00 52.91 682 THR A C 1
ATOM 4991 O O . THR A 1 682 ? 2.910 -11.187 14.537 1.00 52.91 682 THR A O 1
ATOM 4994 N N . VAL A 1 683 ? 4.888 -10.111 14.645 1.00 50.69 683 VAL A N 1
ATOM 4995 C CA . VAL A 1 683 ? 4.697 -9.405 13.374 1.00 50.69 683 VAL A CA 1
ATOM 4996 C C . VAL A 1 683 ? 4.983 -10.365 12.212 1.00 50.69 683 VAL A C 1
ATOM 4998 O O . VAL A 1 683 ? 5.875 -11.215 12.334 1.00 50.69 683 VAL A O 1
ATOM 5001 N N . PRO A 1 684 ? 4.252 -10.261 11.090 1.00 46.25 684 PRO A N 1
ATOM 5002 C CA . PRO A 1 684 ? 4.721 -10.778 9.812 1.00 46.25 684 PRO A CA 1
ATOM 5003 C C . PRO A 1 684 ? 6.117 -10.222 9.486 1.00 46.25 684 PRO A C 1
ATOM 5005 O O . PRO A 1 684 ? 6.427 -9.078 9.824 1.00 46.25 684 PRO A O 1
ATOM 5008 N N . ASN A 1 685 ? 6.959 -11.099 8.942 1.00 43.06 685 ASN A N 1
ATOM 5009 C CA . ASN A 1 685 ? 8.264 -10.842 8.335 1.00 43.06 685 ASN A CA 1
ATOM 5010 C C . ASN A 1 685 ? 8.708 -12.163 7.678 1.00 43.06 685 ASN A C 1
ATOM 5012 O O . ASN A 1 685 ? 8.521 -13.234 8.273 1.00 43.06 685 ASN A O 1
ATOM 5016 N N . GLY A 1 686 ? 9.297 -12.110 6.480 1.00 48.34 686 GLY A N 1
ATOM 5017 C CA . GLY A 1 686 ? 9.706 -13.262 5.672 1.00 48.34 686 GLY A CA 1
ATOM 5018 C C . GLY A 1 686 ? 10.354 -14.399 6.478 1.00 48.34 686 GLY A C 1
ATOM 5019 O O . GLY A 1 686 ? 11.493 -14.314 6.940 1.00 48.34 686 GLY A O 1
ATOM 5020 N N . SER A 1 687 ? 9.606 -15.495 6.654 1.00 39.91 687 SER A N 1
ATOM 5021 C CA . SER A 1 687 ? 9.988 -16.712 7.403 1.00 39.91 687 SER A CA 1
ATOM 5022 C C . SER A 1 687 ? 10.439 -16.531 8.869 1.00 39.91 687 SER A C 1
ATOM 5024 O O . SER A 1 687 ? 10.849 -17.515 9.488 1.00 39.91 687 SER A O 1
ATOM 5026 N N . SER A 1 688 ? 10.360 -15.327 9.447 1.00 41.91 688 SER A N 1
ATOM 5027 C CA . SER A 1 688 ? 11.126 -14.959 10.648 1.00 41.91 688 SER A CA 1
ATOM 5028 C C . SER A 1 688 ? 10.267 -14.266 11.707 1.00 41.91 688 SER A C 1
ATOM 5030 O O . SER A 1 688 ? 10.108 -13.048 11.699 1.00 41.91 688 SER A O 1
ATOM 5032 N N . THR A 1 689 ? 9.750 -15.030 12.675 1.00 45.78 689 THR A N 1
ATOM 5033 C CA . THR A 1 689 ? 9.043 -14.476 13.842 1.00 45.78 689 THR A CA 1
ATOM 5034 C C . THR A 1 689 ? 9.952 -13.540 14.641 1.00 45.78 689 THR A C 1
ATOM 5036 O O . THR A 1 689 ? 10.853 -13.996 15.346 1.00 45.78 689 THR A O 1
ATOM 5039 N N . LYS A 1 690 ? 9.675 -12.233 14.584 1.00 49.12 690 LYS A N 1
ATOM 5040 C CA . LYS A 1 690 ? 10.142 -11.273 15.591 1.00 49.12 690 LYS A CA 1
ATOM 5041 C C . LYS A 1 690 ? 9.110 -11.217 16.714 1.00 49.12 690 LYS A C 1
ATOM 5043 O O . LYS A 1 690 ? 7.925 -11.056 16.435 1.00 49.12 690 LYS A O 1
ATOM 5048 N N . THR A 1 691 ? 9.575 -11.359 17.954 1.00 51.62 691 THR A N 1
ATOM 5049 C CA . THR A 1 691 ? 8.755 -11.261 19.168 1.00 51.62 691 THR A CA 1
ATOM 5050 C C . THR A 1 691 ? 9.018 -9.922 19.842 1.00 51.62 691 THR A C 1
ATOM 5052 O O . THR A 1 691 ? 10.129 -9.695 20.318 1.00 51.62 691 THR A O 1
ATOM 5055 N N . ILE A 1 692 ? 8.004 -9.058 19.898 1.00 54.31 692 ILE A N 1
ATOM 5056 C CA . ILE A 1 692 ? 8.026 -7.818 20.693 1.00 54.31 692 ILE A CA 1
ATOM 5057 C C . ILE A 1 692 ? 7.200 -8.040 21.962 1.00 54.31 692 ILE A C 1
ATOM 5059 O O . ILE A 1 692 ? 6.138 -8.665 21.911 1.00 54.31 692 ILE A O 1
ATOM 5063 N N . THR A 1 693 ? 7.720 -7.566 23.095 1.00 56.81 693 THR A N 1
ATOM 5064 C CA . THR A 1 693 ? 7.303 -7.983 24.438 1.00 56.81 693 THR A CA 1
ATOM 5065 C C . THR A 1 693 ? 7.064 -6.780 25.343 1.00 56.81 693 THR A C 1
ATOM 5067 O O . THR A 1 693 ? 7.980 -5.996 25.578 1.00 56.81 693 THR A O 1
ATOM 5070 N N . TYR A 1 694 ? 5.858 -6.689 25.900 1.00 63.94 694 TYR A N 1
ATOM 5071 C CA . TYR A 1 694 ? 5.410 -5.639 26.819 1.00 63.94 694 TYR A CA 1
ATOM 5072 C C . TYR A 1 694 ? 4.378 -6.192 27.822 1.00 63.94 694 TYR A C 1
ATOM 5074 O O . TYR A 1 694 ? 3.861 -7.299 27.629 1.00 63.94 694 TYR A O 1
ATOM 5082 N N . SER A 1 695 ? 4.092 -5.440 28.888 1.00 64.19 695 SER A N 1
ATOM 5083 C CA . SER A 1 695 ? 2.874 -5.618 29.701 1.00 64.19 695 SER A CA 1
ATOM 5084 C C . SER A 1 695 ? 1.664 -4.983 28.994 1.00 64.19 695 SER A C 1
ATOM 5086 O O . SER A 1 695 ? 1.782 -4.545 27.849 1.00 64.19 695 SER A O 1
ATOM 5088 N N . SER A 1 696 ? 0.486 -5.000 29.618 1.00 70.38 696 SER A N 1
ATOM 5089 C CA . SER A 1 696 ? -0.749 -4.463 29.033 1.00 70.38 696 SER A CA 1
ATOM 5090 C C . SER A 1 696 ? -1.521 -3.672 30.085 1.00 70.38 696 SER A C 1
ATOM 5092 O O . SER A 1 696 ? -2.214 -4.266 30.918 1.00 70.38 696 SER A O 1
ATOM 5094 N N . ASP A 1 697 ? -1.352 -2.353 30.056 1.00 74.75 697 ASP A N 1
ATOM 5095 C CA . ASP A 1 697 ? -1.607 -1.459 31.185 1.00 74.75 697 ASP A CA 1
ATOM 5096 C C . ASP A 1 697 ? -2.480 -0.245 30.812 1.00 74.75 697 ASP A C 1
ATOM 5098 O O . ASP A 1 697 ? -2.490 0.735 31.554 1.00 74.75 697 ASP A O 1
ATOM 5102 N N . GLY A 1 698 ? -3.282 -0.345 29.743 1.00 84.88 698 GLY A N 1
ATOM 5103 C CA . GLY A 1 698 ? -4.095 0.762 29.215 1.00 84.88 698 GLY A CA 1
ATOM 5104 C C . GLY A 1 698 ? -5.598 0.694 29.503 1.00 84.88 698 GLY A C 1
ATOM 5105 O O . GLY A 1 698 ? -6.092 -0.197 30.214 1.00 84.88 698 GLY A O 1
ATOM 5106 N N . ASP A 1 699 ? -6.323 1.656 28.934 1.00 89.19 699 ASP A N 1
ATOM 5107 C CA . ASP A 1 699 ? -7.759 1.884 29.085 1.00 89.19 699 ASP A CA 1
ATOM 5108 C C . ASP A 1 699 ? -8.601 1.352 27.915 1.00 89.19 699 ASP A C 1
ATOM 5110 O O . ASP A 1 699 ? -8.140 1.118 26.797 1.00 89.19 699 ASP A O 1
ATOM 5114 N N . GLY A 1 700 ? -9.891 1.140 28.172 1.00 91.94 700 GLY A N 1
ATOM 5115 C CA . GLY A 1 700 ? -10.826 0.646 27.161 1.00 91.94 700 GLY A CA 1
ATOM 5116 C C . GLY A 1 700 ? -11.083 1.667 26.050 1.00 91.94 700 GLY A C 1
ATOM 5117 O O . GLY A 1 700 ? -10.784 1.431 24.880 1.00 91.94 700 GLY A O 1
ATOM 5118 N N . LEU A 1 701 ? -11.658 2.802 26.427 1.00 94.00 701 LEU A N 1
ATOM 5119 C CA . LEU A 1 701 ? -11.703 4.017 25.623 1.00 94.00 701 LEU A CA 1
ATOM 5120 C C . LEU A 1 701 ? -11.025 5.089 26.477 1.00 94.00 701 LEU A C 1
ATOM 5122 O O . LEU A 1 701 ? -11.538 5.362 27.558 1.00 94.00 701 LEU A O 1
ATOM 5126 N N . ASP A 1 702 ? -9.916 5.653 26.009 1.00 91.19 702 ASP A N 1
ATOM 5127 C CA . ASP A 1 702 ? -9.316 6.861 26.580 1.00 91.19 702 ASP A CA 1
ATOM 5128 C C . ASP A 1 702 ? -9.723 8.075 25.731 1.00 91.19 702 ASP A C 1
ATOM 5130 O O . ASP A 1 702 ? -9.884 8.000 24.505 1.00 91.19 702 ASP A O 1
ATOM 5134 N N . CYS A 1 703 ? -9.919 9.212 26.382 1.00 90.19 703 CYS A N 1
ATOM 5135 C CA . CYS A 1 703 ? -10.241 10.469 25.742 1.00 90.19 703 CYS A CA 1
ATOM 5136 C C . CYS A 1 703 ? -9.788 11.642 26.616 1.00 90.19 703 CYS A C 1
ATOM 5138 O O . CYS A 1 703 ? -10.508 12.059 27.522 1.00 90.19 703 CYS A O 1
ATOM 5140 N N . ASN A 1 704 ? -8.653 12.251 26.270 1.00 88.12 704 ASN A N 1
ATOM 5141 C CA . ASN A 1 704 ? -8.064 13.403 26.966 1.00 88.12 704 ASN A CA 1
ATOM 5142 C C . ASN A 1 704 ? -8.857 14.698 26.635 1.00 88.12 704 ASN A C 1
ATOM 5144 O O . ASN A 1 704 ? -8.357 15.630 25.999 1.00 88.12 704 ASN A O 1
ATOM 5148 N N . GLY A 1 705 ? -10.166 14.671 26.886 1.00 90.44 705 GLY A N 1
ATOM 5149 C CA . GLY A 1 705 ? -11.194 15.577 26.382 1.00 90.44 705 GLY A CA 1
ATOM 5150 C C . GLY A 1 705 ? -12.597 14.967 26.532 1.00 90.44 705 GLY A C 1
ATOM 5151 O O . GLY A 1 705 ? -12.886 14.323 27.539 1.00 90.44 705 GLY A O 1
ATOM 5152 N N . SER A 1 706 ? -13.482 15.138 25.539 1.00 93.38 706 SER A N 1
ATOM 5153 C CA . SER A 1 706 ? -14.912 14.759 25.647 1.00 93.38 706 SER A CA 1
ATOM 5154 C C . SER A 1 706 ? -15.341 13.511 24.850 1.00 93.38 706 SER A C 1
ATOM 5156 O O . SER A 1 706 ? -15.077 13.390 23.648 1.00 93.38 706 SER A O 1
ATOM 5158 N N . LEU A 1 707 ? -16.114 12.631 25.498 1.00 95.19 707 LEU A N 1
ATOM 5159 C CA . LEU A 1 707 ? -16.682 11.395 24.946 1.00 95.19 707 LEU A CA 1
ATOM 5160 C C . LEU A 1 707 ? -18.175 11.548 24.597 1.00 95.19 707 LEU A C 1
ATOM 5162 O O . LEU A 1 707 ? -19.012 11.871 25.441 1.00 95.19 707 LEU A O 1
ATOM 5166 N N . TYR A 1 708 ? -18.549 11.210 23.365 1.00 96.50 708 TYR A N 1
ATOM 5167 C CA . TYR A 1 708 ? -19.928 11.272 22.875 1.00 96.50 708 TYR A CA 1
ATOM 5168 C C . TYR A 1 708 ? -20.370 9.917 22.314 1.00 96.50 708 TYR A C 1
ATOM 5170 O O . TYR A 1 708 ? -19.876 9.477 21.276 1.00 96.50 708 TYR A O 1
ATOM 5178 N N . ILE A 1 709 ? -21.342 9.254 22.946 1.00 96.44 709 ILE A N 1
ATOM 5179 C CA . ILE A 1 709 ? -21.931 8.008 22.429 1.00 96.44 709 ILE A CA 1
ATOM 5180 C C . ILE A 1 709 ? -23.396 8.258 22.064 1.00 96.44 709 ILE A C 1
ATOM 5182 O O . ILE A 1 709 ? -24.303 8.200 22.899 1.00 96.44 709 ILE A O 1
ATOM 5186 N N . TYR A 1 710 ? -23.620 8.533 20.778 1.00 95.75 710 TYR A N 1
ATOM 5187 C CA . TYR A 1 710 ? -24.926 8.904 20.242 1.00 95.75 710 TYR A CA 1
ATOM 5188 C C . TYR A 1 710 ? -25.764 7.710 19.762 1.00 95.75 710 TYR A C 1
ATOM 5190 O O . TYR A 1 710 ? -26.997 7.756 19.801 1.00 95.75 710 TYR A O 1
ATOM 5198 N N . GLY A 1 711 ? -25.124 6.625 19.316 1.00 94.31 711 GLY A N 1
ATOM 5199 C CA . GLY A 1 711 ? -25.834 5.487 18.738 1.00 94.31 711 GLY A CA 1
ATOM 5200 C C . GLY A 1 711 ? -24.964 4.267 18.449 1.00 94.31 711 GLY A C 1
ATOM 5201 O O . GLY A 1 711 ? -23.767 4.242 18.715 1.00 94.31 711 GLY A O 1
ATOM 5202 N N . GLY A 1 712 ? -25.588 3.229 17.887 1.00 94.75 712 GLY A N 1
ATOM 5203 C CA . GLY A 1 712 ? -24.913 1.973 17.549 1.00 94.75 712 GLY A CA 1
ATOM 5204 C C . GLY A 1 712 ? -24.795 1.013 18.734 1.00 94.75 712 GLY A C 1
ATOM 5205 O O . GLY A 1 712 ? -25.668 0.950 19.604 1.00 94.75 712 GLY A O 1
ATOM 5206 N N . THR A 1 713 ? -23.745 0.194 18.742 1.00 95.06 713 THR A N 1
ATOM 5207 C CA . THR A 1 713 ? -23.452 -0.735 19.840 1.00 95.06 713 THR A CA 1
ATOM 5208 C C . THR A 1 713 ? -21.963 -0.747 20.161 1.00 95.06 713 THR A C 1
ATOM 5210 O O . THR A 1 713 ? -21.160 -1.115 19.308 1.00 95.06 713 THR A O 1
ATOM 5213 N N . THR A 1 714 ? -21.619 -0.393 21.396 1.00 96.19 714 THR A N 1
ATOM 5214 C CA . THR A 1 714 ? -20.248 -0.318 21.912 1.00 96.19 714 THR A CA 1
ATOM 5215 C C . THR A 1 714 ? -20.069 -1.362 23.010 1.00 96.19 714 THR A C 1
ATOM 5217 O O . THR A 1 714 ? -20.833 -1.386 23.976 1.00 96.19 714 THR A O 1
ATOM 5220 N N . ILE A 1 715 ? -19.079 -2.240 22.865 1.00 95.50 715 ILE A N 1
ATOM 5221 C CA . ILE A 1 715 ? -18.711 -3.247 23.867 1.00 95.50 715 ILE A CA 1
ATOM 5222 C C . ILE A 1 715 ? -17.235 -3.069 24.206 1.00 95.50 715 ILE A C 1
ATOM 5224 O O . ILE A 1 715 ? -16.400 -3.103 23.304 1.00 95.50 715 ILE A O 1
ATOM 5228 N N . VAL A 1 716 ? -16.921 -2.898 25.489 1.00 94.81 716 VAL A N 1
ATOM 5229 C CA . VAL A 1 716 ? -15.550 -2.654 25.955 1.00 94.81 716 VAL A CA 1
ATOM 5230 C C . VAL A 1 716 ? -15.182 -3.609 27.084 1.00 94.81 716 VAL A C 1
ATOM 5232 O O . VAL A 1 716 ? -15.898 -3.712 28.083 1.00 94.81 716 VAL A O 1
ATOM 5235 N N . TYR A 1 717 ? -14.053 -4.292 26.932 1.00 92.81 717 TYR A N 1
ATOM 5236 C CA . TYR A 1 717 ? -13.444 -5.120 27.966 1.00 92.81 717 TYR A CA 1
ATOM 5237 C C . TYR A 1 717 ? -12.109 -4.490 28.380 1.00 92.81 717 TYR A C 1
ATOM 5239 O O . TYR A 1 717 ? -11.077 -4.768 27.769 1.00 92.81 717 TYR A O 1
ATOM 5247 N N . GLY A 1 718 ? -12.161 -3.620 29.390 1.00 89.12 718 GLY A N 1
ATOM 5248 C CA . GLY A 1 718 ? -10.980 -3.014 30.008 1.00 89.12 718 GLY A CA 1
ATOM 5249 C C . GLY A 1 718 ? -10.278 -3.985 30.958 1.00 89.12 718 GLY A C 1
ATOM 5250 O O . GLY A 1 718 ? -10.854 -5.005 31.357 1.00 89.12 718 GLY A O 1
ATOM 5251 N N . VAL A 1 719 ? -9.040 -3.666 31.336 1.00 84.50 719 VAL A N 1
ATOM 5252 C CA . VAL A 1 719 ? -8.196 -4.521 32.186 1.00 84.50 719 VAL A CA 1
ATOM 5253 C C . VAL A 1 719 ? -8.889 -4.950 33.484 1.00 84.50 719 VAL A C 1
ATOM 5255 O O . VAL A 1 719 ? -9.541 -4.170 34.178 1.00 84.50 719 VAL A O 1
ATOM 5258 N N . GLY A 1 720 ? -8.749 -6.228 33.834 1.00 74.31 720 GLY A N 1
ATOM 5259 C CA . GLY A 1 720 ? -9.554 -6.850 34.890 1.00 74.31 720 GLY A CA 1
ATOM 5260 C C . GLY A 1 720 ? -9.111 -6.610 36.337 1.00 74.31 720 GLY A C 1
ATOM 5261 O O . GLY A 1 720 ? -9.807 -7.073 37.244 1.00 74.31 720 GLY A O 1
ATOM 5262 N N . ALA A 1 721 ? -7.955 -5.972 36.559 1.00 74.88 721 ALA A N 1
ATOM 5263 C CA . ALA A 1 721 ? -7.308 -5.876 37.875 1.00 74.88 721 ALA A CA 1
ATOM 5264 C C . ALA A 1 721 ? -6.404 -4.633 38.074 1.00 74.88 721 ALA A C 1
ATOM 5266 O O . ALA A 1 721 ? -5.542 -4.653 38.949 1.00 74.88 721 ALA A O 1
ATOM 5267 N N . SER A 1 722 ? -6.595 -3.555 37.302 1.00 73.75 722 SER A N 1
ATOM 5268 C CA . SER A 1 722 ? -5.808 -2.317 37.456 1.00 73.75 722 SER A CA 1
ATOM 5269 C C . SER A 1 722 ? -6.294 -1.418 38.608 1.00 73.75 722 SER A C 1
ATOM 5271 O O . SER A 1 722 ? -7.459 -1.464 39.017 1.00 73.75 722 SER A O 1
ATOM 5273 N N . THR A 1 723 ? -5.389 -0.574 39.116 1.00 71.31 723 THR A N 1
ATOM 5274 C CA . THR A 1 723 ? -5.666 0.553 40.027 1.00 71.31 723 THR A CA 1
ATOM 5275 C C . THR A 1 723 ? -5.713 1.918 39.337 1.00 71.31 723 THR A C 1
ATOM 5277 O O . THR A 1 723 ? -6.124 2.882 39.977 1.00 71.31 723 THR A O 1
ATOM 5280 N N . SER A 1 724 ? -5.307 2.006 38.071 1.00 77.75 724 SER A N 1
ATOM 5281 C CA . SER A 1 724 ? -5.055 3.255 37.334 1.00 77.75 724 SER A CA 1
ATOM 5282 C C . SER A 1 724 ? -5.789 3.365 36.000 1.00 77.75 724 SER A C 1
ATOM 5284 O O . SER A 1 724 ? -5.706 4.418 35.397 1.00 77.75 724 SER A O 1
ATOM 5286 N N . ASN A 1 725 ? -6.478 2.310 35.557 1.00 84.06 725 ASN A N 1
ATOM 5287 C CA . ASN A 1 725 ? -7.111 2.266 34.239 1.00 84.06 725 ASN A CA 1
ATOM 5288 C C . ASN A 1 725 ? -8.378 1.393 34.238 1.00 84.06 725 ASN A C 1
ATOM 5290 O O . ASN A 1 725 ? -8.618 0.612 35.175 1.00 84.06 725 ASN A O 1
ATOM 5294 N N . SER A 1 726 ? -9.228 1.578 33.230 1.00 86.25 726 SER A N 1
ATOM 5295 C CA . SER A 1 726 ? -10.659 1.263 33.240 1.00 86.25 726 SER A CA 1
ATOM 5296 C C . SER A 1 726 ? -11.189 0.754 31.875 1.00 86.25 726 SER A C 1
ATOM 5298 O O . SER A 1 726 ? -10.422 0.359 30.995 1.00 86.25 726 SER A O 1
ATOM 5300 N N . PRO A 1 727 ? -12.521 0.627 31.693 1.00 89.81 727 PRO A N 1
ATOM 5301 C CA . PRO A 1 727 ? -13.129 0.465 30.370 1.00 89.81 727 PRO A CA 1
ATOM 5302 C C . PRO A 1 727 ? -13.496 1.774 29.643 1.00 89.81 727 PRO A C 1
ATOM 5304 O O . PRO A 1 727 ? -13.785 1.712 28.451 1.00 89.81 727 PRO A O 1
ATOM 5307 N N . ILE A 1 728 ? -13.609 2.902 30.349 1.00 90.56 728 ILE A N 1
ATOM 5308 C CA . ILE A 1 728 ? -13.916 4.241 29.817 1.00 90.56 728 ILE A CA 1
ATOM 5309 C C . ILE A 1 728 ? -13.270 5.250 30.770 1.00 90.56 728 ILE A C 1
ATOM 5311 O O . ILE A 1 728 ? -13.819 5.473 31.856 1.00 90.56 728 ILE A O 1
ATOM 5315 N N . ASP A 1 729 ? -12.179 5.872 30.336 1.00 88.81 729 ASP A N 1
ATOM 5316 C CA . ASP A 1 729 ? -11.657 7.098 30.932 1.00 88.81 729 ASP A CA 1
ATOM 5317 C C . ASP A 1 729 ? -11.914 8.292 29.998 1.00 88.81 729 ASP A C 1
ATOM 5319 O O . ASP A 1 729 ? -12.150 8.142 28.792 1.00 88.81 729 ASP A O 1
ATOM 5323 N N . LYS A 1 730 ? -11.984 9.484 30.586 1.00 89.12 730 LYS A N 1
ATOM 5324 C CA . LYS A 1 730 ? -12.193 10.759 29.894 1.00 89.12 730 LYS A CA 1
ATOM 5325 C C . LYS A 1 730 ? -11.834 11.917 30.820 1.00 89.12 730 LYS A C 1
ATOM 5327 O O . LYS A 1 730 ? -12.108 11.824 32.012 1.00 89.12 730 LYS A O 1
ATOM 5332 N N . ASP A 1 731 ? -11.383 13.054 30.299 1.00 87.12 731 ASP A N 1
ATOM 5333 C CA . ASP A 1 731 ? -11.238 14.275 31.117 1.00 87.12 731 ASP A CA 1
ATOM 5334 C C . ASP A 1 731 ? -12.591 14.982 31.340 1.00 87.12 731 ASP A C 1
ATOM 5336 O O . ASP A 1 731 ? -13.077 15.088 32.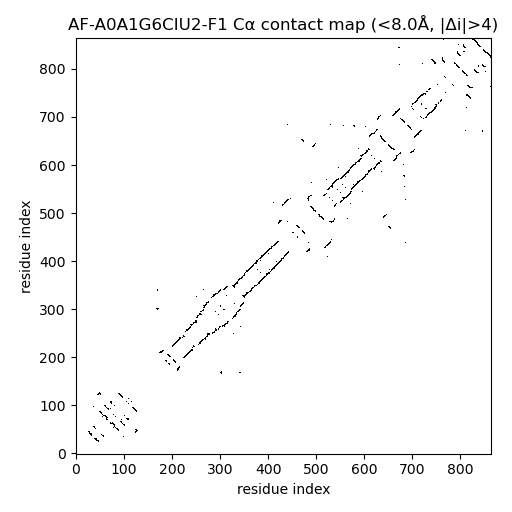471 1.00 87.12 731 ASP A O 1
ATOM 5340 N N . ASP A 1 732 ? -13.230 15.424 30.252 1.00 89.25 732 ASP A N 1
ATOM 5341 C CA . ASP A 1 732 ? -14.330 16.401 30.252 1.00 89.25 732 ASP A CA 1
ATOM 5342 C C . ASP A 1 732 ? -15.734 15.749 30.370 1.00 89.25 732 ASP A C 1
ATOM 5344 O O . ASP A 1 732 ? -16.085 15.124 31.374 1.00 89.25 732 ASP A O 1
ATOM 5348 N N . ASP A 1 733 ? -16.587 15.934 29.354 1.00 90.88 733 ASP A N 1
ATOM 5349 C CA . ASP A 1 733 ? -17.962 15.451 29.299 1.00 90.88 733 ASP A CA 1
ATOM 5350 C C . ASP A 1 733 ? -18.029 14.007 28.789 1.00 90.88 733 ASP A C 1
ATOM 5352 O O . ASP A 1 733 ? -17.313 13.614 27.868 1.00 90.88 733 ASP A O 1
ATOM 5356 N N . PHE A 1 734 ? -18.983 13.239 29.319 1.00 91.62 734 PHE A N 1
ATOM 5357 C CA . PHE A 1 734 ? -19.437 11.987 28.716 1.00 91.62 734 PHE A CA 1
ATOM 5358 C C . PHE A 1 734 ? -20.943 12.092 28.438 1.00 91.62 734 PHE A C 1
ATOM 5360 O O . PHE A 1 734 ? -21.776 12.063 29.347 1.00 91.62 734 PHE A O 1
ATOM 5367 N N . VAL A 1 735 ? -21.304 12.221 27.160 1.00 94.50 735 VAL A N 1
ATOM 5368 C CA . VAL A 1 735 ? -22.695 12.329 26.695 1.00 94.50 735 VAL A CA 1
ATOM 5369 C C . VAL A 1 735 ? -23.193 10.980 26.183 1.00 94.50 735 VAL A C 1
ATOM 5371 O O . VAL A 1 735 ? -22.578 10.373 25.304 1.00 94.50 735 VAL A O 1
ATOM 5374 N N . LEU A 1 736 ? -24.345 10.531 26.690 1.00 93.69 736 LEU A N 1
ATOM 5375 C CA . LEU A 1 736 ? -24.979 9.270 26.303 1.00 93.69 736 LEU A CA 1
ATOM 5376 C C . LEU A 1 736 ? -26.437 9.478 25.867 1.00 93.69 736 LEU A C 1
ATOM 5378 O O . LEU A 1 736 ? -27.299 9.830 26.678 1.00 93.69 736 LEU A O 1
ATOM 5382 N N . GLU A 1 737 ? -26.721 9.216 24.590 1.00 93.69 737 GLU A N 1
ATOM 5383 C CA . GLU A 1 737 ? -28.045 9.429 23.990 1.00 93.69 737 GLU A CA 1
ATOM 5384 C C . GLU A 1 737 ? -28.931 8.183 23.891 1.00 93.69 737 GLU A C 1
ATOM 5386 O O . GLU A 1 737 ? -28.484 7.035 23.894 1.00 93.69 737 GLU A O 1
ATOM 5391 N N . SER A 1 738 ? -30.224 8.457 23.704 1.00 87.94 738 SER A N 1
ATOM 5392 C CA . SER A 1 738 ? -31.347 7.506 23.575 1.00 87.94 738 SER A CA 1
ATOM 5393 C C . SER A 1 738 ? -31.295 6.505 22.400 1.00 87.94 738 SER A C 1
ATOM 5395 O O . SER A 1 738 ? -32.274 5.795 22.152 1.00 87.94 738 SER A O 1
ATOM 5397 N N . GLY A 1 739 ? -30.181 6.439 21.661 1.00 88.06 739 GLY A N 1
ATOM 5398 C CA . GLY A 1 739 ? -29.957 5.511 20.546 1.00 88.06 739 GLY A CA 1
ATOM 5399 C C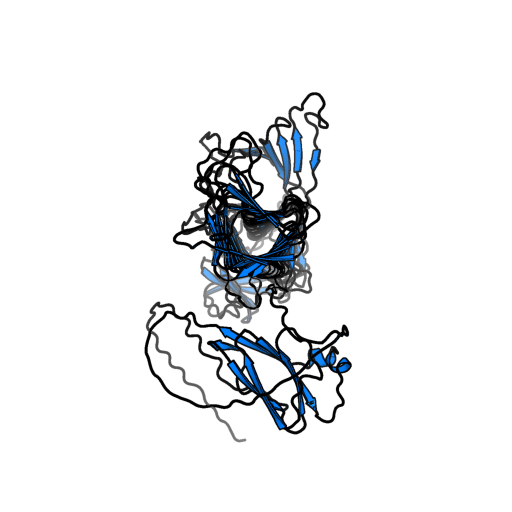 . GLY A 1 739 ? -28.855 4.468 20.770 1.00 88.06 739 GLY A C 1
ATOM 5400 O O . GLY A 1 739 ? -28.726 3.548 19.958 1.00 88.06 739 GLY A O 1
ATOM 5401 N N . ALA A 1 740 ? -28.043 4.593 21.822 1.00 94.25 740 ALA A N 1
ATOM 5402 C CA . ALA A 1 740 ? -26.828 3.796 22.005 1.00 94.25 740 ALA A CA 1
ATOM 5403 C C . ALA A 1 740 ? -27.066 2.512 22.813 1.00 94.25 740 ALA A C 1
ATOM 5405 O O . ALA A 1 740 ? -27.751 2.531 23.828 1.00 94.25 740 ALA A O 1
ATOM 5406 N N . THR A 1 741 ? -26.451 1.388 22.440 1.00 95.25 741 THR A N 1
ATOM 5407 C CA . THR A 1 741 ? -26.292 0.247 23.363 1.00 95.25 741 THR A CA 1
ATOM 5408 C C . THR A 1 741 ? -24.833 0.139 23.786 1.00 95.25 741 THR A C 1
ATOM 5410 O O . THR A 1 741 ? -23.972 -0.110 22.954 1.00 95.25 741 THR A O 1
ATOM 5413 N N . VAL A 1 742 ? -24.548 0.322 25.072 1.00 95.06 742 VAL A N 1
ATOM 5414 C CA . VAL A 1 742 ? -23.188 0.304 25.629 1.00 95.06 742 VAL A CA 1
ATOM 5415 C C . VAL A 1 742 ? -23.100 -0.807 26.663 1.00 95.06 742 VAL A C 1
ATOM 5417 O O . VAL A 1 742 ? -23.973 -0.889 27.522 1.00 95.06 742 VAL A O 1
ATOM 5420 N N . LEU A 1 743 ? -22.063 -1.640 26.603 1.00 94.62 743 LEU A N 1
ATOM 5421 C CA . LEU A 1 743 ? -21.698 -2.593 27.653 1.00 94.62 743 LEU A CA 1
ATOM 5422 C C . LEU A 1 743 ? -20.206 -2.454 27.952 1.00 94.62 743 LEU A C 1
ATOM 5424 O O . LEU A 1 743 ? -19.391 -2.608 27.046 1.00 94.62 743 LEU A O 1
ATOM 5428 N N . THR A 1 744 ? -19.846 -2.247 29.214 1.00 93.19 744 THR A N 1
ATOM 5429 C CA . THR A 1 744 ? -18.449 -2.309 29.653 1.00 93.19 744 THR A CA 1
ATOM 5430 C C . THR A 1 744 ? -18.265 -3.330 30.766 1.00 93.19 744 THR A C 1
ATOM 5432 O O . THR A 1 744 ? -19.168 -3.536 31.581 1.00 93.19 744 THR A O 1
ATOM 5435 N N . LEU A 1 745 ? -17.101 -3.978 30.786 1.00 91.56 745 LEU A N 1
ATOM 5436 C CA . LEU A 1 745 ? -16.622 -4.860 31.852 1.00 91.56 745 LEU A CA 1
ATOM 5437 C C . LEU A 1 745 ? -15.133 -4.566 32.087 1.00 91.56 745 LEU A C 1
ATOM 5439 O O . LEU A 1 745 ? -14.385 -4.460 31.119 1.00 91.56 745 LEU A O 1
ATOM 5443 N N . GLY A 1 746 ? -14.692 -4.479 33.341 1.00 88.94 746 GLY A N 1
ATOM 5444 C CA . GLY A 1 746 ? -13.267 -4.365 33.680 1.00 88.94 746 GLY A CA 1
ATOM 5445 C C . GLY A 1 746 ? -13.033 -4.070 35.160 1.00 88.94 746 GLY A C 1
ATOM 5446 O O . GLY A 1 746 ? -13.806 -4.511 36.020 1.00 88.94 746 GLY A O 1
ATOM 5447 N N . SER A 1 747 ? -11.969 -3.321 35.452 1.00 83.62 747 SER A N 1
ATOM 5448 C CA . SER A 1 747 ? -11.624 -2.816 36.785 1.00 83.62 747 SER A CA 1
ATOM 5449 C C . SER A 1 747 ? -12.745 -1.970 37.411 1.00 83.62 747 SER A C 1
ATOM 5451 O O . SER A 1 747 ? -13.720 -1.583 36.766 1.00 83.62 747 SER A O 1
ATOM 5453 N N . SER A 1 748 ? -12.591 -1.643 38.692 1.00 74.31 748 SER A N 1
ATOM 5454 C CA . SER A 1 748 ? -13.415 -0.652 39.392 1.00 74.31 748 SER A CA 1
ATOM 5455 C C . SER A 1 748 ? -12.529 0.329 40.166 1.00 74.31 748 SER A C 1
ATOM 5457 O O . SER A 1 748 ? -12.764 0.575 41.351 1.00 74.31 748 SER A O 1
ATOM 5459 N N . SER A 1 749 ? -11.470 0.819 39.520 1.00 64.06 749 SER A N 1
ATOM 5460 C CA . SER A 1 749 ? -10.531 1.816 40.049 1.00 64.06 749 SER A CA 1
ATOM 5461 C C . SER A 1 749 ? -11.038 3.239 39.789 1.00 64.06 749 SER A C 1
ATOM 5463 O O . SER A 1 749 ? -11.531 3.890 40.711 1.00 64.06 749 SER A O 1
ATOM 5465 N N . MET A 1 750 ? -11.010 3.682 38.530 1.00 61.31 750 MET A N 1
ATOM 5466 C CA . MET A 1 750 ? -11.507 4.982 38.063 1.00 61.31 750 MET A CA 1
ATOM 5467 C C . MET A 1 750 ? -13.033 4.956 37.899 1.00 61.31 750 MET A C 1
ATOM 5469 O O . MET A 1 750 ? -13.589 4.843 36.813 1.00 61.31 750 MET A O 1
ATOM 5473 N N . GLN A 1 751 ? -13.749 4.969 39.027 1.00 54.44 751 GLN A N 1
ATOM 5474 C CA . GLN A 1 751 ? -15.213 4.814 39.040 1.00 54.44 751 GLN A CA 1
ATOM 5475 C C . GLN A 1 751 ? -16.007 6.091 38.709 1.00 54.44 751 GLN A C 1
ATOM 5477 O O . GLN A 1 751 ? -17.238 6.015 38.658 1.00 54.44 751 GLN A O 1
ATOM 5482 N N . GLY A 1 752 ? -15.352 7.245 38.544 1.00 54.25 752 GLY A N 1
ATOM 5483 C CA . GLY A 1 752 ? -16.023 8.503 38.202 1.00 54.25 752 GLY A CA 1
ATOM 5484 C C . GLY A 1 752 ? -16.396 8.575 36.723 1.00 54.25 752 GLY A C 1
ATOM 5485 O O . GLY A 1 752 ? -17.536 8.881 36.370 1.00 54.25 752 GLY A O 1
ATOM 5486 N N . ASP A 1 753 ? -15.437 8.232 35.877 1.00 58.00 753 ASP A N 1
ATOM 5487 C CA . ASP A 1 753 ? -15.325 8.784 34.527 1.00 58.00 753 ASP A CA 1
ATOM 5488 C C . ASP A 1 753 ? -16.050 7.920 33.487 1.00 58.00 753 ASP A C 1
ATOM 5490 O O . ASP A 1 753 ? -16.723 8.439 32.597 1.00 58.00 753 ASP A O 1
ATOM 5494 N N . GLY A 1 754 ? -16.150 6.616 33.758 1.00 65.88 754 GLY A N 1
ATOM 5495 C CA . GLY A 1 754 ? -17.099 5.701 33.120 1.00 65.88 754 GLY A CA 1
ATOM 5496 C C . GLY A 1 754 ? -18.582 5.920 33.482 1.00 65.88 754 GLY A C 1
ATOM 5497 O O . GLY A 1 754 ? -19.385 4.994 33.324 1.00 65.88 754 GLY A O 1
ATOM 5498 N N . THR A 1 755 ? -18.983 7.099 33.983 1.00 76.81 755 THR A N 1
ATOM 5499 C CA . THR A 1 755 ? -20.398 7.482 34.162 1.00 76.81 755 THR A CA 1
ATOM 5500 C C . THR A 1 755 ? -20.739 8.753 33.371 1.00 76.81 755 THR A C 1
ATOM 5502 O O . THR A 1 755 ? -19.982 9.717 33.441 1.00 76.81 755 THR A O 1
ATOM 5505 N N . PRO A 1 756 ? -21.854 8.803 32.605 1.00 84.69 756 PRO A N 1
ATOM 5506 C CA . PRO A 1 756 ? -22.105 9.946 31.732 1.00 84.69 756 PRO A CA 1
ATOM 5507 C C . PRO A 1 756 ? -22.491 11.202 32.519 1.00 84.69 756 PRO A C 1
ATOM 5509 O O . PRO A 1 756 ? -23.368 11.158 33.386 1.00 84.69 756 PRO A O 1
ATOM 5512 N N . THR A 1 757 ? -21.879 12.332 32.166 1.00 87.75 757 THR A N 1
ATOM 5513 C CA . THR A 1 757 ? -22.205 13.671 32.679 1.00 87.75 757 THR A CA 1
ATOM 5514 C C . THR A 1 757 ? -23.559 14.154 32.152 1.00 87.75 757 THR A C 1
ATOM 5516 O O . THR A 1 757 ? -24.314 14.800 32.880 1.00 87.75 757 THR A O 1
ATOM 5519 N N . THR A 1 758 ? -23.909 13.783 30.913 1.00 88.75 758 THR A N 1
ATOM 5520 C CA . THR A 1 758 ? -25.210 14.059 30.283 1.00 88.75 758 THR A CA 1
ATOM 5521 C C . THR A 1 758 ? -25.900 12.754 29.888 1.00 88.75 758 THR A C 1
ATOM 5523 O O . THR A 1 758 ? -25.432 12.022 29.014 1.00 88.75 758 THR A O 1
ATOM 5526 N N . VAL A 1 759 ? -27.043 12.468 30.523 1.00 85.31 759 VAL A N 1
ATOM 5527 C CA . VAL A 1 759 ? -27.734 11.170 30.446 1.00 85.31 759 VAL A CA 1
ATOM 5528 C C . VAL A 1 759 ? -29.123 11.300 29.801 1.00 85.31 759 VAL A C 1
ATOM 5530 O O . VAL A 1 759 ? -30.137 11.500 30.473 1.00 85.31 759 VAL A O 1
ATOM 5533 N N . ASN A 1 760 ? -29.208 11.090 28.487 1.00 91.38 760 ASN A N 1
ATOM 5534 C CA . ASN A 1 760 ? -30.486 11.046 27.760 1.00 91.38 760 ASN A CA 1
ATOM 5535 C C . ASN A 1 760 ? -31.034 9.616 27.567 1.00 91.38 760 ASN A C 1
ATOM 5537 O O . ASN A 1 760 ? -32.065 9.423 26.919 1.00 91.38 760 ASN A O 1
ATOM 5541 N N . GLN A 1 761 ? -30.410 8.612 28.197 1.00 92.12 761 GLN A N 1
ATOM 5542 C CA . GLN A 1 761 ? -30.872 7.222 28.207 1.00 92.12 761 GLN A CA 1
ATOM 5543 C C . GLN A 1 761 ? -30.652 6.530 29.557 1.00 92.12 761 GLN A C 1
ATOM 5545 O O . GLN A 1 761 ? -29.623 6.713 30.199 1.00 92.12 761 GLN A O 1
ATOM 5550 N N . ALA A 1 762 ? -31.583 5.662 29.962 1.00 93.44 762 ALA A N 1
ATOM 5551 C CA . ALA A 1 762 ? -31.423 4.869 31.176 1.00 93.44 762 ALA A CA 1
ATOM 5552 C C . ALA A 1 762 ? -30.211 3.911 31.109 1.00 93.44 762 ALA A C 1
ATOM 5554 O O . ALA A 1 762 ? -29.951 3.278 30.082 1.00 93.44 762 ALA A O 1
ATOM 5555 N N . TYR A 1 763 ? -29.495 3.761 32.223 1.00 92.88 763 TYR A N 1
ATOM 5556 C CA . TYR A 1 763 ? -28.326 2.890 32.376 1.00 92.88 763 TYR A CA 1
ATOM 5557 C C . TYR A 1 763 ? -28.357 2.133 33.712 1.00 92.88 763 TYR A C 1
ATOM 5559 O O . TYR A 1 763 ? -28.960 2.579 34.687 1.00 92.88 763 TYR A O 1
ATOM 5567 N N . ILE A 1 764 ? -27.686 0.986 33.780 1.00 90.75 764 ILE A N 1
ATOM 5568 C CA . ILE A 1 764 ? -27.311 0.307 35.025 1.00 90.75 764 ILE A CA 1
ATOM 5569 C C . ILE A 1 764 ? -25.794 0.388 35.204 1.00 90.75 764 ILE A C 1
ATOM 5571 O O . ILE A 1 764 ? -25.040 0.264 34.243 1.00 90.75 764 ILE A O 1
ATOM 5575 N N . SER A 1 765 ? -25.355 0.556 36.448 1.00 87.31 765 SER A N 1
ATOM 5576 C CA . SER A 1 765 ? -23.955 0.407 36.852 1.00 87.31 765 SER A CA 1
ATOM 5577 C C . SER A 1 765 ? -23.888 -0.355 38.175 1.00 87.31 765 SER A C 1
ATOM 5579 O O . SER A 1 765 ? -24.796 -0.226 39.004 1.00 87.31 765 SER A O 1
ATOM 5581 N N . SER A 1 766 ? -22.822 -1.130 38.383 1.00 79.88 766 SER A N 1
ATOM 5582 C CA . SER A 1 766 ? -22.482 -1.700 39.694 1.00 79.88 766 SER A CA 1
ATOM 5583 C C . SER A 1 766 ? -21.756 -0.719 40.627 1.00 79.88 766 SER A C 1
ATOM 5585 O O . SER A 1 766 ? -21.657 -0.996 41.824 1.00 79.88 766 SER A O 1
ATOM 5587 N N . SER A 1 767 ? -21.267 0.418 40.113 1.00 63.81 767 SER A N 1
ATOM 5588 C CA . SER A 1 767 ? -20.529 1.415 40.899 1.00 63.81 767 SER A CA 1
ATOM 5589 C C . SER A 1 767 ? -21.420 2.214 41.860 1.00 63.81 767 SER A C 1
ATOM 5591 O O . SER A 1 767 ? -22.605 2.485 41.618 1.00 63.81 767 SER A O 1
ATOM 5593 N N . SER A 1 768 ? -20.824 2.612 42.983 1.00 47.75 768 SER A N 1
ATOM 5594 C CA . SER A 1 768 ? -21.390 3.590 43.910 1.00 47.75 768 SER A CA 1
ATOM 5595 C C . SER A 1 768 ? -21.021 5.003 43.471 1.00 47.75 768 SER A C 1
ATOM 5597 O O . SER A 1 768 ? -19.846 5.272 43.243 1.00 47.75 768 SER A O 1
ATOM 5599 N N . GLN A 1 769 ? -21.981 5.932 43.463 1.00 39.69 769 GLN A N 1
ATOM 5600 C CA . GLN A 1 769 ? -21.639 7.356 43.440 1.00 39.69 769 GLN A CA 1
ATOM 5601 C C . GLN A 1 769 ? -20.972 7.734 44.770 1.00 39.69 769 GLN A C 1
ATOM 5603 O O . GLN A 1 769 ? -21.647 7.897 45.787 1.00 39.69 769 GLN A O 1
ATOM 5608 N N . THR A 1 770 ? -19.657 7.915 44.754 1.00 36.03 770 THR A N 1
ATOM 5609 C CA . THR A 1 770 ? -18.984 8.872 45.637 1.00 36.03 770 THR A CA 1
ATOM 5610 C C . THR A 1 770 ? -18.907 10.195 44.888 1.00 36.03 770 THR A C 1
ATOM 5612 O O . THR A 1 770 ? -18.378 10.236 43.782 1.00 36.03 770 THR A O 1
ATOM 5615 N N . GLY A 1 771 ? -19.494 11.254 45.449 1.00 33.31 771 GLY A N 1
ATOM 5616 C CA . GLY A 1 771 ? -19.552 12.561 44.790 1.00 33.31 771 GLY A CA 1
ATOM 5617 C C . GLY A 1 771 ? -18.171 13.191 44.582 1.00 33.31 771 GLY A C 1
ATOM 5618 O O . GLY A 1 771 ? -17.209 12.823 45.256 1.00 33.31 771 GLY A O 1
ATOM 5619 N N . GLY A 1 772 ? -18.108 14.166 43.669 1.00 33.78 772 GLY A N 1
ATOM 5620 C CA . GLY A 1 772 ? -16.875 14.856 43.286 1.00 33.78 772 GLY A CA 1
ATOM 5621 C C . GLY A 1 772 ? -16.100 15.504 44.450 1.00 33.78 772 GLY A C 1
ATOM 5622 O O . GLY A 1 772 ? -16.636 15.670 45.558 1.00 33.78 772 GLY A O 1
ATOM 5623 N N . PRO A 1 773 ? -14.827 15.873 44.208 1.00 33.59 773 PRO A N 1
ATOM 5624 C CA . PRO A 1 773 ? -13.858 16.222 45.245 1.00 33.59 773 PRO A CA 1
ATOM 5625 C C . PRO A 1 773 ? -14.335 17.385 46.129 1.00 33.59 773 PRO A C 1
ATOM 5627 O O . PRO A 1 773 ? -14.321 18.547 45.733 1.00 33.59 773 PRO A O 1
ATOM 5630 N N . GLY A 1 774 ? -14.750 17.052 47.357 1.00 35.19 774 GLY A N 1
ATOM 5631 C CA . GLY A 1 774 ? -15.180 18.014 48.378 1.00 35.19 774 GLY A CA 1
ATOM 5632 C C . GLY A 1 774 ? -16.462 17.652 49.139 1.00 35.19 774 GLY A C 1
ATOM 5633 O O . GLY A 1 774 ? -16.709 18.232 50.195 1.00 35.19 774 GLY A O 1
ATOM 5634 N N . SER A 1 775 ? -17.274 16.695 48.668 1.00 32.12 775 SER A N 1
ATOM 5635 C CA . SER A 1 775 ? -18.563 16.371 49.311 1.00 32.12 775 SER A CA 1
ATOM 5636 C C . SER A 1 775 ? -18.428 15.478 50.558 1.00 32.12 775 SER A C 1
ATOM 5638 O O . SER A 1 775 ? -18.699 14.276 50.538 1.00 32.12 775 SER A O 1
ATOM 5640 N N . SER A 1 776 ? -18.025 16.069 51.684 1.00 37.25 776 SER A N 1
ATOM 5641 C CA . SER A 1 776 ? -17.882 15.396 52.984 1.00 37.25 776 SER A CA 1
ATOM 5642 C C . SER A 1 776 ? -19.216 15.155 53.717 1.00 37.25 776 SER A C 1
ATOM 5644 O O . SER A 1 776 ? -19.393 15.524 54.877 1.00 37.25 776 SER A O 1
ATOM 5646 N N . GLY A 1 777 ? -20.135 14.440 53.057 1.00 38.78 777 GLY A N 1
ATOM 5647 C CA . GLY A 1 777 ? -21.164 13.644 53.731 1.00 38.78 777 GLY A CA 1
ATOM 5648 C C . GLY A 1 777 ? -22.610 13.849 53.274 1.00 38.78 777 GLY A C 1
ATOM 5649 O O . GLY A 1 777 ? -23.222 14.881 53.541 1.00 38.78 777 GLY A O 1
ATOM 5650 N N . HIS A 1 778 ? -23.202 12.775 52.744 1.00 33.69 778 HIS A N 1
ATOM 5651 C CA . HIS A 1 778 ? -24.577 12.353 53.042 1.00 33.69 778 HIS A CA 1
ATOM 5652 C C . HIS A 1 778 ? -24.672 10.813 53.009 1.00 33.69 778 HIS A C 1
ATOM 5654 O O . HIS A 1 778 ? -23.717 10.142 52.622 1.00 33.69 778 HIS A O 1
ATOM 5660 N N . GLY A 1 779 ? -25.773 10.254 53.526 1.00 31.12 779 GLY A N 1
ATOM 5661 C CA . GLY A 1 779 ? -25.865 8.846 53.946 1.00 31.12 779 GLY A CA 1
ATOM 5662 C C . GLY A 1 779 ? -25.508 7.796 52.881 1.00 31.12 779 GLY A C 1
ATOM 5663 O O . GLY A 1 779 ? -25.960 7.872 51.741 1.00 31.12 779 GLY A O 1
ATOM 5664 N N . GLY A 1 780 ? -24.732 6.785 53.285 1.00 37.25 780 GLY A N 1
ATOM 5665 C CA . GLY A 1 780 ? -24.245 5.731 52.394 1.00 37.25 780 GLY A CA 1
ATOM 5666 C C . GLY A 1 780 ? -25.357 4.852 51.811 1.00 37.25 780 GLY A C 1
ATOM 5667 O O . GLY A 1 780 ? -26.217 4.352 52.537 1.00 37.25 780 GLY A O 1
ATOM 5668 N N . GLN A 1 781 ? -25.300 4.628 50.497 1.00 41.03 781 GLN A N 1
ATOM 5669 C CA . GLN A 1 781 ? -26.110 3.627 49.802 1.00 41.03 781 GLN A CA 1
ATOM 5670 C C . GLN A 1 781 ? -25.357 2.296 49.680 1.00 41.03 781 GLN A C 1
ATOM 5672 O O . GLN A 1 781 ? -24.129 2.264 49.637 1.00 41.03 781 GLN A O 1
ATOM 5677 N N . SER A 1 782 ? -26.100 1.188 49.615 1.00 40.69 782 SER A N 1
ATOM 5678 C CA . SER A 1 782 ? -25.514 -0.150 49.496 1.00 40.69 782 SER A CA 1
ATOM 5679 C C . SER A 1 782 ? -24.859 -0.337 48.129 1.00 40.69 782 SER A C 1
ATOM 5681 O O . SER A 1 782 ? -25.547 -0.346 47.107 1.00 40.69 782 SER A O 1
ATOM 5683 N N . SER A 1 783 ? -23.546 -0.560 48.110 1.00 50.91 783 SER A N 1
ATOM 5684 C CA . SER A 1 783 ? -22.858 -1.060 46.923 1.00 50.91 783 SER A CA 1
ATOM 5685 C C . SER A 1 783 ? -23.373 -2.460 46.567 1.00 50.91 78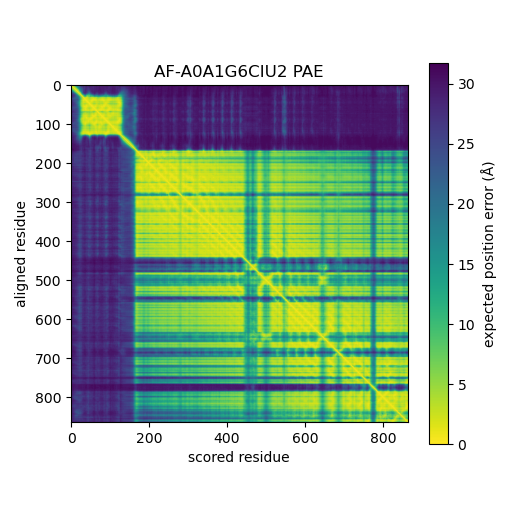3 SER A C 1
ATOM 5687 O O . SER A 1 783 ? -23.665 -3.280 47.440 1.00 50.91 783 SER A O 1
ATOM 5689 N N . SER A 1 784 ? -23.516 -2.727 45.268 1.00 59.94 784 SER A N 1
ATOM 5690 C CA . SER A 1 784 ? -23.826 -4.058 44.738 1.00 59.94 784 SER A CA 1
ATOM 5691 C C . SER A 1 784 ? -22.550 -4.620 44.134 1.00 59.94 784 SER A C 1
ATOM 5693 O O . SER A 1 784 ? -22.295 -4.440 42.946 1.00 59.94 784 SER A O 1
ATOM 5695 N N . SER A 1 785 ? -21.712 -5.236 44.972 1.00 67.25 785 SER A N 1
ATOM 5696 C CA . SER A 1 785 ? -20.421 -5.768 44.540 1.00 67.25 785 SER A CA 1
ATOM 5697 C C . SER A 1 785 ? -20.597 -6.786 43.412 1.00 67.25 785 SER A C 1
ATOM 5699 O O . SER A 1 785 ? -21.366 -7.745 43.509 1.00 67.25 785 SER A O 1
ATOM 5701 N N . VAL A 1 786 ? -19.872 -6.557 42.320 1.00 80.94 786 VAL A N 1
ATOM 5702 C CA . VAL A 1 786 ? -19.819 -7.443 41.160 1.00 80.94 786 VAL A CA 1
ATOM 5703 C C . VAL A 1 786 ? -18.460 -8.127 41.138 1.00 80.94 786 VAL A C 1
ATOM 5705 O O . VAL A 1 786 ? -17.437 -7.539 41.475 1.00 80.94 786 VAL A O 1
ATOM 5708 N N . SER A 1 787 ? -18.467 -9.405 40.773 1.00 86.81 787 SER A N 1
ATOM 5709 C CA . SER A 1 787 ? -17.261 -10.174 40.505 1.00 86.81 787 SER A CA 1
ATOM 5710 C C . SER A 1 787 ? -17.546 -11.121 39.348 1.00 86.81 787 SER A C 1
ATOM 5712 O O . SER A 1 787 ? -18.501 -11.904 39.375 1.00 86.81 787 SER A O 1
ATOM 5714 N N . ILE A 1 788 ? -16.739 -10.994 38.305 1.00 90.25 788 ILE A N 1
ATOM 5715 C CA . ILE A 1 788 ? -16.804 -11.750 37.060 1.00 90.25 788 ILE A CA 1
ATOM 5716 C C . ILE A 1 788 ? -15.430 -12.389 36.873 1.00 90.25 788 ILE A C 1
ATOM 5718 O O . ILE A 1 788 ? -14.407 -11.719 37.000 1.00 90.25 788 ILE A O 1
ATOM 5722 N N . SER A 1 78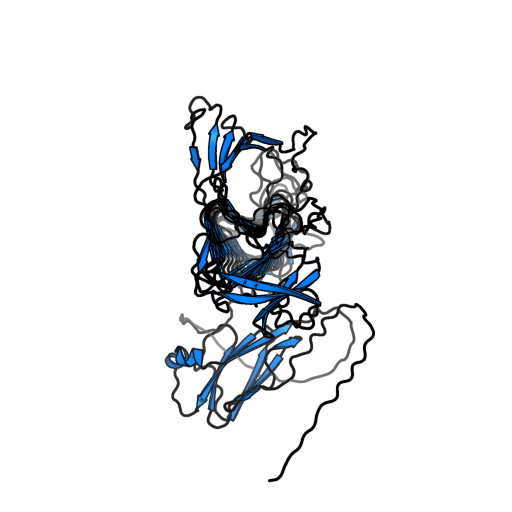9 ? -15.393 -13.689 36.593 1.00 90.56 789 SER A N 1
ATOM 5723 C CA . SER A 1 789 ? -14.152 -14.415 36.307 1.00 90.56 789 SER A CA 1
ATOM 5724 C C . SER A 1 789 ? -13.817 -14.362 34.815 1.00 90.56 789 SER A C 1
ATOM 5726 O O . SER A 1 789 ? -14.725 -14.378 33.983 1.00 90.56 789 SER A O 1
ATOM 5728 N N . SER A 1 790 ? -12.524 -14.390 34.472 1.00 89.88 790 SER A N 1
ATOM 5729 C CA . SER A 1 790 ? -12.085 -14.586 33.083 1.00 89.88 790 SER A CA 1
ATOM 5730 C C . SER A 1 790 ? -12.732 -15.831 32.469 1.00 89.88 790 SER A C 1
ATOM 5732 O O . SER A 1 790 ? -12.910 -16.864 33.122 1.00 89.88 790 SER A O 1
ATOM 5734 N N . GLY A 1 791 ? -13.145 -15.707 31.210 1.00 89.19 791 GLY A N 1
ATOM 5735 C CA . GLY A 1 791 ? -13.817 -16.750 30.449 1.00 89.19 791 GLY A CA 1
ATOM 5736 C C . GLY A 1 791 ? -15.285 -16.988 30.815 1.00 89.19 791 GLY A C 1
ATOM 5737 O O . GLY A 1 791 ? -15.930 -17.796 30.139 1.00 89.19 791 GLY A O 1
ATOM 5738 N N . ALA A 1 792 ? -15.831 -16.316 31.835 1.00 92.31 792 ALA A N 1
ATOM 5739 C CA . ALA A 1 792 ? -17.215 -16.499 32.256 1.00 92.31 792 ALA A CA 1
ATOM 5740 C C . ALA A 1 792 ? -18.215 -15.974 31.215 1.00 92.31 792 ALA A C 1
ATOM 5742 O O . ALA A 1 792 ? -18.019 -14.936 30.581 1.00 92.31 792 ALA A O 1
ATOM 5743 N N . ALA A 1 793 ? -19.341 -16.675 31.094 1.00 93.75 793 ALA A N 1
ATOM 5744 C CA . ALA A 1 793 ? -20.529 -16.132 30.455 1.00 93.75 793 ALA A CA 1
ATOM 5745 C C . ALA A 1 793 ? -21.165 -15.067 31.364 1.00 93.75 793 ALA A C 1
ATOM 5747 O O . ALA A 1 793 ? -21.309 -15.288 32.570 1.00 93.75 793 ALA A O 1
ATOM 5748 N N . VAL A 1 794 ? -21.552 -13.935 30.777 1.00 93.94 794 VAL A N 1
ATOM 5749 C CA . VAL A 1 794 ? -22.185 -12.792 31.451 1.00 93.94 794 VAL A CA 1
ATOM 5750 C C . VAL A 1 794 ? -23.403 -12.365 30.638 1.00 93.94 794 VAL A C 1
ATOM 5752 O O . VAL A 1 794 ? -23.337 -12.323 29.410 1.00 93.94 794 VAL A O 1
ATOM 5755 N N . ALA A 1 795 ? -24.513 -12.033 31.295 1.00 94.62 795 ALA A N 1
ATOM 5756 C CA . ALA A 1 795 ? -25.703 -11.506 30.631 1.00 94.62 795 ALA A CA 1
ATOM 5757 C C . ALA A 1 795 ? -26.443 -10.468 31.479 1.00 94.62 795 ALA A C 1
ATOM 5759 O O . ALA A 1 795 ? -26.504 -10.593 32.703 1.00 94.62 795 ALA A O 1
ATOM 5760 N N . ILE A 1 796 ? -27.068 -9.494 30.813 1.00 94.62 796 ILE A N 1
ATOM 5761 C CA . ILE A 1 796 ? -28.082 -8.620 31.415 1.00 94.62 796 ILE A CA 1
ATOM 5762 C C . ILE A 1 796 ? -29.461 -9.127 30.998 1.00 94.62 796 ILE A C 1
ATOM 5764 O O . ILE A 1 796 ? -29.728 -9.320 29.808 1.00 94.62 796 ILE A O 1
ATOM 5768 N N . LEU A 1 797 ? -30.339 -9.347 31.975 1.00 93.81 797 LEU A N 1
ATOM 5769 C CA . LEU A 1 797 ? -31.669 -9.918 31.783 1.00 93.81 797 LEU A CA 1
ATOM 5770 C C . LEU A 1 797 ? -32.776 -8.951 32.229 1.00 93.81 797 LEU A C 1
ATOM 5772 O O . LEU A 1 797 ? -32.681 -8.318 33.282 1.00 93.81 797 LEU A O 1
ATOM 5776 N N . SER A 1 798 ? -33.870 -8.910 31.466 1.00 94.00 798 SER A N 1
ATOM 5777 C CA . SER A 1 798 ? -35.170 -8.388 31.900 1.00 94.00 798 SER A CA 1
ATOM 5778 C C . SER A 1 798 ? -36.099 -9.573 32.175 1.00 94.00 798 SER A C 1
ATOM 5780 O O . SER A 1 798 ? -36.605 -10.222 31.252 1.00 94.00 798 SER A O 1
ATOM 5782 N N . GLY A 1 799 ? -36.251 -9.930 33.453 1.00 89.31 799 GLY A N 1
ATOM 5783 C CA . GLY A 1 799 ? -36.867 -11.198 33.850 1.00 89.31 799 GLY A CA 1
ATOM 5784 C C . GLY A 1 799 ? -36.097 -12.385 33.259 1.00 89.31 799 GLY A C 1
ATOM 5785 O O . GLY A 1 799 ? -34.916 -12.561 33.535 1.00 89.31 799 GLY A O 1
ATOM 5786 N N . SER A 1 800 ? -36.752 -13.183 32.413 1.00 87.56 800 SER A N 1
ATOM 5787 C CA . SER A 1 800 ? -36.123 -14.289 31.672 1.00 87.56 800 SER A CA 1
ATOM 5788 C C . SER A 1 800 ? -35.603 -13.908 30.276 1.00 87.56 800 SER A C 1
ATOM 5790 O O . SER A 1 800 ? -35.167 -14.788 29.536 1.00 87.56 800 SER A O 1
ATOM 5792 N N . THR A 1 801 ? -35.693 -12.638 29.872 1.00 90.75 801 THR A N 1
ATOM 5793 C CA . THR A 1 801 ? -35.298 -12.174 28.531 1.00 90.75 801 THR A CA 1
ATOM 5794 C C . THR A 1 801 ? -33.867 -11.653 28.553 1.00 90.75 801 THR A C 1
ATOM 5796 O O . THR A 1 801 ? -33.590 -10.674 29.240 1.00 90.75 801 THR A O 1
ATOM 5799 N N . THR A 1 802 ? -32.963 -12.262 27.785 1.00 92.25 802 THR A N 1
ATOM 5800 C CA . THR A 1 802 ? -31.614 -11.720 27.560 1.00 92.25 802 THR A CA 1
ATOM 5801 C C . THR A 1 802 ? -31.692 -10.408 26.777 1.00 92.25 802 THR A C 1
ATOM 5803 O O . THR A 1 802 ? -32.246 -10.394 25.681 1.00 92.25 802 THR A O 1
ATOM 5806 N N . LEU A 1 803 ? -31.133 -9.325 27.328 1.00 92.62 803 LEU A N 1
ATOM 5807 C CA . LEU A 1 803 ? -30.967 -8.040 26.635 1.00 92.62 803 LEU A CA 1
ATOM 5808 C C . LEU A 1 803 ? -29.620 -7.986 25.904 1.00 92.62 803 LEU A C 1
ATOM 5810 O O . LEU A 1 803 ? -29.556 -7.634 24.731 1.00 92.62 803 LEU A O 1
ATOM 5814 N N . ILE A 1 804 ? -28.555 -8.410 26.587 1.00 93.00 804 ILE A N 1
ATOM 5815 C CA . ILE A 1 804 ? -27.231 -8.660 26.013 1.00 93.00 804 ILE A CA 1
ATOM 5816 C C . ILE A 1 804 ? -26.580 -9.841 26.738 1.00 93.00 804 ILE A C 1
ATOM 5818 O O . ILE A 1 804 ? -26.856 -10.076 27.919 1.00 93.00 804 ILE A O 1
ATOM 5822 N N . ALA A 1 805 ? -25.726 -10.587 26.040 1.00 93.75 805 ALA A N 1
ATOM 5823 C CA . ALA A 1 805 ? -24.882 -11.618 26.629 1.00 93.75 805 ALA A CA 1
ATOM 5824 C C . ALA A 1 805 ? -23.512 -11.655 25.945 1.00 93.75 805 ALA A C 1
ATOM 5826 O O . ALA A 1 805 ? -23.428 -11.541 24.724 1.00 93.75 805 ALA A O 1
ATOM 5827 N N . VAL A 1 806 ? -22.456 -11.836 26.731 1.00 94.19 806 VAL A N 1
ATOM 5828 C CA . VAL A 1 806 ? -21.053 -11.846 26.294 1.00 94.19 806 VAL A CA 1
ATOM 5829 C C . VAL A 1 806 ? -20.273 -12.947 27.009 1.00 94.19 806 VAL A C 1
ATOM 5831 O O . VAL A 1 806 ? -20.722 -13.502 28.017 1.00 94.19 806 VAL A O 1
ATOM 5834 N N . LYS A 1 807 ? -19.075 -13.245 26.503 1.00 92.62 807 LYS A N 1
ATOM 5835 C CA . LYS A 1 807 ? -18.057 -14.001 27.234 1.00 92.62 807 LYS A CA 1
ATOM 5836 C C . LYS A 1 807 ? -16.972 -13.022 27.670 1.00 92.62 807 LYS A C 1
ATOM 5838 O O . LYS A 1 807 ? -16.309 -12.456 26.808 1.00 92.62 807 LYS A O 1
ATOM 5843 N N . ALA A 1 808 ? -16.789 -12.838 28.974 1.00 91.31 808 ALA A N 1
ATOM 5844 C CA . ALA A 1 808 ? -15.750 -11.955 29.491 1.00 91.31 808 ALA A CA 1
ATOM 5845 C C . ALA A 1 808 ? -14.355 -12.516 29.126 1.00 91.31 808 ALA A C 1
ATOM 5847 O O . ALA A 1 808 ? -14.091 -13.685 29.433 1.00 91.31 808 ALA A O 1
ATOM 5848 N N . PRO A 1 809 ? -13.464 -11.748 28.467 1.00 88.62 809 PRO A N 1
ATOM 5849 C CA . PRO A 1 809 ? -12.093 -12.187 28.209 1.00 88.62 809 PRO A CA 1
ATOM 5850 C C . PRO A 1 809 ? -11.294 -12.231 29.518 1.00 88.62 809 PRO A C 1
ATOM 5852 O O . PRO A 1 809 ? -10.650 -13.232 29.829 1.00 88.62 809 PRO A O 1
ATOM 5855 N N . MET A 1 810 ? -11.431 -11.189 30.335 1.00 86.62 810 MET A N 1
ATOM 5856 C CA . MET A 1 810 ? -10.759 -10.995 31.619 1.00 86.62 810 MET A CA 1
ATOM 5857 C C . MET A 1 810 ? -11.724 -11.152 32.798 1.00 86.62 810 MET A C 1
ATOM 5859 O O . MET A 1 810 ? -12.932 -11.318 32.617 1.00 86.62 810 MET A O 1
ATOM 5863 N N . SER A 1 811 ? -11.193 -11.119 34.021 1.00 89.75 811 SER A N 1
ATOM 5864 C CA . SER A 1 811 ? -12.013 -10.827 35.199 1.00 89.75 811 SER A CA 1
ATOM 5865 C C . SER A 1 811 ? -12.552 -9.395 35.149 1.00 89.75 811 SER A C 1
ATOM 5867 O O . SER A 1 811 ? -12.003 -8.552 34.450 1.00 89.75 811 SER A O 1
ATOM 5869 N N . ALA A 1 812 ? -13.611 -9.109 35.905 1.00 89.12 812 ALA A N 1
ATOM 5870 C CA . ALA A 1 812 ? -14.113 -7.749 36.087 1.00 89.12 812 ALA A CA 1
ATOM 5871 C C . ALA A 1 812 ? -14.769 -7.568 37.464 1.00 89.12 812 ALA A C 1
ATOM 5873 O O . ALA A 1 812 ? -15.396 -8.493 37.995 1.00 89.12 812 ALA A O 1
ATOM 5874 N N . SER A 1 813 ? -14.647 -6.365 38.023 1.00 88.12 813 SER A N 1
ATOM 5875 C CA . SER A 1 813 ? -15.345 -5.902 39.231 1.00 88.12 813 SER A CA 1
ATOM 5876 C C . SER A 1 813 ? -16.383 -4.810 38.939 1.00 88.12 813 SER A C 1
ATOM 5878 O O . SER A 1 813 ? -17.268 -4.570 39.765 1.00 88.12 813 SER A O 1
ATOM 5880 N N . SER A 1 814 ? -16.336 -4.188 37.755 1.00 87.00 814 SER A N 1
ATOM 5881 C CA . SER A 1 814 ? -17.374 -3.284 37.253 1.00 87.00 814 SER A CA 1
ATOM 5882 C C . SER A 1 814 ? -18.243 -3.915 36.162 1.00 87.00 814 SER A C 1
ATOM 5884 O O . SER A 1 814 ? -17.847 -4.845 35.455 1.00 87.00 814 SER A O 1
ATOM 5886 N N . VAL A 1 815 ? -19.451 -3.368 36.020 1.00 90.31 815 VAL A N 1
ATOM 5887 C CA . VAL A 1 815 ? -20.230 -3.412 34.783 1.00 90.31 815 VAL A CA 1
ATOM 5888 C C . VAL A 1 815 ? -20.979 -2.093 34.618 1.00 90.31 815 VAL A C 1
ATOM 5890 O O . VAL A 1 815 ? -21.673 -1.661 35.542 1.00 90.31 815 VAL A O 1
ATOM 5893 N N . PHE A 1 816 ? -20.884 -1.490 33.434 1.00 91.81 816 PHE A N 1
ATOM 5894 C CA . PHE A 1 816 ? -21.822 -0.474 32.956 1.00 91.81 816 PHE A CA 1
ATOM 5895 C C . PHE A 1 816 ? -22.647 -1.076 31.818 1.00 91.81 816 PHE A C 1
ATOM 5897 O O . PHE A 1 816 ? -22.098 -1.736 30.936 1.00 91.81 816 PHE A O 1
ATOM 5904 N N . TYR A 1 817 ? -23.961 -0.857 31.807 1.00 94.00 817 TYR A N 1
ATOM 5905 C CA . TYR A 1 817 ? -24.795 -1.207 30.658 1.00 94.00 817 TYR A CA 1
ATOM 5906 C C . TYR A 1 817 ? -25.895 -0.175 30.421 1.00 94.00 817 TYR A C 1
ATOM 5908 O O . TYR A 1 817 ? -26.661 0.152 31.326 1.00 94.00 817 TYR A O 1
ATOM 5916 N N . SER A 1 818 ? -26.024 0.291 29.183 1.00 94.62 818 SER A N 1
ATOM 5917 C CA . SER A 1 818 ? -27.122 1.148 28.733 1.00 94.62 818 SER A CA 1
ATOM 5918 C C . SER A 1 818 ? -27.679 0.646 27.404 1.00 94.62 818 SER A C 1
ATOM 5920 O O . SER A 1 818 ? -26.958 0.051 26.604 1.00 94.62 818 SER A O 1
ATOM 5922 N N . SER A 1 819 ? -28.978 0.832 27.179 1.00 95.06 819 SER A N 1
ATOM 5923 C CA . SER A 1 819 ? -29.668 0.440 25.945 1.00 95.06 819 SER A CA 1
ATOM 5924 C C . SER A 1 819 ? -31.044 1.114 25.875 1.00 95.06 819 SER A C 1
ATOM 5926 O O . SER A 1 819 ? -31.660 1.289 26.931 1.00 95.06 819 SER A O 1
ATOM 5928 N N . PRO A 1 820 ? -31.622 1.351 24.677 1.00 94.50 820 PRO A N 1
ATOM 5929 C CA . PRO A 1 820 ? -33.016 1.787 24.533 1.00 94.50 820 PRO A CA 1
ATOM 5930 C C . PRO A 1 820 ? -34.043 0.792 25.112 1.00 94.50 820 PRO A C 1
ATOM 5932 O O . PRO A 1 820 ? -35.228 1.100 25.207 1.00 94.50 820 PRO A O 1
ATOM 5935 N N . SER A 1 821 ? -33.603 -0.419 25.482 1.00 94.19 821 SER A N 1
ATOM 5936 C CA . SER A 1 821 ? -34.413 -1.439 26.168 1.00 94.19 821 SER A CA 1
ATOM 5937 C C . SER A 1 821 ? -34.484 -1.261 27.695 1.00 94.19 821 SER A C 1
ATOM 5939 O O . SER A 1 821 ? -35.205 -2.008 28.364 1.00 94.19 821 SER A O 1
ATOM 5941 N N . LEU A 1 822 ? -33.722 -0.323 28.271 1.00 95.25 822 LEU A N 1
ATOM 5942 C CA . LEU A 1 822 ? -33.777 -0.000 29.698 1.00 95.25 822 LEU A CA 1
ATOM 5943 C C . LEU A 1 822 ? -34.857 1.051 29.995 1.00 95.25 822 LEU A C 1
ATOM 5945 O O . LEU A 1 822 ? -35.246 1.850 29.149 1.00 95.25 822 LEU A O 1
ATOM 5949 N N . THR A 1 823 ? -35.370 1.048 31.221 1.00 95.25 823 THR A N 1
ATOM 5950 C CA . THR A 1 823 ? -36.397 1.983 31.698 1.00 95.25 823 THR A CA 1
ATOM 5951 C C . THR A 1 823 ? -36.023 2.445 33.101 1.00 95.25 823 THR A C 1
ATOM 5953 O O . THR A 1 823 ? -35.817 1.609 33.981 1.00 95.25 823 THR A O 1
ATOM 5956 N N . ASN A 1 824 ? -35.925 3.762 33.312 1.00 93.38 824 ASN A N 1
ATOM 5957 C CA . ASN A 1 824 ? -35.506 4.349 34.590 1.00 93.38 824 ASN A CA 1
ATOM 5958 C C . ASN A 1 824 ? -36.350 3.804 35.765 1.00 93.38 824 ASN A C 1
ATOM 5960 O O . ASN A 1 824 ? -37.559 3.599 35.637 1.00 93.38 824 ASN A O 1
ATOM 5964 N N . GLY A 1 825 ? -35.702 3.507 36.891 1.00 92.31 825 GLY A N 1
ATOM 5965 C CA . GLY A 1 825 ? -36.308 2.912 38.084 1.00 92.31 825 GLY A CA 1
ATOM 5966 C C . GLY A 1 825 ? -36.661 1.421 37.984 1.00 92.31 825 GLY A C 1
ATOM 5967 O O . GLY A 1 825 ? -37.056 0.836 38.991 1.00 92.31 825 GLY A O 1
ATOM 5968 N N . SER A 1 826 ? -36.515 0.777 36.819 1.00 95.31 826 SER A N 1
ATOM 5969 C CA . SER A 1 826 ? -36.775 -0.664 36.664 1.00 95.31 826 SER A CA 1
ATOM 5970 C C . SER A 1 826 ? -35.561 -1.508 37.059 1.00 95.31 826 SER A C 1
ATOM 5972 O O . SER A 1 826 ? -34.419 -1.115 36.825 1.00 95.31 826 SER A O 1
ATOM 5974 N N . SER A 1 827 ? -35.796 -2.687 37.641 1.00 93.75 827 SER A N 1
ATOM 5975 C CA . SER A 1 827 ? -34.730 -3.618 38.033 1.00 93.75 827 SER A CA 1
ATOM 5976 C C . SER A 1 827 ? -34.448 -4.671 36.958 1.00 93.75 827 SER A C 1
ATOM 5978 O O . SER A 1 827 ? -35.361 -5.281 36.400 1.00 93.75 827 SER A O 1
ATOM 5980 N N . TYR A 1 828 ? -33.161 -4.908 36.723 1.00 94.19 828 TYR A N 1
ATOM 5981 C CA . TYR A 1 828 ? -32.593 -5.848 35.761 1.00 94.19 828 TYR A CA 1
ATOM 5982 C C . TYR A 1 828 ? -31.639 -6.802 36.483 1.00 94.19 828 TYR A C 1
ATOM 5984 O O . TYR A 1 828 ? -31.167 -6.516 37.584 1.00 94.19 828 TYR A O 1
ATOM 5992 N N . THR A 1 829 ? -31.344 -7.951 35.882 1.00 93.38 829 THR A N 1
ATOM 5993 C CA . THR A 1 829 ? -30.456 -8.952 36.487 1.00 93.38 829 THR A CA 1
ATOM 5994 C C . THR A 1 829 ? -29.167 -9.069 35.690 1.00 93.38 829 THR A C 1
ATOM 5996 O O . THR A 1 829 ? -29.191 -9.537 34.554 1.00 93.38 829 THR A O 1
ATOM 5999 N N . LEU A 1 830 ? -28.041 -8.703 36.301 1.00 93.44 830 LEU A N 1
ATOM 6000 C CA . LEU A 1 830 ? -26.731 -9.196 35.884 1.00 93.44 830 LEU A CA 1
ATOM 6001 C C . LEU A 1 830 ? -26.648 -10.665 36.302 1.00 93.44 830 LEU A C 1
ATOM 6003 O O . LEU A 1 830 ? -26.815 -10.965 37.482 1.00 93.44 830 LEU A O 1
ATOM 6007 N N . SER A 1 831 ? -26.380 -11.577 35.373 1.00 93.31 831 SER A N 1
ATOM 6008 C CA . SER A 1 831 ? -26.155 -12.993 35.678 1.00 93.31 831 SER A CA 1
ATOM 6009 C C . SER A 1 831 ? -24.821 -13.468 35.115 1.00 93.31 831 SER A C 1
ATOM 6011 O O . SER A 1 831 ? -24.412 -13.042 34.033 1.00 93.31 831 SER A O 1
ATOM 6013 N N . THR A 1 832 ? -24.128 -14.321 35.872 1.00 91.81 832 THR A N 1
ATOM 6014 C CA . THR A 1 832 ? -22.796 -14.834 35.527 1.00 91.81 832 THR A CA 1
ATOM 6015 C C . THR A 1 832 ? -22.722 -16.356 35.680 1.00 91.81 832 THR A C 1
ATOM 6017 O O . THR A 1 832 ? -23.514 -16.980 36.399 1.00 91.81 832 THR A O 1
ATOM 6020 N N . GLY A 1 833 ? -21.795 -16.973 34.942 1.00 85.69 833 GLY A N 1
ATOM 6021 C CA . GLY A 1 833 ? -21.766 -18.423 34.730 1.00 85.69 833 GLY A CA 1
ATOM 6022 C C . GLY A 1 833 ? -22.821 -18.861 33.709 1.00 85.69 833 GLY A C 1
ATOM 6023 O O . GLY A 1 833 ? -23.357 -18.033 32.979 1.00 85.69 833 GLY A O 1
ATOM 6024 N N . GLY A 1 834 ? -23.139 -20.154 33.642 1.00 89.00 834 GLY A N 1
ATOM 6025 C CA . GLY A 1 834 ? -24.102 -20.684 32.668 1.00 89.00 834 GLY A CA 1
ATOM 6026 C C . GLY A 1 834 ? -23.543 -20.854 31.250 1.00 89.00 834 GLY A C 1
ATOM 6027 O O . GLY A 1 834 ? -22.341 -21.015 31.051 1.00 89.00 834 GLY A O 1
ATOM 6028 N N . THR A 1 835 ? -24.431 -20.902 30.254 1.00 89.38 835 THR A N 1
ATOM 6029 C CA . THR A 1 835 ? -24.124 -21.248 28.856 1.00 89.38 835 THR A CA 1
ATOM 6030 C C . THR A 1 835 ? -24.628 -20.177 27.890 1.00 89.38 835 THR A C 1
ATOM 6032 O O . THR A 1 835 ? -25.797 -19.790 27.910 1.00 89.38 835 THR A O 1
ATOM 6035 N N . LEU A 1 836 ? -23.737 -19.729 27.006 1.00 90.69 836 LEU A N 1
ATOM 6036 C CA . LEU A 1 836 ? -24.059 -18.844 25.889 1.00 90.69 836 LEU A CA 1
ATOM 6037 C C . LEU A 1 836 ? -24.548 -19.657 24.684 1.00 90.69 836 LEU A C 1
ATOM 6039 O O . LEU A 1 836 ? -24.183 -20.820 24.512 1.00 90.69 836 LEU A O 1
ATOM 6043 N N . SER A 1 837 ? -25.378 -19.040 23.845 1.00 86.94 837 SER A N 1
ATOM 6044 C CA . SER A 1 837 ? -25.867 -19.648 22.604 1.00 86.94 837 SER A CA 1
ATOM 6045 C C . SER A 1 837 ? -24.898 -19.414 21.427 1.00 86.94 837 SER A C 1
ATOM 6047 O O . SER A 1 837 ? -23.684 -19.498 21.589 1.00 86.94 837 SER A O 1
ATOM 6049 N N . SER A 1 838 ? -25.409 -19.144 20.224 1.00 77.44 838 SER A N 1
ATOM 6050 C CA . SER A 1 838 ? -24.566 -18.733 19.092 1.00 77.44 838 SER A CA 1
ATOM 6051 C C . SER A 1 838 ? -24.078 -17.296 19.284 1.00 77.44 838 SER A C 1
ATOM 6053 O O . SER A 1 838 ? -24.844 -16.452 19.751 1.00 77.44 838 SER A O 1
ATOM 6055 N N . GLN A 1 839 ? -22.834 -17.003 18.895 1.00 74.56 839 GLN A N 1
ATOM 6056 C CA . GLN A 1 839 ? -22.378 -15.619 18.729 1.00 74.56 839 GLN A CA 1
ATOM 6057 C C . GLN A 1 839 ? -23.215 -14.912 17.648 1.00 74.56 839 GLN A C 1
ATOM 6059 O O . GLN A 1 839 ? -23.769 -15.557 16.751 1.00 74.56 839 GLN A O 1
ATOM 6064 N N . TYR A 1 840 ? -23.321 -13.588 17.738 1.00 66.00 840 TYR A N 1
ATOM 6065 C CA . TYR A 1 840 ? -23.973 -12.755 16.724 1.00 66.00 840 TYR A CA 1
ATOM 6066 C C . TYR A 1 840 ? -23.147 -12.694 15.422 1.00 66.00 840 TYR A C 1
ATOM 6068 O O . TYR A 1 840 ? -23.696 -12.510 14.337 1.00 66.00 840 TYR A O 1
ATOM 6076 N N . THR A 1 841 ? -21.830 -12.898 15.526 1.00 66.94 841 THR A N 1
ATOM 6077 C CA . THR A 1 841 ? -20.862 -12.926 14.419 1.00 66.94 841 THR A CA 1
ATOM 6078 C C . THR A 1 841 ? -19.882 -14.100 14.576 1.00 66.94 841 THR A C 1
ATOM 6080 O O . THR A 1 841 ? -19.890 -14.803 15.587 1.00 66.94 841 THR A O 1
ATOM 6083 N N . ASP A 1 842 ? -18.989 -14.292 13.602 1.00 63.22 842 ASP A N 1
ATOM 6084 C CA . ASP A 1 842 ? -17.872 -15.246 13.695 1.00 63.22 842 ASP A CA 1
ATOM 6085 C C . ASP A 1 842 ? -16.643 -14.678 14.456 1.00 6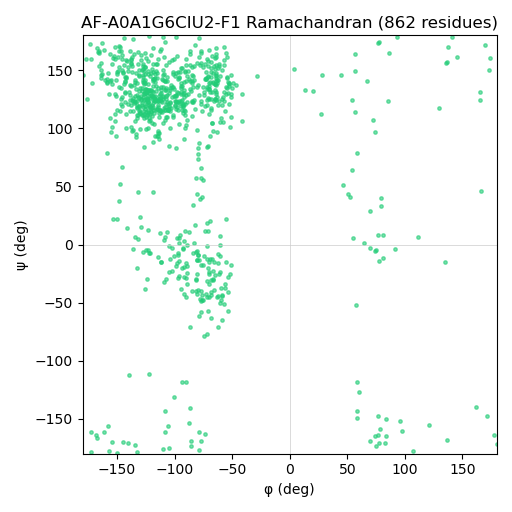3.22 842 ASP A C 1
ATOM 6087 O O . ASP A 1 842 ? -15.538 -15.207 14.324 1.00 63.22 842 ASP A O 1
ATOM 6091 N N . TYR A 1 843 ? -16.790 -13.588 15.225 1.00 68.62 843 TYR A N 1
ATOM 6092 C CA . TYR A 1 843 ? -15.676 -12.875 15.866 1.00 68.62 843 TYR A CA 1
ATOM 6093 C C . TYR A 1 843 ? -15.563 -13.151 17.376 1.00 68.62 843 TYR A C 1
ATOM 6095 O O . TYR A 1 843 ? -16.544 -13.078 18.113 1.00 68.62 843 TYR A O 1
ATOM 6103 N N . THR A 1 844 ? -14.351 -13.443 17.854 1.00 65.50 844 THR A N 1
ATOM 6104 C CA . THR A 1 844 ? -14.060 -13.679 19.278 1.00 65.50 844 THR A CA 1
ATOM 6105 C C . THR A 1 844 ? -14.314 -12.421 20.116 1.00 65.50 844 THR A C 1
ATOM 6107 O O . THR A 1 844 ? -13.775 -11.371 19.798 1.00 65.50 844 THR A O 1
ATOM 6110 N N . TYR A 1 845 ? -15.077 -12.551 21.205 1.00 76.19 845 TYR A N 1
ATOM 6111 C CA . TYR A 1 845 ? -15.483 -11.463 22.119 1.00 76.19 845 TYR A CA 1
ATOM 6112 C C . TYR A 1 845 ? -16.608 -10.533 21.612 1.00 76.19 845 TYR A C 1
ATOM 6114 O O . TYR A 1 845 ? -16.982 -9.588 22.310 1.00 76.19 845 TYR A O 1
ATOM 6122 N N . ASP A 1 846 ? -17.250 -10.843 20.480 1.00 82.56 846 ASP A N 1
ATOM 6123 C CA . ASP A 1 846 ? -18.563 -10.267 20.154 1.00 82.56 846 ASP A CA 1
ATOM 6124 C C . ASP A 1 846 ? -19.678 -10.830 21.068 1.00 82.56 846 ASP A C 1
ATOM 6126 O O . ASP A 1 846 ? -19.504 -11.820 21.787 1.00 82.56 846 ASP A O 1
ATOM 6130 N N . TYR A 1 847 ? -20.853 -10.192 21.049 1.00 82.38 847 TYR A N 1
ATOM 6131 C CA . TYR A 1 847 ? -22.016 -10.616 21.836 1.00 82.38 847 TYR A CA 1
ATOM 6132 C C . TYR A 1 847 ? -22.758 -11.828 21.239 1.00 82.38 847 TYR A C 1
ATOM 6134 O O . TYR A 1 847 ? -22.549 -12.234 20.094 1.00 82.38 847 TYR A O 1
ATOM 6142 N N . TYR A 1 848 ? -23.634 -12.430 22.046 1.00 87.44 848 TYR A N 1
ATOM 6143 C CA . TYR A 1 848 ? -24.279 -13.720 21.795 1.00 87.44 848 TYR A CA 1
ATOM 6144 C C . TYR A 1 848 ? -25.808 -13.599 21.748 1.00 87.44 848 TYR A C 1
ATOM 6146 O O . TYR A 1 848 ? -26.416 -12.838 22.499 1.00 87.44 848 TYR A O 1
ATOM 6154 N N . ASN A 1 849 ? -26.448 -14.432 20.924 1.00 76.88 849 ASN A N 1
ATOM 6155 C CA . ASN A 1 849 ? -27.886 -14.419 20.606 1.00 76.88 849 ASN A CA 1
ATOM 6156 C C . ASN A 1 849 ? -28.822 -14.879 21.750 1.00 76.88 849 ASN A C 1
ATOM 6158 O O . ASN A 1 849 ? -29.996 -15.165 21.513 1.00 76.88 849 ASN A O 1
ATOM 6162 N N . GLY A 1 850 ? -28.316 -15.014 22.979 1.00 82.62 850 GLY A N 1
ATOM 6163 C CA . GLY A 1 850 ? -29.062 -15.536 24.125 1.00 82.62 850 GLY A CA 1
ATOM 6164 C C . GLY A 1 850 ? -28.205 -16.354 25.090 1.00 82.62 850 GLY A C 1
ATOM 6165 O O . GLY A 1 850 ? -27.122 -16.830 24.734 1.00 82.62 850 GLY A O 1
ATOM 6166 N N . TYR A 1 851 ? -28.727 -16.521 26.305 1.00 91.38 851 TYR A N 1
ATOM 6167 C CA . TYR A 1 851 ? -28.033 -17.024 27.492 1.00 91.38 851 TYR A CA 1
ATOM 6168 C C . TYR A 1 851 ? -28.951 -17.928 28.329 1.00 91.38 851 TYR A C 1
ATOM 6170 O O . TYR A 1 851 ? -30.147 -17.651 28.440 1.00 91.38 851 TYR A O 1
ATOM 6178 N N . THR A 1 852 ? -28.422 -18.995 28.936 1.00 88.25 852 THR A N 1
ATOM 6179 C CA . THR A 1 852 ? -29.189 -19.906 29.808 1.00 88.25 852 THR A CA 1
ATOM 6180 C C . THR A 1 852 ? -28.369 -20.436 30.990 1.00 88.25 852 THR A C 1
ATOM 6182 O O . THR A 1 852 ? -27.150 -20.559 30.921 1.00 88.25 852 THR A O 1
ATOM 6185 N N . GLY A 1 853 ? -29.049 -20.804 32.083 1.00 82.44 853 GLY A N 1
ATOM 6186 C CA . GLY A 1 853 ? -28.446 -21.592 33.170 1.00 82.44 853 GLY A CA 1
ATOM 6187 C C . GLY A 1 853 ? -27.401 -20.869 34.027 1.00 82.44 853 GLY A C 1
ATOM 6188 O O . GLY A 1 853 ? -26.498 -21.528 34.536 1.00 82.44 853 GLY A O 1
ATOM 6189 N N . GLY A 1 854 ? -27.500 -19.542 34.165 1.00 79.38 854 GLY A N 1
ATOM 6190 C CA . GLY A 1 854 ? -26.634 -18.750 35.044 1.00 79.38 854 GLY A CA 1
ATOM 6191 C C . GLY A 1 854 ? -26.630 -19.242 36.493 1.00 79.38 854 GLY A C 1
ATOM 6192 O O . GLY A 1 854 ? -27.650 -19.710 37.002 1.00 79.38 854 GLY A O 1
ATOM 6193 N N . THR A 1 855 ? -25.471 -19.152 37.147 1.00 72.50 855 THR A N 1
ATOM 6194 C CA . THR A 1 855 ? -25.239 -19.696 38.499 1.00 72.50 855 THR A CA 1
ATOM 6195 C C . THR A 1 855 ? -25.195 -18.623 39.581 1.00 72.50 855 THR A C 1
ATOM 6197 O O . THR A 1 855 ? -25.475 -18.923 40.738 1.00 72.50 855 THR A O 1
ATOM 6200 N N . SER A 1 856 ? -24.882 -17.383 39.202 1.00 77.81 856 SER A N 1
ATOM 6201 C CA . SER A 1 856 ? -24.870 -16.214 40.084 1.00 77.81 856 SER A CA 1
ATOM 6202 C C . SER A 1 856 ? -25.709 -15.090 39.475 1.00 77.81 856 SER A C 1
ATOM 6204 O O . SER A 1 856 ? -25.836 -14.992 38.248 1.00 77.81 856 SER A O 1
ATOM 6206 N N . SER A 1 857 ? -26.294 -14.237 40.319 1.00 83.25 857 SER A N 1
ATOM 6207 C CA . SER A 1 857 ? -27.167 -13.146 39.876 1.00 83.25 857 SER A CA 1
ATOM 6208 C C . SER A 1 857 ? -27.171 -11.953 40.835 1.00 83.25 857 SER A C 1
ATOM 6210 O O . SER A 1 857 ? -27.461 -12.129 42.018 1.00 83.25 857 SER A O 1
ATOM 6212 N N . THR A 1 858 ? -26.962 -10.749 40.304 1.00 88.69 858 THR A N 1
ATOM 6213 C CA . THR A 1 858 ? -27.055 -9.468 41.021 1.00 88.69 858 THR A CA 1
ATOM 6214 C C . THR A 1 858 ? -28.185 -8.633 40.421 1.00 88.69 858 THR A C 1
ATOM 6216 O O . THR A 1 858 ? -28.281 -8.489 39.201 1.00 88.69 858 THR A O 1
ATOM 6219 N N . SER A 1 859 ? -29.057 -8.080 41.267 1.00 89.50 859 SER A N 1
ATOM 6220 C CA . SER A 1 859 ? -30.120 -7.165 40.832 1.00 89.50 859 SER A CA 1
ATOM 6221 C C . SER A 1 859 ? -29.578 -5.740 40.748 1.00 89.50 859 SER A C 1
ATOM 6223 O O . SER A 1 859 ? -29.092 -5.215 41.745 1.00 89.50 859 SER A O 1
ATOM 6225 N N . LEU A 1 860 ? -29.697 -5.107 39.583 1.00 89.75 860 LEU A N 1
ATOM 6226 C CA . LEU A 1 860 ? -29.265 -3.734 39.319 1.00 89.75 860 LEU A CA 1
ATOM 6227 C C . LEU A 1 860 ? -30.478 -2.905 38.880 1.00 89.75 860 LEU A C 1
ATOM 6229 O O . LEU A 1 860 ? -31.209 -3.304 37.975 1.00 89.75 860 LEU A O 1
ATOM 6233 N N . THR A 1 861 ? -30.710 -1.756 39.514 1.00 90.56 861 THR A N 1
ATOM 6234 C CA . THR A 1 861 ? -31.808 -0.847 39.144 1.00 90.56 861 THR A CA 1
ATOM 6235 C C . THR A 1 861 ? -31.303 0.221 38.187 1.00 90.56 861 THR A C 1
ATOM 6237 O O . THR A 1 861 ? -30.283 0.857 38.455 1.00 90.56 861 THR A O 1
ATOM 6240 N N . ALA A 1 862 ? -32.013 0.406 37.073 1.00 90.88 862 ALA A N 1
ATOM 6241 C CA . ALA A 1 862 ? -31.672 1.405 36.074 1.00 90.88 862 ALA A CA 1
ATOM 6242 C C . ALA A 1 862 ? -31.906 2.822 36.606 1.00 90.88 862 ALA A C 1
ATOM 6244 O O . ALA A 1 862 ? -32.904 3.091 37.277 1.00 90.88 862 ALA A O 1
ATOM 6245 N N . LYS A 1 863 ? -30.976 3.709 36.274 1.00 87.38 863 LYS A N 1
ATOM 6246 C CA . LYS A 1 863 ? -30.955 5.134 36.594 1.00 87.38 863 LYS A CA 1
ATOM 6247 C C . LYS A 1 863 ? -31.023 5.922 35.287 1.00 87.38 863 LYS A C 1
ATOM 6249 O O . LYS A 1 863 ? -30.618 5.412 34.244 1.00 87.38 863 LYS A O 1
ATOM 6254 N N . GLN A 1 864 ? -31.511 7.150 35.358 1.00 84.31 864 GLN A N 1
ATOM 6255 C CA . GLN A 1 864 ? -31.358 8.199 34.354 1.00 84.31 864 GLN A CA 1
ATOM 6256 C C . GLN A 1 864 ? -31.355 9.519 35.116 1.00 84.31 864 GLN A C 1
ATOM 6258 O O . GLN A 1 864 ? -32.295 9.667 35.937 1.00 84.31 864 GLN A O 1
#

Organism: Eubacterium oxidoreducens (NCBI:txid1732)